Protein AF-A0A8H7S3P9-F1 (afdb_monomer)

Organism: NCBI:txid1195481

pLDDT: mean 76.09, std 21.87, range [24.45, 97.75]

InterPro domains:
  IPR027806 Harbinger transposase-derived nuclease domain [PF13359] (170-337)
  IPR038279 Ndc10, domain 2 superfamily [G3DSA:1.10.443.20] (671-1028)

Sequence (1150 aa):
MQYTEQLDTEVKNLVSTKWGFLGKPWPEIHHRFNHRTVIKDMKGNTIDEIKEVLLNRFGFIHVLYFLTVLYGNVEYPGPYQEIEKGLVLLYHMVSGESGKDMHKVMPYATFYDLYIRFWITNYSKLNKKVKQDLNGMFSPPRICILALLINTPDGLKNVTLFIDGHDSKIKYYKPSKSHSLLYSYKLKGLAVRIQVIQDMNEIITHVSVSEKCAVGNDDIMFIQMKLYNKISEADCLGMDGGYNLFIQKFKDNGTDAGYGFYDRNFLHPIRKELGQKLTLNETHFNNKFGSFHSSIEAQFSMFGSKFERFNNNRAALQISDIKYYNIQFHITCILTNIWRFVDKYDIEVQPHHKLWYGKGFEFPSKKNKLDLVFSNEQKVNTEYNEMVEMQQKFLQLNMSQLIDMVIDSKEDADDNLSKRRRKATRGGQRNRHPPTVPADTCPTKRARGRPKKTNQQDLNSITNITNASMALNSHANVSVTNANSLRDLSELDTALKVLSRKVRPSTALAYRQPIAHWKNFCDENMHRFNTDPEYPYTVGPPELVIAFFKEFVFKHTYTKYVAIGSDVRTQIYLRNDNEPSSSATLPQLTEAAPFSRDGKAKMLIVPLSYEPVNQYKKALMFLHEFQSTQRSIEWPSPKRTKNLIDIIKEYECSLVYDQVQTNPDRAAHCVIQDLYKSEQLIKILKSLWTANSKSGLREMFSISARYHMLLQDQDLRNLNFADCFYKGKTLKEGEVKFACAIRHENVLRCPVGAFAFLMFSLLQDNALHGRDDPEKSLSGTQQYKTVKNAFAEHDVFMTGVTHGGRHATTIEAEALGIPFDLIKRGCLETHYLSKLPSQFAKGMAGFWDKAFHLPRNNASPSLKLQQMIFPWMEDYFGSENKAWKIICEKEMREVDENKDDGISDNNDDENNNVEFVEENRRMVQGNGQRVRKTHATIQRSTDTAKRGFLRLLVRCRRVILQDAAVYLYFRKENGVVRSKLPDDPKYNPFISTNFKEFQEEVVNAINRPSVNRLQDYEGLVPNIVDSQIKVSNRLSEINYKLTRDQQKNNDRLNMIENSLNKNHQDSSRIESILLGLSQQLQQVSYNQQILLTNQQALNSQVQLLMASNISNNTNINESDQAQSSFSSGFIPSSFQPLPTLPIPPQSLLL

Radius of gyration: 45.36 Å; Cα contacts (8 Å, |Δi|>4): 1078; chains: 1; bounding box: 133×155×115 Å

Structure (mmCIF, N/CA/C/O backbone):
data_AF-A0A8H7S3P9-F1
#
_entry.id   AF-A0A8H7S3P9-F1
#
loop_
_atom_site.group_PDB
_atom_site.id
_atom_site.type_symbol
_atom_site.label_atom_id
_atom_site.label_alt_id
_atom_site.label_comp_id
_atom_site.label_asym_id
_atom_site.label_entity_id
_atom_site.label_seq_id
_atom_site.pdbx_PDB_ins_code
_atom_site.Cartn_x
_atom_site.Cartn_y
_atom_site.Cartn_z
_atom_site.occupancy
_atom_site.B_iso_or_equiv
_atom_site.auth_seq_id
_atom_site.auth_comp_id
_atom_site.auth_asym_id
_atom_site.auth_atom_id
_atom_site.pdbx_PDB_model_num
ATOM 1 N N . MET A 1 1 ? -28.742 -41.589 9.442 1.00 60.47 1 MET A N 1
ATOM 2 C CA . MET A 1 1 ? -29.591 -41.881 8.268 1.00 60.47 1 MET A CA 1
ATOM 3 C C . MET A 1 1 ? -30.130 -40.572 7.712 1.00 60.47 1 MET A C 1
ATOM 5 O O . MET A 1 1 ? -29.273 -39.794 7.327 1.00 60.47 1 MET A O 1
ATOM 9 N N . GLN A 1 2 ? -31.426 -40.234 7.750 1.00 82.69 2 GLN A N 1
ATOM 10 C CA . GLN A 1 2 ? -31.990 -39.142 6.922 1.00 82.69 2 GLN A CA 1
ATOM 11 C C . GLN A 1 2 ? -31.178 -37.821 6.852 1.00 82.69 2 GLN A C 1
ATOM 13 O O . GLN A 1 2 ? -30.923 -37.329 5.756 1.00 82.69 2 GLN A O 1
ATOM 18 N N . TYR A 1 3 ? -30.734 -37.239 7.977 1.00 87.00 3 TYR A N 1
ATOM 19 C CA . TYR A 1 3 ? -29.902 -36.017 7.942 1.00 87.00 3 TYR A CA 1
ATOM 20 C C . TYR A 1 3 ? -28.472 -36.252 7.428 1.00 87.00 3 TYR A C 1
ATOM 22 O O . TYR A 1 3 ? -27.903 -35.367 6.798 1.00 87.00 3 TYR A O 1
ATOM 30 N N . THR A 1 4 ? -27.904 -37.436 7.665 1.00 88.19 4 THR A N 1
ATOM 31 C CA . THR A 1 4 ? -26.590 -37.865 7.157 1.00 88.19 4 THR A CA 1
ATOM 32 C C . THR A 1 4 ? -26.608 -37.942 5.631 1.00 88.19 4 THR A C 1
ATOM 34 O O . THR A 1 4 ? -25.812 -37.283 4.977 1.00 88.19 4 THR A O 1
ATOM 37 N N . GLU A 1 5 ? -27.598 -38.629 5.057 1.00 89.38 5 GLU A N 1
ATOM 38 C CA . GLU A 1 5 ? -27.770 -38.750 3.600 1.00 89.38 5 GLU A CA 1
ATOM 39 C C . GLU A 1 5 ? -27.981 -37.379 2.931 1.00 89.38 5 GLU A C 1
ATOM 41 O O . GLU A 1 5 ? -27.460 -37.114 1.844 1.00 89.38 5 GLU A O 1
ATOM 46 N N . GLN A 1 6 ? -28.704 -36.470 3.597 1.00 91.00 6 GLN A N 1
ATOM 47 C CA . GLN A 1 6 ? -28.849 -35.083 3.147 1.00 91.00 6 GLN A CA 1
ATOM 48 C C . GLN A 1 6 ? -27.534 -34.296 3.237 1.00 91.00 6 GLN A C 1
ATOM 50 O O . GLN A 1 6 ? -27.242 -33.525 2.323 1.00 91.00 6 GLN A O 1
ATOM 55 N N . LEU A 1 7 ? -26.732 -34.489 4.293 1.00 90.19 7 LEU A N 1
ATOM 56 C CA . LEU A 1 7 ? -25.414 -33.864 4.426 1.00 90.19 7 LEU A CA 1
ATOM 57 C C . LEU A 1 7 ? -24.481 -34.332 3.306 1.00 90.19 7 LEU A C 1
ATOM 59 O O . LEU A 1 7 ? -23.912 -33.492 2.614 1.00 90.19 7 LEU A O 1
ATOM 63 N N . ASP A 1 8 ? -24.395 -35.639 3.064 1.00 89.75 8 ASP A N 1
ATOM 64 C CA . ASP A 1 8 ? -23.550 -36.223 2.017 1.00 89.75 8 ASP A CA 1
ATOM 65 C C . ASP A 1 8 ? -23.971 -35.754 0.615 1.00 89.75 8 ASP A C 1
ATOM 67 O O . ASP A 1 8 ? -23.128 -35.497 -0.248 1.00 89.75 8 ASP A O 1
ATOM 71 N N . THR A 1 9 ? -25.277 -35.589 0.387 1.00 91.94 9 THR A N 1
ATOM 72 C CA . THR A 1 9 ? -25.827 -35.043 -0.864 1.00 91.94 9 THR A CA 1
ATOM 73 C C . THR A 1 9 ? -25.437 -33.574 -1.052 1.00 91.94 9 THR A C 1
ATOM 75 O O . THR A 1 9 ? -24.929 -33.195 -2.108 1.00 91.94 9 THR A O 1
ATOM 78 N N . GLU A 1 10 ? -25.607 -32.735 -0.026 1.00 92.00 10 GLU A N 1
ATOM 79 C CA . GLU A 1 10 ? -25.205 -31.324 -0.076 1.00 92.00 10 GLU A CA 1
ATOM 80 C C . GLU A 1 10 ? -23.683 -31.154 -0.194 1.00 92.00 10 GLU A C 1
ATOM 82 O O . GLU A 1 10 ? -23.216 -30.265 -0.905 1.00 92.00 10 GLU A O 1
ATOM 87 N N . VAL A 1 11 ? -22.897 -32.033 0.430 1.00 91.75 11 VAL A N 1
ATOM 88 C CA . VAL A 1 11 ? -21.434 -32.083 0.301 1.00 91.75 11 VAL A CA 1
ATOM 89 C C . VAL A 1 11 ? -21.019 -32.430 -1.127 1.00 91.75 11 VAL A C 1
ATOM 91 O O . VAL A 1 11 ? -20.184 -31.727 -1.697 1.00 91.75 11 VAL A O 1
ATOM 94 N N . LYS A 1 12 ? -21.636 -33.438 -1.756 1.00 91.19 12 LYS A N 1
ATOM 95 C CA . LYS A 1 12 ? -21.383 -33.786 -3.167 1.00 91.19 12 LYS A CA 1
ATOM 96 C C . LYS A 1 12 ? -21.756 -32.632 -4.106 1.00 91.19 12 LYS A C 1
ATOM 98 O O . LYS A 1 12 ? -20.988 -32.320 -5.018 1.00 91.19 12 LYS A O 1
ATOM 103 N N . ASN A 1 13 ? -22.855 -31.924 -3.829 1.00 92.62 13 ASN A N 1
ATOM 104 C CA . ASN A 1 13 ? -23.241 -30.696 -4.537 1.00 92.62 13 ASN A CA 1
ATOM 105 C C . ASN A 1 13 ? -22.243 -29.538 -4.314 1.00 92.62 13 ASN A C 1
ATOM 107 O O . ASN A 1 13 ? -21.964 -28.757 -5.228 1.00 92.62 13 ASN A O 1
ATOM 111 N N . LEU A 1 14 ? -21.666 -29.408 -3.117 1.00 93.75 14 LEU A N 1
ATOM 112 C CA . LEU A 1 14 ? -20.661 -28.388 -2.819 1.00 93.75 14 LEU A CA 1
ATOM 113 C C . LEU A 1 14 ? -19.326 -28.683 -3.514 1.00 93.75 14 LEU A C 1
ATOM 115 O O . LEU A 1 14 ? -18.715 -27.780 -4.088 1.00 93.75 14 LEU A O 1
ATOM 119 N N . VAL A 1 15 ? -18.878 -29.938 -3.497 1.00 93.25 15 VAL A N 1
ATOM 120 C CA . VAL A 1 15 ? -17.640 -30.369 -4.157 1.00 93.25 15 VAL A CA 1
ATOM 121 C C . VAL A 1 15 ? -17.762 -30.174 -5.671 1.00 93.25 15 VAL A C 1
ATOM 123 O O . VAL A 1 15 ? -16.926 -29.485 -6.256 1.00 93.25 15 VAL A O 1
ATOM 126 N N . SER A 1 16 ? -18.837 -30.645 -6.308 1.00 90.00 16 SER A N 1
ATOM 127 C CA . SER A 1 16 ? -19.030 -30.450 -7.753 1.00 90.00 16 SER A CA 1
ATOM 128 C C . SER A 1 16 ? -19.116 -28.967 -8.159 1.00 90.00 16 SER A C 1
ATOM 130 O O . SER A 1 16 ? -18.519 -28.570 -9.161 1.00 90.00 16 SER A O 1
ATOM 132 N N . THR A 1 17 ? -19.775 -28.109 -7.366 1.00 91.31 17 THR A N 1
ATOM 133 C CA . THR A 1 17 ? -19.960 -26.684 -7.720 1.00 91.31 17 THR A CA 1
ATOM 134 C C . THR A 1 17 ? -18.826 -25.746 -7.288 1.00 91.31 17 THR A C 1
ATOM 136 O O . THR A 1 17 ? -18.638 -24.698 -7.913 1.00 91.31 17 THR A O 1
ATOM 139 N N . LYS A 1 18 ? -18.067 -26.065 -6.228 1.00 93.38 18 LYS A N 1
ATOM 140 C CA . LYS A 1 18 ? -17.003 -25.197 -5.673 1.00 93.38 18 LYS A CA 1
ATOM 141 C C . LYS A 1 18 ? -15.600 -25.769 -5.852 1.00 93.38 18 LYS A C 1
ATOM 143 O O . LYS A 1 18 ? -14.671 -25.009 -6.125 1.00 93.38 18 LYS A O 1
ATOM 148 N N . TRP A 1 19 ? -15.431 -27.087 -5.754 1.00 95.25 19 TRP A N 1
ATOM 149 C CA . TRP A 1 19 ? -14.131 -27.760 -5.852 1.00 95.25 19 TRP A CA 1
ATOM 150 C C . TRP A 1 19 ? -13.767 -28.145 -7.291 1.00 95.25 19 TRP A C 1
ATOM 152 O O . TRP A 1 19 ? -12.964 -29.046 -7.521 1.00 95.25 19 TRP A O 1
ATOM 162 N N . GLY A 1 20 ? -14.250 -27.395 -8.284 1.00 92.12 20 GLY A N 1
ATOM 163 C CA . GLY A 1 20 ? -13.871 -27.539 -9.694 1.00 92.12 20 GLY A CA 1
ATOM 164 C C . GLY A 1 20 ? -12.395 -27.233 -10.008 1.00 92.12 20 GLY A C 1
ATOM 165 O O . GLY A 1 20 ? -12.100 -26.772 -11.106 1.00 92.12 20 GLY A O 1
ATOM 166 N N . PHE A 1 21 ? -11.474 -27.386 -9.052 1.00 94.19 21 PHE A N 1
ATOM 167 C CA . PHE A 1 21 ? -10.043 -27.601 -9.273 1.00 94.19 21 PHE A CA 1
ATOM 168 C C . PHE A 1 21 ? -9.706 -29.105 -9.370 1.00 94.19 21 PHE A C 1
ATOM 170 O O . PHE A 1 21 ? -8.756 -29.444 -10.064 1.00 94.19 21 PHE A O 1
ATOM 177 N N . LEU A 1 22 ? -10.520 -29.993 -8.773 1.00 95.06 22 LEU A N 1
ATOM 178 C CA . LEU A 1 22 ? -10.368 -31.459 -8.805 1.00 95.06 22 LEU A CA 1
ATOM 179 C C . LEU A 1 22 ? -10.485 -32.087 -10.205 1.00 95.06 22 LEU A C 1
ATOM 181 O O . LEU A 1 22 ? -10.142 -33.253 -10.365 1.00 95.06 22 LEU A O 1
ATOM 185 N N . GLY A 1 23 ? -11.003 -31.348 -11.188 1.00 91.00 23 GLY A N 1
ATOM 186 C CA . GLY A 1 23 ? -11.152 -31.786 -12.581 1.00 91.00 23 GLY A CA 1
ATOM 187 C C . GLY A 1 23 ? -10.578 -30.792 -13.592 1.00 91.00 23 GLY A C 1
ATOM 188 O O . GLY A 1 23 ? -10.991 -30.789 -14.748 1.00 91.00 23 GLY A O 1
ATOM 189 N N . LYS A 1 24 ? -9.681 -29.887 -13.169 1.00 90.38 24 LYS A N 1
ATOM 190 C CA . LYS A 1 24 ? -9.030 -28.934 -14.081 1.00 90.38 24 LYS A CA 1
ATOM 191 C C . LYS A 1 24 ? -7.654 -29.435 -14.518 1.00 90.38 24 LYS A C 1
ATOM 193 O O . LYS A 1 24 ? -6.920 -29.972 -13.692 1.00 90.38 24 LYS A O 1
ATOM 198 N N . PRO A 1 25 ? -7.258 -29.191 -15.781 1.00 90.12 25 PRO A N 1
ATOM 199 C CA . PRO A 1 25 ? -5.891 -29.442 -16.210 1.00 90.12 25 PRO A CA 1
ATOM 200 C C . PRO A 1 25 ? -4.912 -28.567 -15.419 1.00 90.12 25 PRO A C 1
ATOM 202 O O . PRO A 1 25 ? -5.241 -27.451 -14.999 1.00 90.12 25 PRO A O 1
ATOM 205 N N . TRP A 1 26 ? -3.686 -29.064 -15.263 1.00 93.12 26 TRP A N 1
ATOM 206 C CA . TRP A 1 26 ? -2.593 -28.322 -14.641 1.00 93.12 26 TRP A CA 1
ATOM 207 C C . TRP A 1 26 ? -2.344 -26.989 -15.383 1.00 93.12 26 TRP A C 1
ATOM 209 O O . TRP A 1 26 ? -2.365 -26.962 -16.617 1.00 93.12 26 TRP A O 1
ATOM 219 N N . PRO A 1 27 ? -2.148 -25.865 -14.666 1.00 92.19 27 PRO A N 1
ATOM 220 C CA . PRO A 1 27 ? -2.103 -24.540 -15.282 1.00 92.19 27 PRO A CA 1
ATOM 221 C C . PRO A 1 27 ? -0.833 -24.325 -16.124 1.00 92.19 27 PRO A C 1
ATOM 223 O O . PRO A 1 27 ? 0.261 -24.721 -15.731 1.00 92.19 27 PRO A O 1
ATOM 226 N N . GLU A 1 28 ? -0.978 -23.675 -17.287 1.00 89.44 28 GLU A N 1
ATOM 227 C CA . GLU A 1 28 ? 0.123 -23.466 -18.243 1.00 89.44 28 GLU A CA 1
ATOM 228 C C . GLU A 1 28 ? 1.039 -22.305 -17.804 1.00 89.44 28 GLU A C 1
ATOM 230 O O . GLU A 1 28 ? 0.665 -21.130 -17.918 1.00 89.44 28 GLU A O 1
ATOM 235 N N . ILE A 1 29 ? 2.266 -22.597 -17.361 1.00 85.31 29 ILE A N 1
ATOM 236 C CA . ILE A 1 29 ? 3.226 -21.557 -16.970 1.00 85.31 29 ILE A CA 1
ATOM 237 C C . ILE A 1 29 ? 3.863 -20.922 -18.214 1.00 85.31 29 ILE A C 1
ATOM 239 O O . ILE A 1 29 ? 4.334 -21.571 -19.149 1.00 85.31 29 ILE A O 1
ATOM 243 N N . HIS A 1 30 ? 3.843 -19.589 -18.244 1.00 79.94 30 HIS A N 1
ATOM 244 C CA . HIS A 1 30 ? 4.435 -18.788 -19.311 1.00 79.94 30 HIS A CA 1
ATOM 245 C C . HIS A 1 30 ? 5.789 -18.249 -18.861 1.00 79.94 30 HIS A C 1
ATOM 247 O O . HIS A 1 30 ? 5.838 -17.217 -18.186 1.00 79.94 30 HIS A O 1
ATOM 253 N N . HIS A 1 31 ? 6.864 -18.917 -19.277 1.00 76.56 31 HIS A N 1
ATOM 254 C CA . HIS A 1 31 ? 8.222 -18.488 -18.965 1.00 76.56 31 HIS A CA 1
ATOM 255 C C . HIS A 1 31 ? 8.531 -17.086 -19.510 1.00 76.56 31 HIS A C 1
ATOM 257 O O . HIS A 1 31 ? 8.386 -16.813 -20.705 1.00 76.56 31 HIS A O 1
ATOM 263 N N . ARG A 1 32 ? 8.945 -16.190 -18.612 1.00 69.25 32 ARG A N 1
ATOM 264 C CA . ARG A 1 32 ? 9.363 -14.799 -18.859 1.00 69.25 32 ARG A CA 1
ATOM 265 C C . ARG A 1 32 ? 10.833 -14.601 -18.501 1.00 69.25 32 ARG A C 1
ATOM 267 O O . ARG A 1 32 ? 11.500 -13.753 -19.095 1.00 69.25 32 ARG A O 1
ATOM 274 N N . PHE A 1 33 ? 11.335 -15.356 -17.528 1.00 63.38 33 PHE A N 1
ATOM 275 C CA . PHE A 1 33 ? 12.737 -15.386 -17.165 1.00 63.38 33 PHE A CA 1
ATOM 276 C C . PHE A 1 33 ? 13.499 -16.284 -18.143 1.00 63.38 33 PHE A C 1
ATOM 278 O O . PHE A 1 33 ? 13.546 -17.503 -18.014 1.00 63.38 33 PHE A O 1
ATOM 285 N N . ASN A 1 34 ? 14.183 -15.662 -19.107 1.00 57.56 34 ASN A N 1
ATOM 286 C CA . ASN A 1 34 ? 15.280 -16.326 -19.810 1.00 57.56 34 ASN A CA 1
ATOM 287 C C . ASN A 1 34 ? 16.416 -16.570 -18.801 1.00 57.56 34 ASN A C 1
ATOM 289 O O . ASN A 1 34 ? 17.312 -15.732 -18.647 1.00 57.56 34 ASN A O 1
ATOM 293 N N . HIS A 1 35 ? 16.350 -17.689 -18.078 1.00 55.12 35 HIS A N 1
ATOM 294 C CA . HIS A 1 35 ? 17.396 -18.121 -17.162 1.00 55.12 35 HIS A CA 1
ATOM 295 C C . HIS A 1 35 ? 18.719 -18.238 -17.933 1.00 55.12 35 HIS A C 1
ATOM 297 O O . HIS A 1 35 ? 18.836 -18.994 -18.892 1.00 55.12 35 HIS A O 1
ATOM 303 N N . ARG A 1 36 ? 19.721 -17.446 -17.526 1.00 46.22 36 ARG A N 1
ATOM 304 C CA . ARG A 1 36 ? 21.073 -17.452 -18.123 1.00 46.22 36 ARG A CA 1
ATOM 305 C C . ARG A 1 36 ? 21.881 -18.704 -17.775 1.00 46.22 36 ARG A C 1
ATOM 307 O O . ARG A 1 36 ? 22.943 -18.923 -18.340 1.00 46.22 36 ARG A O 1
ATOM 314 N N . THR A 1 37 ? 21.393 -19.478 -16.817 1.00 53.94 37 THR A N 1
ATOM 315 C CA . THR A 1 37 ? 21.943 -20.750 -16.363 1.00 53.94 37 THR A CA 1
ATOM 316 C C . THR A 1 37 ? 20.968 -21.860 -16.722 1.00 53.94 37 THR A C 1
ATOM 318 O O . THR A 1 37 ? 19.757 -21.639 -16.679 1.00 53.94 37 THR A O 1
ATOM 321 N N . VAL A 1 38 ? 21.498 -23.055 -16.983 1.00 74.12 38 VAL A N 1
ATOM 322 C CA . VAL A 1 38 ? 20.717 -24.299 -17.046 1.00 74.12 38 VAL A CA 1
ATOM 323 C C . VAL A 1 38 ? 19.859 -24.435 -15.776 1.00 74.12 38 VAL A C 1
ATOM 325 O O . VAL A 1 38 ? 20.244 -23.933 -14.710 1.00 74.12 38 VAL A O 1
ATOM 328 N N . ILE A 1 39 ? 18.692 -25.074 -15.898 1.00 82.25 39 ILE A N 1
ATOM 329 C CA . ILE A 1 39 ? 17.892 -25.493 -14.740 1.00 82.25 39 ILE A CA 1
ATOM 330 C C . ILE A 1 39 ? 18.774 -26.399 -13.873 1.00 82.25 39 ILE A C 1
ATOM 332 O O . ILE A 1 39 ? 19.523 -27.221 -14.396 1.00 82.25 39 ILE A O 1
ATOM 336 N N . LYS A 1 40 ? 18.730 -26.195 -12.560 1.00 85.12 40 LYS A N 1
ATOM 337 C CA . LYS A 1 40 ? 19.444 -26.997 -11.575 1.00 85.12 40 LYS A CA 1
ATOM 338 C C . LYS A 1 40 ? 18.455 -27.898 -10.863 1.00 85.12 40 LYS A C 1
ATOM 340 O O . LYS A 1 40 ? 17.379 -27.439 -10.486 1.00 85.12 40 LYS A O 1
ATOM 345 N N . ASP A 1 41 ? 18.880 -29.122 -10.610 1.00 84.31 41 ASP A N 1
ATOM 346 C CA . ASP A 1 41 ? 18.218 -30.008 -9.664 1.00 84.31 41 ASP A CA 1
ATOM 347 C C . ASP A 1 41 ? 18.471 -29.525 -8.226 1.00 84.31 41 ASP A C 1
ATOM 349 O O . ASP A 1 41 ? 19.415 -28.768 -7.949 1.00 84.31 41 ASP A O 1
ATOM 353 N N . MET A 1 42 ? 17.629 -29.956 -7.288 1.00 86.06 42 MET A N 1
ATOM 354 C CA . MET A 1 42 ? 17.854 -29.700 -5.864 1.00 86.06 42 MET A CA 1
ATOM 355 C C . MET A 1 42 ? 19.018 -30.538 -5.310 1.00 86.06 42 MET A C 1
ATOM 357 O O . MET A 1 42 ? 19.542 -31.441 -5.959 1.00 86.06 42 MET A O 1
ATOM 361 N N . LYS A 1 43 ? 19.487 -30.203 -4.102 1.00 79.69 43 LYS A N 1
ATOM 362 C CA . LYS A 1 43 ? 20.618 -30.898 -3.469 1.00 79.69 43 LYS A CA 1
ATOM 363 C C . LYS A 1 43 ? 20.247 -32.352 -3.139 1.00 79.69 43 LYS A C 1
ATOM 365 O O . LYS A 1 43 ? 19.573 -32.598 -2.142 1.00 79.69 43 LYS A O 1
ATOM 370 N N . GLY A 1 44 ? 20.718 -33.306 -3.942 1.00 77.19 44 GLY A N 1
ATOM 371 C CA . GLY A 1 44 ? 20.448 -34.734 -3.737 1.00 77.19 44 GLY A CA 1
ATOM 372 C C . GLY A 1 44 ? 18.948 -35.056 -3.741 1.00 77.19 44 GLY A C 1
ATOM 373 O O . GLY A 1 44 ? 18.154 -34.352 -4.361 1.00 77.19 44 GLY A O 1
ATOM 374 N N . ASN A 1 45 ? 18.544 -36.084 -2.994 1.00 80.31 45 ASN A N 1
ATOM 375 C CA . ASN A 1 45 ? 17.159 -36.573 -2.972 1.00 80.31 45 ASN A CA 1
ATOM 376 C C . ASN A 1 45 ? 16.183 -35.680 -2.167 1.00 80.31 45 ASN A C 1
ATOM 378 O O . ASN A 1 45 ? 15.026 -36.055 -1.985 1.00 80.31 45 ASN A O 1
ATOM 382 N N . THR A 1 46 ? 16.606 -34.488 -1.723 1.00 88.88 46 THR A N 1
ATOM 383 C CA . THR A 1 46 ? 15.815 -33.581 -0.863 1.00 88.88 46 THR A CA 1
ATOM 384 C C . THR A 1 46 ? 14.422 -33.263 -1.429 1.00 88.88 46 THR A C 1
ATOM 386 O O . THR A 1 46 ? 13.488 -33.032 -0.667 1.00 88.88 46 THR A O 1
ATOM 389 N N . ILE A 1 47 ? 14.239 -33.247 -2.756 1.00 93.25 47 ILE A N 1
ATOM 390 C CA . ILE A 1 47 ? 12.913 -33.010 -3.352 1.00 93.25 47 ILE A CA 1
ATOM 391 C C . ILE A 1 47 ? 11.942 -34.178 -3.123 1.00 93.25 47 ILE A C 1
ATOM 393 O O . ILE A 1 47 ? 10.761 -33.941 -2.871 1.00 93.25 47 ILE A O 1
ATOM 397 N N . ASP A 1 48 ? 12.423 -35.420 -3.146 1.00 93.31 48 ASP A N 1
ATOM 398 C CA . ASP A 1 48 ? 11.589 -36.597 -2.902 1.00 93.31 48 ASP A CA 1
ATOM 399 C C . ASP A 1 48 ? 11.295 -36.750 -1.395 1.00 93.31 48 ASP A C 1
ATOM 401 O O . ASP A 1 48 ? 10.155 -37.019 -1.023 1.00 93.31 48 ASP A O 1
ATOM 405 N N . GLU A 1 49 ? 12.246 -36.404 -0.515 1.00 94.19 49 GLU A N 1
ATOM 406 C CA . GLU A 1 49 ? 11.994 -36.231 0.931 1.00 94.19 49 GLU A CA 1
ATOM 407 C C . GLU A 1 49 ? 10.907 -35.173 1.209 1.00 94.19 49 GLU A C 1
ATOM 409 O O . GLU A 1 49 ? 10.009 -35.375 2.030 1.00 94.19 49 GLU A O 1
ATOM 414 N N . ILE A 1 50 ? 10.948 -34.040 0.497 1.00 95.62 50 ILE A N 1
ATOM 415 C CA . ILE A 1 50 ? 9.931 -32.986 0.591 1.00 95.62 50 ILE A CA 1
ATOM 416 C C . ILE A 1 50 ? 8.565 -33.494 0.118 1.00 95.62 50 ILE A C 1
ATOM 418 O O . ILE A 1 50 ? 7.559 -33.221 0.776 1.00 95.62 50 ILE A O 1
ATOM 422 N N . LYS A 1 51 ? 8.509 -34.241 -0.992 1.00 96.12 51 LYS A N 1
ATOM 423 C CA . LYS A 1 51 ? 7.264 -34.847 -1.483 1.00 96.12 51 LYS A CA 1
ATOM 424 C C . LYS A 1 51 ? 6.674 -35.823 -0.470 1.00 96.12 51 LYS A C 1
ATOM 426 O O . LYS A 1 51 ? 5.477 -35.739 -0.215 1.00 96.12 51 LYS A O 1
ATOM 431 N N . GLU A 1 52 ? 7.496 -36.676 0.141 1.00 96.38 52 GLU A N 1
ATOM 432 C CA . GLU A 1 52 ? 7.080 -37.584 1.216 1.00 96.38 52 GLU A CA 1
ATOM 433 C C . GLU A 1 52 ? 6.506 -36.825 2.417 1.00 96.38 52 GLU A C 1
ATOM 435 O O . GLU A 1 52 ? 5.385 -37.097 2.847 1.00 96.38 52 GLU A O 1
ATOM 440 N N . VAL A 1 53 ? 7.214 -35.819 2.941 1.00 95.62 53 VAL A N 1
ATOM 441 C CA . VAL A 1 53 ? 6.727 -35.037 4.093 1.00 95.62 53 VAL A CA 1
ATOM 442 C C . VAL A 1 53 ? 5.407 -34.318 3.781 1.00 95.62 53 VAL A C 1
ATOM 444 O O . VAL A 1 53 ? 4.554 -34.189 4.662 1.00 95.62 53 VAL A O 1
ATOM 447 N N . LEU A 1 54 ? 5.209 -33.862 2.542 1.00 95.88 54 LEU A N 1
ATOM 448 C CA . LEU A 1 54 ? 3.966 -33.219 2.108 1.00 95.88 54 LEU A CA 1
ATOM 449 C C . LEU A 1 54 ? 2.826 -34.221 1.880 1.00 95.88 54 LEU A C 1
ATOM 451 O O . LEU A 1 54 ? 1.697 -33.949 2.296 1.00 95.88 54 LEU A O 1
ATOM 455 N N . LEU A 1 55 ? 3.114 -35.382 1.285 1.00 95.38 55 LEU A N 1
ATOM 456 C CA . LEU A 1 55 ? 2.144 -36.455 1.081 1.00 95.38 55 LEU A CA 1
ATOM 457 C C . LEU A 1 55 ? 1.627 -36.972 2.428 1.00 95.38 55 LEU A C 1
ATOM 459 O O . LEU A 1 55 ? 0.426 -36.908 2.679 1.00 95.38 55 LEU A O 1
ATOM 463 N N . ASN A 1 56 ? 2.529 -37.374 3.326 1.00 92.50 56 ASN A N 1
ATOM 464 C CA . ASN A 1 56 ? 2.184 -37.951 4.629 1.00 92.50 56 ASN A CA 1
ATOM 465 C C . ASN A 1 56 ? 1.487 -36.959 5.582 1.00 92.50 56 ASN A C 1
ATOM 467 O O . ASN A 1 56 ? 0.783 -37.379 6.498 1.00 92.50 56 ASN A O 1
ATOM 471 N N . ARG A 1 57 ? 1.650 -35.638 5.396 1.00 89.75 57 ARG A N 1
ATOM 472 C CA . ARG A 1 57 ? 0.990 -34.629 6.250 1.00 89.75 57 ARG A CA 1
ATOM 473 C C . ARG A 1 57 ? -0.367 -34.145 5.734 1.00 89.75 57 ARG A C 1
ATOM 475 O O . ARG A 1 57 ? -1.166 -33.698 6.564 1.00 89.75 57 ARG A O 1
ATOM 482 N N . PHE A 1 58 ? -0.652 -34.242 4.431 1.00 87.81 58 PHE A N 1
ATOM 483 C CA . PHE A 1 58 ? -1.896 -33.715 3.841 1.00 87.81 58 PHE A CA 1
ATOM 484 C C . PHE A 1 58 ? -2.628 -34.668 2.898 1.00 87.81 58 PHE A C 1
ATOM 486 O O . PHE A 1 58 ? -3.847 -34.763 2.995 1.00 87.81 58 PHE A O 1
ATOM 493 N N . GLY A 1 59 ? -1.911 -35.352 2.006 1.00 93.06 59 GLY A N 1
ATOM 494 C CA . GLY A 1 59 ? -2.488 -36.060 0.865 1.00 93.06 59 GLY A CA 1
ATOM 495 C C . GLY A 1 59 ? -2.378 -35.285 -0.457 1.00 93.06 59 GLY A C 1
ATOM 496 O O . GLY A 1 59 ? -1.930 -34.137 -0.523 1.00 93.06 59 GLY A O 1
ATOM 497 N N . PHE A 1 60 ? -2.772 -35.938 -1.553 1.00 96.50 60 PHE A N 1
ATOM 498 C CA . PHE A 1 60 ? -2.552 -35.435 -2.915 1.00 96.50 60 PHE A CA 1
ATOM 499 C C . PHE A 1 60 ? -3.370 -34.184 -3.274 1.00 96.50 60 PHE A C 1
ATOM 501 O O . PHE A 1 60 ? -2.841 -33.281 -3.926 1.00 96.50 60 PHE A O 1
ATOM 508 N N . ILE A 1 61 ? -4.637 -34.116 -2.851 1.00 97.00 61 ILE A N 1
ATOM 509 C CA . ILE A 1 61 ? -5.613 -33.077 -3.242 1.00 97.00 61 ILE A CA 1
ATOM 510 C C . ILE A 1 61 ? -5.228 -31.679 -2.718 1.00 97.00 61 ILE A C 1
ATOM 512 O O . ILE A 1 61 ? -5.501 -30.657 -3.346 1.00 97.00 61 ILE A O 1
ATOM 516 N N . HIS A 1 62 ? -4.552 -31.623 -1.578 1.00 94.31 62 HIS A N 1
ATOM 517 C CA . HIS A 1 62 ? -4.209 -30.413 -0.824 1.00 94.31 62 HIS A CA 1
ATOM 518 C C . HIS A 1 62 ? -2.976 -29.740 -1.411 1.00 94.31 62 HIS A C 1
ATOM 520 O O . HIS A 1 62 ? -2.939 -28.524 -1.607 1.00 94.31 62 HIS A O 1
ATOM 526 N N . VAL A 1 63 ? -1.989 -30.566 -1.757 1.00 96.75 63 VAL A N 1
ATOM 527 C CA . VAL A 1 63 ? -0.793 -30.157 -2.489 1.00 96.75 63 VAL A CA 1
ATOM 528 C C . VAL A 1 63 ? -1.180 -29.757 -3.918 1.00 96.75 63 VAL A C 1
ATOM 530 O O . VAL A 1 63 ? -0.783 -28.682 -4.365 1.00 96.75 63 VAL A O 1
ATOM 533 N N . LEU A 1 64 ? -2.064 -30.514 -4.587 1.00 97.19 64 LEU A N 1
ATOM 534 C CA . LEU A 1 64 ? -2.695 -30.120 -5.855 1.00 97.19 64 LEU A CA 1
ATOM 535 C C . LEU A 1 64 ? -3.382 -28.748 -5.749 1.00 97.19 64 LEU A C 1
ATOM 537 O O . LEU A 1 64 ? -3.151 -27.888 -6.598 1.00 97.19 64 LEU A O 1
ATOM 541 N N . TYR A 1 65 ? -4.200 -28.511 -4.718 1.00 97.44 65 TYR A N 1
ATOM 542 C CA . TYR A 1 65 ? -4.876 -27.227 -4.508 1.00 97.44 65 TYR A CA 1
ATOM 543 C C . TYR A 1 65 ? -3.873 -26.076 -4.353 1.00 97.44 65 TYR A C 1
ATOM 545 O O . TYR A 1 65 ? -3.984 -25.058 -5.041 1.00 97.44 65 TYR A O 1
ATOM 553 N N . PHE A 1 66 ? -2.853 -26.236 -3.503 1.00 97.44 66 PHE A N 1
ATOM 554 C CA . PHE A 1 66 ? -1.804 -25.229 -3.336 1.00 97.44 66 PHE A CA 1
ATOM 555 C C . PHE A 1 66 ? -1.092 -24.935 -4.668 1.00 97.44 66 PHE A C 1
ATOM 557 O O . PHE A 1 66 ? -0.976 -23.773 -5.072 1.00 97.44 66 PHE A O 1
ATOM 564 N N . LEU A 1 67 ? -0.671 -25.982 -5.381 1.00 97.12 67 LEU A N 1
ATOM 565 C CA . LEU A 1 67 ? 0.092 -25.873 -6.622 1.00 97.12 67 LEU A CA 1
ATOM 566 C C . LEU A 1 67 ? -0.727 -25.301 -7.789 1.00 97.12 67 LEU A C 1
ATOM 568 O O . LEU A 1 67 ? -0.199 -24.500 -8.555 1.00 97.12 67 LEU A O 1
ATOM 572 N N . THR A 1 68 ? -2.007 -25.649 -7.929 1.00 95.62 68 THR A N 1
ATOM 573 C CA . THR A 1 68 ? -2.838 -25.228 -9.076 1.00 95.62 68 THR A CA 1
ATOM 574 C C . THR A 1 68 ? -3.616 -23.934 -8.825 1.00 95.62 68 THR A C 1
ATOM 576 O O . THR A 1 68 ? -3.701 -23.083 -9.715 1.00 95.62 68 THR A O 1
ATOM 579 N N . VAL A 1 69 ? -4.162 -23.746 -7.619 1.00 95.50 69 VAL A N 1
ATOM 580 C CA . VAL A 1 69 ? -5.073 -22.635 -7.294 1.00 95.50 69 VAL A CA 1
ATOM 581 C C . VAL A 1 69 ? -4.326 -21.425 -6.732 1.00 95.50 69 VAL A C 1
ATOM 583 O O . VAL A 1 69 ? -4.653 -20.287 -7.082 1.00 95.50 69 VAL A O 1
ATOM 586 N N . LEU A 1 70 ? -3.319 -21.647 -5.880 1.00 95.50 70 LEU A N 1
ATOM 587 C CA . LEU A 1 70 ? -2.578 -20.566 -5.219 1.00 95.50 70 LEU A CA 1
ATOM 588 C C . LEU A 1 70 ? -1.274 -20.213 -5.955 1.00 95.50 70 LEU A C 1
ATOM 590 O O . LEU A 1 70 ? -0.977 -19.029 -6.127 1.00 95.50 70 LEU A O 1
ATOM 594 N N . TYR A 1 71 ? -0.525 -21.215 -6.425 1.00 94.88 71 TYR A N 1
ATOM 595 C CA . TYR A 1 71 ? 0.815 -21.044 -6.999 1.00 94.88 71 TYR A CA 1
ATOM 596 C C . TYR A 1 71 ? 0.844 -20.870 -8.533 1.00 94.88 71 TYR A C 1
ATOM 598 O O . TYR A 1 71 ? 1.138 -19.776 -9.017 1.00 94.88 71 TYR A O 1
ATOM 606 N N . GLY A 1 72 ? 0.511 -21.918 -9.297 1.00 79.44 72 GLY A N 1
ATOM 607 C CA . GLY A 1 72 ? 0.960 -22.190 -10.679 1.00 79.44 72 GLY A CA 1
ATOM 608 C C . GLY A 1 72 ? 0.414 -21.313 -11.812 1.00 79.44 72 GLY A C 1
ATOM 609 O O . GLY A 1 72 ? 0.299 -21.753 -12.945 1.00 79.44 72 GLY A O 1
ATOM 610 N N . ASN A 1 73 ? 0.047 -20.065 -11.530 1.00 79.69 73 ASN A N 1
ATOM 611 C CA . ASN A 1 73 ? -0.450 -19.097 -12.514 1.00 79.69 73 ASN A CA 1
ATOM 612 C C . ASN A 1 73 ? 0.581 -17.990 -12.831 1.00 79.69 73 ASN A C 1
ATOM 614 O O . ASN A 1 73 ? 0.247 -16.992 -13.474 1.00 79.69 73 ASN A O 1
ATOM 618 N N . VAL A 1 74 ? 1.805 -18.106 -12.307 1.00 85.12 74 VAL A N 1
ATOM 619 C CA . VAL A 1 74 ? 2.909 -17.142 -12.435 1.00 85.12 74 VAL A CA 1
ATOM 620 C C . VAL A 1 74 ? 4.222 -17.928 -12.391 1.00 85.12 74 VAL A C 1
ATOM 622 O O . VAL A 1 74 ? 4.308 -18.882 -11.633 1.00 85.12 74 VAL A O 1
ATOM 625 N N . GLU A 1 75 ? 5.226 -17.516 -13.165 1.00 88.50 75 GLU A N 1
ATOM 626 C CA . GLU A 1 75 ? 6.597 -18.038 -13.062 1.00 88.50 75 GLU A CA 1
ATOM 627 C C . GLU A 1 75 ? 7.370 -17.343 -11.923 1.00 88.50 75 GLU A C 1
ATOM 629 O O . GLU A 1 75 ? 7.292 -16.113 -11.762 1.00 88.50 75 GLU A O 1
ATOM 634 N N . TYR A 1 76 ? 8.150 -18.109 -11.161 1.00 90.81 76 TYR A N 1
ATOM 635 C CA . TYR A 1 76 ? 8.885 -17.641 -9.989 1.00 90.81 76 TYR A CA 1
ATOM 636 C C . TYR A 1 76 ? 10.416 -17.617 -10.188 1.00 90.81 76 TYR A C 1
ATOM 638 O O . TYR A 1 76 ? 10.979 -18.408 -10.945 1.00 90.81 76 TYR A O 1
ATOM 646 N N . PRO A 1 77 ? 11.141 -16.699 -9.515 1.00 87.44 77 PRO A N 1
ATOM 647 C CA . PRO A 1 77 ? 12.592 -16.582 -9.661 1.00 87.44 77 PRO A CA 1
ATOM 648 C C . PRO A 1 77 ? 13.341 -17.832 -9.166 1.00 87.44 77 PRO A C 1
ATOM 650 O O . PRO A 1 77 ? 12.858 -18.578 -8.317 1.00 87.44 77 PRO A O 1
ATOM 653 N N . GLY A 1 78 ? 14.559 -18.024 -9.681 1.00 86.00 78 GLY A N 1
ATOM 654 C CA . GLY A 1 78 ? 15.452 -19.136 -9.329 1.00 86.00 78 GLY A CA 1
ATOM 655 C C . GLY A 1 78 ? 15.626 -20.171 -10.451 1.00 86.00 78 GLY A C 1
ATOM 656 O O . GLY A 1 78 ? 14.688 -20.396 -11.209 1.00 86.00 78 GLY A O 1
ATOM 657 N N . PRO A 1 79 ? 16.805 -20.802 -10.590 1.00 89.00 79 PRO A N 1
ATOM 658 C CA . PRO A 1 79 ? 17.085 -21.775 -11.647 1.00 89.00 79 PRO A CA 1
ATOM 659 C C . PRO A 1 79 ? 16.680 -23.200 -11.220 1.00 89.00 79 PRO A C 1
ATOM 661 O O . PRO A 1 79 ? 17.526 -24.080 -11.185 1.00 89.00 79 PRO A O 1
ATOM 664 N N . TYR A 1 80 ? 15.414 -23.401 -10.860 1.00 90.62 80 TYR A N 1
ATOM 665 C CA . TYR A 1 80 ? 14.826 -24.684 -10.428 1.00 90.62 80 TYR A CA 1
ATOM 666 C C . TYR A 1 80 ? 13.512 -24.920 -11.183 1.00 90.62 80 TYR A C 1
ATOM 668 O O . TYR A 1 80 ? 12.994 -23.965 -11.775 1.00 90.62 80 TYR A O 1
ATOM 676 N N . GLN A 1 81 ? 12.958 -26.133 -11.140 1.00 90.25 81 GLN A N 1
ATOM 677 C CA . GLN A 1 81 ? 11.638 -26.404 -11.723 1.00 90.25 81 GLN A CA 1
ATOM 678 C C . GLN A 1 81 ? 10.536 -25.664 -10.937 1.00 90.25 81 GLN A C 1
ATOM 680 O O . GLN A 1 81 ? 10.652 -25.424 -9.729 1.00 90.25 81 GLN A O 1
ATOM 685 N N . GLU A 1 82 ? 9.464 -25.252 -11.612 1.00 91.75 82 GLU A N 1
ATOM 686 C CA . GLU A 1 82 ? 8.361 -24.503 -10.999 1.00 91.75 82 GLU A CA 1
ATOM 687 C C . GLU A 1 82 ? 7.556 -25.381 -10.033 1.00 91.75 82 GLU A C 1
ATOM 689 O O . GLU A 1 82 ? 7.165 -24.907 -8.962 1.00 91.75 82 GLU A O 1
ATOM 694 N N . ILE A 1 83 ? 7.374 -26.672 -10.341 1.00 93.81 83 ILE A N 1
ATOM 695 C CA . ILE A 1 83 ? 6.762 -27.627 -9.405 1.00 93.81 83 ILE A CA 1
ATOM 696 C C . ILE A 1 83 ? 7.524 -27.679 -8.073 1.00 93.81 83 ILE A C 1
ATOM 698 O O . ILE A 1 83 ? 6.919 -27.591 -7.003 1.00 93.81 83 ILE A O 1
ATOM 702 N N . GLU A 1 84 ? 8.858 -27.729 -8.125 1.00 93.94 84 GLU A N 1
ATOM 703 C CA . GLU A 1 84 ? 9.706 -27.853 -6.943 1.00 93.94 84 GLU A CA 1
ATOM 704 C C . GLU A 1 84 ? 9.701 -26.561 -6.127 1.00 93.94 84 GLU A C 1
ATOM 706 O O . GLU A 1 84 ? 9.566 -26.602 -4.908 1.00 93.94 84 GLU A O 1
ATOM 711 N N . LYS A 1 85 ? 9.778 -25.393 -6.782 1.00 94.44 85 LYS A N 1
ATOM 712 C CA . LYS A 1 85 ? 9.617 -24.083 -6.125 1.00 94.44 85 LYS A CA 1
ATOM 713 C C . LYS A 1 85 ? 8.282 -23.995 -5.372 1.00 94.44 85 LYS A C 1
ATOM 715 O O . LYS A 1 85 ? 8.242 -23.469 -4.257 1.00 94.44 85 LYS A O 1
ATOM 720 N N . GLY A 1 86 ? 7.203 -24.519 -5.957 1.00 95.81 86 GLY A N 1
ATOM 721 C CA . GLY A 1 86 ? 5.894 -24.626 -5.312 1.00 95.81 86 GLY A CA 1
ATOM 722 C C . GLY A 1 86 ? 5.913 -25.545 -4.084 1.00 95.81 86 GLY A C 1
ATOM 723 O O . GLY A 1 86 ? 5.498 -25.129 -3.000 1.00 95.81 86 GLY A O 1
ATOM 724 N N . LEU A 1 87 ? 6.453 -26.760 -4.223 1.00 96.44 87 LEU A N 1
ATOM 725 C CA . LEU A 1 87 ? 6.589 -27.729 -3.127 1.00 96.44 87 LEU A CA 1
ATOM 726 C C . LEU A 1 87 ? 7.462 -27.185 -1.982 1.00 96.44 87 LEU A C 1
ATOM 728 O O . LEU A 1 87 ? 7.083 -27.288 -0.819 1.00 96.44 87 LEU A O 1
ATOM 732 N N . VAL A 1 88 ? 8.574 -26.513 -2.290 1.00 95.69 88 VAL A N 1
ATOM 733 C CA . VAL A 1 88 ? 9.487 -25.887 -1.317 1.00 95.69 88 VAL A CA 1
ATOM 734 C C . VAL A 1 88 ? 8.819 -24.747 -0.533 1.00 95.69 88 VAL A C 1
ATOM 736 O O . VAL A 1 88 ? 9.050 -24.609 0.672 1.00 95.69 88 VAL A O 1
ATOM 739 N N . LEU A 1 89 ? 7.952 -23.949 -1.169 1.00 95.62 89 LEU A N 1
ATOM 740 C CA . LEU A 1 89 ? 7.155 -22.925 -0.479 1.00 95.62 89 LEU A CA 1
ATOM 741 C C . LEU A 1 89 ? 6.122 -23.523 0.482 1.00 95.62 89 LEU A C 1
ATOM 743 O O . LEU A 1 89 ? 5.908 -22.965 1.561 1.00 95.62 89 LEU A O 1
ATOM 747 N N . LEU A 1 90 ? 5.495 -24.643 0.110 1.00 96.38 90 LEU A N 1
ATOM 748 C CA . LEU A 1 90 ? 4.573 -25.360 0.988 1.00 96.38 90 LEU A CA 1
ATOM 749 C C . LEU A 1 90 ? 5.337 -26.014 2.148 1.00 96.38 90 LEU A C 1
ATOM 751 O O . LEU A 1 90 ? 5.010 -25.778 3.311 1.00 96.38 90 LEU A O 1
ATOM 755 N N . TYR A 1 91 ? 6.424 -26.730 1.851 1.00 95.81 91 TYR A N 1
ATOM 756 C CA . TYR A 1 91 ? 7.299 -27.371 2.833 1.00 95.81 91 TYR A CA 1
ATOM 757 C C . TYR A 1 91 ? 7.815 -26.393 3.898 1.00 95.81 91 TYR A C 1
ATOM 759 O O . TYR A 1 91 ? 7.836 -26.736 5.077 1.00 95.81 91 TYR A O 1
ATOM 767 N N . HIS A 1 92 ? 8.141 -25.149 3.533 1.00 93.38 92 HIS A N 1
ATOM 768 C CA . HIS A 1 92 ? 8.534 -24.095 4.479 1.00 93.38 92 HIS A CA 1
ATOM 769 C C . HIS A 1 92 ? 7.455 -23.759 5.533 1.00 93.38 92 HIS A C 1
ATOM 771 O O . HIS A 1 92 ? 7.778 -23.389 6.664 1.00 93.38 92 HIS A O 1
ATOM 777 N N . MET A 1 93 ? 6.164 -23.889 5.201 1.00 92.38 93 MET A N 1
ATOM 778 C CA . MET A 1 93 ? 5.080 -23.744 6.187 1.00 92.38 93 MET A CA 1
ATOM 779 C C . MET A 1 93 ? 4.914 -24.990 7.059 1.00 92.38 93 MET A C 1
ATOM 781 O O . MET A 1 93 ? 4.562 -24.890 8.233 1.00 92.38 93 MET A O 1
ATOM 785 N N . VAL A 1 94 ? 5.171 -26.153 6.471 1.00 93.25 94 VAL A N 1
ATOM 786 C CA . VAL A 1 94 ? 4.895 -27.468 7.051 1.00 93.25 94 VAL A CA 1
ATOM 787 C C . VAL A 1 94 ? 5.980 -27.891 8.043 1.00 93.25 94 VAL A C 1
ATOM 789 O O . VAL A 1 94 ? 5.660 -28.322 9.144 1.00 93.25 94 VAL A O 1
ATOM 792 N N . SER A 1 95 ? 7.249 -27.694 7.685 1.00 91.31 95 SER A N 1
ATOM 793 C CA . SER A 1 95 ? 8.441 -28.017 8.490 1.00 91.31 95 SER A CA 1
ATOM 794 C C . SER A 1 95 ? 8.840 -26.929 9.498 1.00 91.31 95 SER A C 1
ATOM 796 O O . SER A 1 95 ? 9.543 -27.208 10.470 1.00 91.31 95 SER A O 1
ATOM 798 N N . GLY A 1 96 ? 8.384 -25.686 9.293 1.00 88.44 96 GLY A N 1
ATOM 799 C CA . GLY A 1 96 ? 8.666 -24.544 10.173 1.00 88.44 96 GLY A CA 1
ATOM 800 C C . GLY A 1 96 ? 10.090 -23.978 10.081 1.00 88.44 96 GLY A C 1
ATOM 801 O O . GLY A 1 96 ? 10.413 -23.043 10.810 1.00 88.44 96 GLY A O 1
ATOM 802 N N . GLU A 1 97 ? 10.920 -24.518 9.187 1.00 88.12 97 GLU A N 1
ATOM 803 C CA . GLU A 1 97 ? 12.292 -24.080 8.897 1.00 88.12 97 GLU A CA 1
ATOM 804 C C . GLU A 1 97 ? 12.342 -22.574 8.597 1.00 88.12 97 GLU A C 1
ATOM 806 O O . GLU A 1 97 ? 11.518 -22.056 7.835 1.00 88.12 97 GLU A O 1
ATOM 811 N N . SER A 1 98 ? 13.312 -21.837 9.147 1.00 84.50 98 SER A N 1
ATOM 812 C CA . SER A 1 98 ? 13.466 -20.425 8.793 1.00 84.50 98 SER A CA 1
ATOM 813 C C . SER A 1 98 ? 13.994 -20.283 7.364 1.00 84.50 98 SER A C 1
ATOM 815 O O . SER A 1 98 ? 14.570 -21.207 6.792 1.00 84.50 98 SER A O 1
ATOM 817 N N . GLY A 1 99 ? 13.861 -19.089 6.777 1.00 84.12 99 GLY A N 1
ATOM 818 C CA . GLY A 1 99 ? 14.401 -18.831 5.439 1.00 84.12 99 GLY A CA 1
ATOM 819 C C . GLY A 1 99 ? 15.905 -19.117 5.319 1.00 84.12 99 GLY A C 1
ATOM 820 O O . GLY A 1 99 ? 16.351 -19.459 4.230 1.00 84.12 99 GLY A O 1
ATOM 821 N N . LYS A 1 100 ? 16.670 -19.029 6.423 1.00 84.38 100 LYS A N 1
ATOM 822 C CA . LYS A 1 100 ? 18.089 -19.424 6.478 1.00 84.38 100 LYS A CA 1
ATOM 823 C C . LYS A 1 100 ? 18.269 -20.937 6.404 1.00 84.38 100 LYS A C 1
ATOM 825 O O . LYS A 1 100 ? 19.121 -21.403 5.657 1.00 84.38 100 LYS A O 1
ATOM 830 N N . ASP A 1 101 ? 17.459 -21.688 7.138 1.00 88.31 101 ASP A N 1
ATOM 831 C CA . ASP A 1 101 ? 17.595 -23.144 7.276 1.00 88.31 101 ASP A CA 1
ATOM 832 C C . ASP A 1 101 ? 17.193 -23.858 5.975 1.00 88.31 101 ASP A C 1
ATOM 834 O O . ASP A 1 101 ? 17.803 -24.857 5.590 1.00 88.31 101 ASP A O 1
ATOM 838 N N . MET A 1 102 ? 16.292 -23.241 5.195 1.00 90.94 102 MET A N 1
ATOM 839 C CA . MET A 1 102 ? 16.006 -23.605 3.798 1.00 90.94 102 MET A CA 1
ATOM 840 C C . MET A 1 102 ? 17.252 -23.626 2.889 1.00 90.94 102 MET A C 1
ATOM 842 O O . MET A 1 102 ? 17.183 -24.201 1.801 1.00 90.94 102 MET A O 1
ATOM 846 N N . HIS A 1 103 ? 18.409 -23.096 3.325 1.00 87.88 103 HIS A N 1
ATOM 847 C CA . HIS A 1 103 ? 19.681 -23.250 2.613 1.00 87.88 103 HIS A CA 1
ATOM 848 C C . HIS A 1 103 ? 20.099 -24.719 2.402 1.00 87.88 103 HIS A C 1
ATOM 850 O O . HIS A 1 103 ? 20.823 -25.027 1.443 1.00 87.88 103 HIS A O 1
ATOM 856 N N . LYS A 1 104 ? 19.612 -25.645 3.242 1.00 88.06 104 LYS A N 1
ATOM 857 C CA . LYS A 1 104 ? 19.803 -27.088 3.034 1.00 88.06 104 LYS A CA 1
ATOM 858 C C . LYS A 1 104 ? 19.133 -27.603 1.755 1.00 88.06 104 LYS A C 1
ATOM 860 O O . LYS A 1 104 ? 19.702 -28.470 1.109 1.00 88.06 104 LYS A O 1
ATOM 865 N N . VAL A 1 105 ? 18.025 -26.985 1.334 1.00 89.88 105 VAL A N 1
ATOM 866 C CA . VAL A 1 105 ? 17.274 -27.329 0.115 1.00 89.88 105 VAL A CA 1
ATOM 867 C C . VAL A 1 105 ? 17.802 -26.564 -1.107 1.00 89.88 105 VAL A C 1
ATOM 869 O O . VAL A 1 105 ? 18.225 -27.163 -2.091 1.00 89.88 105 VAL A O 1
ATOM 872 N N . MET A 1 106 ? 17.824 -25.227 -1.038 1.00 91.88 106 MET A N 1
ATOM 873 C CA . MET A 1 106 ? 18.237 -24.336 -2.136 1.00 91.88 106 MET A CA 1
ATOM 874 C C . MET A 1 106 ? 18.933 -23.067 -1.598 1.00 91.88 106 MET A C 1
ATOM 876 O O . MET A 1 106 ? 18.744 -22.726 -0.438 1.00 91.88 106 MET A O 1
ATOM 880 N N . PRO A 1 107 ? 19.752 -22.331 -2.377 1.00 91.44 107 PRO A N 1
ATOM 881 C CA . PRO A 1 107 ? 20.455 -21.135 -1.897 1.00 91.44 107 PRO A CA 1
ATOM 882 C C . PRO A 1 107 ? 19.542 -20.102 -1.218 1.00 91.44 107 PRO A C 1
ATOM 884 O O . PRO A 1 107 ? 18.497 -19.756 -1.767 1.00 91.44 107 PRO A O 1
ATOM 887 N N . TYR A 1 108 ? 19.977 -19.557 -0.070 1.00 91.94 108 TYR A N 1
ATOM 888 C CA . TYR A 1 108 ? 19.205 -18.590 0.731 1.00 91.94 108 TYR A CA 1
ATOM 889 C C . TYR A 1 108 ? 18.605 -17.456 -0.110 1.00 91.94 108 TYR A C 1
ATOM 891 O O . TYR A 1 108 ? 17.414 -17.179 -0.010 1.00 91.94 108 TYR A O 1
ATOM 899 N N . ALA A 1 109 ? 19.412 -16.833 -0.975 1.00 90.44 109 ALA A N 1
ATOM 900 C CA . ALA A 1 109 ? 18.962 -15.743 -1.839 1.00 90.44 109 ALA A CA 1
ATOM 901 C C . ALA A 1 109 ? 17.834 -16.178 -2.792 1.00 90.44 109 ALA A C 1
ATOM 903 O O . ALA A 1 109 ? 16.855 -15.459 -2.951 1.00 90.44 109 ALA A O 1
ATOM 904 N N . THR A 1 110 ? 17.921 -17.384 -3.365 1.00 91.12 110 THR A N 1
ATOM 905 C CA . THR A 1 110 ? 16.882 -17.926 -4.251 1.00 91.12 110 THR A CA 1
ATOM 906 C C . THR A 1 110 ? 15.590 -18.224 -3.496 1.00 91.12 110 THR A C 1
ATOM 908 O O . THR A 1 110 ? 14.517 -17.851 -3.967 1.00 91.12 110 THR A O 1
ATOM 911 N N . PHE A 1 111 ? 15.680 -18.823 -2.303 1.00 93.94 111 PHE A N 1
ATOM 912 C CA . PHE A 1 111 ? 14.504 -19.026 -1.457 1.00 93.94 111 PHE A CA 1
ATOM 913 C C . PHE A 1 111 ? 13.887 -17.691 -1.008 1.00 93.94 111 PHE A C 1
ATOM 915 O O . PHE A 1 111 ? 12.667 -17.552 -0.971 1.00 93.94 111 PHE A O 1
ATOM 922 N N . TYR A 1 112 ? 14.710 -16.687 -0.704 1.00 93.38 112 TYR A N 1
ATOM 923 C CA . TYR A 1 112 ? 14.257 -15.366 -0.277 1.00 93.38 112 TYR A CA 1
ATOM 924 C C . TYR A 1 112 ? 13.566 -14.585 -1.409 1.00 93.38 112 TYR A C 1
ATOM 926 O O . TYR A 1 112 ? 12.497 -14.017 -1.186 1.00 93.38 112 TYR A O 1
ATOM 934 N N . ASP A 1 113 ? 14.091 -14.631 -2.637 1.00 92.56 113 ASP A N 1
ATOM 935 C CA . ASP A 1 113 ? 13.432 -14.062 -3.823 1.00 92.56 113 ASP A CA 1
ATOM 936 C C . ASP A 1 113 ? 12.088 -14.753 -4.110 1.00 92.56 113 ASP A C 1
ATOM 938 O O . ASP A 1 113 ? 11.081 -14.087 -4.367 1.00 92.56 113 ASP A O 1
ATOM 942 N N . LEU A 1 114 ? 12.047 -16.087 -4.015 1.00 93.50 114 LEU A N 1
ATOM 943 C CA . LEU A 1 114 ? 10.835 -16.903 -4.134 1.00 93.50 114 LEU A CA 1
ATOM 944 C C . LEU A 1 114 ? 9.802 -16.537 -3.049 1.00 93.50 114 LEU A C 1
ATOM 946 O O . LEU A 1 114 ? 8.629 -16.309 -3.358 1.00 93.50 114 LEU A O 1
ATOM 950 N N . TYR A 1 115 ? 10.248 -16.394 -1.796 1.00 93.50 115 TYR A N 1
ATOM 951 C CA . TYR A 1 115 ? 9.439 -15.976 -0.651 1.00 93.50 115 TYR A CA 1
ATOM 952 C C . TYR A 1 115 ? 8.853 -14.572 -0.849 1.00 93.50 115 TYR A C 1
ATOM 954 O O . TYR A 1 115 ? 7.648 -14.390 -0.671 1.00 93.50 115 TYR A O 1
ATOM 962 N N . ILE A 1 116 ? 9.662 -13.585 -1.256 1.00 93.31 116 ILE A N 1
ATOM 963 C CA . ILE A 1 116 ? 9.187 -12.228 -1.570 1.00 93.31 116 ILE A CA 1
ATOM 964 C C . ILE A 1 116 ? 8.149 -12.291 -2.691 1.00 93.31 116 ILE A C 1
ATOM 966 O O . ILE A 1 116 ? 7.057 -11.736 -2.557 1.00 93.31 116 ILE A O 1
ATOM 970 N N . ARG A 1 117 ? 8.455 -12.985 -3.791 1.00 93.50 117 ARG A N 1
ATOM 971 C CA . ARG A 1 117 ? 7.577 -13.032 -4.964 1.00 93.50 117 ARG A CA 1
ATOM 972 C C . ARG A 1 117 ? 6.216 -13.650 -4.639 1.00 93.50 117 ARG A C 1
ATOM 974 O O . ARG A 1 117 ? 5.197 -13.152 -5.115 1.00 93.50 117 ARG A O 1
ATOM 981 N N . PHE A 1 118 ? 6.189 -14.700 -3.818 1.00 95.06 118 PHE A N 1
ATOM 982 C CA . PHE A 1 118 ? 4.953 -15.363 -3.407 1.00 95.06 118 PHE A CA 1
ATOM 983 C C . PHE A 1 118 ? 4.222 -14.589 -2.303 1.00 95.06 118 PHE A C 1
ATOM 985 O O . PHE A 1 118 ? 3.112 -14.111 -2.523 1.00 95.06 118 PHE A O 1
ATOM 992 N N . TRP A 1 119 ? 4.837 -14.414 -1.132 1.00 93.62 119 TRP A N 1
ATOM 993 C CA . TRP A 1 119 ? 4.152 -13.895 0.058 1.00 93.62 119 TRP A CA 1
ATOM 994 C C . TRP A 1 119 ? 3.949 -12.382 0.056 1.00 93.62 119 TRP A C 1
ATOM 996 O O . TRP A 1 119 ? 2.976 -11.905 0.640 1.00 93.62 119 TRP A O 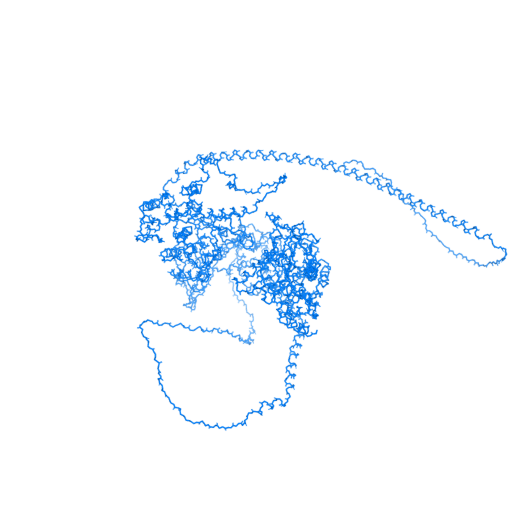1
ATOM 1006 N N . ILE A 1 120 ? 4.853 -11.635 -0.583 1.00 93.50 120 ILE A N 1
ATOM 1007 C CA . ILE A 1 120 ? 4.867 -10.169 -0.553 1.00 93.50 120 ILE A CA 1
ATOM 1008 C C . ILE A 1 120 ? 4.297 -9.598 -1.853 1.00 93.50 120 ILE A C 1
ATOM 1010 O O . ILE A 1 120 ? 3.265 -8.933 -1.822 1.00 93.50 120 ILE A O 1
ATOM 1014 N N . THR A 1 121 ? 4.906 -9.887 -3.009 1.00 93.69 121 THR A N 1
ATOM 1015 C CA . THR A 1 121 ? 4.469 -9.312 -4.296 1.00 93.69 121 THR A CA 1
ATOM 1016 C C . THR A 1 121 ? 3.058 -9.762 -4.683 1.00 93.69 121 THR A C 1
ATOM 1018 O O . THR A 1 121 ? 2.249 -8.940 -5.110 1.00 93.69 121 THR A O 1
ATOM 1021 N N . ASN A 1 122 ? 2.723 -11.041 -4.486 1.00 92.62 122 ASN A N 1
ATOM 1022 C CA . ASN A 1 122 ? 1.404 -11.578 -4.835 1.00 92.62 122 ASN A CA 1
ATOM 1023 C C . ASN A 1 122 ? 0.364 -11.469 -3.695 1.00 92.62 122 ASN A C 1
ATOM 1025 O O . ASN A 1 122 ? -0.762 -11.945 -3.869 1.00 92.62 122 ASN A O 1
ATOM 1029 N N . TYR A 1 123 ? 0.687 -10.799 -2.573 1.00 94.44 123 TYR A N 1
ATOM 1030 C CA . TYR A 1 123 ? -0.160 -10.689 -1.371 1.00 94.44 123 TYR A CA 1
ATOM 1031 C C . TYR A 1 123 ? -1.624 -10.344 -1.679 1.00 94.44 123 TYR A C 1
ATOM 1033 O O . TYR A 1 123 ? -2.529 -11.041 -1.230 1.00 94.44 123 TYR A O 1
ATOM 1041 N N . SER A 1 124 ? -1.873 -9.300 -2.478 1.00 93.06 124 SER A N 1
ATOM 1042 C CA . SER A 1 124 ? -3.236 -8.832 -2.783 1.00 93.06 124 SER A CA 1
ATOM 1043 C C . SER A 1 124 ? -4.069 -9.880 -3.541 1.00 93.06 124 SER A C 1
ATOM 1045 O O . SER A 1 124 ? -5.226 -10.131 -3.194 1.00 93.06 124 SER A O 1
ATOM 1047 N N . LYS A 1 125 ? -3.463 -10.565 -4.526 1.00 93.81 125 LYS A N 1
ATOM 1048 C CA . LYS A 1 125 ? -4.111 -11.642 -5.296 1.00 93.81 125 LYS A CA 1
ATOM 1049 C C . LYS A 1 125 ? -4.419 -12.840 -4.397 1.00 93.81 125 LYS A C 1
ATOM 1051 O O . LYS A 1 125 ? -5.554 -13.315 -4.387 1.00 93.81 125 LYS A O 1
ATOM 1056 N N . LEU A 1 126 ? -3.419 -13.303 -3.645 1.00 94.69 126 LEU A N 1
ATOM 1057 C CA . LEU A 1 126 ? -3.545 -14.456 -2.756 1.00 94.69 126 LEU A CA 1
ATOM 1058 C C . LEU A 1 126 ? -4.575 -14.187 -1.650 1.00 94.69 126 LEU A C 1
ATOM 1060 O O . LEU A 1 126 ? -5.492 -14.978 -1.485 1.00 94.69 126 LEU A O 1
ATOM 1064 N N . ASN A 1 127 ? -4.502 -13.045 -0.957 1.00 95.06 127 ASN A N 1
ATOM 1065 C CA . ASN A 1 127 ? -5.399 -12.701 0.153 1.00 95.06 127 ASN A CA 1
ATOM 1066 C C . ASN A 1 127 ? -6.861 -12.593 -0.309 1.00 95.06 127 ASN A C 1
ATOM 1068 O O . ASN A 1 127 ? -7.760 -13.054 0.390 1.00 95.06 127 ASN A O 1
ATOM 1072 N N . LYS A 1 128 ? -7.111 -12.042 -1.510 1.00 95.19 128 LYS A N 1
ATOM 1073 C CA . LYS A 1 128 ? -8.457 -12.028 -2.103 1.00 95.19 128 LYS A CA 1
ATOM 1074 C C . LYS A 1 128 ? -8.970 -13.446 -2.370 1.00 95.19 128 LYS A C 1
ATOM 1076 O O . LYS A 1 128 ? -10.096 -13.749 -1.990 1.00 95.19 128 LYS A O 1
ATOM 1081 N N . LYS A 1 129 ? -8.163 -14.292 -3.021 1.00 95.19 129 LYS A N 1
ATOM 1082 C CA . LYS A 1 129 ? -8.542 -15.666 -3.386 1.00 95.19 129 LYS A CA 1
ATOM 1083 C C . LYS A 1 129 ? -8.801 -16.515 -2.137 1.00 95.19 129 LYS A C 1
ATOM 1085 O O . LYS A 1 129 ? -9.902 -17.012 -1.958 1.00 95.19 129 LYS A O 1
ATOM 1090 N N . VAL A 1 130 ? -7.848 -16.531 -1.210 1.00 95.00 130 VAL A N 1
ATOM 1091 C CA . VAL A 1 130 ? -7.931 -17.213 0.090 1.00 95.00 130 VAL A CA 1
ATOM 1092 C C . VAL A 1 130 ? -9.181 -16.798 0.880 1.00 95.00 130 VAL A C 1
ATOM 1094 O O . VAL A 1 130 ? -9.917 -17.660 1.344 1.00 95.00 130 VAL A O 1
ATOM 1097 N N . LYS A 1 131 ? -9.503 -15.501 0.980 1.00 92.38 131 LYS A N 1
ATOM 1098 C CA . LYS A 1 131 ? -10.736 -15.069 1.668 1.00 92.38 131 LYS A CA 1
ATOM 1099 C C . LYS A 1 131 ? -12.021 -15.448 0.929 1.00 92.38 131 LYS A C 1
ATOM 1101 O O . LYS A 1 131 ? -13.013 -15.748 1.578 1.00 92.38 131 LYS A O 1
ATOM 1106 N N . GLN A 1 132 ? -12.018 -15.448 -0.403 1.00 93.19 132 GLN A N 1
ATOM 1107 C CA . GLN A 1 132 ? -13.158 -15.925 -1.192 1.00 93.19 132 GLN A CA 1
ATOM 1108 C C . GLN A 1 132 ? -13.404 -17.430 -0.984 1.00 93.19 132 GLN A C 1
ATOM 1110 O O . GLN A 1 132 ? -14.553 -17.863 -0.952 1.00 93.19 132 GLN A O 1
ATOM 1115 N N . ASP A 1 133 ? -12.333 -18.206 -0.836 1.00 94.25 133 ASP A N 1
ATOM 1116 C CA . ASP A 1 133 ? -12.387 -19.663 -0.736 1.00 94.25 133 ASP A CA 1
ATOM 1117 C C . ASP A 1 133 ? -12.773 -20.137 0.667 1.00 94.25 133 ASP A C 1
ATOM 1119 O O . ASP A 1 133 ? -13.672 -20.966 0.800 1.00 94.25 133 ASP A O 1
ATOM 1123 N N . LEU A 1 134 ? -12.174 -19.559 1.716 1.00 91.25 134 LEU A N 1
ATOM 1124 C CA . LEU A 1 134 ? -12.523 -19.862 3.110 1.00 91.25 134 LEU A CA 1
ATOM 1125 C C . LEU A 1 134 ? -14.023 -19.632 3.376 1.00 91.25 134 LEU A C 1
ATOM 1127 O O . LEU A 1 134 ? -14.701 -20.513 3.895 1.00 91.25 134 LEU A O 1
ATOM 1131 N N . ASN A 1 135 ? -14.550 -18.495 2.910 1.00 87.19 135 ASN A N 1
ATOM 1132 C CA . ASN A 1 135 ? -15.959 -18.120 3.029 1.00 87.19 135 ASN A CA 1
ATOM 1133 C C . ASN A 1 135 ? -16.925 -18.950 2.150 1.00 87.19 135 ASN A C 1
ATOM 1135 O O . ASN A 1 135 ? -18.135 -18.780 2.285 1.00 87.19 135 ASN A O 1
ATOM 1139 N N . GLY A 1 136 ? -16.443 -19.753 1.188 1.00 87.25 136 GLY A N 1
ATOM 1140 C CA . GLY A 1 136 ? -17.281 -20.212 0.066 1.00 87.25 136 GLY A CA 1
ATOM 1141 C C . GLY A 1 136 ? -17.089 -21.645 -0.436 1.00 87.25 136 GLY A C 1
ATOM 1142 O O . GLY A 1 136 ? -17.872 -22.072 -1.286 1.00 87.25 136 GLY A O 1
ATOM 1143 N N . MET A 1 137 ? -16.083 -22.385 0.046 1.00 93.19 137 MET A N 1
ATOM 1144 C CA . MET A 1 137 ? -15.766 -23.744 -0.427 1.00 93.19 137 MET A CA 1
ATOM 1145 C C . MET A 1 137 ? -16.193 -24.891 0.502 1.00 93.19 137 MET A C 1
ATOM 1147 O O . MET A 1 137 ? -16.124 -26.035 0.057 1.00 93.19 137 MET A O 1
ATOM 1151 N N . PHE A 1 138 ? -16.599 -24.629 1.753 1.00 91.44 138 PHE A N 1
ATOM 1152 C CA . PHE A 1 138 ? -16.715 -25.694 2.771 1.00 91.44 138 PHE A CA 1
ATOM 1153 C C . PHE A 1 138 ? -18.042 -25.741 3.545 1.00 91.44 138 PHE A C 1
ATOM 1155 O O . PHE A 1 138 ? -18.637 -26.808 3.637 1.00 91.44 138 PHE A O 1
ATOM 1162 N N . SER A 1 139 ? -18.525 -24.620 4.092 1.00 86.44 139 SER A N 1
ATOM 1163 C CA . SER A 1 139 ? -19.729 -24.620 4.942 1.00 86.44 139 SER A CA 1
ATOM 1164 C C . SER A 1 139 ? -20.736 -23.539 4.529 1.00 86.44 139 SER A C 1
ATOM 1166 O O . SER A 1 139 ? -20.707 -22.422 5.046 1.00 86.44 139 SER A O 1
ATOM 1168 N N . PRO A 1 140 ? -21.616 -23.821 3.548 1.00 86.12 140 PRO A N 1
ATOM 1169 C CA . PRO A 1 140 ? -22.850 -23.062 3.369 1.00 86.12 140 PRO A CA 1
ATOM 1170 C C . PRO A 1 140 ? -23.831 -23.341 4.530 1.00 86.12 140 PRO A C 1
ATOM 1172 O O . PRO A 1 140 ? -23.790 -24.430 5.108 1.00 86.12 140 PRO A O 1
ATOM 1175 N N . PRO A 1 141 ? -24.791 -22.437 4.821 1.00 83.31 141 PRO A N 1
ATOM 1176 C CA . PRO A 1 141 ? -25.693 -22.573 5.972 1.00 83.31 141 PRO A CA 1
ATOM 1177 C C . PRO A 1 141 ? -26.432 -23.917 6.073 1.00 83.31 141 PRO A C 1
ATOM 1179 O O . PRO A 1 141 ? -26.597 -24.442 7.169 1.00 83.31 141 PRO A O 1
ATOM 1182 N N . ARG A 1 142 ? -26.825 -24.526 4.943 1.00 85.31 142 ARG A N 1
ATOM 1183 C CA . ARG A 1 142 ? -27.504 -25.834 4.936 1.00 85.31 142 ARG A CA 1
ATOM 1184 C C . ARG A 1 142 ? -26.612 -26.977 5.437 1.00 85.31 142 ARG A C 1
ATOM 1186 O O . ARG A 1 142 ? -27.096 -27.829 6.174 1.00 85.31 142 ARG A O 1
ATOM 1193 N N . ILE A 1 143 ? -25.321 -26.971 5.097 1.00 88.00 143 ILE A N 1
ATOM 1194 C CA . ILE A 1 143 ? -24.346 -27.952 5.605 1.00 88.00 143 ILE A CA 1
ATOM 1195 C C . ILE A 1 143 ? -24.086 -27.722 7.096 1.00 88.00 143 ILE A C 1
ATOM 1197 O O . ILE A 1 143 ? -24.038 -28.691 7.847 1.00 88.00 143 ILE A O 1
ATOM 1201 N N . CYS A 1 144 ? -24.012 -26.464 7.540 1.00 84.75 144 CYS A N 1
ATOM 1202 C CA . CYS A 1 144 ? -23.885 -26.120 8.958 1.00 84.75 144 CYS A CA 1
ATOM 1203 C C . CYS A 1 144 ? -25.082 -26.636 9.792 1.00 84.75 144 CYS A C 1
ATOM 1205 O O . CYS A 1 144 ? -24.895 -27.292 10.816 1.00 84.75 144 CYS A O 1
ATOM 1207 N N . ILE A 1 145 ? -26.316 -26.435 9.310 1.00 84.00 145 ILE A N 1
ATOM 1208 C CA . ILE A 1 145 ? -27.548 -26.918 9.965 1.00 84.00 145 ILE A CA 1
ATOM 1209 C C . ILE A 1 145 ? -27.639 -28.454 9.958 1.00 84.00 145 ILE A C 1
ATOM 1211 O O . ILE A 1 145 ? -28.057 -29.051 10.947 1.00 84.00 145 ILE A O 1
ATOM 1215 N N . LEU A 1 146 ? -27.229 -29.125 8.879 1.00 86.06 146 LEU A N 1
ATOM 1216 C CA . LEU A 1 146 ? -27.200 -30.592 8.852 1.00 86.06 146 LEU A CA 1
ATOM 1217 C C . LEU A 1 146 ? -26.109 -31.156 9.781 1.00 86.06 146 LEU A C 1
ATOM 1219 O O . LEU A 1 146 ? -26.351 -32.143 10.471 1.00 86.06 146 LEU A O 1
ATOM 1223 N N . ALA A 1 147 ? -24.952 -30.494 9.881 1.00 86.00 147 ALA A N 1
ATOM 1224 C CA . ALA A 1 147 ? -23.891 -30.845 10.826 1.00 86.00 147 ALA A CA 1
ATOM 1225 C C . ALA A 1 147 ? -24.336 -30.703 12.290 1.00 86.00 147 ALA A C 1
ATOM 1227 O O . ALA A 1 147 ? -24.098 -31.608 13.085 1.00 86.00 147 ALA A O 1
ATOM 1228 N N . LEU A 1 148 ? -25.029 -29.609 12.627 1.00 86.19 148 LEU A N 1
ATOM 1229 C CA . LEU A 1 148 ? -25.654 -29.368 13.934 1.00 86.19 148 LEU A CA 1
ATOM 1230 C C . LEU A 1 148 ? -26.561 -30.535 14.360 1.00 86.19 148 LEU A C 1
ATOM 1232 O O . LEU A 1 148 ? -26.502 -30.995 15.498 1.00 86.19 148 LEU A O 1
ATOM 1236 N N . LEU A 1 149 ? -27.396 -31.036 13.447 1.00 84.56 149 LEU A N 1
ATOM 1237 C CA . LEU A 1 149 ? -28.359 -32.103 13.743 1.00 84.56 149 LEU A CA 1
ATOM 1238 C C . LEU A 1 149 ? -27.707 -33.480 13.970 1.00 84.56 149 LEU A C 1
ATOM 1240 O O . LEU A 1 149 ? -28.347 -34.355 14.556 1.00 84.56 149 LEU A O 1
ATOM 1244 N N . ILE A 1 150 ? -26.460 -33.671 13.525 1.00 85.12 150 ILE A N 1
ATOM 1245 C CA . ILE A 1 150 ? -25.731 -34.950 13.581 1.00 85.12 150 ILE A CA 1
ATOM 1246 C C . ILE A 1 150 ? -24.655 -34.942 14.676 1.00 85.12 150 ILE A C 1
ATOM 1248 O O . ILE A 1 150 ? -24.582 -35.877 15.469 1.00 85.12 150 ILE A O 1
ATOM 1252 N N . ASN A 1 151 ? -23.817 -33.903 14.719 1.00 83.31 151 ASN A N 1
ATOM 1253 C CA . ASN A 1 151 ? -22.576 -33.887 15.498 1.00 83.31 151 ASN A CA 1
ATOM 1254 C C . ASN A 1 151 ? -22.751 -33.270 16.902 1.00 83.31 151 ASN A C 1
ATOM 1256 O O . ASN A 1 151 ? -21.904 -33.474 17.772 1.00 83.31 151 ASN A O 1
ATOM 1260 N N . THR A 1 152 ? -23.819 -32.498 17.138 1.00 82.19 152 THR A N 1
ATOM 1261 C CA . THR A 1 152 ? -23.975 -31.699 18.364 1.00 82.19 152 THR A CA 1
ATOM 1262 C C . THR A 1 152 ? -24.726 -32.457 19.473 1.00 82.19 152 THR A C 1
ATOM 1264 O O . THR A 1 152 ? -25.828 -32.958 19.230 1.00 82.19 152 THR A O 1
ATOM 1267 N N . PRO A 1 153 ? -24.199 -32.515 20.717 1.00 81.38 153 PRO A N 1
ATOM 1268 C CA . PRO A 1 153 ? -24.854 -33.194 21.837 1.00 81.38 153 PRO A CA 1
ATOM 1269 C C . PRO A 1 153 ? -26.242 -32.641 22.192 1.00 81.38 153 PRO A C 1
ATOM 1271 O O . PRO A 1 153 ? -26.491 -31.437 22.118 1.00 81.38 153 PRO A O 1
ATOM 1274 N N . ASP A 1 154 ? -27.134 -33.504 22.690 1.00 79.12 154 ASP A N 1
ATOM 1275 C CA . ASP A 1 154 ? -28.460 -33.086 23.166 1.00 79.12 154 ASP A CA 1
ATOM 1276 C C . ASP A 1 154 ? -28.375 -32.015 24.263 1.00 79.12 154 ASP A C 1
ATOM 1278 O O . ASP A 1 154 ? -27.542 -32.089 25.172 1.00 79.12 154 ASP A O 1
ATOM 1282 N N . GLY A 1 155 ? -29.233 -30.999 24.166 1.00 76.31 155 GLY A N 1
ATOM 1283 C CA . GLY A 1 155 ? -29.169 -29.790 24.995 1.00 76.31 155 GLY A CA 1
ATOM 1284 C C . GLY A 1 155 ? -28.181 -28.719 24.511 1.00 76.31 155 GLY A C 1
ATOM 1285 O O . GLY A 1 155 ? -28.191 -27.627 25.064 1.00 76.31 155 GLY A O 1
ATOM 1286 N N . LEU A 1 156 ? -27.371 -28.991 23.476 1.00 83.94 156 LEU A N 1
ATOM 1287 C CA . LEU A 1 156 ? -26.518 -28.002 22.792 1.00 83.94 156 LEU A CA 1
ATOM 1288 C C . LEU A 1 156 ? -26.882 -27.816 21.305 1.00 83.94 156 LEU A C 1
ATOM 1290 O O . LEU A 1 156 ? -26.252 -27.014 20.621 1.00 83.94 156 LEU A O 1
ATOM 1294 N N . LYS A 1 157 ? -27.915 -28.520 20.805 1.00 82.69 157 LYS A N 1
ATOM 1295 C CA . LYS A 1 157 ? -28.402 -28.547 19.402 1.00 82.69 157 LYS A CA 1
ATOM 1296 C C . LYS A 1 157 ? -28.964 -27.215 18.858 1.00 82.69 157 LYS A C 1
ATOM 1298 O O . LYS A 1 157 ? -29.670 -27.205 17.857 1.00 82.69 157 LYS A O 1
ATOM 1303 N N . ASN A 1 158 ? -28.629 -26.094 19.488 1.00 83.00 158 ASN A N 1
ATOM 1304 C CA . ASN A 1 158 ? -28.747 -24.744 18.942 1.00 83.00 158 ASN A CA 1
ATOM 1305 C C . ASN A 1 158 ? -27.410 -24.198 18.399 1.00 83.00 158 ASN A C 1
ATOM 1307 O O . ASN A 1 158 ? -27.444 -23.407 17.465 1.00 83.00 158 ASN A O 1
ATOM 1311 N N . VAL A 1 159 ? -26.255 -24.595 18.954 1.00 89.44 159 VAL A N 1
ATOM 1312 C CA . VAL A 1 159 ? -24.925 -24.031 18.633 1.00 89.44 159 VAL A CA 1
ATOM 1313 C C . VAL A 1 159 ? -24.465 -24.440 17.235 1.00 89.44 159 VAL A C 1
ATOM 1315 O O . VAL A 1 159 ? -24.101 -25.593 17.029 1.00 89.44 159 VAL A O 1
ATOM 1318 N N . THR A 1 160 ? -24.438 -23.505 16.281 1.00 89.44 160 THR A N 1
ATOM 1319 C CA . THR A 1 160 ? -23.987 -23.759 14.898 1.00 89.44 160 THR A CA 1
ATOM 1320 C C . THR A 1 160 ? -22.506 -23.450 14.682 1.00 89.44 160 THR A C 1
ATOM 1322 O O . THR A 1 160 ? -21.866 -24.064 13.827 1.00 89.44 160 THR A O 1
ATOM 1325 N N . LEU A 1 161 ? -21.946 -22.518 15.460 1.00 92.12 161 LEU A N 1
ATOM 1326 C CA . LEU A 1 161 ? -20.586 -22.001 15.302 1.00 92.12 161 LEU A CA 1
ATOM 1327 C C . LEU A 1 161 ? -19.878 -21.866 16.659 1.00 92.12 161 LEU A C 1
ATOM 1329 O O . LEU A 1 161 ? -20.508 -21.493 17.642 1.00 92.12 161 LEU A O 1
ATOM 1333 N N . PHE A 1 162 ? -18.564 -22.077 16.701 1.00 92.25 162 PHE A N 1
ATOM 1334 C CA . PHE A 1 162 ? -17.678 -21.735 17.823 1.00 92.25 162 PHE A CA 1
ATOM 1335 C C . PHE A 1 162 ? -16.768 -20.553 17.481 1.00 92.25 162 PHE A C 1
ATOM 1337 O O . PHE A 1 162 ? -16.398 -20.396 16.318 1.00 92.25 162 PHE A O 1
ATOM 1344 N N . ILE A 1 163 ? -16.349 -19.772 18.484 1.00 93.00 163 ILE A N 1
ATOM 1345 C CA . ILE A 1 163 ? -15.275 -18.767 18.376 1.00 93.00 163 ILE A CA 1
ATOM 1346 C C . ILE A 1 163 ? -14.258 -18.894 19.523 1.00 93.00 163 ILE A C 1
ATOM 1348 O O . ILE A 1 163 ? -14.645 -18.882 20.689 1.00 93.00 163 ILE A O 1
ATOM 1352 N N . ASP A 1 164 ? -12.960 -18.958 19.194 1.00 92.31 164 ASP A N 1
ATOM 1353 C CA . ASP A 1 164 ? -11.868 -18.892 20.181 1.00 92.31 164 ASP A CA 1
ATOM 1354 C C . ASP A 1 164 ? -10.564 -18.261 19.633 1.00 92.31 164 ASP A C 1
ATOM 1356 O O . ASP A 1 164 ? -10.325 -18.189 18.419 1.00 92.31 164 ASP A O 1
ATOM 1360 N N . GLY A 1 165 ? -9.713 -17.805 20.561 1.00 90.50 165 GLY A N 1
ATOM 1361 C CA . GLY A 1 165 ? -8.489 -17.043 20.334 1.00 90.50 165 GLY A CA 1
ATOM 1362 C C . GLY A 1 165 ? -7.209 -17.886 20.348 1.00 90.50 165 GLY A C 1
ATOM 1363 O O . GLY A 1 165 ? -6.675 -18.262 21.400 1.00 90.50 165 GLY A O 1
ATOM 1364 N N . HIS A 1 166 ? -6.629 -18.076 19.162 1.00 89.62 166 HIS A N 1
ATOM 1365 C CA . HIS A 1 166 ? -5.314 -18.690 18.978 1.00 89.62 166 HIS A CA 1
ATOM 1366 C C . HIS A 1 166 ? -4.195 -17.648 19.148 1.00 89.62 166 HIS A C 1
ATOM 1368 O O . HIS A 1 166 ? -4.045 -16.741 18.328 1.00 89.62 166 HIS A O 1
ATOM 1374 N N . ASP A 1 167 ? -3.368 -17.789 20.189 1.00 89.56 167 ASP A N 1
ATOM 1375 C CA . ASP A 1 167 ? -2.098 -17.056 20.314 1.00 89.56 167 ASP A CA 1
ATOM 1376 C C . ASP A 1 167 ? -0.983 -17.791 19.545 1.00 89.56 167 ASP A C 1
ATOM 1378 O O . ASP A 1 167 ? -0.853 -19.009 19.657 1.00 89.56 167 ASP A O 1
ATOM 1382 N N . SER A 1 168 ? -0.107 -17.063 18.845 1.00 90.12 168 SER A N 1
ATOM 1383 C CA . SER A 1 168 ? 1.075 -17.620 18.163 1.00 90.12 168 SER A CA 1
ATOM 1384 C C . SER A 1 168 ? 2.361 -16.847 18.479 1.00 90.12 168 SER A C 1
ATOM 1386 O O . SER A 1 168 ? 2.412 -15.630 18.296 1.00 90.12 168 SER A O 1
ATOM 1388 N N . LYS A 1 169 ? 3.421 -17.545 18.922 1.00 90.12 169 LYS A N 1
ATOM 1389 C CA . LYS A 1 169 ? 4.727 -16.946 19.281 1.00 90.12 169 LYS A CA 1
ATOM 1390 C C . LYS A 1 169 ? 5.454 -16.349 18.068 1.00 90.12 169 LYS A C 1
ATOM 1392 O O . LYS A 1 169 ? 5.705 -17.056 17.093 1.00 90.12 169 LYS A O 1
ATOM 1397 N N . ILE A 1 170 ? 5.907 -15.095 18.166 1.00 88.31 170 ILE A N 1
ATOM 1398 C CA . ILE A 1 170 ? 6.626 -14.395 17.085 1.00 88.31 170 ILE A CA 1
ATOM 1399 C C . ILE A 1 170 ? 7.884 -13.633 17.544 1.00 88.31 170 ILE A C 1
ATOM 1401 O O . ILE A 1 170 ? 8.036 -13.269 18.707 1.00 88.31 170 ILE A O 1
ATOM 1405 N N . LYS A 1 171 ? 8.773 -13.322 16.594 1.00 84.75 171 LYS A N 1
ATOM 1406 C CA . LYS A 1 171 ? 9.880 -12.358 16.715 1.00 84.75 171 LYS A CA 1
ATOM 1407 C C . LYS A 1 171 ? 9.703 -11.276 15.649 1.00 84.75 171 LYS A C 1
ATOM 1409 O O . LYS A 1 171 ? 9.687 -11.588 14.461 1.00 84.75 171 LYS A O 1
ATOM 1414 N N . TYR A 1 172 ? 9.567 -10.013 16.052 1.00 76.06 172 TYR A N 1
ATOM 1415 C CA . TYR A 1 172 ? 9.255 -8.916 15.129 1.00 76.06 172 TYR A CA 1
ATOM 1416 C C . TYR A 1 172 ? 10.518 -8.170 14.673 1.00 76.06 172 TYR A C 1
ATOM 1418 O O . TYR A 1 172 ? 11.270 -7.662 15.501 1.00 76.06 172 TYR A O 1
ATOM 1426 N N . TYR A 1 173 ? 10.756 -8.074 13.360 1.00 65.50 173 TYR A N 1
ATOM 1427 C CA . TYR A 1 173 ? 12.038 -7.587 12.815 1.00 65.50 173 TYR A CA 1
ATOM 1428 C C . TYR A 1 173 ? 12.338 -6.092 13.063 1.00 65.50 173 TYR A C 1
ATOM 1430 O O . TYR A 1 173 ? 13.497 -5.688 13.040 1.00 65.50 173 TYR A O 1
ATOM 1438 N N . LYS A 1 174 ? 11.319 -5.257 13.319 1.00 59.97 174 LYS A N 1
ATOM 1439 C CA . LYS A 1 174 ? 11.482 -3.828 13.658 1.00 59.97 174 LYS A CA 1
ATOM 1440 C C . LYS A 1 174 ? 10.954 -3.536 15.074 1.00 59.97 174 LYS A C 1
ATOM 1442 O O . LYS A 1 174 ? 9.777 -3.201 15.211 1.00 59.97 174 LYS A O 1
ATOM 1447 N N . PRO A 1 175 ? 11.777 -3.645 16.134 1.00 52.25 175 PRO A N 1
ATOM 1448 C CA . PRO A 1 175 ? 11.340 -3.512 17.529 1.00 52.25 175 PRO A CA 1
ATOM 1449 C C . PRO A 1 175 ? 11.130 -2.051 17.991 1.00 52.25 175 PRO A C 1
ATOM 1451 O O . PRO A 1 175 ? 11.463 -1.682 19.115 1.00 52.25 175 PRO A O 1
ATOM 1454 N N . SER A 1 176 ? 10.540 -1.189 17.157 1.00 47.41 176 SER A N 1
ATOM 1455 C CA . SER A 1 176 ? 10.229 0.199 17.523 1.00 47.41 176 SER A CA 1
ATOM 1456 C C . SER A 1 176 ? 9.004 0.266 18.446 1.00 47.41 176 SER A C 1
ATOM 1458 O O . SER A 1 176 ? 7.865 0.197 17.984 1.00 47.41 176 SER A O 1
ATOM 1460 N N . LYS A 1 177 ? 9.244 0.384 19.760 1.00 51.50 177 LYS A N 1
ATOM 1461 C CA . LYS A 1 177 ? 8.255 0.693 20.823 1.00 51.50 177 LYS A CA 1
ATOM 1462 C C . LYS A 1 177 ? 7.049 -0.273 20.933 1.00 51.50 177 LYS A C 1
ATOM 1464 O O . LYS A 1 177 ? 6.090 0.019 21.635 1.00 51.50 177 LYS A O 1
ATOM 1469 N N . SER A 1 178 ? 7.110 -1.453 20.297 1.00 58.31 178 SER A N 1
ATOM 1470 C CA . SER A 1 178 ? 5.981 -2.403 20.186 1.00 58.31 178 SER A CA 1
ATOM 1471 C C . SER A 1 178 ? 6.118 -3.712 20.987 1.00 58.31 178 SER A C 1
ATOM 1473 O O . SER A 1 178 ? 5.191 -4.519 20.950 1.00 58.31 178 SER A O 1
ATOM 1475 N N . HIS A 1 179 ? 7.233 -3.972 21.682 1.00 68.31 179 HIS A N 1
ATOM 1476 C CA . HIS A 1 179 ? 7.452 -5.264 22.364 1.00 68.31 179 HIS A CA 1
ATOM 1477 C C . HIS A 1 179 ? 6.500 -5.512 23.544 1.00 68.31 179 HIS A C 1
ATOM 1479 O O . HIS A 1 179 ? 5.996 -6.621 23.683 1.00 68.31 179 HIS A O 1
ATOM 1485 N N . SER A 1 180 ? 6.199 -4.493 24.354 1.00 69.69 180 SER A N 1
ATOM 1486 C CA . SER A 1 180 ? 5.226 -4.601 25.453 1.00 69.69 180 SER A CA 1
ATOM 1487 C C . SER A 1 180 ? 3.820 -4.945 24.952 1.00 69.69 180 SER A C 1
ATOM 1489 O O . SER A 1 180 ? 3.146 -5.781 25.540 1.00 69.69 180 SER A O 1
ATOM 1491 N N . LEU A 1 181 ? 3.408 -4.358 23.822 1.00 80.69 181 LEU A N 1
ATOM 1492 C CA . LEU A 1 181 ? 2.104 -4.611 23.197 1.00 80.69 181 LEU A CA 1
ATOM 1493 C C . LEU A 1 181 ? 1.971 -6.043 22.643 1.00 80.69 181 LEU A C 1
ATOM 1495 O O . LEU A 1 181 ? 0.861 -6.538 22.477 1.00 80.69 181 LEU A O 1
ATOM 1499 N N . LEU A 1 182 ? 3.095 -6.702 22.349 1.00 83.19 182 LEU A N 1
ATOM 1500 C CA . LEU A 1 182 ? 3.162 -8.065 21.816 1.00 83.19 182 LEU A CA 1
ATOM 1501 C C . LEU A 1 182 ? 3.238 -9.148 22.904 1.00 83.19 182 LEU A C 1
ATOM 1503 O O . LEU A 1 182 ? 3.318 -10.323 22.564 1.00 83.19 182 LEU A O 1
ATOM 1507 N N . TYR A 1 183 ? 3.259 -8.812 24.196 1.00 85.94 183 TYR A N 1
ATOM 1508 C CA . TYR A 1 183 ? 3.404 -9.828 25.240 1.00 85.94 183 TYR A CA 1
ATOM 1509 C C . TYR A 1 183 ? 2.097 -10.613 25.456 1.00 85.94 183 TYR A C 1
ATOM 1511 O O . TYR A 1 183 ? 1.103 -10.047 25.904 1.00 85.94 183 TYR A O 1
ATOM 1519 N N . SER A 1 184 ? 2.100 -11.921 25.180 1.00 86.31 184 SER A N 1
ATOM 1520 C CA . SER A 1 184 ? 1.044 -12.839 25.627 1.00 86.31 184 SER A CA 1
ATOM 1521 C C . SER A 1 184 ? 1.379 -13.386 27.009 1.00 86.31 184 SER A C 1
ATOM 1523 O O . SER A 1 184 ? 2.432 -13.994 27.217 1.00 86.31 184 SER A O 1
ATOM 1525 N N . TYR A 1 185 ? 0.430 -13.244 27.934 1.00 82.62 185 TYR A N 1
ATOM 1526 C CA . TYR A 1 185 ? 0.467 -13.905 29.237 1.00 82.62 185 TYR A CA 1
ATOM 1527 C C . TYR A 1 185 ? 0.244 -15.428 29.127 1.00 82.62 185 TYR A C 1
ATOM 1529 O O . TYR A 1 185 ? 0.877 -16.175 29.871 1.00 82.62 185 TYR A O 1
ATOM 1537 N N . LYS A 1 186 ? -0.567 -15.897 28.158 1.00 84.12 186 LYS A N 1
ATOM 1538 C CA . LYS A 1 186 ? -0.829 -17.329 27.873 1.00 84.12 186 LYS A CA 1
ATOM 1539 C C . LYS A 1 186 ? 0.452 -18.046 27.422 1.00 84.12 186 LYS A C 1
ATOM 1541 O O . LYS A 1 186 ? 0.719 -19.161 27.855 1.00 84.12 186 LYS A O 1
ATOM 1546 N N . LEU A 1 187 ? 1.285 -17.382 26.610 1.00 86.69 187 LEU A N 1
ATOM 1547 C CA . LEU A 1 187 ? 2.534 -17.941 26.061 1.00 86.69 187 LEU A CA 1
ATOM 1548 C C . LEU A 1 187 ? 3.824 -17.432 26.735 1.00 86.69 187 LEU A C 1
ATOM 1550 O O . LEU A 1 187 ? 4.917 -17.821 26.316 1.00 86.69 187 LEU A O 1
ATOM 1554 N N . LYS A 1 188 ? 3.704 -16.573 27.759 1.00 87.44 188 LYS A N 1
ATOM 1555 C CA . LYS A 1 188 ? 4.795 -15.932 28.527 1.00 87.44 188 LYS A CA 1
ATOM 1556 C C . LYS A 1 188 ? 5.878 -15.266 27.657 1.00 87.44 188 LYS A C 1
ATOM 1558 O O . LYS A 1 188 ? 7.055 -15.251 28.018 1.00 87.44 188 LYS A O 1
ATOM 1563 N N . GLY A 1 189 ? 5.499 -14.702 26.511 1.00 86.25 189 GLY A N 1
ATOM 1564 C CA . GLY A 1 189 ? 6.444 -14.179 25.521 1.00 86.25 189 GLY A CA 1
ATOM 1565 C C . GLY A 1 189 ? 5.788 -13.367 24.406 1.00 86.25 189 GLY A C 1
ATOM 1566 O O . GLY A 1 189 ? 4.593 -13.088 24.445 1.00 86.25 189 GLY A O 1
ATOM 1567 N N . LEU A 1 190 ? 6.584 -12.973 23.409 1.00 88.31 190 LEU A N 1
ATOM 1568 C CA . LEU A 1 190 ? 6.113 -12.198 22.256 1.00 88.31 190 LEU A CA 1
ATOM 1569 C C . LEU A 1 190 ? 5.226 -13.061 21.347 1.00 88.31 190 LEU A C 1
ATOM 1571 O O . LEU A 1 190 ? 5.654 -14.118 20.881 1.00 88.31 190 LEU A O 1
ATOM 1575 N N . ALA A 1 191 ? 4.008 -12.599 21.081 1.00 90.31 191 ALA A N 1
ATOM 1576 C CA . ALA A 1 191 ? 2.996 -13.313 20.318 1.00 90.31 191 ALA A CA 1
ATOM 1577 C C . ALA A 1 191 ? 1.996 -12.361 19.633 1.00 90.31 191 ALA A C 1
ATOM 1579 O O . ALA A 1 191 ? 1.948 -11.157 19.905 1.00 90.31 191 ALA A O 1
ATOM 1580 N N . VAL A 1 192 ? 1.191 -12.930 18.738 1.00 91.75 192 VAL A N 1
ATOM 1581 C CA . VAL A 1 192 ? -0.016 -12.312 18.170 1.00 91.75 192 VAL A CA 1
ATOM 1582 C C . VAL A 1 192 ? -1.212 -13.232 18.389 1.00 91.75 192 VAL A C 1
ATOM 1584 O O . VAL A 1 192 ? -1.058 -14.450 18.309 1.00 91.75 192 VAL A O 1
ATOM 1587 N N . ARG A 1 193 ? -2.387 -12.657 18.651 1.00 91.69 193 ARG A N 1
ATOM 1588 C CA . ARG A 1 193 ? -3.658 -13.380 18.766 1.00 91.69 193 ARG A CA 1
ATOM 1589 C C . ARG A 1 193 ? -4.393 -13.331 17.440 1.00 91.69 193 ARG A C 1
ATOM 1591 O O . ARG A 1 193 ? -4.355 -12.305 16.768 1.00 91.69 193 ARG A O 1
ATOM 1598 N N . ILE A 1 194 ? -5.091 -14.397 17.074 1.00 92.88 194 ILE A N 1
ATOM 1599 C CA . ILE A 1 194 ? -6.034 -14.427 15.957 1.00 92.88 194 ILE A CA 1
ATOM 1600 C C . ILE A 1 194 ? -7.305 -15.156 16.402 1.00 92.88 194 ILE A C 1
ATOM 1602 O O . ILE A 1 194 ? -7.219 -16.200 17.042 1.00 92.88 194 ILE A O 1
ATOM 1606 N N . GLN A 1 195 ? -8.474 -14.593 16.101 1.00 93.56 195 GLN A N 1
ATOM 1607 C CA . GLN A 1 195 ? -9.755 -15.234 16.400 1.00 93.56 195 GLN A CA 1
ATOM 1608 C C . GLN A 1 195 ? -10.151 -16.140 15.243 1.00 93.56 195 GLN A C 1
ATOM 1610 O O . GLN A 1 195 ? -10.079 -15.730 14.078 1.00 93.56 195 GLN A O 1
ATOM 1615 N N . VAL A 1 196 ? -10.568 -17.358 15.567 1.00 93.69 196 VAL A N 1
ATOM 1616 C CA . VAL A 1 196 ? -10.944 -18.402 14.611 1.00 93.69 196 VAL A CA 1
ATOM 1617 C C . VAL A 1 196 ? -12.388 -18.805 14.876 1.00 93.69 196 VAL A C 1
ATOM 1619 O O . VAL A 1 196 ? -12.789 -18.929 16.030 1.00 93.69 196 VAL A O 1
ATOM 1622 N N . ILE A 1 197 ? -13.163 -18.995 13.807 1.00 93.44 197 ILE A N 1
ATOM 1623 C CA . ILE A 1 197 ? -14.552 -19.452 13.872 1.00 93.44 197 ILE A CA 1
ATOM 1624 C C . ILE A 1 197 ? -14.698 -20.754 13.109 1.00 93.44 197 ILE A C 1
ATOM 1626 O O . ILE A 1 197 ? -14.278 -20.858 11.954 1.00 93.44 197 ILE A O 1
ATOM 1630 N N . GLN A 1 198 ? -15.329 -21.716 13.765 1.00 92.81 198 GLN A N 1
ATOM 1631 C CA . GLN A 1 198 ? -15.460 -23.102 13.341 1.00 92.81 198 GLN A CA 1
ATOM 1632 C C . GLN A 1 198 ? -16.934 -23.519 13.378 1.00 92.81 198 GLN A C 1
ATOM 1634 O O . GLN A 1 198 ? -17.662 -23.069 14.255 1.00 92.81 198 GLN A O 1
ATOM 1639 N N . ASP A 1 199 ? -17.382 -24.366 12.455 1.00 91.19 199 ASP A N 1
ATOM 1640 C CA . ASP A 1 199 ? -18.729 -24.950 12.482 1.00 91.19 199 ASP A CA 1
ATOM 1641 C C . ASP A 1 199 ? -18.792 -26.306 13.214 1.00 91.19 199 ASP A C 1
ATOM 1643 O O . ASP A 1 199 ? -17.783 -26.866 13.651 1.00 91.19 199 ASP A O 1
ATOM 1647 N N . MET A 1 200 ? -19.994 -26.875 13.319 1.00 87.50 200 MET A N 1
ATOM 1648 C CA . MET A 1 200 ? -20.199 -28.200 13.923 1.00 87.50 200 MET A CA 1
ATOM 1649 C C . MET A 1 200 ? -19.650 -29.368 13.084 1.00 87.50 200 MET A C 1
ATOM 1651 O O . MET A 1 200 ? -19.700 -30.509 13.530 1.00 87.50 200 MET A O 1
ATOM 1655 N N . ASN A 1 201 ? -19.114 -29.125 11.884 1.00 87.81 201 ASN A N 1
ATOM 1656 C CA . ASN A 1 201 ? -18.332 -30.093 11.108 1.00 87.81 201 ASN A CA 1
ATOM 1657 C C . ASN A 1 201 ? -16.820 -29.989 11.380 1.00 87.81 201 ASN A C 1
ATOM 1659 O O . ASN A 1 201 ? -16.045 -30.701 10.741 1.00 87.81 201 ASN A O 1
ATOM 1663 N N . GLU A 1 202 ? -16.412 -29.132 12.320 1.00 89.88 202 GLU A N 1
ATOM 1664 C CA . GLU A 1 202 ? -15.028 -28.742 12.583 1.00 89.88 202 GLU A CA 1
ATOM 1665 C C . GLU A 1 202 ? -14.314 -28.112 11.365 1.00 89.88 202 GLU A C 1
ATOM 1667 O O . GLU A 1 202 ? -13.117 -28.321 11.128 1.00 89.88 202 GLU A O 1
ATOM 1672 N N . ILE A 1 203 ? -15.059 -27.332 10.579 1.00 91.75 203 ILE A N 1
ATOM 1673 C CA . ILE A 1 203 ? -14.573 -26.564 9.431 1.00 91.75 203 ILE A CA 1
ATOM 1674 C C . ILE A 1 203 ? -14.462 -25.091 9.811 1.00 91.75 203 ILE A C 1
ATOM 1676 O O . ILE A 1 203 ? -15.398 -24.489 10.335 1.00 91.75 203 ILE A O 1
ATOM 1680 N N . ILE A 1 204 ? -13.322 -24.477 9.499 1.00 93.81 204 ILE A N 1
ATOM 1681 C CA . ILE A 1 204 ? -13.064 -23.071 9.812 1.00 93.81 204 ILE A CA 1
ATOM 1682 C C . ILE A 1 204 ? -13.729 -22.183 8.762 1.00 93.81 204 ILE A C 1
ATOM 1684 O O . ILE A 1 204 ? -13.324 -22.179 7.599 1.00 93.81 204 ILE A O 1
ATOM 1688 N N . THR A 1 205 ? -14.739 -21.418 9.170 1.00 90.94 205 THR A N 1
ATOM 1689 C CA . THR A 1 205 ? -15.539 -20.565 8.276 1.00 90.94 205 THR A CA 1
ATOM 1690 C C . THR A 1 205 ? -14.984 -19.146 8.188 1.00 90.94 205 THR A C 1
ATOM 1692 O O . THR A 1 205 ? -14.978 -18.543 7.115 1.00 90.94 205 THR A O 1
ATOM 1695 N N . HIS A 1 206 ? -14.473 -18.610 9.300 1.00 91.88 206 HIS A N 1
ATOM 1696 C CA . HIS A 1 206 ? -13.994 -17.232 9.387 1.00 91.88 206 HIS A CA 1
ATOM 1697 C C . HIS A 1 206 ? -12.778 -17.100 10.305 1.00 91.88 206 HIS A C 1
ATOM 1699 O O . HIS A 1 206 ? -12.634 -17.816 11.291 1.00 91.88 206 HIS A O 1
ATOM 1705 N N . VAL A 1 207 ? -11.912 -16.134 9.996 1.00 93.56 207 VAL A N 1
ATOM 1706 C CA . VAL A 1 207 ? -10.712 -15.809 10.779 1.00 93.56 207 VAL A CA 1
ATOM 1707 C C . VAL A 1 207 ? -10.538 -14.285 10.832 1.00 93.56 207 VAL A C 1
ATOM 1709 O O . VAL A 1 207 ? -10.897 -13.576 9.881 1.00 93.56 207 VAL A O 1
ATOM 1712 N N . SER A 1 208 ? -10.052 -13.755 11.957 1.00 93.19 208 SER A N 1
ATOM 1713 C CA . SER A 1 208 ? -9.817 -12.316 12.138 1.00 93.19 208 SER A CA 1
ATOM 1714 C C . SER A 1 208 ? -8.543 -11.840 11.435 1.00 93.19 208 SER A C 1
ATOM 1716 O O . SER A 1 208 ? -7.764 -12.618 10.895 1.00 93.19 208 SER A O 1
ATOM 1718 N N . VAL A 1 209 ? -8.285 -10.531 11.477 1.00 92.06 209 VAL A N 1
ATOM 1719 C CA . VAL A 1 209 ? -6.894 -10.063 11.391 1.00 92.06 209 VAL A CA 1
ATOM 1720 C C . VAL A 1 209 ? -6.225 -10.372 12.733 1.00 92.06 209 VAL A C 1
ATOM 1722 O O . VAL A 1 209 ? -6.863 -10.223 13.777 1.00 92.06 209 VAL A O 1
ATOM 1725 N N . SER A 1 210 ? -4.978 -10.840 12.724 1.00 92.12 210 SER A N 1
ATOM 1726 C CA . SER A 1 210 ? -4.209 -11.035 13.955 1.00 92.12 210 SER A CA 1
ATOM 1727 C C . SER A 1 210 ? -3.871 -9.699 14.609 1.00 92.12 210 SER A C 1
ATOM 1729 O O . SER A 1 210 ? -3.444 -8.777 13.915 1.00 92.12 210 SER A O 1
ATOM 1731 N N . GLU A 1 211 ? -3.970 -9.630 15.932 1.00 91.31 211 GLU A N 1
ATOM 1732 C CA . GLU A 1 211 ? -3.621 -8.459 16.737 1.00 91.31 211 GLU A CA 1
ATOM 1733 C C . GLU A 1 211 ? -2.525 -8.757 17.764 1.00 91.31 211 GLU A C 1
ATOM 1735 O O . GLU A 1 211 ? -2.138 -9.901 18.004 1.00 91.31 211 GLU A O 1
ATOM 1740 N N . LYS A 1 212 ? -1.971 -7.701 18.362 1.00 89.81 212 LYS A N 1
ATOM 1741 C CA . LYS A 1 212 ? -0.896 -7.811 19.361 1.00 89.81 212 LYS A CA 1
ATOM 1742 C C . LYS A 1 212 ? -1.482 -8.234 20.715 1.00 89.81 212 LYS A C 1
ATOM 1744 O O . LYS A 1 212 ? -2.376 -7.551 21.205 1.00 89.81 212 LYS A O 1
ATOM 1749 N N . CYS A 1 213 ? -0.993 -9.313 21.336 1.00 87.88 213 CYS A N 1
ATOM 1750 C CA . CYS A 1 213 ? -1.685 -9.980 22.459 1.00 87.88 213 CYS A CA 1
ATOM 1751 C C . CYS A 1 213 ? -1.986 -9.123 23.707 1.00 87.88 213 CYS A C 1
ATOM 1753 O O . CYS A 1 213 ? -2.870 -9.496 24.470 1.00 87.88 213 CYS A O 1
ATOM 1755 N N . ALA A 1 214 ? -1.298 -7.999 23.942 1.00 81.81 214 ALA A N 1
ATOM 1756 C CA . ALA A 1 214 ? -1.612 -7.100 25.064 1.00 81.81 214 ALA A CA 1
ATOM 1757 C C . ALA A 1 214 ? -2.605 -5.970 24.698 1.00 81.81 214 ALA A C 1
ATOM 1759 O O . ALA A 1 214 ? -2.835 -5.069 25.504 1.00 81.81 214 ALA A O 1
ATOM 1760 N N . VAL A 1 215 ? -3.165 -5.992 23.482 1.00 81.31 215 VAL A N 1
ATOM 1761 C CA . VAL A 1 215 ? -4.199 -5.058 22.987 1.00 81.31 215 VAL A CA 1
ATOM 1762 C C . VAL A 1 215 ? -5.375 -5.820 22.370 1.00 81.31 215 VAL A C 1
ATOM 1764 O O . VAL A 1 215 ? -6.525 -5.488 22.638 1.00 81.31 215 VAL A O 1
ATOM 1767 N N . GLY A 1 216 ? -5.096 -6.854 21.574 1.00 77.00 216 GLY A N 1
ATOM 1768 C CA . GLY A 1 216 ? -6.089 -7.802 21.079 1.00 77.00 216 GLY A CA 1
ATOM 1769 C C . GLY A 1 216 ? -6.472 -8.811 22.156 1.00 77.00 216 GLY A C 1
ATOM 1770 O O . GLY A 1 216 ? -5.967 -9.932 22.146 1.00 77.00 216 GLY A O 1
ATOM 1771 N N . ASN A 1 217 ? -7.348 -8.404 23.077 1.00 82.44 217 ASN A N 1
ATOM 1772 C CA . ASN A 1 217 ? -8.161 -9.350 23.837 1.00 82.44 217 ASN A CA 1
ATOM 1773 C C . ASN A 1 217 ? -9.298 -9.888 22.954 1.00 82.44 217 ASN A C 1
ATOM 1775 O O . ASN A 1 217 ? -9.592 -9.361 21.877 1.00 82.44 217 ASN A O 1
ATOM 1779 N N . ASP A 1 218 ? -9.942 -10.945 23.430 1.00 84.31 218 ASP A N 1
ATOM 1780 C CA . ASP A 1 218 ? -10.966 -11.667 22.676 1.00 84.31 218 ASP A CA 1
ATOM 1781 C C . ASP A 1 218 ? -12.170 -10.778 22.339 1.00 84.31 218 ASP A C 1
ATOM 1783 O O . ASP A 1 218 ? -12.620 -10.728 21.194 1.00 84.31 218 ASP A O 1
ATOM 1787 N N . ASP A 1 219 ? -12.570 -9.956 23.305 1.00 84.81 219 ASP A N 1
ATOM 1788 C CA . ASP A 1 219 ? -13.663 -8.987 23.243 1.00 84.81 219 ASP A CA 1
ATOM 1789 C C . ASP A 1 219 ? -13.540 -7.961 22.104 1.00 84.81 219 ASP A C 1
ATOM 1791 O O . ASP A 1 219 ? -14.454 -7.779 21.292 1.00 84.81 219 ASP A O 1
ATOM 1795 N N . ILE A 1 220 ? -12.398 -7.262 22.033 1.00 87.25 220 ILE A N 1
ATOM 1796 C CA . ILE A 1 220 ? -12.160 -6.223 21.024 1.00 87.25 220 ILE A CA 1
ATOM 1797 C C . ILE A 1 220 ? -12.101 -6.870 19.642 1.00 87.25 220 ILE A C 1
ATOM 1799 O O . ILE A 1 220 ? -12.665 -6.334 18.686 1.00 87.25 220 ILE A O 1
ATOM 1803 N N . MET A 1 221 ? -11.462 -8.037 19.538 1.00 91.44 221 MET A N 1
ATOM 1804 C CA . MET A 1 221 ? -11.327 -8.752 18.276 1.00 91.44 221 MET A CA 1
ATOM 1805 C C . MET A 1 221 ? -12.671 -9.299 17.774 1.00 91.44 221 MET A C 1
ATOM 1807 O O . MET A 1 221 ? -12.966 -9.144 16.591 1.00 91.44 221 MET A O 1
ATOM 1811 N N . PHE A 1 222 ? -13.521 -9.843 18.650 1.00 92.00 222 PHE A N 1
ATOM 1812 C CA . PHE A 1 222 ? -14.885 -10.290 18.333 1.00 92.00 222 PHE A CA 1
ATOM 1813 C C . PHE A 1 222 ? -15.728 -9.168 17.703 1.00 92.00 222 PHE A C 1
ATOM 1815 O O . PHE A 1 222 ? -16.288 -9.340 16.616 1.00 92.00 222 PHE A O 1
ATOM 1822 N N . ILE A 1 223 ? -15.734 -7.974 18.307 1.00 91.75 223 ILE A N 1
ATOM 1823 C CA . ILE A 1 223 ? -16.431 -6.806 17.742 1.00 91.75 223 ILE A CA 1
ATOM 1824 C C . ILE A 1 223 ? -15.775 -6.340 16.426 1.00 91.75 223 ILE A C 1
ATOM 1826 O O . ILE A 1 223 ? -16.474 -6.054 15.450 1.00 91.75 223 ILE A O 1
ATOM 1830 N N . GLN A 1 224 ? -14.439 -6.314 16.344 1.00 91.88 224 GLN A N 1
ATOM 1831 C CA . GLN A 1 224 ? -13.708 -5.958 15.117 1.00 91.88 224 GLN A CA 1
ATOM 1832 C C . GLN A 1 224 ? -13.933 -6.942 13.958 1.00 91.88 224 GLN A C 1
ATOM 1834 O O . GLN A 1 224 ? -13.848 -6.540 12.794 1.00 91.88 224 GLN A O 1
ATOM 1839 N N . MET A 1 225 ? -14.251 -8.211 14.235 1.00 92.25 225 MET A N 1
ATOM 1840 C CA . MET A 1 225 ? -14.602 -9.182 13.199 1.00 92.25 225 MET A CA 1
ATOM 1841 C C . MET A 1 225 ? -15.916 -8.843 12.487 1.00 92.25 225 MET A C 1
ATOM 1843 O O . MET A 1 225 ? -16.092 -9.323 11.366 1.00 92.25 225 MET A O 1
ATOM 1847 N N . LYS A 1 226 ? -16.806 -8.029 13.079 1.00 93.75 226 LYS A N 1
ATOM 1848 C CA . LYS A 1 226 ? -18.106 -7.628 12.504 1.00 93.75 226 LYS A CA 1
ATOM 1849 C C . LYS A 1 226 ? -18.943 -8.817 12.009 1.00 93.75 226 LYS A C 1
ATOM 1851 O O . LYS A 1 226 ? -19.431 -8.816 10.884 1.00 93.75 226 LYS A O 1
ATOM 1856 N N . LEU A 1 227 ? -19.064 -9.867 12.825 1.00 92.44 227 LEU A N 1
ATOM 1857 C CA . LEU A 1 227 ? -19.695 -11.128 12.400 1.00 92.44 227 LEU A CA 1
ATOM 1858 C C . LEU A 1 227 ? -21.168 -10.971 12.009 1.00 92.44 227 LEU A C 1
ATOM 1860 O O . LEU A 1 227 ? -21.653 -11.765 11.211 1.00 92.44 227 LEU A O 1
ATOM 1864 N N . TYR A 1 228 ? -21.836 -9.916 12.484 1.00 92.44 228 TYR A N 1
ATOM 1865 C CA . TYR A 1 228 ? -23.215 -9.577 12.133 1.00 92.44 228 TYR A CA 1
ATOM 1866 C C . TYR A 1 228 ? -23.464 -9.446 10.621 1.00 92.44 228 TYR A C 1
ATOM 1868 O O . TYR A 1 228 ? -24.593 -9.622 10.195 1.00 92.44 228 TYR A O 1
ATOM 1876 N N . ASN A 1 229 ? -22.434 -9.191 9.797 1.00 90.81 229 ASN A N 1
ATOM 1877 C CA . ASN A 1 229 ? -22.545 -9.188 8.329 1.00 90.81 229 ASN A CA 1
ATOM 1878 C C . ASN A 1 229 ? -21.891 -10.406 7.642 1.00 90.81 229 ASN A C 1
ATOM 1880 O O . ASN A 1 229 ? -21.487 -10.324 6.479 1.00 90.81 229 ASN A O 1
ATOM 1884 N N . LYS A 1 230 ? -21.749 -11.522 8.371 1.00 88.88 230 LYS A N 1
ATOM 1885 C CA . LYS A 1 230 ? -21.076 -12.760 7.926 1.00 88.88 230 LYS A CA 1
ATOM 1886 C C . LYS A 1 230 ? -21.793 -14.047 8.330 1.00 88.88 230 LYS A C 1
ATOM 1888 O O . LYS A 1 230 ? -21.731 -15.014 7.578 1.00 88.88 230 LYS A O 1
ATOM 1893 N N . ILE A 1 231 ? -22.412 -14.065 9.509 1.00 88.25 231 ILE A N 1
ATOM 1894 C CA . ILE A 1 231 ? -23.219 -15.183 10.018 1.00 88.25 231 ILE A CA 1
ATOM 1895 C C . ILE A 1 231 ? -24.709 -14.877 9.819 1.00 88.25 231 ILE A C 1
ATOM 1897 O O . ILE A 1 231 ? -25.087 -13.723 9.617 1.00 88.25 231 ILE A O 1
ATOM 1901 N N . SER A 1 232 ? -25.553 -15.902 9.860 1.00 85.81 232 SER A N 1
ATOM 1902 C CA . SER A 1 232 ? -27.004 -15.767 9.755 1.00 85.81 232 SER A CA 1
ATOM 1903 C C . SER A 1 232 ? -27.641 -15.355 11.087 1.00 85.81 232 SER A C 1
ATOM 1905 O O . SER A 1 232 ? -27.149 -15.704 12.156 1.00 85.81 232 SER A O 1
ATOM 1907 N N . GLU A 1 233 ? -28.816 -14.726 11.042 1.00 83.94 233 GLU A N 1
ATOM 1908 C CA . GLU A 1 233 ? -29.704 -14.573 12.211 1.00 83.94 233 GLU A CA 1
ATOM 1909 C C . GLU A 1 233 ? -30.259 -15.923 12.722 1.00 83.94 233 GLU A C 1
ATOM 1911 O O . GLU A 1 233 ? -30.863 -15.988 13.796 1.00 83.94 233 GLU A O 1
ATOM 1916 N N . ALA A 1 234 ? -30.045 -17.007 11.965 1.00 83.62 234 ALA A N 1
ATOM 1917 C CA . ALA A 1 234 ? -30.284 -18.388 12.378 1.00 83.62 234 ALA A CA 1
ATOM 1918 C C . ALA A 1 234 ? -29.073 -19.057 13.065 1.00 83.62 234 ALA A C 1
ATOM 1920 O O . ALA A 1 234 ? -29.236 -20.132 13.636 1.00 83.62 234 ALA A O 1
ATOM 1921 N N . ASP A 1 235 ? -27.875 -18.459 13.021 1.00 88.69 235 ASP A N 1
ATOM 1922 C CA . ASP A 1 235 ? -26.686 -19.018 13.674 1.00 88.69 235 ASP A CA 1
ATOM 1923 C C . ASP A 1 235 ? -26.688 -18.763 15.188 1.00 88.69 235 ASP A C 1
ATOM 1925 O O . ASP A 1 235 ? -27.187 -17.743 15.670 1.00 88.69 235 ASP A O 1
ATOM 1929 N N . CYS A 1 236 ? -26.066 -19.670 15.942 1.00 91.12 236 CYS A N 1
ATOM 1930 C CA . CYS A 1 236 ? -25.801 -19.503 17.367 1.00 91.12 236 CYS A CA 1
ATOM 1931 C C . CYS A 1 236 ? -24.309 -19.702 17.650 1.00 91.12 236 CYS A C 1
ATOM 1933 O O . CYS A 1 236 ? -23.750 -20.764 17.360 1.00 91.12 236 CYS A O 1
ATOM 1935 N N . LEU A 1 237 ? -23.673 -18.675 18.219 1.00 92.81 237 LEU A N 1
ATOM 1936 C CA . LEU A 1 237 ? -22.255 -18.665 18.568 1.00 92.81 237 LEU A CA 1
ATOM 1937 C C . LEU A 1 237 ? -22.018 -19.242 19.970 1.00 92.81 237 LEU A C 1
ATOM 1939 O O . LEU A 1 237 ? -22.302 -18.590 20.975 1.00 92.81 237 LEU A O 1
ATOM 1943 N N . GLY A 1 238 ? -21.423 -20.430 20.021 1.00 92.19 238 GLY A N 1
ATOM 1944 C CA . GLY A 1 238 ? -20.736 -20.964 21.190 1.00 92.19 238 GLY A CA 1
ATOM 1945 C C . GLY A 1 238 ? -19.444 -20.186 21.460 1.00 92.19 238 GLY A C 1
ATOM 1946 O O . GLY A 1 238 ? -18.611 -20.026 20.568 1.00 92.19 238 GLY A O 1
ATOM 1947 N N . MET A 1 239 ? -19.271 -19.697 22.684 1.00 91.06 239 MET A N 1
ATOM 1948 C CA . MET A 1 239 ? -18.131 -18.870 23.101 1.00 91.06 239 MET A CA 1
ATOM 1949 C C . MET A 1 239 ? -17.807 -19.076 24.589 1.00 91.06 239 MET A C 1
ATOM 1951 O O . MET A 1 239 ? -18.701 -19.396 25.372 1.00 91.06 239 MET A O 1
ATOM 1955 N N . ASP A 1 240 ? -16.558 -18.863 25.020 1.00 84.38 240 ASP A N 1
ATOM 1956 C CA . ASP A 1 240 ? -16.256 -18.819 26.462 1.00 84.38 240 ASP A CA 1
ATOM 1957 C C . ASP A 1 240 ? -16.922 -17.602 27.149 1.00 84.38 240 ASP A C 1
ATOM 1959 O O . ASP A 1 240 ? -17.185 -16.563 26.543 1.00 84.38 240 ASP A O 1
ATOM 1963 N N . GLY A 1 241 ? -17.162 -17.696 28.457 1.00 74.69 241 GLY A N 1
ATOM 1964 C CA . GLY A 1 241 ? -17.786 -16.660 29.287 1.00 74.69 241 GLY A CA 1
ATOM 1965 C C . GLY A 1 241 ? -16.891 -15.449 29.596 1.00 74.69 241 GLY A C 1
ATOM 1966 O O . GLY A 1 241 ? -16.941 -14.931 30.712 1.00 74.69 241 GLY A O 1
ATOM 1967 N N . GLY A 1 242 ? -16.033 -15.051 28.653 1.00 79.38 242 GLY A N 1
ATOM 1968 C CA . GLY A 1 242 ? -15.433 -13.713 28.579 1.00 79.38 242 GLY A CA 1
ATOM 1969 C C . GLY A 1 242 ? -16.163 -12.835 27.556 1.00 79.38 242 GLY A C 1
ATOM 1970 O O . GLY A 1 242 ? -16.598 -11.732 27.881 1.00 79.38 242 GLY A O 1
ATOM 1971 N N . TYR A 1 243 ? -16.414 -13.389 26.362 1.00 84.81 243 TYR A N 1
ATOM 1972 C CA . TYR A 1 243 ? -17.116 -12.726 25.255 1.00 84.81 243 TYR A CA 1
ATOM 1973 C C . TYR A 1 243 ? -18.529 -12.236 25.621 1.00 84.81 243 TYR A C 1
ATOM 1975 O O . TYR A 1 243 ? -19.050 -11.310 24.993 1.00 84.81 243 TYR A O 1
ATOM 1983 N N . ASN A 1 244 ? -19.162 -12.841 26.635 1.00 83.94 244 ASN A N 1
ATOM 1984 C CA . ASN A 1 244 ? -20.535 -12.535 27.039 1.00 83.94 244 ASN A CA 1
ATOM 1985 C C . ASN A 1 244 ? -20.741 -11.058 27.419 1.00 83.94 244 ASN A C 1
ATOM 1987 O O . ASN A 1 244 ? -21.793 -10.490 27.124 1.00 83.94 244 ASN A O 1
ATOM 1991 N N . LEU A 1 245 ? -19.711 -10.408 27.972 1.00 86.19 245 LEU A N 1
ATOM 1992 C CA . LEU A 1 245 ? -19.702 -8.977 28.304 1.00 86.19 245 LEU A CA 1
ATOM 1993 C C . LEU A 1 245 ? -19.909 -8.059 27.080 1.00 86.19 245 LEU A C 1
ATOM 1995 O O . LEU A 1 245 ? -20.229 -6.882 27.237 1.00 86.19 245 LEU A O 1
ATOM 1999 N N . PHE A 1 246 ? -19.738 -8.584 25.863 1.00 89.56 246 PHE A N 1
ATOM 2000 C CA . PHE A 1 246 ? -19.782 -7.830 24.609 1.00 89.56 246 PHE A CA 1
ATOM 2001 C C . PHE A 1 246 ? -20.925 -8.255 23.674 1.00 89.56 246 PHE A C 1
ATOM 2003 O O . PHE A 1 246 ? -21.089 -7.646 22.615 1.00 89.56 246 PHE A O 1
ATOM 2010 N N . ILE A 1 247 ? -21.767 -9.219 24.076 1.00 92.00 247 ILE A N 1
ATOM 2011 C CA . ILE A 1 247 ? -22.945 -9.655 23.303 1.00 92.00 247 ILE A CA 1
ATOM 2012 C C . ILE A 1 247 ? -23.911 -8.491 23.052 1.00 92.00 247 ILE A C 1
ATOM 2014 O O . ILE A 1 247 ? -24.344 -8.305 21.918 1.00 92.00 247 ILE A O 1
ATOM 2018 N N . GLN A 1 248 ? -24.217 -7.664 24.061 1.00 93.19 248 GLN A N 1
ATOM 2019 C CA . GLN A 1 248 ? -25.118 -6.521 23.857 1.00 93.19 248 GLN A CA 1
ATOM 2020 C C . GLN A 1 248 ? -24.554 -5.560 22.806 1.00 93.19 248 GLN A C 1
ATOM 2022 O O . GLN A 1 248 ? -25.194 -5.330 21.786 1.00 93.19 248 GLN A O 1
ATOM 2027 N N . LYS A 1 249 ? -23.291 -5.146 22.967 1.00 94.06 249 LYS A N 1
ATOM 2028 C CA . LYS A 1 249 ? -22.588 -4.298 21.998 1.00 94.06 249 LYS A CA 1
ATOM 2029 C C . LYS A 1 249 ? -22.549 -4.908 20.593 1.00 94.06 249 LYS A C 1
ATOM 2031 O O . LYS A 1 249 ? -22.569 -4.168 19.613 1.00 94.06 249 LYS A O 1
ATOM 2036 N N . PHE A 1 250 ? -22.487 -6.233 20.465 1.00 94.56 250 PHE A N 1
ATOM 2037 C CA . PHE A 1 250 ? -22.593 -6.907 19.173 1.00 94.56 250 PHE A CA 1
ATOM 2038 C C . PHE A 1 250 ? -23.997 -6.765 18.563 1.00 94.56 250 PHE A C 1
ATOM 2040 O O . PHE A 1 250 ? -24.095 -6.391 17.395 1.00 94.56 250 PHE A O 1
ATOM 2047 N N . LYS A 1 251 ? -25.063 -7.007 19.342 1.00 94.38 251 LYS A N 1
ATOM 2048 C CA . LYS A 1 251 ? -26.463 -6.822 18.914 1.00 94.38 251 LYS A CA 1
ATOM 2049 C C . LYS A 1 251 ? -26.744 -5.367 18.516 1.00 94.38 251 LYS A C 1
ATOM 2051 O O . LYS A 1 251 ? -27.351 -5.142 17.472 1.00 94.38 251 LYS A O 1
ATOM 2056 N N . ASP A 1 252 ? -26.230 -4.398 19.275 1.00 95.12 252 ASP A N 1
ATOM 2057 C CA . ASP A 1 252 ? -26.353 -2.962 18.983 1.00 95.12 252 ASP A CA 1
ATOM 2058 C C . ASP A 1 252 ? -25.702 -2.626 17.625 1.00 95.12 252 ASP A C 1
ATOM 2060 O O . ASP A 1 252 ? -26.367 -2.151 16.708 1.00 95.12 252 ASP A O 1
ATOM 2064 N N . ASN A 1 253 ? -24.423 -2.996 17.438 1.00 94.62 253 ASN A N 1
ATOM 2065 C CA . ASN A 1 253 ? -23.694 -2.792 16.174 1.00 94.62 253 ASN A CA 1
ATOM 2066 C C . ASN A 1 253 ? -24.317 -3.544 14.980 1.00 94.62 253 ASN A C 1
ATOM 2068 O O . ASN A 1 253 ? -24.130 -3.129 13.836 1.00 94.62 253 ASN A O 1
ATOM 2072 N N . GLY A 1 254 ? -24.987 -4.674 15.228 1.00 93.38 254 GLY A N 1
ATOM 2073 C CA . GLY A 1 254 ? -25.759 -5.401 14.223 1.00 93.38 254 GLY A CA 1
ATOM 2074 C C . GLY A 1 254 ? -27.011 -4.627 13.821 1.00 93.38 254 GLY A C 1
ATOM 2075 O O . GLY A 1 254 ? -27.238 -4.420 12.631 1.00 93.38 254 GLY A O 1
ATOM 2076 N N . THR A 1 255 ? -27.755 -4.120 14.806 1.00 94.62 255 THR A N 1
ATOM 2077 C CA . THR A 1 255 ? -28.985 -3.336 14.618 1.00 94.62 255 THR A CA 1
ATOM 2078 C C . THR A 1 255 ? -28.706 -2.047 13.842 1.00 94.62 255 THR A C 1
ATOM 2080 O O . THR A 1 255 ? -29.353 -1.800 12.826 1.00 94.62 255 THR A O 1
ATOM 2083 N N . ASP A 1 256 ? -27.665 -1.297 14.225 1.00 93.69 256 ASP A N 1
ATOM 2084 C CA . ASP A 1 256 ? -27.179 -0.104 13.507 1.00 93.69 256 ASP A CA 1
ATOM 2085 C C . ASP A 1 256 ? -26.776 -0.400 12.048 1.00 93.69 256 ASP A C 1
ATOM 2087 O O . ASP A 1 256 ? -26.804 0.479 11.184 1.00 93.69 256 ASP A O 1
ATOM 2091 N N . ALA A 1 257 ? -26.381 -1.645 11.761 1.00 91.62 257 ALA A N 1
ATOM 2092 C CA . ALA A 1 257 ? -26.007 -2.121 10.433 1.00 91.62 257 ALA A CA 1
ATOM 2093 C C . ALA A 1 257 ? -27.156 -2.817 9.669 1.00 91.62 257 ALA A C 1
ATOM 2095 O O . ALA A 1 257 ? -26.943 -3.207 8.518 1.00 91.62 257 ALA A O 1
ATOM 2096 N N . GLY A 1 258 ? -28.343 -2.958 10.272 1.00 93.50 258 GLY A N 1
ATOM 2097 C CA . GLY A 1 258 ? -29.533 -3.569 9.668 1.00 93.50 258 GLY A CA 1
ATOM 2098 C C . GLY A 1 258 ? -29.700 -5.085 9.861 1.00 93.50 258 GLY A C 1
ATOM 2099 O O . GLY A 1 258 ? -30.333 -5.708 9.013 1.00 93.50 258 GLY A O 1
ATOM 2100 N N . TYR A 1 259 ? -29.149 -5.676 10.929 1.00 92.31 259 TYR A N 1
ATOM 2101 C CA . TYR A 1 259 ? -29.219 -7.118 11.236 1.00 92.31 259 TYR A CA 1
ATOM 2102 C C . TYR A 1 259 ? -29.763 -7.379 12.654 1.00 92.31 259 TYR A C 1
ATOM 2104 O O . TYR A 1 259 ? -29.272 -6.800 13.626 1.00 92.31 259 TYR A O 1
ATOM 2112 N N . GLY A 1 260 ? -30.740 -8.277 12.789 1.00 91.12 260 GLY A N 1
ATOM 2113 C CA . GLY A 1 260 ? -31.439 -8.590 14.039 1.00 91.12 260 GLY A CA 1
ATOM 2114 C C . GLY A 1 260 ? -30.872 -9.803 14.782 1.00 91.12 260 GLY A C 1
ATOM 2115 O O . GLY A 1 260 ? -31.270 -10.939 14.530 1.00 91.12 260 GLY A O 1
ATOM 2116 N N . PHE A 1 261 ? -29.995 -9.565 15.761 1.00 92.75 261 PHE A N 1
ATOM 2117 C CA . PHE A 1 261 ? -29.464 -10.610 16.648 1.00 92.75 261 PHE A CA 1
ATOM 2118 C C . PHE A 1 261 ? -30.089 -10.553 18.047 1.00 92.75 261 PHE A C 1
ATOM 2120 O O . PHE A 1 261 ? -30.232 -9.484 18.639 1.00 92.75 261 PHE A O 1
ATOM 2127 N N . TYR A 1 262 ? -30.410 -11.724 18.598 1.00 92.31 262 TYR A N 1
ATOM 2128 C CA . TYR A 1 262 ? -31.091 -11.907 19.884 1.00 92.31 262 TYR A CA 1
ATOM 2129 C C . TYR A 1 262 ? -30.268 -12.818 20.802 1.00 92.31 262 TYR A C 1
ATOM 2131 O O . TYR A 1 262 ? -29.339 -13.481 20.352 1.00 92.31 262 TYR A O 1
ATOM 2139 N N . ASP A 1 263 ? -30.615 -12.919 22.086 1.00 89.81 263 ASP A N 1
ATOM 2140 C CA . ASP A 1 263 ? -29.816 -13.703 23.045 1.00 89.81 263 ASP A CA 1
ATOM 2141 C C . ASP A 1 263 ? -29.756 -15.207 22.710 1.00 89.81 263 ASP A C 1
ATOM 2143 O O . ASP A 1 263 ? -28.750 -15.856 22.973 1.00 89.81 263 ASP A O 1
ATOM 2147 N N . ARG A 1 264 ? -30.759 -15.741 21.994 1.00 89.25 264 ARG A N 1
ATOM 2148 C CA . ARG A 1 264 ? -30.746 -17.110 21.430 1.00 89.25 264 ARG A CA 1
ATOM 2149 C C . ARG A 1 264 ? -29.598 -17.376 20.442 1.00 89.25 264 ARG A C 1
ATOM 2151 O O . ARG A 1 264 ? -29.292 -18.534 20.173 1.00 89.25 264 ARG A O 1
ATOM 2158 N N . ASN A 1 265 ? -28.996 -16.329 19.874 1.00 93.06 265 ASN A N 1
ATOM 2159 C CA . ASN A 1 265 ? -27.899 -16.416 18.908 1.00 93.06 265 ASN A CA 1
ATOM 2160 C C . ASN A 1 265 ? -26.519 -16.558 19.582 1.00 93.06 265 ASN A C 1
ATOM 2162 O O . ASN A 1 265 ? -25.498 -16.549 18.895 1.00 93.06 265 ASN A O 1
ATOM 2166 N N . PHE A 1 266 ? -26.470 -16.706 20.909 1.00 92.81 266 PHE A N 1
ATOM 2167 C CA . PHE A 1 266 ? -25.236 -16.860 21.675 1.00 92.81 266 PHE A CA 1
ATOM 2168 C C . PHE A 1 266 ? -25.408 -17.947 22.740 1.00 92.81 266 PHE A C 1
ATOM 2170 O O . PHE A 1 266 ? -26.462 -18.054 23.365 1.00 92.81 266 PHE A O 1
ATOM 2177 N N . LEU A 1 267 ? -24.365 -18.741 22.979 1.00 91.69 267 LEU A N 1
ATOM 2178 C CA . LEU A 1 267 ? -24.316 -19.677 24.097 1.00 91.69 267 LEU A CA 1
ATOM 2179 C C . LEU A 1 267 ? -22.928 -19.650 24.735 1.00 91.69 267 LEU A C 1
ATOM 2181 O O . LEU A 1 267 ? -21.911 -19.740 24.050 1.00 91.69 267 LEU A O 1
ATOM 2185 N N . HIS A 1 268 ? -22.891 -19.531 26.057 1.00 91.81 268 HIS A N 1
ATOM 2186 C CA . HIS A 1 268 ? -21.655 -19.464 26.827 1.00 91.81 268 HIS A CA 1
ATOM 2187 C C . HIS A 1 268 ? -21.808 -20.178 28.177 1.00 91.81 268 HIS A C 1
ATOM 2189 O O . HIS A 1 268 ? -22.937 -20.372 28.639 1.00 91.81 268 HIS A O 1
ATOM 2195 N N . PRO A 1 269 ? -20.701 -20.535 28.856 1.00 90.75 269 PRO A N 1
ATOM 2196 C CA . PRO A 1 269 ? -20.740 -21.066 30.211 1.00 90.75 269 PRO A CA 1
ATOM 2197 C C . PRO A 1 269 ? -21.494 -20.146 31.176 1.00 90.75 269 PRO A C 1
ATOM 2199 O O . PRO A 1 269 ? -21.377 -18.917 31.121 1.00 90.75 269 PRO A O 1
ATOM 2202 N N . ILE A 1 270 ? -22.229 -20.752 32.102 1.00 89.19 270 ILE A N 1
ATOM 2203 C CA . ILE A 1 270 ? -22.931 -20.067 33.184 1.00 89.19 270 ILE A CA 1
ATOM 2204 C C . ILE A 1 270 ? -21.894 -19.639 34.226 1.00 89.19 270 ILE A C 1
ATOM 2206 O O . ILE A 1 270 ? -21.167 -20.471 34.775 1.00 89.19 270 ILE A O 1
ATOM 2210 N N . ARG A 1 271 ? -21.815 -18.336 34.505 1.00 86.81 271 ARG A N 1
ATOM 2211 C CA . ARG A 1 271 ? -20.919 -17.745 35.510 1.00 86.81 271 ARG A CA 1
ATOM 2212 C C . ARG A 1 271 ? -21.755 -16.951 36.520 1.00 86.81 271 ARG A C 1
ATOM 2214 O O . ARG A 1 271 ? -22.734 -16.319 36.137 1.00 86.81 271 ARG A O 1
ATOM 2221 N N . LYS A 1 272 ? -21.373 -16.999 37.799 1.00 86.12 272 LYS A N 1
ATOM 2222 C CA . LYS A 1 272 ? -22.014 -16.272 38.911 1.00 86.12 272 LYS A CA 1
ATOM 2223 C C . LYS A 1 272 ? -21.016 -15.353 39.609 1.00 86.12 272 LYS A C 1
ATOM 2225 O O . LYS A 1 272 ? -19.816 -15.419 39.345 1.00 86.12 272 LYS A O 1
ATOM 2230 N N . GLU A 1 273 ? -21.521 -14.513 40.505 1.00 84.75 273 GLU A N 1
ATOM 2231 C CA . GLU A 1 273 ? -20.703 -13.618 41.322 1.00 84.75 273 GLU A CA 1
ATOM 2232 C C . GLU A 1 273 ? -19.760 -14.371 42.273 1.00 84.75 273 GLU A C 1
ATOM 2234 O O . GLU A 1 273 ? -19.988 -15.524 42.651 1.00 84.75 273 GLU A O 1
ATOM 2239 N N . LEU A 1 274 ? -18.688 -13.689 42.681 1.00 81.69 274 LEU A N 1
ATOM 2240 C CA . LEU A 1 274 ? -17.632 -14.255 43.512 1.00 81.69 274 LEU A CA 1
ATOM 2241 C C . LEU A 1 274 ? -18.185 -14.726 44.870 1.00 81.69 274 LEU A C 1
ATOM 2243 O O . LEU A 1 274 ? -18.618 -13.921 45.688 1.00 81.69 274 LEU A O 1
ATOM 2247 N N . GLY A 1 275 ? -18.141 -16.039 45.109 1.00 82.81 275 GLY A N 1
ATOM 2248 C CA . GLY A 1 275 ? -18.654 -16.683 46.326 1.00 82.81 275 GLY A CA 1
ATOM 2249 C C . GLY A 1 275 ? -19.986 -17.422 46.145 1.00 82.81 275 GLY A C 1
ATOM 2250 O O . GLY A 1 275 ? -20.298 -18.303 46.947 1.00 82.81 275 GLY A O 1
ATOM 2251 N N . GLN A 1 276 ? -20.738 -17.157 45.072 1.00 90.00 276 GLN A N 1
ATOM 2252 C CA . GLN A 1 276 ? -21.935 -17.935 44.743 1.00 90.00 276 GLN A CA 1
ATOM 2253 C C . GLN A 1 276 ? -21.552 -19.277 44.099 1.00 90.00 276 GLN A C 1
ATOM 2255 O O . GLN A 1 276 ? -20.757 -19.330 43.161 1.00 90.00 276 GLN A O 1
ATOM 2260 N N . LYS A 1 277 ? -22.145 -20.383 44.567 1.00 91.19 277 LYS A N 1
ATOM 2261 C CA . LYS A 1 277 ? -21.924 -21.712 43.972 1.00 91.19 277 LYS A CA 1
ATOM 2262 C C . LYS A 1 277 ? -22.823 -21.939 42.750 1.00 91.19 277 LYS A C 1
ATOM 2264 O O . LYS A 1 277 ? -23.990 -21.533 42.713 1.00 91.19 277 LYS A O 1
ATOM 2269 N N . LEU A 1 278 ? -22.285 -22.642 41.756 1.00 91.88 278 LEU A N 1
ATOM 2270 C CA . LEU A 1 278 ? -23.093 -23.265 40.709 1.00 91.88 278 LEU A CA 1
ATOM 2271 C C . LEU A 1 278 ? -23.892 -24.429 41.312 1.00 91.88 278 LEU A C 1
ATOM 2273 O O . LEU A 1 278 ? -23.403 -25.149 42.182 1.00 91.88 278 LEU A O 1
ATOM 2277 N N . THR A 1 279 ? -25.120 -24.614 40.843 1.00 94.50 279 THR A N 1
ATOM 2278 C CA . THR A 1 279 ? -25.910 -25.823 41.096 1.00 94.50 279 THR A CA 1
ATOM 2279 C C . THR A 1 279 ? -25.322 -27.012 40.331 1.00 94.50 279 THR A C 1
ATOM 2281 O O . THR A 1 279 ? -24.493 -26.851 39.427 1.00 94.50 279 THR A O 1
ATOM 2284 N N . LEU A 1 280 ? -25.776 -28.225 40.659 1.00 91.88 280 LEU A N 1
ATOM 2285 C CA . LEU A 1 280 ? -25.364 -29.442 39.951 1.00 91.88 280 LEU A CA 1
ATOM 2286 C C . LEU A 1 280 ? -25.690 -29.369 38.449 1.00 91.88 280 LEU A C 1
ATOM 2288 O O . LEU A 1 280 ? -24.859 -29.758 37.632 1.00 91.88 280 LEU A O 1
ATOM 2292 N N . ASN A 1 281 ? -26.838 -28.790 38.080 1.00 90.44 281 ASN A N 1
ATOM 2293 C CA . ASN A 1 281 ? -27.261 -28.647 36.684 1.00 90.44 281 ASN A CA 1
ATOM 2294 C C . ASN A 1 281 ? -26.399 -27.629 35.923 1.00 90.44 281 ASN A C 1
ATOM 2296 O O . ASN A 1 281 ? -25.974 -27.907 34.806 1.00 90.44 281 ASN A O 1
ATOM 2300 N N . GLU A 1 282 ? -26.083 -26.482 36.532 1.00 92.38 282 GLU A N 1
ATOM 2301 C CA . GLU A 1 282 ? -25.195 -25.477 35.925 1.00 92.38 282 GLU A CA 1
ATOM 2302 C C . GLU A 1 282 ? -23.759 -26.004 35.779 1.00 92.38 282 GLU A C 1
ATOM 2304 O O . GLU A 1 282 ? -23.102 -25.761 34.769 1.00 92.38 282 GLU A O 1
ATOM 2309 N N . THR A 1 283 ? -23.285 -26.785 36.756 1.00 91.00 283 THR A N 1
ATOM 2310 C CA . THR A 1 283 ? -21.980 -27.461 36.694 1.00 91.00 283 THR A CA 1
ATOM 2311 C C . THR A 1 283 ? -21.960 -28.527 35.596 1.00 91.00 283 THR A C 1
ATOM 2313 O O . THR A 1 283 ? -21.017 -28.582 34.811 1.00 91.00 283 THR A O 1
ATOM 2316 N N . HIS A 1 284 ? -23.015 -29.342 35.482 1.00 89.25 284 HIS A N 1
ATOM 2317 C CA . HIS A 1 284 ? -23.143 -30.339 34.418 1.00 89.25 284 HIS A CA 1
ATOM 2318 C C . HIS A 1 284 ? -23.197 -29.685 33.028 1.00 89.25 284 HIS A C 1
ATOM 2320 O O . HIS A 1 284 ? -22.488 -30.123 32.123 1.00 89.25 284 HIS A O 1
ATOM 2326 N N . PHE A 1 285 ? -23.972 -28.605 32.871 1.00 90.75 285 PHE A N 1
ATOM 2327 C CA . PHE A 1 285 ? -24.015 -27.813 31.641 1.00 90.75 285 PHE A CA 1
ATOM 2328 C C . PHE A 1 285 ? -22.633 -27.255 31.282 1.00 90.75 285 PHE A C 1
ATOM 2330 O O . PHE A 1 285 ? -22.168 -27.476 30.167 1.00 90.75 285 PHE A O 1
ATOM 2337 N N . ASN A 1 286 ? -21.940 -26.605 32.224 1.00 91.50 286 ASN A N 1
ATOM 2338 C CA . ASN A 1 286 ? -20.608 -26.045 31.985 1.00 91.50 286 ASN A CA 1
ATOM 2339 C C . ASN A 1 286 ? -19.580 -27.119 31.606 1.00 91.50 286 ASN A C 1
ATOM 2341 O O . ASN A 1 286 ? -18.790 -26.900 30.690 1.00 91.50 286 ASN A O 1
ATOM 2345 N N . ASN A 1 287 ? -19.612 -28.288 32.251 1.00 89.00 287 ASN A N 1
ATOM 2346 C CA . ASN A 1 287 ? -18.730 -29.406 31.911 1.00 89.00 287 ASN A CA 1
ATOM 2347 C C . ASN A 1 287 ? -19.024 -29.946 30.500 1.00 89.00 287 ASN A C 1
ATOM 2349 O O . ASN A 1 287 ? -18.097 -30.186 29.726 1.00 89.00 287 ASN A O 1
ATOM 2353 N N . LYS A 1 288 ? -20.307 -30.093 30.138 1.00 89.06 288 LYS A N 1
ATOM 2354 C CA . LYS A 1 288 ? -20.734 -30.566 28.812 1.00 89.06 288 LYS A CA 1
ATOM 2355 C C . LYS A 1 288 ? -20.396 -29.560 27.708 1.00 89.06 288 LYS A C 1
ATOM 2357 O O . LYS A 1 288 ? -19.878 -29.954 26.667 1.00 89.06 288 LYS A O 1
ATOM 2362 N N . PHE A 1 289 ? -20.639 -28.272 27.950 1.00 89.56 289 PHE A N 1
ATOM 2363 C CA . PHE A 1 289 ? -20.279 -27.185 27.040 1.00 89.56 289 PHE A CA 1
ATOM 2364 C C . PHE A 1 289 ? -18.759 -27.084 26.872 1.00 89.56 289 PHE A C 1
ATOM 2366 O O . PHE A 1 289 ? -18.283 -27.048 25.744 1.00 89.56 289 PHE A O 1
ATOM 2373 N N . GLY A 1 290 ? -17.989 -27.102 27.966 1.00 87.88 290 GLY A N 1
ATOM 2374 C CA . GLY A 1 290 ? -16.524 -27.046 27.927 1.00 87.88 290 GLY A CA 1
ATOM 2375 C C . GLY A 1 290 ? -15.917 -28.213 27.148 1.00 87.88 290 GLY A C 1
ATOM 2376 O O . GLY A 1 290 ? -15.122 -27.996 26.238 1.00 87.88 290 GLY A O 1
ATOM 2377 N N . SER A 1 291 ? -16.374 -29.442 27.415 1.00 85.38 291 SER A N 1
ATOM 2378 C CA . SER A 1 291 ? -15.938 -30.631 26.671 1.00 85.38 291 SER A CA 1
ATOM 2379 C C . SER A 1 291 ? -16.280 -30.578 25.177 1.00 85.38 291 SER A C 1
ATOM 2381 O O . SER A 1 291 ? -15.585 -31.207 24.384 1.00 85.38 291 SER A O 1
ATOM 2383 N N . PHE A 1 292 ? -17.343 -29.868 24.787 1.00 83.81 292 PHE A N 1
ATOM 2384 C CA . PHE A 1 292 ? -17.719 -29.676 23.385 1.00 83.81 292 PHE A CA 1
ATOM 2385 C C . PHE A 1 292 ? -16.918 -28.530 22.735 1.00 83.81 292 PHE A C 1
ATOM 2387 O O . PHE A 1 292 ? -16.473 -28.649 21.592 1.00 83.81 292 PHE A O 1
ATOM 2394 N N . HIS A 1 293 ? -16.644 -27.463 23.492 1.00 86.44 293 HIS A N 1
ATOM 2395 C CA . HIS A 1 293 ? -15.823 -26.323 23.079 1.00 86.44 293 HIS A CA 1
ATOM 2396 C C . HIS A 1 293 ? -14.366 -26.713 22.795 1.00 86.44 293 HIS A C 1
ATOM 2398 O O . HIS A 1 293 ? -13.804 -26.241 21.813 1.00 86.44 293 HIS A O 1
ATOM 2404 N N . SER A 1 294 ? -13.751 -27.623 23.563 1.00 87.19 294 SER A N 1
ATOM 2405 C CA . SER A 1 294 ? -12.356 -28.050 23.324 1.00 87.19 294 SER A CA 1
ATOM 2406 C C . SER A 1 294 ? -12.100 -28.691 21.943 1.00 87.19 294 SER A C 1
ATOM 2408 O O . SER A 1 294 ? -10.944 -28.892 21.568 1.00 87.19 294 SER A O 1
ATOM 2410 N N . SER A 1 295 ? -13.137 -28.930 21.130 1.00 86.19 295 SER A N 1
ATOM 2411 C CA . SER A 1 295 ? -13.004 -29.227 19.694 1.00 86.19 295 SER A CA 1
ATOM 2412 C C . SER A 1 295 ? -12.333 -28.103 18.879 1.00 86.19 295 SER A C 1
ATOM 2414 O O . SER A 1 295 ? -11.674 -28.408 17.882 1.00 86.19 295 SER A O 1
ATOM 2416 N N . ILE A 1 296 ? -12.429 -26.824 19.288 1.00 88.56 296 ILE A N 1
ATOM 2417 C CA . ILE A 1 296 ? -11.683 -25.720 18.647 1.00 88.56 296 ILE A CA 1
ATOM 2418 C C . ILE A 1 296 ? -10.230 -25.645 19.140 1.00 88.56 296 ILE A C 1
ATOM 2420 O O . ILE A 1 296 ? -9.306 -25.477 18.342 1.00 88.56 296 ILE A O 1
ATOM 2424 N N . GLU A 1 297 ? -9.994 -25.904 20.429 1.00 86.19 297 GLU A N 1
ATOM 2425 C CA . GLU A 1 297 ? -8.642 -26.008 21.001 1.00 86.19 297 GLU A CA 1
ATOM 2426 C C . GLU A 1 297 ? -7.840 -27.156 20.357 1.00 86.19 297 GLU A C 1
ATOM 2428 O O . GLU A 1 297 ? -6.640 -27.023 20.088 1.00 86.19 297 GLU A O 1
ATOM 2433 N N . ALA A 1 298 ? -8.514 -28.262 20.024 1.00 88.69 298 ALA A N 1
ATOM 2434 C CA . ALA A 1 298 ? -7.937 -29.369 19.269 1.00 88.69 298 ALA A CA 1
ATOM 2435 C C . ALA A 1 298 ? -7.445 -28.939 17.871 1.00 88.69 298 ALA A C 1
ATOM 2437 O O . ALA A 1 298 ? -6.380 -29.398 17.443 1.00 88.69 298 ALA A O 1
ATOM 2438 N N . GLN A 1 299 ? -8.127 -28.003 17.188 1.00 87.50 299 GLN A N 1
ATOM 2439 C CA . GLN A 1 299 ? -7.626 -27.446 15.920 1.00 87.50 299 GLN A CA 1
ATOM 2440 C C . GLN A 1 299 ? -6.311 -26.701 16.117 1.00 87.50 299 GLN A C 1
ATOM 2442 O O . GLN A 1 299 ? -5.396 -26.847 15.312 1.00 87.50 299 GLN A O 1
ATOM 2447 N N . PHE A 1 300 ? -6.195 -25.914 17.188 1.00 88.69 300 PHE A N 1
ATOM 2448 C CA . PHE A 1 300 ? -5.007 -25.105 17.463 1.00 88.69 300 PHE A CA 1
ATOM 2449 C C . PHE A 1 300 ? -3.778 -25.975 17.767 1.00 88.69 300 PHE A C 1
ATOM 2451 O O . PHE A 1 300 ? -2.666 -25.657 17.336 1.00 88.69 300 PHE A O 1
ATOM 2458 N N . SER A 1 301 ? -3.982 -27.120 18.425 1.00 87.00 301 SER A N 1
ATOM 2459 C CA . SER A 1 301 ? -2.957 -28.162 18.574 1.00 87.00 301 SER A CA 1
ATOM 2460 C C . SER A 1 301 ? -2.591 -28.796 17.222 1.00 87.00 301 SER A C 1
ATOM 2462 O O . SER A 1 301 ? -1.418 -28.877 16.841 1.00 87.00 301 SER A O 1
ATOM 2464 N N . MET A 1 302 ? -3.603 -29.175 16.436 1.00 87.50 302 MET A N 1
ATOM 2465 C CA . MET A 1 302 ? -3.437 -29.840 15.142 1.00 87.50 302 MET A CA 1
ATOM 2466 C C . MET A 1 302 ? -2.777 -28.935 14.083 1.00 87.50 302 MET A C 1
ATOM 2468 O O . MET A 1 302 ? -1.929 -29.420 13.330 1.00 87.50 302 MET A O 1
ATOM 2472 N N . PHE A 1 303 ? -3.019 -27.618 14.111 1.00 87.94 303 PHE A N 1
ATOM 2473 C CA . PHE A 1 303 ? -2.251 -26.614 13.366 1.00 87.94 303 PHE A CA 1
ATOM 2474 C C . PHE A 1 303 ? -0.759 -26.680 13.689 1.00 87.94 303 PHE A C 1
ATOM 2476 O O . PHE A 1 303 ? 0.050 -26.728 12.766 1.00 87.94 303 PHE A O 1
ATOM 2483 N N . GLY A 1 304 ? -0.389 -26.713 14.973 1.00 84.19 304 GLY A N 1
ATOM 2484 C CA . GLY A 1 304 ? 1.008 -26.833 15.390 1.00 84.19 304 GLY A CA 1
ATOM 2485 C C . GLY A 1 304 ? 1.652 -28.138 14.914 1.00 84.19 304 GLY A C 1
ATOM 2486 O O . GLY A 1 304 ? 2.796 -28.124 14.468 1.00 84.19 304 GLY A O 1
ATOM 2487 N N . SER A 1 305 ? 0.907 -29.248 14.945 1.00 86.94 305 SER A N 1
ATOM 2488 C CA . SER A 1 305 ? 1.416 -30.553 14.501 1.00 86.94 305 SER A CA 1
ATOM 2489 C C . SER A 1 305 ? 1.588 -30.660 12.978 1.00 86.94 305 SER A C 1
ATOM 2491 O O . SER A 1 305 ? 2.641 -31.105 12.527 1.00 86.94 305 SER A O 1
ATOM 2493 N N . LYS A 1 306 ? 0.616 -30.215 12.161 1.00 88.56 306 LYS A N 1
ATOM 2494 C CA . LYS A 1 306 ? 0.690 -30.284 10.685 1.00 88.56 306 LYS A CA 1
ATOM 2495 C C . LYS A 1 306 ? 1.527 -29.158 10.076 1.00 88.56 306 LYS A C 1
ATOM 2497 O O . LYS A 1 306 ? 2.234 -29.406 9.098 1.00 88.56 306 LYS A O 1
ATOM 2502 N N . PHE A 1 307 ? 1.504 -27.962 10.664 1.00 91.88 307 PHE A N 1
ATOM 2503 C CA . PHE A 1 307 ? 2.270 -26.793 10.231 1.00 91.88 307 PHE A CA 1
ATOM 2504 C C . PHE A 1 307 ? 3.178 -26.299 11.356 1.00 91.88 307 PHE A C 1
ATOM 2506 O O . PHE A 1 307 ? 2.848 -25.381 12.108 1.00 91.88 307 PHE A O 1
ATOM 2513 N N . GLU A 1 308 ? 4.382 -26.861 11.422 1.00 90.38 308 GLU A N 1
ATOM 2514 C CA . GLU A 1 308 ? 5.365 -26.585 12.476 1.00 90.38 308 GLU A CA 1
ATOM 2515 C C . GLU A 1 308 ? 5.758 -25.098 12.571 1.00 90.38 308 GLU A C 1
ATOM 2517 O O . GLU A 1 308 ? 6.223 -24.632 13.610 1.00 90.38 308 GLU A O 1
ATOM 2522 N N . ARG A 1 309 ? 5.519 -24.318 11.505 1.00 88.12 309 ARG A N 1
ATOM 2523 C CA . ARG A 1 309 ? 5.634 -22.850 11.482 1.00 88.12 309 ARG A CA 1
ATOM 2524 C C . ARG A 1 309 ? 4.761 -22.147 12.531 1.00 88.12 309 ARG A C 1
ATOM 2526 O O . ARG A 1 309 ? 5.127 -21.068 12.991 1.00 88.12 309 ARG A O 1
ATOM 2533 N N . PHE A 1 310 ? 3.620 -22.736 12.882 1.00 89.25 310 PHE A N 1
ATOM 2534 C CA . PHE A 1 310 ? 2.671 -22.225 13.876 1.00 89.25 310 PHE A CA 1
ATOM 2535 C C . PHE A 1 310 ? 2.738 -23.007 15.200 1.00 89.25 310 PHE A C 1
ATOM 2537 O O . PHE A 1 310 ? 1.947 -22.756 16.109 1.00 89.25 310 PHE A O 1
ATOM 2544 N N . ASN A 1 311 ? 3.700 -23.927 15.341 1.00 88.81 311 ASN A N 1
ATOM 2545 C CA . ASN A 1 311 ? 3.897 -24.708 16.554 1.00 88.81 311 ASN A CA 1
ATOM 2546 C C . ASN A 1 311 ? 4.468 -23.836 17.682 1.00 88.81 311 ASN A C 1
ATOM 2548 O O . ASN A 1 311 ? 5.659 -23.520 17.719 1.00 88.81 311 ASN A O 1
ATOM 2552 N N . ASN A 1 312 ? 3.618 -23.491 18.648 1.00 85.62 312 ASN A N 1
ATOM 2553 C CA . ASN A 1 312 ? 3.989 -22.696 19.817 1.00 85.62 312 ASN A CA 1
ATOM 2554 C C . ASN A 1 312 ? 5.050 -23.346 20.724 1.00 85.62 312 ASN A C 1
ATOM 2556 O O . ASN A 1 312 ? 5.606 -22.651 21.577 1.00 85.62 312 ASN A O 1
ATOM 2560 N N . ASN A 1 313 ? 5.367 -24.630 20.552 1.00 83.38 313 ASN A N 1
ATOM 2561 C CA . ASN A 1 313 ? 6.437 -25.300 21.295 1.00 83.38 313 ASN A CA 1
ATOM 2562 C C . ASN A 1 313 ? 7.819 -25.124 20.635 1.00 83.38 313 ASN A C 1
ATOM 2564 O O . ASN A 1 313 ? 8.834 -25.361 21.287 1.00 83.38 313 ASN A O 1
ATOM 2568 N N . ARG A 1 314 ? 7.883 -24.652 19.380 1.00 79.00 314 ARG A N 1
ATOM 2569 C CA . ARG A 1 314 ? 9.135 -24.318 18.680 1.00 79.00 314 ARG A CA 1
ATOM 2570 C C . ARG A 1 314 ? 9.612 -22.888 18.978 1.00 79.00 314 ARG A C 1
ATOM 2572 O O . ARG A 1 314 ? 8.988 -22.112 19.707 1.00 79.00 314 ARG A O 1
ATOM 2579 N N . ALA A 1 315 ? 10.760 -22.529 18.402 1.00 73.44 315 ALA A N 1
ATOM 2580 C CA . ALA A 1 315 ? 11.295 -21.174 18.445 1.00 73.44 315 ALA A CA 1
ATOM 2581 C C . ALA A 1 315 ? 10.332 -20.164 17.787 1.00 73.44 315 ALA A C 1
ATOM 2583 O O . ALA A 1 315 ? 9.864 -20.373 16.673 1.00 73.44 315 ALA A O 1
ATOM 2584 N N . ALA A 1 316 ? 10.082 -19.042 18.469 1.00 80.25 316 ALA A N 1
ATOM 2585 C CA . ALA A 1 316 ? 9.127 -18.018 18.041 1.00 80.25 316 ALA A CA 1
ATOM 2586 C C . ALA A 1 316 ? 9.392 -17.489 16.612 1.00 80.25 316 ALA A C 1
ATOM 2588 O O . ALA A 1 316 ? 10.513 -17.072 16.294 1.00 80.25 316 ALA A O 1
ATOM 2589 N N . LEU A 1 317 ? 8.342 -17.477 15.784 1.00 83.06 317 LEU A N 1
ATOM 2590 C CA . LEU A 1 317 ? 8.394 -17.263 14.336 1.00 83.06 317 LEU A CA 1
ATOM 2591 C C . LEU A 1 317 ? 8.850 -15.845 13.964 1.00 83.06 317 LEU A C 1
ATOM 2593 O O . LEU A 1 317 ? 8.215 -14.858 14.334 1.00 83.06 317 LEU A O 1
ATOM 2597 N N . GLN A 1 318 ? 9.924 -15.719 13.183 1.00 82.31 318 GLN A N 1
ATOM 2598 C CA . GLN A 1 318 ? 10.392 -14.410 12.726 1.00 82.31 318 GLN A CA 1
ATOM 2599 C C . GLN A 1 318 ? 9.473 -13.832 11.640 1.00 82.31 318 GLN A C 1
ATOM 2601 O O . GLN A 1 318 ? 9.347 -14.404 10.558 1.00 82.31 318 GLN A O 1
ATOM 2606 N N . ILE A 1 319 ? 8.886 -12.660 11.905 1.00 82.94 319 ILE A N 1
ATOM 2607 C CA . ILE A 1 319 ? 8.035 -11.927 10.959 1.00 82.94 319 ILE A CA 1
ATOM 2608 C C . ILE A 1 319 ? 8.517 -10.483 10.758 1.00 82.94 319 ILE A C 1
ATOM 2610 O O . ILE A 1 319 ? 9.022 -9.827 11.673 1.00 82.94 319 ILE A O 1
ATOM 2614 N N . SER A 1 320 ? 8.344 -9.977 9.538 1.00 79.38 320 SER A N 1
ATOM 2615 C CA . SER A 1 320 ? 8.625 -8.583 9.167 1.00 79.38 320 SER A CA 1
ATOM 2616 C C . SER A 1 320 ? 7.390 -7.679 9.235 1.00 79.38 320 SER A C 1
ATOM 2618 O O . SER A 1 320 ? 7.523 -6.480 9.463 1.00 79.38 320 SER A O 1
ATOM 2620 N N . ASP A 1 321 ? 6.208 -8.255 9.004 1.00 86.19 321 ASP A N 1
ATOM 2621 C CA . ASP A 1 321 ? 4.904 -7.592 8.943 1.00 86.19 321 ASP A CA 1
ATOM 2622 C C . ASP A 1 321 ? 3.822 -8.640 9.262 1.00 86.19 321 ASP A C 1
ATOM 2624 O O . ASP A 1 321 ? 3.867 -9.771 8.764 1.00 86.19 321 ASP A O 1
ATOM 2628 N N . ILE A 1 322 ? 2.851 -8.268 10.097 1.00 88.69 322 ILE A N 1
ATOM 2629 C CA . ILE A 1 322 ? 1.755 -9.139 10.534 1.00 88.69 322 ILE A CA 1
ATOM 2630 C C . ILE A 1 322 ? 0.829 -9.546 9.375 1.00 88.69 322 ILE A C 1
ATOM 2632 O O . ILE A 1 322 ? 0.202 -10.604 9.433 1.00 88.69 322 ILE A O 1
ATOM 2636 N N . LYS A 1 323 ? 0.766 -8.785 8.272 1.00 91.56 323 LYS A N 1
ATOM 2637 C CA . LYS A 1 323 ? -0.082 -9.134 7.119 1.00 91.56 323 LYS A CA 1
ATOM 2638 C C . LYS A 1 323 ? 0.405 -10.383 6.373 1.00 91.56 323 LYS A C 1
ATOM 2640 O O . LYS A 1 323 ? -0.424 -11.147 5.879 1.00 91.56 323 LYS A O 1
ATOM 2645 N N . TYR A 1 324 ? 1.719 -10.637 6.356 1.00 91.38 324 TYR A N 1
ATOM 2646 C CA . TYR A 1 324 ? 2.293 -11.854 5.763 1.00 91.38 324 TYR A CA 1
ATOM 2647 C C . TYR A 1 324 ? 2.121 -13.078 6.677 1.00 91.38 324 TYR A C 1
ATOM 2649 O O . TYR A 1 324 ? 1.948 -14.186 6.180 1.00 91.38 324 TYR A O 1
ATOM 2657 N N . TYR A 1 325 ? 2.083 -12.874 7.999 1.00 91.81 325 TYR A N 1
ATOM 2658 C CA . TYR A 1 325 ? 1.668 -13.908 8.952 1.00 91.81 325 TYR A CA 1
ATOM 2659 C C . TYR A 1 325 ? 0.198 -14.307 8.727 1.00 91.81 325 TYR A C 1
ATOM 2661 O O . TYR A 1 325 ? -0.097 -15.479 8.507 1.00 91.81 325 TYR A O 1
ATOM 2669 N N . ASN A 1 326 ? -0.710 -13.322 8.683 1.00 93.75 326 ASN A N 1
ATOM 2670 C CA . ASN A 1 326 ? -2.149 -13.540 8.494 1.00 93.75 326 ASN A CA 1
ATOM 2671 C C . ASN A 1 326 ? -2.467 -14.393 7.255 1.00 93.75 326 ASN A C 1
ATOM 2673 O O . ASN A 1 326 ? -3.273 -15.313 7.324 1.00 93.75 326 ASN A O 1
ATOM 2677 N N . ILE A 1 327 ? -1.838 -14.108 6.111 1.00 95.06 327 ILE A N 1
ATOM 2678 C CA . ILE A 1 327 ? -2.100 -14.862 4.875 1.00 95.06 327 ILE A CA 1
ATOM 2679 C C . ILE A 1 327 ? -1.530 -16.289 4.905 1.00 95.06 327 ILE A C 1
ATOM 2681 O O . ILE A 1 327 ? -2.146 -17.190 4.342 1.00 95.06 327 ILE A O 1
ATOM 2685 N N . GLN A 1 328 ? -0.401 -16.511 5.588 1.00 94.12 328 GLN A N 1
ATOM 2686 C CA . GLN A 1 328 ? 0.139 -17.855 5.824 1.00 94.12 328 GLN A CA 1
ATOM 2687 C C . GLN A 1 328 ? -0.820 -18.655 6.721 1.00 94.12 328 GLN A C 1
ATOM 2689 O O . GLN A 1 328 ? -1.150 -19.791 6.394 1.00 94.12 328 GLN A O 1
ATOM 2694 N N . PHE A 1 329 ? -1.353 -18.034 7.780 1.00 94.44 329 PHE A N 1
ATOM 2695 C CA . PHE A 1 329 ? -2.341 -18.652 8.669 1.00 94.44 329 PHE A CA 1
ATOM 2696 C C . PHE A 1 329 ? -3.668 -18.955 7.951 1.00 94.44 329 PHE A C 1
ATOM 2698 O O . PHE A 1 329 ? -4.180 -20.062 8.055 1.00 94.44 329 PHE A O 1
ATOM 2705 N N . HIS A 1 330 ? -4.202 -18.036 7.137 1.00 95.19 330 HIS A N 1
ATOM 2706 C CA . HIS A 1 330 ? -5.418 -18.309 6.359 1.00 95.19 330 HIS A CA 1
ATOM 2707 C C . HIS A 1 330 ? -5.240 -19.462 5.349 1.00 95.19 330 HIS A C 1
ATOM 2709 O O . HIS A 1 330 ? -6.177 -20.228 5.130 1.00 95.19 330 HIS A O 1
ATOM 2715 N N . ILE A 1 331 ? -4.057 -19.613 4.735 1.00 95.50 331 ILE A N 1
ATOM 2716 C CA . ILE A 1 331 ? -3.767 -20.763 3.861 1.00 95.50 331 ILE A CA 1
ATOM 2717 C C . ILE A 1 331 ? -3.680 -22.058 4.680 1.00 95.50 331 ILE A C 1
ATOM 2719 O O . ILE A 1 331 ? -4.229 -23.068 4.245 1.00 95.50 331 ILE A O 1
ATOM 2723 N N . THR A 1 332 ? -3.091 -22.022 5.880 1.00 94.31 332 THR A N 1
ATOM 2724 C CA . THR A 1 332 ? -3.150 -23.130 6.848 1.00 94.31 332 THR A CA 1
ATOM 2725 C C . THR A 1 332 ? -4.595 -23.537 7.160 1.00 94.31 332 THR A C 1
ATOM 2727 O O . THR A 1 332 ? -4.905 -24.727 7.086 1.00 94.31 332 THR A O 1
ATOM 2730 N N . CYS A 1 333 ? -5.503 -22.585 7.416 1.00 95.00 333 CYS A N 1
ATOM 2731 C CA . CYS A 1 333 ? -6.928 -22.874 7.633 1.00 95.00 333 CYS A CA 1
ATOM 2732 C C . CYS A 1 333 ? -7.575 -23.558 6.417 1.00 95.00 333 CYS A C 1
ATOM 2734 O O . CYS A 1 333 ? -8.244 -24.572 6.579 1.00 95.00 333 CYS A O 1
ATOM 2736 N N . ILE A 1 334 ? -7.338 -23.065 5.194 1.00 95.56 334 ILE A N 1
ATOM 2737 C CA . ILE A 1 334 ? -7.897 -23.680 3.976 1.00 95.56 334 ILE A CA 1
ATOM 2738 C C . ILE A 1 334 ? -7.361 -25.094 3.760 1.00 95.56 334 ILE A C 1
ATOM 2740 O O . ILE A 1 334 ? -8.144 -26.006 3.526 1.00 95.56 334 ILE A O 1
ATOM 2744 N N . LEU A 1 335 ? -6.045 -25.302 3.835 1.00 95.44 335 LEU A N 1
ATOM 2745 C CA . LEU A 1 335 ? -5.453 -26.627 3.620 1.00 95.44 335 LEU A CA 1
ATOM 2746 C C . LEU A 1 335 ? -5.926 -27.632 4.681 1.00 95.44 335 LEU A C 1
ATOM 2748 O O . LEU A 1 335 ? -6.171 -28.792 4.359 1.00 95.44 335 LEU A O 1
ATOM 2752 N N . THR A 1 336 ? -6.134 -27.163 5.913 1.00 93.38 336 THR A N 1
ATOM 2753 C CA . THR A 1 336 ? -6.748 -27.929 7.006 1.00 93.38 336 THR A CA 1
ATOM 2754 C C . THR A 1 336 ? -8.213 -28.271 6.716 1.00 93.38 336 THR A C 1
ATOM 2756 O O . THR A 1 336 ? -8.594 -29.431 6.855 1.00 93.38 336 THR A O 1
ATOM 2759 N N . ASN A 1 337 ? -9.020 -27.317 6.238 1.00 94.12 337 ASN A N 1
ATOM 2760 C CA . ASN A 1 337 ? -10.407 -27.570 5.831 1.00 94.12 337 ASN A CA 1
ATOM 2761 C C . ASN A 1 337 ? -10.496 -28.577 4.674 1.00 94.12 337 ASN A C 1
ATOM 2763 O O . ASN A 1 337 ? -11.327 -29.476 4.723 1.00 94.12 337 ASN A O 1
ATOM 2767 N N . ILE A 1 338 ? -9.637 -28.463 3.649 1.00 94.88 338 ILE A N 1
ATOM 2768 C CA . ILE A 1 338 ? -9.581 -29.429 2.536 1.00 94.88 338 ILE A CA 1
ATOM 2769 C C . ILE A 1 338 ? -9.159 -30.809 3.065 1.00 94.88 338 ILE A C 1
ATOM 2771 O O . ILE A 1 338 ? -9.691 -31.814 2.609 1.00 94.88 338 ILE A O 1
ATOM 2775 N N . TRP A 1 339 ? -8.241 -30.888 4.038 1.00 92.31 339 TRP A N 1
ATOM 2776 C CA . TRP A 1 339 ? -7.867 -32.159 4.673 1.00 92.31 339 TRP A CA 1
ATOM 2777 C C . TRP A 1 339 ? -9.067 -32.808 5.357 1.00 92.31 339 TRP A C 1
ATOM 2779 O O . TRP A 1 339 ? -9.411 -33.935 5.021 1.00 92.31 339 TRP A O 1
ATOM 2789 N N . ARG A 1 340 ? -9.786 -32.053 6.185 1.00 90.31 340 ARG A N 1
ATOM 2790 C CA . ARG A 1 340 ? -10.991 -32.523 6.877 1.00 90.31 340 ARG A CA 1
ATOM 2791 C C . ARG A 1 340 ? -12.147 -32.880 5.949 1.00 90.31 340 ARG A C 1
ATOM 2793 O O . ARG A 1 340 ? -12.833 -33.854 6.216 1.00 90.31 340 ARG A O 1
ATOM 2800 N N . PHE A 1 341 ? -12.346 -32.159 4.846 1.00 91.69 341 PHE A N 1
ATOM 2801 C CA . PHE A 1 341 ? -13.361 -32.528 3.854 1.00 91.69 341 PHE A CA 1
ATOM 2802 C C . PHE A 1 341 ? -13.005 -33.813 3.093 1.00 91.69 341 PHE A C 1
ATOM 2804 O O . PHE A 1 341 ? -13.888 -34.625 2.849 1.00 91.69 341 PHE A O 1
ATOM 2811 N N . VAL A 1 342 ? -11.736 -33.994 2.706 1.00 93.19 342 VAL A N 1
ATOM 2812 C CA . VAL A 1 342 ? -11.291 -35.202 1.987 1.00 93.19 342 VAL A CA 1
ATOM 2813 C C . VAL A 1 342 ? -11.380 -36.435 2.886 1.00 93.19 342 VAL A C 1
ATOM 2815 O O . VAL A 1 342 ? -11.863 -37.465 2.436 1.00 93.19 342 VAL A O 1
ATOM 2818 N N . ASP A 1 343 ? -10.964 -36.296 4.145 1.00 90.19 343 ASP A N 1
ATOM 2819 C CA . ASP A 1 343 ? -10.947 -37.347 5.169 1.00 90.19 343 ASP A CA 1
ATOM 2820 C C . ASP A 1 343 ? -12.367 -37.731 5.637 1.00 90.19 343 ASP A C 1
ATOM 2822 O O . ASP A 1 343 ? -12.727 -38.904 5.635 1.00 90.19 343 ASP A O 1
ATOM 2826 N N . LYS A 1 344 ? -13.222 -36.745 5.956 1.00 89.31 344 LYS A N 1
ATOM 2827 C CA . LYS A 1 344 ? -14.579 -36.981 6.489 1.00 89.31 344 LYS A CA 1
ATOM 2828 C C . LYS A 1 344 ? -15.591 -37.480 5.448 1.00 89.31 344 LYS A C 1
ATOM 2830 O O . LYS A 1 344 ? -16.579 -38.099 5.833 1.00 89.31 344 LYS A O 1
ATOM 2835 N N . TYR A 1 345 ? -15.378 -37.189 4.163 1.00 90.69 345 TYR A N 1
ATOM 2836 C CA . TYR A 1 345 ? -16.340 -37.477 3.086 1.00 90.69 345 TYR A CA 1
ATOM 2837 C C . TYR A 1 345 ? -15.762 -38.324 1.938 1.00 90.69 345 TYR A C 1
ATOM 2839 O O . TYR A 1 345 ? -16.341 -38.336 0.853 1.00 90.69 345 TYR A O 1
ATOM 2847 N N . ASP A 1 346 ? -14.630 -39.000 2.174 1.00 91.00 346 ASP A N 1
ATOM 2848 C CA . ASP A 1 346 ? -13.953 -39.934 1.256 1.00 91.00 346 ASP A CA 1
ATOM 2849 C C . ASP A 1 346 ? -13.837 -39.416 -0.195 1.00 91.00 346 ASP A C 1
ATOM 2851 O O . ASP A 1 346 ? -14.342 -39.991 -1.162 1.00 91.00 346 ASP A O 1
ATOM 2855 N N . ILE A 1 347 ? -13.216 -38.241 -0.349 1.00 92.94 347 ILE A N 1
ATOM 2856 C CA . ILE A 1 347 ? -13.119 -37.569 -1.654 1.00 92.94 347 ILE A CA 1
ATOM 2857 C C . ILE A 1 347 ? -12.010 -38.211 -2.501 1.00 92.94 347 ILE A C 1
ATOM 2859 O O . ILE A 1 347 ? -10.819 -37.976 -2.282 1.00 92.94 347 ILE A O 1
ATOM 2863 N N . GLU A 1 348 ? -12.429 -38.984 -3.503 1.00 92.62 348 GLU A N 1
ATOM 2864 C CA . GLU A 1 348 ? -11.579 -39.814 -4.364 1.00 92.62 348 GLU A CA 1
ATOM 2865 C C . GLU A 1 348 ? -10.373 -39.076 -4.988 1.00 92.62 348 GLU A C 1
ATOM 2867 O O . GLU A 1 348 ? -10.495 -38.033 -5.644 1.00 92.62 348 GLU A O 1
ATOM 2872 N N . VAL A 1 349 ? -9.182 -39.674 -4.851 1.00 94.94 349 VAL A N 1
ATOM 2873 C CA . VAL A 1 349 ? -7.932 -39.147 -5.419 1.00 94.94 349 VAL A CA 1
ATOM 2874 C C . VAL A 1 349 ? -7.687 -39.680 -6.835 1.00 94.94 349 VAL A C 1
ATOM 2876 O O . VAL A 1 349 ? -7.086 -40.743 -7.036 1.00 94.94 349 VAL A O 1
ATOM 2879 N N . GLN A 1 350 ? -8.064 -38.870 -7.821 1.00 93.50 350 GLN A N 1
ATOM 2880 C CA . GLN A 1 350 ? -7.902 -39.155 -9.247 1.00 93.50 350 GLN A CA 1
ATOM 2881 C C . GLN A 1 350 ? -6.422 -39.215 -9.686 1.00 93.50 350 GLN A C 1
ATOM 2883 O O . GLN A 1 350 ? -5.569 -38.543 -9.095 1.00 93.50 350 GLN A O 1
ATOM 2888 N N . PRO A 1 351 ? -6.073 -39.952 -10.764 1.00 94.00 351 PRO A N 1
ATOM 2889 C CA . PRO A 1 351 ? -4.685 -40.102 -11.217 1.00 94.00 351 PRO A CA 1
ATOM 2890 C C . PRO A 1 351 ? -3.956 -38.772 -11.459 1.00 94.00 351 PRO A C 1
ATOM 2892 O O . PRO A 1 351 ? -2.811 -38.607 -11.039 1.00 94.00 351 PRO A O 1
ATOM 2895 N N . HIS A 1 352 ? -4.629 -37.779 -12.054 1.00 93.50 352 HIS A N 1
ATOM 2896 C CA . HIS A 1 352 ? -4.015 -36.479 -12.347 1.00 93.50 352 HIS A CA 1
ATOM 2897 C C . HIS A 1 352 ? -3.726 -35.625 -11.093 1.00 93.50 352 HIS A C 1
ATOM 2899 O O . HIS A 1 352 ? -2.927 -34.687 -11.168 1.00 93.50 352 HIS A O 1
ATOM 2905 N N . HIS A 1 353 ? -4.316 -35.955 -9.932 1.00 95.75 353 HIS A N 1
ATOM 2906 C CA . HIS A 1 353 ? -3.981 -35.334 -8.640 1.00 95.75 353 HIS A CA 1
ATOM 2907 C C . HIS A 1 353 ? -2.597 -35.765 -8.145 1.00 95.75 353 HIS A C 1
ATOM 2909 O O . HIS A 1 353 ? -1.946 -35.018 -7.417 1.00 95.75 353 HIS A O 1
ATOM 2915 N N . LYS A 1 354 ? -2.143 -36.959 -8.549 1.00 95.88 354 LYS A N 1
ATOM 2916 C CA . LYS A 1 354 ? -0.899 -37.600 -8.090 1.00 95.88 354 LYS A CA 1
ATOM 2917 C C . LYS A 1 354 ? 0.340 -37.130 -8.867 1.00 95.88 354 LYS A C 1
ATOM 2919 O O . LYS A 1 354 ? 1.462 -37.407 -8.455 1.00 95.88 354 LYS A O 1
ATOM 2924 N N . LEU A 1 355 ? 0.156 -36.380 -9.959 1.00 94.69 355 LEU A N 1
ATOM 2925 C CA . LEU A 1 355 ? 1.227 -36.005 -10.894 1.00 94.69 355 LEU A CA 1
ATOM 2926 C C . LEU A 1 355 ? 2.391 -35.231 -10.252 1.00 94.69 355 LEU A C 1
ATOM 2928 O O . LEU A 1 355 ? 3.537 -35.517 -10.578 1.00 94.69 355 LEU A O 1
ATOM 2932 N N . TRP A 1 356 ? 2.136 -34.330 -9.295 1.00 95.06 356 TRP A N 1
ATOM 2933 C CA . TRP A 1 356 ? 3.198 -33.566 -8.611 1.00 95.06 356 TRP A CA 1
ATOM 2934 C C . TRP A 1 356 ? 4.180 -34.432 -7.812 1.00 95.06 356 TRP A C 1
ATOM 2936 O O . TRP A 1 356 ? 5.311 -34.015 -7.565 1.00 95.06 356 TRP A O 1
ATOM 2946 N N . TYR A 1 357 ? 3.749 -35.621 -7.390 1.00 95.38 357 TYR A N 1
ATOM 2947 C CA . TYR A 1 357 ? 4.588 -36.581 -6.681 1.00 95.38 357 TYR A CA 1
ATOM 2948 C C . TYR A 1 357 ? 5.479 -37.364 -7.667 1.00 95.38 357 TYR A C 1
ATOM 2950 O O . TYR A 1 357 ? 6.605 -37.737 -7.332 1.00 95.38 357 TYR A O 1
ATOM 2958 N N . GLY A 1 358 ? 5.031 -37.525 -8.918 1.00 90.75 358 GLY A N 1
ATOM 2959 C CA . GLY A 1 358 ? 5.766 -38.192 -9.993 1.00 90.75 358 GLY A CA 1
ATOM 2960 C C . GLY A 1 358 ? 7.176 -37.634 -10.231 1.00 90.75 358 GLY A C 1
ATOM 2961 O O . GLY A 1 358 ? 7.472 -36.455 -10.013 1.00 90.75 358 GLY A O 1
ATOM 2962 N N . LYS A 1 359 ? 8.088 -38.504 -10.671 1.00 87.19 359 LYS A N 1
ATOM 2963 C CA . LYS A 1 359 ? 9.477 -38.132 -10.967 1.00 87.19 359 LYS A CA 1
ATOM 2964 C C . LYS A 1 359 ? 9.546 -37.364 -12.291 1.00 87.19 359 LYS A C 1
ATOM 2966 O O . LYS A 1 359 ? 9.092 -37.869 -13.310 1.00 87.19 359 LYS A O 1
ATOM 2971 N N . GLY A 1 360 ? 10.113 -36.157 -12.269 1.00 83.50 360 GLY A N 1
ATOM 2972 C CA . GLY A 1 360 ? 10.279 -35.316 -13.463 1.00 83.50 360 GLY A CA 1
ATOM 2973 C C . GLY A 1 360 ? 8.997 -34.681 -14.022 1.00 83.50 360 GLY A C 1
ATOM 2974 O O . GLY A 1 360 ? 9.028 -34.168 -15.138 1.00 83.50 360 GLY A O 1
ATOM 2975 N N . PHE A 1 361 ? 7.879 -34.704 -13.287 1.00 90.94 361 PHE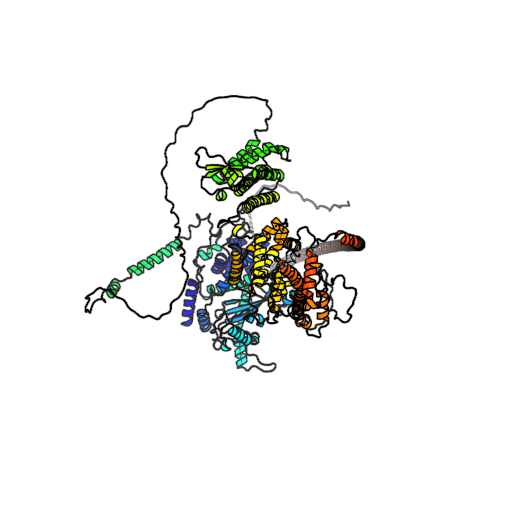 A N 1
ATOM 2976 C CA . PHE A 1 361 ? 6.697 -33.916 -13.651 1.00 90.94 361 PHE A CA 1
ATOM 2977 C C . PHE A 1 361 ? 6.987 -32.413 -13.521 1.00 90.94 361 PHE A C 1
ATOM 2979 O O . PHE A 1 361 ? 7.663 -32.004 -12.588 1.00 90.94 361 PHE A O 1
ATOM 2986 N N . GLU A 1 362 ? 6.437 -31.589 -14.411 1.00 91.19 362 GLU A N 1
ATOM 2987 C CA . GLU A 1 362 ? 6.549 -30.124 -14.385 1.00 91.19 362 GLU A CA 1
ATOM 2988 C C . GLU A 1 362 ? 5.259 -29.504 -14.953 1.00 91.19 362 GLU A C 1
ATOM 2990 O O . GLU A 1 362 ? 4.519 -30.147 -15.705 1.00 91.19 362 GLU A O 1
ATOM 2995 N N . PHE A 1 363 ? 4.971 -28.248 -14.603 1.00 91.06 363 PHE A N 1
ATOM 2996 C CA . PHE A 1 363 ? 3.819 -27.522 -15.140 1.00 91.06 363 PHE A CA 1
ATOM 2997 C C . PHE A 1 363 ? 3.844 -27.438 -16.685 1.00 91.06 363 PHE A C 1
ATOM 2999 O O . PHE A 1 363 ? 4.894 -27.164 -17.275 1.00 91.06 363 PHE A O 1
ATOM 3006 N N . PRO A 1 364 ? 2.690 -27.583 -17.371 1.00 87.75 364 PRO A N 1
ATOM 3007 C CA . PRO A 1 364 ? 2.614 -27.449 -18.824 1.00 87.75 364 PRO A CA 1
ATOM 3008 C C . PRO A 1 364 ? 3.187 -26.121 -19.336 1.00 87.75 364 PRO A C 1
ATOM 3010 O O . PRO A 1 364 ? 2.888 -25.050 -18.807 1.00 87.75 364 PRO A O 1
ATOM 3013 N N . SER A 1 365 ? 3.963 -26.173 -20.421 1.00 80.62 365 SER A N 1
ATOM 3014 C CA . SER A 1 365 ? 4.566 -24.994 -21.053 1.00 80.62 365 SER A CA 1
ATOM 3015 C C . SER A 1 365 ? 4.305 -24.978 -22.562 1.00 80.62 365 SER A C 1
ATOM 3017 O O . SER A 1 365 ? 4.074 -26.012 -23.190 1.00 80.62 365 SER A O 1
ATOM 3019 N N . LYS A 1 366 ? 4.392 -23.798 -23.192 1.00 68.56 366 LYS A N 1
ATOM 3020 C CA . LYS A 1 366 ? 4.200 -23.658 -24.650 1.00 68.56 366 LYS A CA 1
ATOM 3021 C C . LYS A 1 366 ? 5.241 -24.378 -25.510 1.00 68.56 366 LYS A C 1
ATOM 3023 O O . LYS A 1 366 ? 4.999 -24.529 -26.703 1.00 68.56 366 LYS A O 1
ATOM 3028 N N . LYS A 1 367 ? 6.380 -24.785 -24.939 1.00 56.97 367 LYS A N 1
ATOM 3029 C CA . LYS A 1 367 ? 7.405 -25.564 -25.649 1.00 56.97 367 LYS A CA 1
ATOM 3030 C C . LYS A 1 367 ? 7.119 -27.066 -25.586 1.00 56.97 367 LYS A C 1
ATOM 3032 O O . LYS A 1 367 ? 7.272 -27.742 -26.593 1.00 56.97 367 LYS A O 1
ATOM 3037 N N . ASN A 1 368 ? 6.628 -27.559 -24.451 1.00 51.22 368 ASN A N 1
ATOM 3038 C CA . ASN A 1 368 ? 6.515 -28.993 -24.160 1.00 51.22 368 ASN A CA 1
ATOM 3039 C C . ASN A 1 368 ? 5.164 -29.591 -24.617 1.00 51.22 368 ASN A C 1
ATOM 3041 O O . ASN A 1 368 ? 4.693 -30.580 -24.063 1.00 51.22 368 ASN A O 1
ATOM 3045 N N . LYS A 1 369 ? 4.504 -28.993 -25.623 1.00 46.94 369 LYS A N 1
ATOM 3046 C CA . LYS A 1 369 ? 3.211 -29.483 -26.151 1.00 46.94 369 LYS A CA 1
ATOM 3047 C C . LYS A 1 369 ? 3.320 -30.742 -27.022 1.00 46.94 369 LYS A C 1
ATOM 3049 O O . LYS A 1 369 ? 2.296 -31.212 -27.501 1.00 46.94 369 LYS A O 1
ATOM 3054 N N . LEU A 1 370 ? 4.530 -31.263 -27.226 1.00 42.16 370 LEU A N 1
ATOM 3055 C CA . LEU A 1 370 ? 4.783 -32.522 -27.931 1.00 42.16 370 LEU A CA 1
ATOM 3056 C C . LEU A 1 370 ? 4.744 -33.744 -26.998 1.00 42.16 370 LEU A C 1
ATOM 3058 O O . LEU A 1 370 ? 4.319 -34.803 -27.440 1.00 42.16 370 LEU A O 1
ATOM 3062 N N . ASP A 1 371 ? 5.106 -33.591 -25.720 1.00 40.69 371 ASP A N 1
ATOM 3063 C CA . ASP A 1 371 ? 5.280 -34.728 -24.797 1.00 40.69 371 ASP A CA 1
ATOM 3064 C C . ASP A 1 371 ? 4.055 -34.977 -23.892 1.00 40.69 371 ASP A C 1
ATOM 3066 O O . ASP A 1 371 ? 3.873 -36.060 -23.341 1.00 40.69 371 ASP A O 1
ATOM 3070 N N . LEU A 1 372 ? 3.157 -33.992 -23.768 1.00 43.66 372 LEU A N 1
ATOM 3071 C CA . LEU A 1 372 ? 1.932 -34.055 -22.953 1.00 43.66 372 LEU A CA 1
ATOM 3072 C C . LEU A 1 372 ? 0.757 -34.771 -23.661 1.00 43.66 372 LEU A C 1
ATOM 3074 O O . LEU A 1 372 ? -0.393 -34.343 -23.584 1.00 43.66 372 LEU A O 1
ATOM 3078 N N . VAL A 1 373 ? 1.046 -35.876 -24.356 1.00 36.81 373 VAL A N 1
ATOM 3079 C CA . VAL A 1 373 ? 0.046 -36.695 -25.075 1.00 36.81 373 VAL A CA 1
ATOM 3080 C C . VAL A 1 373 ? -0.858 -37.474 -24.103 1.00 36.81 373 VAL A C 1
ATOM 3082 O O . VAL A 1 373 ? -2.052 -37.644 -24.358 1.00 36.81 373 VAL A O 1
ATOM 3085 N N . PHE A 1 374 ? -0.333 -37.865 -22.937 1.00 45.31 374 PHE A N 1
ATOM 3086 C CA . PHE A 1 374 ? -1.100 -38.510 -21.867 1.00 45.31 374 PHE A CA 1
ATOM 3087 C C . PHE A 1 374 ? -1.990 -37.511 -21.106 1.00 45.31 374 PHE A C 1
ATOM 3089 O O . PHE A 1 374 ? -1.605 -36.983 -20.065 1.00 45.31 374 PHE A O 1
ATOM 3096 N N . SER A 1 375 ? -3.185 -37.234 -21.638 1.00 43.72 375 SER A N 1
ATOM 3097 C CA . SER A 1 375 ? -4.377 -36.795 -20.867 1.00 43.72 375 SER A CA 1
ATOM 3098 C C . SER A 1 375 ? -5.633 -36.555 -21.718 1.00 43.72 375 SER A C 1
ATOM 3100 O O . SER A 1 375 ? -6.731 -36.499 -21.164 1.00 43.72 375 SER A O 1
ATOM 3102 N N . ASN A 1 376 ? -5.525 -36.467 -23.052 1.00 43.00 376 ASN A N 1
ATOM 3103 C CA . ASN A 1 376 ? -6.710 -36.301 -23.908 1.00 43.00 376 ASN A CA 1
ATOM 3104 C C . ASN A 1 376 ? -7.674 -37.497 -23.848 1.00 43.00 376 ASN A C 1
ATOM 3106 O O . ASN A 1 376 ? -8.860 -37.308 -24.081 1.00 43.00 376 ASN A O 1
ATOM 3110 N N . GLU A 1 377 ? -7.203 -38.692 -23.494 1.00 47.03 377 GLU A N 1
ATOM 3111 C CA . GLU A 1 377 ? -8.023 -39.907 -23.414 1.00 47.03 377 GLU A CA 1
ATOM 3112 C C . GLU A 1 377 ? -9.135 -39.809 -22.355 1.00 47.03 377 GLU A C 1
ATOM 3114 O O . GLU A 1 377 ? -10.267 -40.189 -22.633 1.00 47.03 377 GLU A O 1
ATOM 3119 N N . GLN A 1 378 ? -8.883 -39.189 -21.190 1.00 49.47 378 GLN A N 1
ATOM 3120 C CA . GLN A 1 378 ? -9.957 -38.907 -20.224 1.00 49.47 378 GLN A CA 1
ATOM 3121 C C . GLN A 1 378 ? -10.962 -37.891 -20.770 1.00 49.47 378 GLN A C 1
ATOM 3123 O O . GLN A 1 378 ? -12.158 -38.080 -20.594 1.00 49.47 378 GLN A O 1
ATOM 3128 N N . LYS A 1 379 ? -10.508 -36.836 -21.460 1.00 49.09 379 LYS A N 1
ATOM 3129 C CA . LYS A 1 379 ? -11.416 -35.824 -22.018 1.00 49.09 379 LYS A CA 1
ATOM 3130 C C . LYS A 1 379 ? -12.268 -36.391 -23.159 1.00 49.09 379 LYS A C 1
ATOM 3132 O O . LYS A 1 379 ? -13.462 -36.124 -23.201 1.00 49.09 379 LYS A O 1
ATOM 3137 N N . VAL A 1 380 ? -11.669 -37.207 -24.027 1.00 54.00 380 VAL A N 1
ATOM 3138 C CA . VAL A 1 380 ? -12.373 -37.947 -25.082 1.00 54.00 380 VAL A CA 1
ATOM 3139 C C . VAL A 1 380 ? -13.328 -38.970 -24.473 1.00 54.00 380 VAL A C 1
ATOM 3141 O O . VAL A 1 380 ? -14.450 -39.046 -24.944 1.00 54.00 380 VAL A O 1
ATOM 3144 N N . ASN A 1 381 ? -12.965 -39.680 -23.399 1.00 54.91 381 ASN A N 1
ATOM 3145 C CA . ASN A 1 381 ? -13.895 -40.577 -22.706 1.00 54.91 381 ASN A CA 1
ATOM 3146 C C . ASN A 1 381 ? -15.029 -39.832 -21.988 1.00 54.91 381 ASN A C 1
ATOM 3148 O O . ASN A 1 381 ? -16.142 -40.339 -21.985 1.00 54.91 381 ASN A O 1
ATOM 3152 N N . THR A 1 382 ? -14.816 -38.638 -21.422 1.00 60.69 382 THR A N 1
ATOM 3153 C CA . THR A 1 382 ? -15.922 -37.821 -20.892 1.00 60.69 382 THR A CA 1
ATOM 3154 C C . THR A 1 382 ? -16.840 -37.358 -22.021 1.00 60.69 382 THR A C 1
ATOM 3156 O O . THR A 1 382 ? -18.040 -37.580 -21.940 1.00 60.69 382 THR A O 1
ATOM 3159 N N . GLU A 1 383 ? -16.298 -36.795 -23.105 1.00 64.69 383 GLU A N 1
ATOM 3160 C CA . GLU A 1 383 ? -17.094 -36.328 -24.253 1.00 64.69 383 GLU A CA 1
ATOM 3161 C C . GLU A 1 383 ? -17.798 -37.496 -24.979 1.00 64.69 383 GLU A C 1
ATOM 3163 O O . GLU A 1 383 ? -18.932 -37.351 -25.429 1.00 64.69 383 GLU A O 1
ATOM 3168 N N . TYR A 1 384 ? -17.177 -38.678 -25.028 1.00 67.00 384 TYR A N 1
ATOM 3169 C CA . TYR A 1 384 ? -17.771 -39.918 -25.531 1.00 67.00 384 TYR A CA 1
ATOM 3170 C C . TYR A 1 384 ? -18.851 -40.455 -24.590 1.00 67.00 384 TYR A C 1
ATOM 3172 O O . TYR A 1 384 ? -19.916 -40.815 -25.068 1.00 67.00 384 TYR A O 1
ATOM 3180 N N . ASN A 1 385 ? -18.636 -40.463 -23.273 1.00 64.19 385 ASN A N 1
ATOM 3181 C CA . ASN A 1 385 ? -19.636 -40.919 -22.306 1.00 64.19 385 ASN A CA 1
ATOM 3182 C C . ASN A 1 385 ? -20.832 -39.962 -22.230 1.00 64.19 385 ASN A C 1
ATOM 3184 O O . ASN A 1 385 ? -21.958 -40.436 -22.177 1.00 64.19 385 ASN A O 1
ATOM 3188 N N . GLU A 1 386 ? -20.629 -38.644 -22.304 1.00 74.50 386 GLU A N 1
ATOM 3189 C CA . GLU A 1 386 ? -21.713 -37.659 -22.434 1.00 74.50 386 GLU A CA 1
ATOM 3190 C C . GLU A 1 386 ? -22.481 -37.854 -23.753 1.00 74.50 386 GLU A C 1
ATOM 3192 O O . GLU A 1 386 ? -23.711 -37.814 -23.773 1.00 74.50 386 GLU A O 1
ATOM 3197 N N . MET A 1 387 ? -21.780 -38.127 -24.862 1.00 69.00 387 MET A N 1
ATOM 3198 C CA . MET A 1 387 ? -22.404 -38.436 -26.153 1.00 69.00 387 MET A CA 1
ATOM 3199 C C . MET A 1 387 ? -23.155 -39.775 -26.137 1.00 69.00 387 MET A C 1
ATOM 3201 O O . MET A 1 387 ? -24.243 -39.856 -26.701 1.00 69.00 387 MET A O 1
ATOM 3205 N N . VAL A 1 388 ? -22.626 -40.802 -25.469 1.00 69.69 388 VAL A N 1
ATOM 3206 C CA . VAL A 1 388 ? -23.266 -42.112 -25.289 1.00 69.69 388 VAL A CA 1
ATOM 3207 C C . VAL A 1 388 ? -24.444 -42.014 -24.325 1.00 69.69 388 VAL A C 1
ATOM 3209 O O . VAL A 1 388 ? -25.466 -42.628 -24.592 1.00 69.69 388 VAL A O 1
ATOM 3212 N N . GLU A 1 389 ? -24.381 -41.209 -23.264 1.00 66.50 389 GLU A N 1
ATOM 3213 C CA . GLU A 1 389 ? -25.517 -40.959 -22.370 1.00 66.50 389 GLU A CA 1
ATOM 3214 C C . GLU A 1 389 ? -26.616 -40.162 -23.094 1.00 66.50 389 GLU A C 1
ATOM 3216 O O . GLU A 1 389 ? -27.799 -40.473 -22.957 1.00 66.50 389 GLU A O 1
ATOM 3221 N N . MET A 1 390 ? -26.252 -39.181 -23.930 1.00 68.81 390 MET A N 1
ATOM 3222 C CA . MET A 1 390 ? -27.202 -38.498 -24.814 1.00 68.81 390 MET A CA 1
ATOM 3223 C C . MET A 1 390 ? -27.804 -39.451 -25.854 1.00 68.81 390 MET A C 1
ATOM 3225 O O . MET A 1 390 ? -29.018 -39.435 -26.038 1.00 68.81 390 MET A O 1
ATOM 3229 N N . GLN A 1 391 ? -27.009 -40.316 -26.492 1.00 58.59 391 GLN A N 1
ATOM 3230 C CA . GLN A 1 391 ? -27.512 -41.335 -27.420 1.00 58.59 391 GLN A CA 1
ATOM 3231 C C . GLN A 1 391 ? -28.395 -42.366 -26.713 1.00 58.59 391 GLN A C 1
ATOM 3233 O O . GLN A 1 391 ? -29.447 -42.707 -27.237 1.00 58.59 391 GLN A O 1
ATOM 3238 N N . GLN A 1 392 ? -28.038 -42.820 -25.511 1.00 60.50 392 GLN A N 1
ATOM 3239 C CA . GLN A 1 392 ? -28.861 -43.725 -24.709 1.00 60.50 392 GLN A CA 1
ATOM 3240 C C . GLN A 1 392 ? -30.178 -43.059 -24.315 1.00 60.50 392 GLN A C 1
ATOM 3242 O O . GLN A 1 392 ? -31.217 -43.675 -24.501 1.00 60.50 392 GLN A O 1
ATOM 3247 N N . LYS A 1 393 ? -30.182 -41.788 -23.893 1.00 68.88 393 LYS A N 1
ATOM 3248 C CA . LYS A 1 393 ? -31.425 -41.028 -23.659 1.00 68.88 393 LYS A CA 1
ATOM 3249 C C . LYS A 1 393 ? -32.256 -40.860 -24.935 1.00 68.88 393 LYS A C 1
ATOM 3251 O O . LYS A 1 393 ? -33.475 -40.923 -24.864 1.00 68.88 393 LYS A O 1
ATOM 3256 N N . PHE A 1 394 ? -31.620 -40.699 -26.097 1.00 55.50 394 PHE A N 1
ATOM 3257 C CA . PHE A 1 394 ? -32.303 -40.593 -27.393 1.00 55.50 394 PHE A CA 1
ATOM 3258 C C . PHE A 1 394 ? -32.857 -41.942 -27.897 1.00 55.50 394 PHE A C 1
ATOM 3260 O O . PHE A 1 394 ? -33.871 -41.967 -28.584 1.00 55.50 394 PHE A O 1
ATOM 3267 N N . LEU A 1 395 ? -32.215 -43.061 -27.542 1.00 55.41 395 LEU A N 1
ATOM 3268 C CA . LEU A 1 395 ? -32.609 -44.431 -27.905 1.00 55.41 395 LEU A CA 1
ATOM 3269 C C . LEU A 1 395 ? -33.558 -45.081 -26.880 1.00 55.41 395 LEU A C 1
ATOM 3271 O O . LEU A 1 395 ? -34.287 -46.005 -27.223 1.00 55.41 395 LEU A O 1
ATOM 3275 N N . GLN A 1 396 ? -33.567 -44.599 -25.634 1.00 51.66 396 GLN A N 1
ATOM 3276 C CA . GLN A 1 396 ? -34.516 -44.979 -24.578 1.00 51.66 396 GLN A CA 1
ATOM 3277 C C . GLN A 1 396 ? -35.816 -44.158 -24.624 1.00 51.66 396 GLN A C 1
ATOM 3279 O O . GLN A 1 396 ? -36.726 -44.429 -23.840 1.00 51.66 396 GLN A O 1
ATOM 3284 N N . LEU A 1 397 ? -35.944 -43.204 -25.559 1.00 42.91 397 LEU A N 1
ATOM 3285 C CA . LEU A 1 397 ? -37.235 -42.635 -25.954 1.00 42.91 397 LEU A CA 1
ATOM 3286 C C . LEU A 1 397 ? -38.075 -43.721 -26.633 1.00 42.91 397 LEU A C 1
ATOM 3288 O O . LEU A 1 397 ? -38.086 -43.884 -27.852 1.00 42.91 397 LEU A O 1
ATOM 3292 N N . ASN A 1 398 ? -38.760 -44.491 -25.797 1.00 40.28 398 ASN A N 1
ATOM 3293 C CA . ASN A 1 398 ? -39.638 -45.566 -26.213 1.00 40.28 398 ASN A CA 1
ATOM 3294 C C . ASN A 1 398 ? -40.773 -44.981 -27.072 1.00 40.28 398 ASN A C 1
ATOM 3296 O O . ASN A 1 398 ? -41.413 -44.009 -26.667 1.00 40.28 398 ASN A O 1
ATOM 3300 N N . MET A 1 399 ? -41.025 -45.562 -28.250 1.00 40.19 399 MET A N 1
ATOM 3301 C CA . MET A 1 399 ? -41.907 -44.984 -29.284 1.00 40.19 399 MET A CA 1
ATOM 3302 C C . MET A 1 399 ? -43.348 -44.705 -28.817 1.00 40.19 399 MET A C 1
ATOM 3304 O O . MET A 1 399 ? -44.037 -43.912 -29.451 1.00 40.19 399 MET A O 1
ATOM 3308 N N . SER A 1 400 ? -43.797 -45.297 -27.706 1.00 35.91 400 SER A N 1
ATOM 3309 C CA . SER A 1 400 ? -45.077 -44.973 -27.064 1.00 35.91 400 SER A CA 1
ATOM 3310 C C . SER A 1 400 ? -45.137 -43.542 -26.512 1.00 35.91 400 SER A C 1
ATOM 3312 O O . SER A 1 400 ? -46.102 -42.830 -26.766 1.00 35.91 400 SER A O 1
ATOM 3314 N N . GLN A 1 401 ? -44.088 -43.062 -25.835 1.00 43.25 401 GLN A N 1
ATOM 3315 C CA . GLN A 1 401 ? -44.101 -41.746 -25.169 1.00 43.25 401 GLN A CA 1
ATOM 3316 C C . GLN A 1 401 ? -44.111 -40.561 -26.151 1.00 43.25 401 GLN A C 1
ATOM 3318 O O . GLN A 1 401 ? -44.419 -39.434 -25.767 1.00 43.25 401 GLN A O 1
ATOM 3323 N N . LEU A 1 402 ? -43.795 -40.810 -27.425 1.00 40.16 402 LEU A N 1
ATOM 3324 C CA . LEU A 1 402 ? -43.910 -39.835 -28.513 1.00 40.16 402 LEU A CA 1
ATOM 3325 C C . LEU A 1 402 ? -45.295 -39.834 -29.186 1.00 40.16 402 LEU A C 1
ATOM 3327 O O . LEU A 1 402 ? -45.588 -38.916 -29.947 1.00 40.16 402 LEU A O 1
ATOM 3331 N N . ILE A 1 403 ? -46.143 -40.826 -28.899 1.00 42.25 403 ILE A N 1
ATOM 3332 C CA . ILE A 1 403 ? -47.528 -40.911 -29.382 1.00 42.25 403 ILE A CA 1
ATOM 3333 C C . ILE A 1 403 ? -48.469 -40.214 -28.388 1.00 42.25 403 ILE A C 1
ATOM 3335 O O . ILE A 1 403 ? -49.286 -39.391 -28.802 1.00 42.25 403 ILE A O 1
ATOM 3339 N N . ASP A 1 404 ? -48.276 -40.439 -27.086 1.00 34.34 404 ASP A N 1
ATOM 3340 C CA . ASP A 1 404 ? -49.125 -39.878 -26.020 1.00 34.34 404 ASP A CA 1
ATOM 3341 C C . ASP A 1 404 ? -49.076 -38.334 -25.928 1.00 34.34 404 ASP A C 1
ATOM 3343 O O . ASP A 1 404 ? -50.006 -37.717 -25.424 1.00 34.34 404 ASP A O 1
ATOM 3347 N N . MET A 1 405 ? -48.030 -37.677 -26.456 1.00 36.34 405 MET A N 1
ATOM 3348 C CA . MET A 1 405 ? -47.975 -36.203 -26.572 1.00 36.34 405 MET A CA 1
ATOM 3349 C C . MET A 1 405 ? -48.573 -35.643 -27.877 1.00 36.34 405 MET A C 1
ATOM 3351 O O . MET A 1 405 ? -48.626 -34.426 -28.054 1.00 36.34 405 MET A O 1
ATOM 3355 N N . VAL A 1 406 ? -48.965 -36.501 -28.822 1.00 39.19 406 VAL A N 1
ATOM 3356 C CA . VAL A 1 406 ? -49.479 -36.099 -30.145 1.00 39.19 406 VAL A CA 1
ATOM 3357 C C . VAL A 1 406 ? -50.987 -36.341 -30.253 1.00 39.19 406 VAL A C 1
ATOM 3359 O O . VAL A 1 406 ? -51.679 -35.569 -30.918 1.00 39.19 406 VAL A O 1
ATOM 3362 N N . ILE A 1 407 ? -51.515 -37.353 -29.556 1.00 31.09 407 ILE A N 1
ATOM 3363 C CA . ILE A 1 407 ? -52.941 -37.721 -29.561 1.00 31.09 407 ILE A CA 1
ATOM 3364 C C . ILE A 1 407 ? -53.663 -37.184 -28.311 1.00 31.09 407 ILE A C 1
ATOM 3366 O O . ILE A 1 407 ? -54.349 -37.915 -27.610 1.00 31.09 407 ILE A O 1
ATOM 3370 N N . ASP A 1 408 ? -53.524 -35.882 -28.057 1.00 30.17 408 ASP A N 1
ATOM 3371 C CA . ASP A 1 408 ? -54.412 -35.144 -27.139 1.00 30.17 408 ASP A CA 1
ATOM 3372 C C . ASP A 1 408 ? -54.688 -33.718 -27.670 1.00 30.17 408 ASP A C 1
ATOM 3374 O O . ASP A 1 408 ? -54.661 -32.710 -26.966 1.00 30.17 408 ASP A O 1
ATOM 3378 N N . SER A 1 409 ? -54.857 -33.610 -28.998 1.00 32.06 409 SER A N 1
ATOM 3379 C CA . SER A 1 409 ? -55.129 -32.335 -29.677 1.00 32.06 409 SER A CA 1
ATOM 3380 C C . SER A 1 409 ? -56.026 -32.460 -30.920 1.00 32.06 409 SER A C 1
ATOM 3382 O O . SER A 1 409 ? -55.586 -32.165 -32.034 1.00 32.06 409 SER A O 1
ATOM 3384 N N . LYS A 1 410 ? -57.299 -32.854 -30.719 1.00 32.03 410 LYS A N 1
ATOM 3385 C CA . LYS A 1 410 ? -58.502 -32.280 -31.384 1.00 32.03 410 LYS A CA 1
ATOM 3386 C C . LYS A 1 410 ? -59.794 -33.056 -31.091 1.00 32.03 410 LYS A C 1
ATOM 3388 O O . LYS A 1 410 ? -60.096 -34.021 -31.777 1.00 32.03 410 LYS A O 1
ATOM 3393 N N . GLU A 1 411 ? -60.563 -32.515 -30.160 1.00 30.33 411 GLU A N 1
ATOM 3394 C CA . GLU A 1 411 ? -62.018 -32.272 -30.171 1.00 30.33 411 GLU A CA 1
ATOM 3395 C C . GLU A 1 411 ? -62.235 -31.343 -28.948 1.00 30.33 411 GLU A C 1
ATOM 3397 O O . GLU A 1 411 ? -61.506 -31.457 -27.964 1.00 30.33 411 GLU A O 1
ATOM 3402 N N . ASP A 1 412 ? -63.051 -30.287 -28.955 1.00 29.33 412 ASP A N 1
ATOM 3403 C CA . ASP A 1 412 ? -64.162 -29.918 -29.844 1.00 29.33 412 ASP A CA 1
ATOM 3404 C C . ASP A 1 412 ? -63.889 -28.718 -30.787 1.00 29.33 412 ASP A C 1
ATOM 3406 O O . ASP A 1 412 ? -62.805 -28.126 -30.810 1.00 29.33 412 ASP A O 1
ATOM 3410 N N . ALA A 1 413 ? -64.913 -28.338 -31.563 1.00 28.91 413 ALA A N 1
ATOM 3411 C CA . ALA A 1 413 ? -64.944 -27.174 -32.448 1.00 28.91 413 ALA A CA 1
ATOM 3412 C C . ALA A 1 413 ? -66.148 -26.249 -32.165 1.00 28.91 413 ALA A C 1
ATOM 3414 O O . ALA A 1 413 ? -67.216 -26.727 -31.806 1.00 28.91 413 ALA A O 1
ATOM 3415 N N . ASP A 1 414 ? -65.950 -24.939 -32.360 1.00 28.09 414 ASP A N 1
ATOM 3416 C CA . ASP A 1 414 ? -66.853 -23.995 -33.061 1.00 28.09 414 ASP A CA 1
ATOM 3417 C C . ASP A 1 414 ? -66.198 -22.598 -33.000 1.00 28.09 414 ASP A C 1
ATOM 3419 O O . ASP A 1 414 ? -65.859 -22.081 -31.938 1.00 28.09 414 ASP A O 1
ATOM 3423 N N . ASP A 1 415 ? -65.706 -22.027 -34.098 1.00 29.73 415 ASP A N 1
ATOM 3424 C CA . ASP A 1 415 ? -66.407 -21.481 -35.275 1.00 29.73 415 ASP A CA 1
ATOM 3425 C C . ASP A 1 415 ? -67.099 -20.122 -35.045 1.00 29.73 415 ASP A C 1
ATOM 3427 O O . ASP A 1 415 ? -68.281 -20.029 -34.725 1.00 29.73 415 ASP A O 1
ATOM 3431 N N . ASN A 1 416 ? -66.369 -19.031 -35.317 1.00 26.47 416 ASN A N 1
ATOM 3432 C CA . ASN A 1 416 ? -66.663 -18.220 -36.511 1.00 26.47 416 ASN A CA 1
ATOM 3433 C C . ASN A 1 416 ? -65.611 -17.125 -36.756 1.00 26.47 416 ASN A C 1
ATOM 3435 O O . ASN A 1 416 ? -65.467 -16.182 -35.975 1.00 26.47 416 ASN A O 1
ATOM 3439 N N . LEU A 1 417 ? -64.932 -17.170 -37.908 1.00 27.75 417 LEU A N 1
ATOM 3440 C CA . LEU A 1 417 ? -64.039 -16.094 -38.359 1.00 27.75 417 LEU A CA 1
ATOM 3441 C C . LEU A 1 417 ? -64.685 -15.286 -39.496 1.00 27.75 417 LEU A C 1
ATOM 3443 O O . LEU A 1 417 ? -64.521 -15.618 -40.670 1.00 27.75 417 LEU A O 1
ATOM 3447 N N . SER A 1 418 ? -65.364 -14.169 -39.194 1.00 28.38 418 SER A N 1
ATOM 3448 C CA . SER A 1 418 ? -65.869 -13.292 -40.264 1.00 28.38 418 SER A CA 1
ATOM 3449 C C . SER A 1 418 ? -65.786 -11.775 -39.996 1.00 28.38 418 SER A C 1
ATOM 3451 O O . SER A 1 418 ? -66.387 -11.249 -39.067 1.00 28.38 418 SER A O 1
ATOM 3453 N N . LYS A 1 419 ? -65.145 -11.085 -40.960 1.00 29.97 419 LYS A N 1
ATOM 3454 C CA . LYS A 1 419 ? -65.375 -9.694 -41.433 1.00 29.97 419 LYS A CA 1
ATOM 3455 C C . LYS A 1 419 ? -64.698 -8.486 -40.723 1.00 29.97 419 LYS A C 1
ATOM 3457 O O . LYS A 1 419 ? -65.129 -8.001 -39.691 1.00 29.97 419 LYS A O 1
ATOM 3462 N N . ARG A 1 420 ? -63.841 -7.828 -41.535 1.00 29.94 420 ARG A N 1
ATOM 3463 C CA . ARG A 1 420 ? -63.705 -6.357 -41.772 1.00 29.94 420 ARG A CA 1
ATOM 3464 C C . ARG A 1 420 ? -62.818 -5.462 -40.868 1.00 29.94 420 ARG A C 1
ATOM 3466 O O . ARG A 1 420 ? -63.291 -4.699 -40.042 1.00 29.94 420 ARG A O 1
ATOM 3473 N N . ARG A 1 421 ? -61.559 -5.294 -41.300 1.00 32.16 421 ARG A N 1
ATOM 3474 C CA . ARG A 1 421 ? -61.079 -4.135 -42.112 1.00 32.16 421 ARG A CA 1
ATOM 3475 C C . ARG A 1 421 ? -61.771 -2.753 -41.887 1.00 32.16 421 ARG A C 1
ATOM 3477 O O . ARG A 1 421 ? -62.780 -2.515 -42.548 1.00 32.16 421 ARG A O 1
ATOM 3484 N N . ARG A 1 422 ? -61.129 -1.808 -41.156 1.00 30.11 422 ARG A N 1
ATOM 3485 C CA . ARG A 1 422 ? -60.969 -0.326 -41.415 1.00 30.11 422 ARG A CA 1
ATOM 3486 C C . ARG A 1 422 ? -60.943 0.572 -40.144 1.00 30.11 422 ARG A C 1
ATOM 3488 O O . ARG A 1 422 ? -61.870 0.515 -39.361 1.00 30.11 422 ARG A O 1
ATOM 3495 N N . LYS A 1 423 ? -59.966 1.503 -40.110 1.00 31.66 423 LYS A N 1
ATOM 3496 C CA . LYS A 1 423 ? -59.957 2.914 -39.606 1.00 31.66 423 LYS A CA 1
ATOM 3497 C C . LYS A 1 423 ? -60.586 3.334 -38.241 1.00 31.66 423 LYS A C 1
ATOM 3499 O O . LYS A 1 423 ? -61.729 3.032 -37.956 1.00 31.66 423 LYS A O 1
ATOM 3504 N N . ALA A 1 424 ? -59.898 4.322 -37.635 1.00 27.91 424 ALA A N 1
ATOM 3505 C CA . ALA A 1 424 ? -60.408 5.551 -36.971 1.00 27.91 424 ALA A CA 1
ATOM 3506 C C . ALA A 1 424 ? -60.369 5.698 -35.422 1.00 27.91 424 ALA A C 1
ATOM 3508 O O . ALA A 1 424 ? -61.260 5.256 -34.717 1.00 27.91 424 ALA A O 1
ATOM 3509 N N . THR A 1 425 ? -59.367 6.467 -34.963 1.00 30.08 425 THR A N 1
ATOM 3510 C CA . THR A 1 425 ? -59.456 7.745 -34.199 1.00 30.08 425 THR A CA 1
ATOM 3511 C C . THR A 1 425 ? -60.310 7.904 -32.915 1.00 30.08 425 THR A C 1
ATOM 3513 O O . THR A 1 425 ? -61.499 7.619 -32.907 1.00 30.08 425 THR A O 1
ATOM 3516 N N . ARG A 1 426 ? -59.735 8.665 -31.953 1.00 31.36 426 ARG A N 1
ATOM 3517 C CA . ARG A 1 426 ? -60.289 9.232 -30.686 1.00 31.36 426 ARG A CA 1
ATOM 3518 C C . ARG A 1 426 ? -60.321 8.257 -29.490 1.00 31.36 426 ARG A C 1
ATOM 3520 O O . ARG A 1 426 ? -60.513 7.069 -29.679 1.00 31.36 426 ARG A O 1
ATOM 3527 N N . GLY A 1 427 ? -60.132 8.715 -28.243 1.00 26.97 427 GLY A N 1
ATOM 3528 C CA . GLY A 1 427 ? -59.753 10.063 -27.769 1.00 26.97 427 GLY A CA 1
ATOM 3529 C C . GLY A 1 427 ? -59.758 10.183 -26.229 1.00 26.97 427 GLY A C 1
ATOM 3530 O O . GLY A 1 427 ? -60.354 9.344 -25.567 1.00 26.97 427 GLY A O 1
ATOM 3531 N N . GLY A 1 428 ? -59.107 11.216 -25.663 1.00 28.89 428 GLY A N 1
ATOM 3532 C CA . GLY A 1 428 ? -58.996 11.432 -24.201 1.00 28.89 428 GLY A CA 1
ATOM 3533 C C . GLY A 1 428 ? -57.582 11.846 -23.751 1.00 28.89 428 GLY A C 1
ATOM 3534 O O . GLY A 1 428 ? -56.862 11.052 -23.167 1.00 28.89 428 GLY A O 1
ATOM 3535 N N . GLN A 1 429 ? -57.031 12.986 -24.174 1.00 30.11 429 GLN A N 1
ATOM 3536 C CA . GLN A 1 429 ? -57.255 14.314 -23.571 1.00 30.11 429 GLN A CA 1
ATOM 3537 C C . GLN A 1 429 ? -57.078 14.397 -22.037 1.00 30.11 429 GLN A C 1
ATOM 3539 O O . GLN A 1 429 ? -57.995 14.106 -21.277 1.00 30.11 429 GLN A O 1
ATOM 3544 N N . ARG A 1 430 ? -55.956 14.994 -21.607 1.00 30.64 430 ARG A N 1
ATOM 3545 C CA . ARG A 1 430 ? -55.924 16.080 -20.606 1.00 30.64 430 ARG A CA 1
ATOM 3546 C C . ARG A 1 430 ? -54.775 17.036 -20.954 1.00 30.64 430 ARG A C 1
ATOM 3548 O O . ARG A 1 430 ? -53.727 16.600 -21.418 1.00 30.64 430 ARG A O 1
ATOM 3555 N N . ASN A 1 431 ? -55.007 18.339 -20.805 1.00 30.03 431 ASN A N 1
ATOM 3556 C CA . ASN A 1 431 ? -54.176 19.386 -21.415 1.00 30.03 431 ASN A CA 1
ATOM 3557 C C . ASN A 1 431 ? -53.128 19.963 -20.452 1.00 30.03 431 ASN A C 1
ATOM 3559 O O . ASN A 1 431 ? -53.454 20.226 -19.295 1.00 30.03 431 ASN A O 1
ATOM 3563 N N . ARG A 1 432 ? -51.956 20.336 -20.989 1.00 28.62 432 ARG A N 1
ATOM 3564 C CA . ARG A 1 432 ? -51.397 21.712 -20.965 1.00 28.62 432 ARG A CA 1
ATOM 3565 C C . ARG A 1 432 ? -50.208 21.811 -21.940 1.00 28.62 432 ARG A C 1
ATOM 3567 O O . ARG A 1 432 ? -49.641 20.793 -22.323 1.00 28.62 432 ARG A O 1
ATOM 3574 N N . HIS A 1 433 ? -49.908 23.020 -22.414 1.00 31.67 433 HIS A N 1
ATOM 3575 C CA . HIS A 1 433 ? -49.008 23.281 -23.553 1.00 31.67 433 HIS A CA 1
ATOM 3576 C C . HIS A 1 433 ? -48.092 24.512 -23.273 1.00 31.67 433 HIS A C 1
ATOM 3578 O O . HIS A 1 433 ? -48.186 25.034 -22.161 1.00 31.67 433 HIS A O 1
ATOM 3584 N N . PRO A 1 434 ? -47.131 24.900 -24.148 1.00 54.88 434 PRO A N 1
ATOM 3585 C CA . PRO A 1 434 ? -45.743 25.161 -23.735 1.00 54.88 434 PRO A CA 1
ATOM 3586 C C . PRO A 1 434 ? -45.353 26.659 -23.893 1.00 54.88 434 PRO A C 1
ATOM 3588 O O . PRO A 1 434 ? -46.273 27.478 -23.909 1.00 54.88 434 PRO A O 1
ATOM 3591 N N . PRO A 1 435 ? -44.058 27.075 -23.926 1.00 46.00 435 PRO A N 1
ATOM 3592 C CA . PRO A 1 435 ? -43.067 26.798 -25.001 1.00 46.00 435 PRO A CA 1
ATOM 3593 C C . PRO A 1 435 ? -41.656 26.444 -24.412 1.00 46.00 435 PRO A C 1
ATOM 3595 O O . PRO A 1 435 ? -41.599 26.133 -23.227 1.00 46.00 435 PRO A O 1
ATOM 3598 N N . THR A 1 436 ? -40.484 26.365 -25.078 1.00 30.12 436 THR A N 1
ATOM 3599 C CA . THR A 1 436 ? -39.990 26.560 -26.473 1.00 30.12 436 THR A CA 1
ATOM 3600 C C . THR A 1 436 ? -38.660 25.763 -26.673 1.00 30.12 436 THR A C 1
ATOM 3602 O O . THR A 1 436 ? -38.163 25.185 -25.713 1.00 30.12 436 THR A O 1
ATOM 3605 N N . VAL A 1 437 ? -38.020 25.865 -27.860 1.00 33.72 437 VAL A N 1
ATOM 3606 C CA . VAL A 1 437 ? -36.571 25.609 -28.162 1.00 33.72 437 VAL A CA 1
ATOM 3607 C C . VAL A 1 437 ? -36.168 24.112 -28.328 1.00 33.72 437 VAL A C 1
ATOM 3609 O O . VAL A 1 437 ? -36.770 23.254 -27.687 1.00 33.72 437 VAL A O 1
ATOM 3612 N N . PRO A 1 438 ? -35.267 23.749 -29.281 1.00 39.72 438 PRO A N 1
ATOM 3613 C CA . PRO A 1 438 ? -35.427 22.500 -30.040 1.00 39.72 438 PRO A CA 1
ATOM 3614 C C . PRO A 1 438 ? -34.432 21.370 -29.711 1.00 39.72 438 PRO A C 1
ATOM 3616 O O . PRO A 1 438 ? -33.495 21.521 -28.931 1.00 39.72 438 PRO A O 1
ATOM 3619 N N . ALA A 1 439 ? -34.649 20.225 -30.362 1.00 30.09 439 ALA A N 1
ATOM 3620 C CA . ALA A 1 439 ? -33.764 19.065 -30.344 1.00 30.09 439 ALA A CA 1
ATOM 3621 C C . ALA A 1 439 ? -32.618 19.180 -31.362 1.00 30.09 439 ALA A C 1
ATOM 3623 O O . ALA A 1 439 ? -32.779 19.802 -32.410 1.00 30.09 439 ALA A O 1
ATOM 3624 N N . ASP A 1 440 ? -31.523 18.464 -31.096 1.00 29.92 440 ASP A N 1
ATOM 3625 C CA . ASP A 1 440 ? -30.514 18.117 -32.099 1.00 29.92 440 ASP A CA 1
ATOM 3626 C C . ASP A 1 440 ? -30.092 16.643 -31.925 1.00 29.92 440 ASP A C 1
ATOM 3628 O O . ASP A 1 440 ? -30.077 16.115 -30.807 1.00 29.92 440 ASP A O 1
ATOM 3632 N N . THR A 1 441 ? -29.842 15.927 -33.024 1.00 31.28 441 THR A N 1
ATOM 3633 C CA . THR A 1 441 ? -29.847 14.448 -33.033 1.00 31.28 441 THR A CA 1
ATOM 3634 C C . THR A 1 441 ? -28.455 13.819 -33.033 1.00 31.28 441 THR A C 1
ATOM 3636 O O . THR A 1 441 ? -27.671 14.007 -33.959 1.00 31.28 441 THR A O 1
ATOM 3639 N N . CYS A 1 442 ? -28.169 12.972 -32.038 1.00 29.31 442 CYS A N 1
ATOM 3640 C CA . CYS A 1 442 ? -26.900 12.244 -31.934 1.00 29.31 442 CYS A CA 1
ATOM 3641 C C . CYS A 1 442 ? -26.905 10.937 -32.769 1.00 29.31 442 CYS A C 1
ATOM 3643 O O . CYS A 1 442 ? -27.778 10.090 -32.553 1.00 29.31 442 CYS A O 1
ATOM 3645 N N . PRO A 1 443 ? -25.946 10.718 -33.694 1.00 34.34 443 PRO A N 1
ATOM 3646 C CA . PRO A 1 443 ? -25.943 9.552 -34.579 1.00 34.34 443 PRO A CA 1
ATOM 3647 C C . PRO A 1 443 ? -25.465 8.253 -33.903 1.00 34.34 443 PRO A C 1
ATOM 3649 O O . PRO A 1 443 ? -24.503 8.214 -33.133 1.00 34.34 443 PRO A O 1
ATOM 3652 N N . THR A 1 444 ? -26.110 7.138 -34.256 1.00 31.11 444 THR A N 1
ATOM 3653 C CA . THR A 1 444 ? -25.840 5.798 -33.706 1.00 31.11 444 THR A CA 1
ATOM 3654 C C . THR A 1 444 ? -24.476 5.225 -34.111 1.00 31.11 444 THR A C 1
ATOM 3656 O O . THR A 1 444 ? -24.112 5.207 -35.289 1.00 31.11 444 THR A O 1
ATOM 3659 N N . LYS A 1 445 ? -23.752 4.641 -33.146 1.00 32.19 445 LYS A N 1
ATOM 3660 C CA . LYS A 1 445 ? -22.454 3.978 -33.367 1.00 32.19 445 LYS A CA 1
ATOM 3661 C C . LYS A 1 445 ? -22.599 2.678 -34.174 1.00 32.19 445 LYS A C 1
ATOM 3663 O O . LYS A 1 445 ? -23.042 1.665 -33.639 1.00 32.19 445 LYS A O 1
ATOM 3668 N N . ARG A 1 446 ? -22.135 2.666 -35.431 1.00 29.52 446 ARG A N 1
ATOM 3669 C CA . ARG A 1 446 ? -21.920 1.421 -36.197 1.00 29.52 446 ARG A CA 1
ATOM 3670 C C . ARG A 1 446 ? -20.789 0.591 -35.576 1.00 29.52 446 ARG A C 1
ATOM 3672 O O . ARG A 1 446 ? -19.682 1.095 -35.388 1.00 29.52 446 ARG A O 1
ATOM 3679 N N . ALA A 1 447 ? -21.040 -0.694 -35.328 1.00 31.28 447 ALA A N 1
ATOM 3680 C CA . ALA A 1 447 ? -19.994 -1.650 -34.973 1.00 31.28 447 ALA A CA 1
ATOM 3681 C C . ALA A 1 447 ? -19.061 -1.901 -36.174 1.00 31.28 447 ALA A C 1
ATOM 3683 O O . ALA A 1 447 ? -19.528 -2.086 -37.299 1.00 31.28 447 ALA A O 1
ATOM 3684 N N . ARG A 1 448 ? -17.740 -1.922 -35.952 1.00 33.44 448 ARG A N 1
ATOM 3685 C CA . ARG A 1 448 ? -16.756 -2.270 -36.992 1.00 33.44 448 ARG A CA 1
ATOM 3686 C C . ARG A 1 448 ? -16.448 -3.765 -36.942 1.00 33.44 448 ARG A C 1
ATOM 3688 O O . ARG A 1 448 ? -15.826 -4.238 -35.994 1.00 33.44 448 ARG A O 1
ATOM 3695 N N . GLY A 1 449 ? -16.881 -4.492 -37.971 1.00 28.81 449 GLY A N 1
ATOM 3696 C CA . GLY A 1 449 ? -16.530 -5.898 -38.170 1.00 28.81 449 GLY A CA 1
ATOM 3697 C C . GLY A 1 449 ? -15.032 -6.094 -38.432 1.00 28.81 449 GLY A C 1
ATOM 3698 O O . GLY A 1 449 ? -14.350 -5.211 -38.951 1.00 28.81 449 GLY A O 1
ATOM 3699 N N . ARG A 1 450 ? -14.520 -7.272 -38.066 1.00 31.06 450 ARG A N 1
ATOM 3700 C CA . ARG A 1 450 ? -13.116 -7.673 -38.232 1.00 31.06 450 ARG A CA 1
ATOM 3701 C C . ARG A 1 450 ? -12.959 -8.450 -39.550 1.00 31.06 450 ARG A C 1
ATOM 3703 O O . ARG A 1 450 ? -13.653 -9.457 -39.696 1.00 31.06 450 ARG A O 1
ATOM 3710 N N . PRO A 1 451 ? -12.078 -8.050 -40.487 1.00 32.91 451 PRO A N 1
ATOM 3711 C CA . PRO A 1 451 ? -11.873 -8.803 -41.724 1.00 32.91 451 PRO A CA 1
ATOM 3712 C C . PRO A 1 451 ? -11.394 -10.236 -41.455 1.00 32.91 451 PRO A C 1
ATOM 3714 O O . PRO A 1 451 ? -10.532 -10.460 -40.600 1.00 32.91 451 PRO A O 1
ATOM 3717 N N . LYS A 1 452 ? -11.941 -11.206 -42.197 1.00 28.59 452 LYS A N 1
ATOM 3718 C CA . LYS A 1 452 ? -11.395 -12.571 -42.262 1.00 28.59 452 LYS A CA 1
ATOM 3719 C C . LYS A 1 452 ? -10.120 -12.566 -43.113 1.00 28.59 452 LYS A C 1
ATOM 3721 O O . LYS A 1 452 ? -9.986 -11.749 -44.020 1.00 28.59 452 LYS A O 1
ATOM 3726 N N . LYS A 1 453 ? -9.197 -13.491 -42.835 1.00 30.97 453 LYS A N 1
ATOM 3727 C CA . LYS A 1 453 ? -8.106 -13.812 -43.767 1.00 30.97 453 LYS A CA 1
ATOM 3728 C C . LYS A 1 453 ? -8.660 -14.663 -44.909 1.00 30.97 453 LYS A C 1
ATOM 3730 O O . LYS A 1 453 ? -9.404 -15.603 -44.640 1.00 30.97 453 LYS A O 1
ATOM 3735 N N . THR A 1 454 ? -8.237 -14.372 -46.132 1.00 27.08 454 THR A N 1
ATOM 3736 C CA . THR A 1 454 ? -8.394 -15.260 -47.292 1.00 27.08 454 THR A CA 1
ATOM 3737 C C . THR A 1 454 ? -7.072 -15.996 -47.509 1.00 27.08 454 THR A C 1
ATOM 3739 O O . THR A 1 454 ? -6.009 -15.412 -47.289 1.00 27.08 454 THR A O 1
ATOM 3742 N N . ASN A 1 455 ? -7.123 -17.269 -47.902 1.00 30.88 455 ASN A N 1
ATOM 3743 C CA . ASN A 1 455 ? -5.926 -17.994 -48.332 1.00 30.88 455 ASN A CA 1
ATOM 3744 C C . ASN A 1 455 ? -5.478 -17.487 -49.706 1.00 30.88 455 ASN A C 1
ATOM 3746 O O . ASN A 1 455 ? -6.314 -17.138 -50.536 1.00 30.88 455 ASN A O 1
ATOM 3750 N N . GLN A 1 456 ? -4.172 -17.511 -49.957 1.00 30.27 456 GLN A N 1
ATOM 3751 C CA . GLN A 1 456 ? -3.617 -17.321 -51.290 1.00 30.27 456 GLN A CA 1
ATOM 3752 C C . GLN A 1 456 ? -2.487 -18.333 -51.481 1.00 30.27 456 GLN A C 1
ATOM 3754 O O . GLN A 1 456 ? -1.403 -18.191 -50.915 1.00 30.27 456 GLN A O 1
ATOM 3759 N N . GLN A 1 457 ? -2.804 -19.405 -52.204 1.00 31.03 457 GLN A N 1
ATOM 3760 C CA . GLN A 1 457 ? -1.817 -20.260 -52.858 1.00 31.03 457 GLN A CA 1
ATOM 3761 C C . GLN A 1 457 ? -1.511 -19.666 -54.248 1.00 31.03 457 GLN A C 1
ATOM 3763 O O . GLN A 1 457 ? -2.013 -18.595 -54.586 1.00 31.03 457 GLN A O 1
ATOM 3768 N N . ASP A 1 458 ? -0.688 -20.374 -55.018 1.00 28.22 458 ASP A N 1
ATOM 3769 C CA . ASP A 1 458 ? -0.402 -20.148 -56.438 1.00 28.22 458 ASP A CA 1
ATOM 3770 C C . ASP A 1 458 ? 0.334 -18.849 -56.802 1.00 28.22 458 ASP A C 1
ATOM 3772 O O . ASP A 1 458 ? -0.260 -17.820 -57.116 1.00 28.22 458 ASP A O 1
ATOM 3776 N N . LEU A 1 459 ? 1.669 -18.958 -56.857 1.00 27.02 459 LEU A N 1
ATOM 3777 C CA . LEU A 1 459 ? 2.501 -18.338 -57.901 1.00 27.02 459 LEU A CA 1
ATOM 3778 C C . LEU A 1 459 ? 3.899 -18.997 -57.954 1.00 27.02 459 LEU A C 1
ATOM 3780 O O . LEU A 1 459 ? 4.914 -18.407 -57.593 1.00 27.02 459 LEU A O 1
ATOM 3784 N N . ASN A 1 460 ? 3.939 -20.257 -58.404 1.00 28.52 460 ASN A N 1
ATOM 3785 C CA . ASN A 1 460 ? 5.174 -20.975 -58.745 1.00 28.52 460 ASN A CA 1
ATOM 3786 C C . ASN A 1 460 ? 5.419 -20.896 -60.262 1.00 28.52 460 ASN A C 1
ATOM 3788 O O . ASN A 1 460 ? 4.898 -21.718 -61.012 1.00 28.52 460 ASN A O 1
ATOM 3792 N N . SER A 1 461 ? 6.226 -19.937 -60.721 1.00 27.83 461 SER A N 1
ATOM 3793 C CA . SER A 1 461 ? 6.713 -19.891 -62.110 1.00 27.83 461 SER A CA 1
ATOM 3794 C C . SER A 1 461 ? 7.896 -18.931 -62.270 1.00 27.83 461 SER A C 1
ATOM 3796 O O . SER A 1 461 ? 7.953 -17.916 -61.584 1.00 27.83 461 SER A O 1
ATOM 3798 N N . ILE A 1 462 ? 8.766 -19.204 -63.251 1.00 25.83 462 ILE A N 1
ATOM 3799 C CA . ILE A 1 462 ? 9.917 -18.376 -63.666 1.00 25.83 462 ILE A CA 1
ATOM 3800 C C . ILE A 1 462 ? 11.097 -18.373 -62.672 1.00 25.83 462 ILE A C 1
ATOM 3802 O O . ILE A 1 462 ? 11.525 -17.351 -62.142 1.00 25.83 462 ILE A O 1
ATOM 3806 N N . THR A 1 463 ? 11.721 -19.542 -62.525 1.00 25.91 463 THR A N 1
ATOM 3807 C CA . THR A 1 463 ? 13.189 -19.623 -62.471 1.00 25.91 463 THR A CA 1
ATOM 3808 C C . THR A 1 463 ? 13.725 -19.790 -63.892 1.00 25.91 463 THR A C 1
ATOM 3810 O O . THR A 1 463 ? 13.397 -20.797 -64.517 1.00 25.91 463 THR A O 1
ATOM 3813 N N . ASN A 1 464 ? 14.534 -18.847 -64.391 1.00 26.84 464 ASN A N 1
ATOM 3814 C CA . ASN A 1 464 ? 15.725 -19.106 -65.223 1.00 26.84 464 ASN A CA 1
ATOM 3815 C C . ASN A 1 464 ? 16.403 -17.807 -65.699 1.00 26.84 464 ASN A C 1
ATOM 3817 O O . ASN A 1 464 ? 15.749 -16.781 -65.848 1.00 26.84 464 ASN A O 1
ATOM 3821 N N . ILE A 1 465 ? 17.698 -17.943 -66.019 1.00 24.94 465 ILE A N 1
ATOM 3822 C CA . ILE A 1 465 ? 18.666 -16.962 -66.558 1.00 24.94 465 ILE A CA 1
ATOM 3823 C C . ILE A 1 465 ? 19.525 -16.266 -65.489 1.00 24.94 465 ILE A C 1
ATOM 3825 O O . ILE A 1 465 ? 19.186 -15.236 -64.913 1.00 24.94 465 ILE A O 1
ATOM 3829 N N . THR A 1 466 ? 20.713 -16.839 -65.305 1.00 28.14 466 THR A N 1
ATOM 3830 C CA . THR A 1 466 ? 21.923 -16.192 -64.787 1.00 28.14 466 THR A CA 1
ATOM 3831 C C . THR A 1 466 ? 22.970 -16.110 -65.907 1.00 28.14 466 THR A C 1
ATOM 3833 O O . THR A 1 466 ? 22.863 -16.817 -66.907 1.00 28.14 466 THR A O 1
ATOM 3836 N N . ASN A 1 467 ? 24.009 -15.294 -65.694 1.00 28.75 467 ASN A N 1
ATOM 3837 C CA . ASN A 1 467 ? 25.234 -15.163 -66.502 1.00 28.75 467 ASN A CA 1
ATOM 3838 C C . ASN A 1 467 ? 25.140 -14.341 -67.806 1.00 28.75 467 ASN A C 1
ATOM 3840 O O . ASN A 1 467 ? 24.956 -14.870 -68.897 1.00 28.75 467 ASN A O 1
ATOM 3844 N N . ALA A 1 468 ? 25.465 -13.053 -67.683 1.00 25.14 468 ALA A N 1
ATOM 3845 C CA . ALA A 1 468 ? 26.264 -12.307 -68.657 1.00 25.14 468 ALA A CA 1
ATOM 3846 C C . ALA A 1 468 ? 27.219 -11.384 -67.871 1.00 25.14 468 ALA A C 1
ATOM 3848 O O . ALA A 1 468 ? 26.892 -10.976 -66.754 1.00 25.14 468 ALA A O 1
ATOM 3849 N N . SER A 1 469 ? 28.409 -11.099 -68.398 1.00 24.89 469 SER A N 1
ATOM 3850 C CA . SER A 1 469 ? 29.478 -10.374 -67.693 1.00 24.89 469 SER A CA 1
ATOM 3851 C C . SER A 1 469 ? 30.197 -9.380 -68.613 1.00 24.89 469 SER A C 1
ATOM 3853 O O . SER A 1 469 ? 30.036 -9.451 -69.828 1.00 24.89 469 SER A O 1
ATOM 3855 N N . MET A 1 470 ? 31.027 -8.508 -68.014 1.00 27.66 470 MET A N 1
ATOM 3856 C CA . MET A 1 470 ? 31.907 -7.519 -68.673 1.00 27.66 470 MET A CA 1
ATOM 3857 C C . MET A 1 470 ? 31.188 -6.327 -69.351 1.00 27.66 470 MET A C 1
ATOM 3859 O O . MET A 1 470 ? 30.069 -6.454 -69.826 1.00 27.66 470 MET A O 1
ATOM 3863 N N . ALA A 1 471 ? 31.770 -5.122 -69.425 1.00 25.69 471 ALA A N 1
ATOM 3864 C CA . ALA A 1 471 ? 32.901 -4.528 -68.685 1.00 25.69 471 ALA A CA 1
ATOM 3865 C C . ALA A 1 471 ? 32.907 -2.991 -68.863 1.00 25.69 471 ALA A C 1
ATOM 3867 O O . ALA A 1 471 ? 32.336 -2.505 -69.834 1.00 25.69 471 ALA A O 1
ATOM 3868 N N . LEU A 1 472 ? 33.611 -2.258 -67.981 1.00 24.45 472 LEU A N 1
ATOM 3869 C CA . LEU A 1 472 ? 34.523 -1.146 -68.330 1.00 24.45 472 LEU A CA 1
ATOM 3870 C C . LEU A 1 472 ? 35.236 -0.578 -67.079 1.00 24.45 472 LEU A C 1
ATOM 3872 O O . LEU A 1 472 ? 34.608 -0.363 -66.046 1.00 24.45 472 LEU A O 1
ATOM 3876 N N . ASN A 1 473 ? 36.547 -0.329 -67.198 1.00 29.12 473 ASN A N 1
ATOM 3877 C CA . ASN A 1 473 ? 37.361 0.491 -66.276 1.00 29.12 473 ASN A CA 1
ATOM 3878 C C . ASN A 1 473 ? 37.399 1.950 -66.819 1.00 29.12 473 ASN A C 1
ATOM 3880 O O . ASN A 1 473 ? 36.788 2.205 -67.853 1.00 29.12 473 ASN A O 1
ATOM 3884 N N . SER A 1 474 ? 38.075 2.964 -66.262 1.00 30.84 474 SER A N 1
ATOM 3885 C CA . SER A 1 474 ? 39.074 3.129 -65.176 1.00 30.84 474 SER A CA 1
ATOM 3886 C C . SER A 1 474 ? 38.860 4.527 -64.518 1.00 30.84 474 SER A C 1
ATOM 3888 O O . SER A 1 474 ? 37.864 5.171 -64.831 1.00 30.84 474 SER A O 1
ATOM 3890 N N . HIS A 1 475 ? 39.631 5.116 -63.587 1.00 28.72 475 HIS A N 1
ATOM 3891 C CA . HIS A 1 475 ? 40.959 4.925 -62.951 1.00 28.72 475 HIS A CA 1
ATOM 3892 C C . HIS A 1 475 ? 40.808 5.168 -61.407 1.00 28.72 475 HIS A C 1
ATOM 3894 O O . HIS A 1 475 ? 39.678 5.162 -60.932 1.00 28.72 475 HIS A O 1
ATOM 3900 N N . ALA A 1 476 ? 41.805 5.335 -60.518 1.00 26.98 476 ALA A N 1
ATOM 3901 C CA . ALA A 1 476 ? 43.250 5.609 -60.601 1.00 26.98 476 ALA A CA 1
ATOM 3902 C C . ALA A 1 476 ? 44.032 4.954 -59.433 1.00 26.98 476 ALA A C 1
ATOM 3904 O O . ALA A 1 476 ? 43.435 4.550 -58.439 1.00 26.98 476 ALA A O 1
ATOM 3905 N N . ASN A 1 477 ? 45.367 4.886 -59.537 1.00 28.25 477 ASN A N 1
ATOM 3906 C CA . ASN A 1 477 ? 46.256 4.248 -58.551 1.00 28.25 477 ASN A CA 1
ATOM 3907 C C . ASN A 1 477 ? 46.996 5.272 -57.671 1.00 28.25 477 ASN A C 1
ATOM 3909 O O . ASN A 1 477 ? 47.613 6.178 -58.227 1.00 28.25 477 ASN A O 1
ATOM 3913 N N . VAL A 1 478 ? 47.094 5.033 -56.354 1.00 29.00 478 VAL A N 1
ATOM 3914 C CA . VAL A 1 478 ? 48.180 5.553 -55.487 1.00 29.00 478 VAL A CA 1
ATOM 3915 C C . VAL A 1 478 ? 48.568 4.504 -54.422 1.00 29.00 478 VAL A C 1
ATOM 3917 O O . VAL A 1 478 ? 47.698 3.969 -53.750 1.00 29.00 478 VAL A O 1
ATOM 3920 N N . SER A 1 479 ? 49.880 4.233 -54.323 1.00 29.19 479 SER A N 1
ATOM 3921 C CA . SER A 1 479 ? 50.690 3.556 -53.273 1.00 29.19 479 SER A CA 1
ATOM 3922 C C . SER A 1 479 ? 50.149 2.403 -52.393 1.00 29.19 479 SER A C 1
ATOM 3924 O O . SER A 1 479 ? 49.114 2.489 -51.743 1.00 29.19 479 SER A O 1
ATOM 3926 N N . VAL A 1 480 ? 51.004 1.388 -52.220 1.00 38.75 480 VAL A N 1
ATOM 3927 C CA . VAL A 1 480 ? 50.881 0.266 -51.268 1.00 38.75 480 VAL A CA 1
ATOM 3928 C C . VAL A 1 480 ? 51.309 0.642 -49.838 1.00 38.75 480 VAL A C 1
ATOM 3930 O O . VAL A 1 480 ? 52.467 0.997 -49.655 1.00 38.75 480 VAL A O 1
ATOM 3933 N N . THR A 1 481 ? 50.454 0.389 -48.834 1.00 35.47 481 THR A N 1
ATOM 3934 C CA . THR A 1 481 ? 50.835 -0.052 -47.464 1.00 35.47 481 THR A CA 1
ATOM 3935 C C . THR A 1 481 ? 49.628 -0.617 -46.690 1.00 35.47 481 THR A C 1
ATOM 3937 O O . THR A 1 481 ? 48.656 0.099 -46.482 1.00 35.47 481 THR A O 1
ATOM 3940 N N . ASN A 1 482 ? 49.721 -1.882 -46.237 1.00 35.34 482 ASN A N 1
ATOM 3941 C CA . ASN A 1 482 ? 49.130 -2.497 -45.016 1.00 35.34 482 ASN A CA 1
ATOM 3942 C C . ASN A 1 482 ? 48.668 -3.951 -45.233 1.00 35.34 482 ASN A C 1
ATOM 3944 O O . ASN A 1 482 ? 47.617 -4.205 -45.814 1.00 35.34 482 ASN A O 1
ATOM 3948 N N . ALA A 1 483 ? 49.402 -4.911 -44.660 1.00 35.72 483 ALA A N 1
ATOM 3949 C CA . ALA A 1 483 ? 49.007 -6.325 -44.637 1.00 35.72 483 ALA A CA 1
ATOM 3950 C C . ALA A 1 483 ? 47.991 -6.672 -43.522 1.00 35.72 483 ALA A C 1
ATOM 3952 O O . ALA A 1 483 ? 47.401 -7.751 -43.544 1.00 35.72 483 ALA A O 1
ATOM 3953 N N . ASN A 1 484 ? 47.765 -5.772 -42.556 1.00 41.84 484 ASN A N 1
ATOM 3954 C CA . ASN A 1 484 ? 46.962 -6.064 -41.360 1.00 41.84 484 ASN A CA 1
ATOM 3955 C C . ASN A 1 484 ? 45.442 -6.076 -41.629 1.00 41.84 484 ASN A C 1
ATOM 3957 O O . ASN A 1 484 ? 44.730 -6.888 -41.046 1.00 41.84 484 ASN A O 1
ATOM 3961 N N . SER A 1 485 ? 44.959 -5.263 -42.580 1.00 46.06 485 SER A N 1
ATOM 3962 C CA . SER A 1 485 ? 43.525 -5.011 -42.849 1.00 46.06 485 SER A CA 1
ATOM 3963 C C . SER A 1 485 ? 42.673 -6.248 -43.195 1.00 46.06 485 SER A C 1
ATOM 3965 O O . SER A 1 485 ? 41.446 -6.150 -43.273 1.00 46.06 485 SER A O 1
ATOM 3967 N N . LEU A 1 486 ? 43.292 -7.399 -43.465 1.00 45.25 486 LEU A N 1
ATOM 3968 C CA . LEU A 1 486 ? 42.618 -8.618 -43.923 1.00 45.25 486 LEU A CA 1
ATOM 3969 C C . LEU A 1 486 ? 42.076 -9.506 -42.791 1.00 45.25 486 LEU A C 1
ATOM 3971 O O . LEU A 1 486 ? 41.289 -10.409 -43.073 1.00 45.25 486 LEU A O 1
ATOM 3975 N N . ARG A 1 487 ? 42.450 -9.265 -41.524 1.00 50.97 487 ARG A N 1
ATOM 3976 C CA . ARG A 1 487 ? 41.893 -10.009 -40.376 1.00 50.97 487 ARG A CA 1
ATOM 3977 C C . ARG A 1 487 ? 40.602 -9.382 -39.845 1.00 50.97 487 ARG A C 1
ATOM 3979 O O . ARG A 1 487 ? 39.651 -10.104 -39.547 1.00 50.97 487 ARG A O 1
ATOM 3986 N N . ASP A 1 488 ? 40.525 -8.060 -39.804 1.00 53.09 488 ASP A N 1
ATOM 3987 C CA . ASP A 1 488 ? 39.562 -7.341 -38.951 1.00 53.09 488 ASP A CA 1
ATOM 3988 C C . ASP A 1 488 ? 38.144 -7.309 -39.545 1.00 53.09 488 ASP A C 1
ATOM 3990 O O . ASP A 1 488 ? 37.145 -7.343 -38.821 1.00 53.09 488 ASP A O 1
ATOM 3994 N N . LEU A 1 489 ? 38.041 -7.372 -40.879 1.00 56.47 489 LEU A N 1
ATOM 3995 C CA . LEU A 1 489 ? 36.778 -7.612 -41.590 1.00 56.47 489 LEU A CA 1
ATOM 3996 C C . LEU A 1 489 ? 36.087 -8.905 -41.116 1.00 56.47 489 LEU A C 1
ATOM 3998 O O . LEU A 1 489 ? 34.856 -8.987 -41.121 1.00 56.47 489 LEU A O 1
ATOM 4002 N N . SER A 1 490 ? 36.853 -9.907 -40.662 1.00 72.06 490 SER A N 1
ATOM 4003 C CA . SER A 1 490 ? 36.305 -11.207 -40.274 1.00 72.06 490 SER A CA 1
ATOM 4004 C C . SER A 1 490 ? 35.495 -11.183 -38.972 1.00 72.06 490 SER A C 1
ATOM 4006 O O . SER A 1 490 ? 34.530 -11.947 -38.885 1.00 72.06 490 SER A O 1
ATOM 4008 N N . GLU A 1 491 ? 35.790 -10.306 -37.996 1.00 87.44 491 GLU A N 1
ATOM 4009 C CA . GLU A 1 491 ? 34.986 -10.212 -36.761 1.00 87.44 491 GLU A CA 1
ATOM 4010 C C . GLU A 1 491 ? 33.574 -9.709 -37.100 1.00 87.44 491 GLU A C 1
ATOM 4012 O O . GLU A 1 491 ? 32.577 -10.334 -36.724 1.00 87.44 491 GLU A O 1
ATOM 4017 N N . LEU A 1 492 ? 33.477 -8.629 -37.885 1.00 90.31 492 LEU A N 1
ATOM 4018 C CA . LEU A 1 492 ? 32.201 -8.004 -38.235 1.00 90.31 492 LEU A CA 1
ATOM 4019 C C . LEU A 1 492 ? 31.378 -8.864 -39.207 1.00 90.31 492 LEU A C 1
ATOM 4021 O O . LEU A 1 492 ? 30.178 -9.057 -38.996 1.00 90.31 492 LEU A O 1
ATOM 4025 N N . ASP A 1 493 ? 32.009 -9.465 -40.218 1.00 89.44 493 ASP A N 1
ATOM 4026 C CA . ASP A 1 493 ? 31.333 -10.411 -41.112 1.00 89.44 493 ASP A CA 1
ATOM 4027 C C . ASP A 1 493 ? 30.841 -11.654 -40.366 1.00 89.44 493 ASP A C 1
ATOM 4029 O O . ASP A 1 493 ? 29.757 -12.173 -40.654 1.00 89.44 493 ASP A O 1
ATOM 4033 N N . THR A 1 494 ? 31.604 -12.143 -39.384 1.00 93.12 494 THR A N 1
ATOM 4034 C CA . THR A 1 494 ? 31.169 -13.257 -38.531 1.00 93.12 494 THR A CA 1
ATOM 4035 C C . THR A 1 494 ? 30.015 -12.827 -37.630 1.00 93.12 494 THR A C 1
ATOM 4037 O O . THR A 1 494 ? 29.031 -13.565 -37.532 1.00 93.12 494 THR A O 1
ATOM 4040 N N . ALA A 1 495 ? 30.039 -11.609 -37.079 1.00 93.19 495 ALA A N 1
ATOM 4041 C CA . ALA A 1 495 ? 28.911 -11.038 -36.347 1.00 93.19 495 ALA A CA 1
ATOM 4042 C C . ALA A 1 495 ? 27.640 -10.978 -37.215 1.00 93.19 495 ALA A C 1
ATOM 4044 O O . ALA A 1 495 ? 26.570 -11.375 -36.755 1.00 93.19 495 ALA A O 1
ATOM 4045 N N . LEU A 1 496 ? 27.737 -10.569 -38.487 1.00 93.31 496 LEU A N 1
ATOM 4046 C CA . LEU A 1 496 ? 26.609 -10.501 -39.431 1.00 93.31 496 LEU A CA 1
ATOM 4047 C C . LEU A 1 496 ? 26.106 -11.890 -39.883 1.00 93.31 496 LEU A C 1
ATOM 4049 O O . LEU A 1 496 ? 24.892 -12.098 -40.037 1.00 93.31 496 LEU A O 1
ATOM 4053 N N . LYS A 1 497 ? 27.005 -12.871 -40.037 1.00 93.62 497 LYS A N 1
ATOM 4054 C CA . LYS A 1 497 ? 26.662 -14.287 -40.278 1.00 93.62 497 LYS A CA 1
ATOM 4055 C C . LYS A 1 497 ? 25.938 -14.892 -39.066 1.00 93.62 497 LYS A C 1
ATOM 4057 O O . LYS A 1 497 ? 24.912 -15.553 -39.230 1.00 93.62 497 LYS A O 1
ATOM 4062 N N . VAL A 1 498 ? 26.411 -14.617 -37.848 1.00 94.44 498 VAL A N 1
ATOM 4063 C CA . VAL A 1 498 ? 25.802 -15.077 -36.586 1.00 94.44 498 VAL A CA 1
ATOM 4064 C C . VAL A 1 498 ? 24.484 -14.356 -36.289 1.00 94.44 498 VAL A C 1
ATOM 4066 O O . VAL A 1 498 ? 23.530 -15.004 -35.862 1.00 94.44 498 VAL A O 1
ATOM 4069 N N . LEU A 1 499 ? 24.371 -13.058 -36.582 1.00 93.25 499 LEU A N 1
ATOM 4070 C CA . LEU A 1 499 ? 23.131 -12.274 -36.500 1.00 93.25 499 LEU A CA 1
ATOM 4071 C C . LEU A 1 499 ? 22.017 -12.939 -37.309 1.00 93.25 499 LEU A C 1
ATOM 4073 O O . LEU A 1 499 ? 20.933 -13.195 -36.789 1.00 93.25 499 LEU A O 1
ATOM 4077 N N . SER A 1 500 ? 22.331 -13.302 -38.554 1.00 91.00 500 SER A N 1
ATOM 4078 C CA . SER A 1 500 ? 21.409 -13.960 -39.487 1.00 91.00 500 SER A CA 1
ATOM 4079 C C . SER A 1 500 ? 20.961 -15.365 -39.025 1.00 91.00 500 SER A C 1
ATOM 4081 O O . SER A 1 500 ? 20.024 -15.913 -39.598 1.00 91.00 500 SER A O 1
ATOM 4083 N N . ARG A 1 501 ? 21.597 -15.938 -37.986 1.00 91.88 501 ARG A N 1
ATOM 4084 C CA . ARG A 1 501 ? 21.210 -17.198 -37.319 1.00 91.88 501 ARG A CA 1
ATOM 4085 C C . ARG A 1 501 ? 20.546 -16.987 -35.947 1.00 91.88 501 ARG A C 1
ATOM 4087 O O . ARG A 1 501 ? 19.681 -17.772 -35.572 1.00 91.88 501 ARG A O 1
ATOM 4094 N N . LYS A 1 502 ? 20.950 -15.963 -35.181 1.00 91.19 502 LYS A N 1
ATOM 4095 C CA . LYS A 1 502 ? 20.484 -15.707 -33.799 1.00 91.19 502 LYS A CA 1
ATOM 4096 C C . LYS A 1 502 ? 19.186 -14.892 -33.705 1.00 91.19 502 LYS A C 1
ATOM 4098 O O . LYS A 1 502 ? 18.512 -14.980 -32.680 1.00 91.19 502 LYS A O 1
ATOM 4103 N N . VAL A 1 503 ? 18.824 -14.092 -34.714 1.00 90.50 503 VAL A N 1
ATOM 4104 C CA . VAL A 1 503 ? 17.581 -13.289 -34.706 1.00 90.50 503 VAL A CA 1
ATOM 4105 C C . VAL A 1 503 ? 16.721 -13.544 -35.948 1.00 90.50 503 VAL A C 1
ATOM 4107 O O . VAL A 1 503 ? 17.178 -14.111 -36.935 1.00 90.50 503 VAL A O 1
ATOM 4110 N N . ARG A 1 504 ? 15.448 -13.121 -35.909 1.00 90.56 504 ARG A N 1
ATOM 4111 C CA . ARG A 1 504 ? 14.521 -13.254 -37.050 1.00 90.56 504 ARG A CA 1
ATOM 4112 C C . ARG A 1 504 ? 15.073 -12.525 -38.289 1.00 90.56 504 ARG A C 1
ATOM 4114 O O . ARG A 1 504 ? 15.609 -11.433 -38.109 1.00 90.56 504 ARG A O 1
ATOM 4121 N N . PRO A 1 505 ? 14.862 -13.019 -39.527 1.00 91.75 505 PRO A N 1
ATOM 4122 C CA . PRO A 1 505 ? 15.417 -12.400 -40.737 1.00 91.75 505 PRO A CA 1
ATOM 4123 C C . PRO A 1 505 ? 15.123 -10.900 -40.894 1.00 91.75 505 PRO A C 1
ATOM 4125 O O . PRO A 1 505 ? 16.016 -10.137 -41.248 1.00 91.75 505 PRO A O 1
ATOM 4128 N N . SER A 1 506 ? 13.913 -10.446 -40.546 1.00 87.56 506 SER A N 1
ATOM 4129 C CA . SER A 1 506 ? 13.555 -9.019 -40.564 1.00 87.56 506 SER A CA 1
ATOM 4130 C C . SER A 1 506 ? 14.302 -8.188 -39.511 1.00 87.56 506 SER A C 1
ATOM 4132 O O . SER A 1 506 ? 14.670 -7.048 -39.776 1.00 87.56 506 SER A O 1
ATOM 4134 N N . THR A 1 507 ? 14.575 -8.755 -38.332 1.00 90.38 507 THR A N 1
ATOM 4135 C CA . THR A 1 507 ? 15.402 -8.125 -37.289 1.00 90.38 507 THR A CA 1
ATOM 4136 C C . THR A 1 507 ? 16.878 -8.120 -37.682 1.00 90.38 507 THR A C 1
ATOM 4138 O O . THR A 1 507 ? 17.557 -7.126 -37.458 1.00 90.38 507 THR A O 1
ATOM 4141 N N . ALA A 1 508 ? 17.368 -9.194 -38.311 1.00 91.00 508 ALA A N 1
ATOM 4142 C CA . ALA A 1 508 ? 18.730 -9.257 -38.827 1.00 91.00 508 ALA A CA 1
ATOM 4143 C C . ALA A 1 508 ? 18.944 -8.165 -39.882 1.00 91.00 508 ALA A C 1
ATOM 4145 O O . ALA A 1 508 ? 19.880 -7.384 -39.757 1.00 91.00 508 ALA A O 1
ATOM 4146 N N . LEU A 1 509 ? 18.031 -8.053 -40.856 1.00 90.75 509 LEU A N 1
ATOM 4147 C CA . LEU A 1 509 ? 18.036 -7.002 -41.875 1.00 90.75 509 LEU A CA 1
ATOM 4148 C C . LEU A 1 509 ? 18.039 -5.597 -41.248 1.00 90.75 509 LEU A C 1
ATOM 4150 O O . LEU A 1 509 ? 18.902 -4.790 -41.586 1.00 90.75 509 LEU A O 1
ATOM 4154 N N . ALA A 1 510 ? 17.150 -5.338 -40.282 1.00 90.75 510 ALA A N 1
ATOM 4155 C CA . ALA A 1 510 ? 17.068 -4.053 -39.581 1.00 90.75 510 ALA A CA 1
ATOM 4156 C C . ALA A 1 510 ? 18.326 -3.699 -38.760 1.00 90.75 510 ALA A C 1
ATOM 4158 O O . ALA A 1 510 ? 18.573 -2.523 -38.513 1.00 90.75 510 ALA A O 1
ATOM 4159 N N . TYR A 1 511 ? 19.129 -4.681 -38.331 1.00 96.56 511 TYR A N 1
ATOM 4160 C CA . TYR A 1 511 ? 20.380 -4.430 -37.601 1.00 96.56 511 TYR A CA 1
ATOM 4161 C C . TYR A 1 511 ? 21.603 -4.292 -38.525 1.00 96.56 511 TYR A C 1
ATOM 4163 O O . TYR A 1 511 ? 22.603 -3.723 -38.089 1.00 96.56 511 TYR A O 1
ATOM 4171 N N . ARG A 1 512 ? 21.549 -4.744 -39.793 1.00 95.06 512 ARG A N 1
ATOM 4172 C CA . ARG A 1 512 ? 22.689 -4.617 -40.729 1.00 95.06 512 ARG A CA 1
ATOM 4173 C C . ARG A 1 512 ? 23.097 -3.160 -40.945 1.00 95.06 512 ARG A C 1
ATOM 4175 O O . ARG A 1 512 ? 24.282 -2.856 -40.864 1.00 95.06 512 ARG A O 1
ATOM 4182 N N . GLN A 1 513 ? 22.133 -2.267 -41.176 1.00 94.06 513 GLN A N 1
ATOM 4183 C CA . GLN A 1 513 ? 22.420 -0.852 -41.424 1.00 94.06 513 GLN A CA 1
ATOM 4184 C C . GLN A 1 513 ? 23.034 -0.149 -40.192 1.00 94.06 513 GLN A C 1
ATOM 4186 O O . GLN A 1 513 ? 24.105 0.430 -40.347 1.00 94.06 513 GLN A O 1
ATOM 4191 N N . PRO A 1 514 ? 22.478 -0.256 -38.965 1.00 96.62 514 PRO A N 1
ATOM 4192 C CA . PRO A 1 514 ? 23.148 0.232 -37.759 1.00 96.62 514 PRO A CA 1
ATOM 4193 C C . PRO A 1 514 ? 24.568 -0.298 -37.529 1.00 96.62 514 PRO A C 1
ATOM 4195 O O . PRO A 1 514 ? 25.416 0.457 -37.064 1.00 96.62 514 PRO A O 1
ATOM 4198 N N . ILE A 1 515 ? 24.842 -1.568 -37.853 1.00 96.25 515 ILE A N 1
ATOM 4199 C CA . ILE A 1 515 ? 26.180 -2.167 -37.701 1.00 96.25 515 ILE A CA 1
ATOM 4200 C C . ILE A 1 515 ? 27.157 -1.621 -38.758 1.00 96.25 515 ILE A C 1
ATOM 4202 O O . ILE A 1 515 ? 28.304 -1.333 -38.429 1.00 96.25 515 ILE A O 1
ATOM 4206 N N . ALA A 1 516 ? 26.706 -1.402 -39.997 1.00 95.06 516 ALA A N 1
ATOM 4207 C CA . ALA A 1 516 ? 27.508 -0.736 -41.026 1.00 95.06 516 ALA A CA 1
ATOM 4208 C C . ALA A 1 516 ? 27.782 0.740 -40.677 1.00 95.06 516 ALA A C 1
ATOM 4210 O O . ALA A 1 516 ? 28.912 1.202 -40.784 1.00 95.06 516 ALA A O 1
ATOM 4211 N N . HIS A 1 517 ? 26.776 1.468 -40.185 1.00 96.25 517 HIS A N 1
ATOM 4212 C CA . HIS A 1 517 ? 26.938 2.853 -39.732 1.00 96.25 517 HIS A CA 1
ATOM 4213 C C . HIS A 1 517 ? 27.889 2.963 -38.525 1.00 96.25 517 HIS A C 1
ATOM 4215 O O . HIS A 1 517 ? 28.662 3.913 -38.447 1.00 96.25 517 HIS A O 1
ATOM 4221 N N . TRP A 1 518 ? 27.870 1.985 -37.610 1.00 96.88 518 TRP A N 1
ATOM 4222 C CA . TRP A 1 518 ? 28.853 1.876 -36.526 1.00 96.88 518 TRP A CA 1
ATOM 4223 C C . TRP A 1 518 ? 30.275 1.684 -37.060 1.00 96.88 518 TRP A C 1
ATOM 4225 O O . TRP A 1 518 ? 31.167 2.418 -36.647 1.00 96.88 518 TRP A O 1
ATOM 4235 N N . LYS A 1 519 ? 30.476 0.761 -38.016 1.00 95.31 519 LYS A N 1
ATOM 4236 C CA . LYS A 1 519 ? 31.783 0.540 -38.655 1.00 95.31 519 LYS A CA 1
ATOM 4237 C C . LYS A 1 519 ? 32.339 1.841 -39.242 1.00 95.31 519 LYS A C 1
ATOM 4239 O O . LYS A 1 519 ? 33.442 2.227 -38.876 1.00 95.31 519 LYS A O 1
ATOM 4244 N N . ASN A 1 520 ? 31.555 2.534 -40.070 1.00 95.38 520 ASN A N 1
ATOM 4245 C CA . ASN A 1 520 ? 31.982 3.782 -40.707 1.00 95.38 520 ASN A CA 1
ATOM 4246 C C . ASN A 1 520 ? 32.324 4.867 -39.669 1.00 95.38 520 ASN A C 1
ATOM 4248 O O . ASN A 1 520 ? 33.352 5.527 -39.781 1.00 95.38 520 ASN A O 1
ATOM 4252 N N . PHE A 1 521 ? 31.505 5.018 -38.620 1.00 96.44 521 PHE A N 1
ATOM 4253 C CA . PHE A 1 521 ? 31.792 5.980 -37.554 1.00 96.44 521 PHE A CA 1
ATOM 4254 C C . PHE A 1 521 ? 33.085 5.638 -36.798 1.00 96.44 521 PHE A C 1
ATOM 4256 O O . PHE A 1 521 ? 33.847 6.547 -36.473 1.00 96.44 521 PHE A O 1
ATOM 4263 N N . CYS A 1 522 ? 33.365 4.353 -36.552 1.00 95.06 522 CYS A N 1
ATOM 4264 C CA . CYS A 1 522 ? 34.654 3.902 -36.025 1.00 95.06 522 CYS A CA 1
ATOM 4265 C C . CYS A 1 522 ? 35.803 4.230 -36.990 1.00 95.06 522 CYS A C 1
ATOM 4267 O O . CYS A 1 522 ? 36.766 4.850 -36.552 1.00 95.06 522 CYS A O 1
ATOM 4269 N N . ASP A 1 523 ? 35.694 3.886 -38.280 1.00 93.25 523 ASP A N 1
ATOM 4270 C CA . ASP A 1 523 ? 36.732 4.161 -39.291 1.00 93.25 523 ASP A CA 1
ATOM 4271 C C . ASP A 1 523 ? 37.132 5.654 -39.309 1.00 93.25 523 ASP A C 1
ATOM 4273 O O . ASP A 1 523 ? 38.313 5.987 -39.378 1.00 93.25 523 ASP A O 1
ATOM 4277 N N . GLU A 1 524 ? 36.152 6.555 -39.190 1.00 94.06 524 GLU A N 1
ATOM 4278 C CA . GLU A 1 524 ? 36.359 8.009 -39.151 1.00 94.06 524 GLU A CA 1
ATOM 4279 C C . GLU A 1 524 ? 36.901 8.521 -37.799 1.00 94.06 524 GLU A C 1
ATOM 4281 O O . GLU A 1 524 ? 37.720 9.442 -37.765 1.00 94.06 524 GLU A O 1
ATOM 4286 N N . ASN A 1 525 ? 36.451 7.959 -36.669 1.00 92.62 525 ASN A N 1
ATOM 4287 C CA . ASN A 1 525 ? 36.611 8.576 -35.341 1.00 92.62 525 ASN A CA 1
ATOM 4288 C C . ASN A 1 525 ? 37.495 7.801 -34.354 1.00 92.62 525 ASN A C 1
ATOM 4290 O O . ASN A 1 525 ? 37.734 8.308 -33.259 1.00 92.62 525 ASN A O 1
ATOM 4294 N N . MET A 1 526 ? 38.005 6.614 -34.701 1.00 85.25 526 MET A N 1
ATOM 4295 C CA . MET A 1 526 ? 38.804 5.765 -33.800 1.00 85.25 526 MET A CA 1
ATOM 4296 C C . MET A 1 526 ? 39.976 6.520 -33.152 1.00 85.25 526 MET A C 1
ATOM 4298 O O . MET A 1 526 ? 40.195 6.408 -31.950 1.00 85.25 526 MET A O 1
ATOM 4302 N N . HIS A 1 527 ? 40.653 7.383 -33.914 1.00 89.00 527 HIS A N 1
ATOM 4303 C CA . HIS A 1 527 ? 41.775 8.211 -33.453 1.00 89.00 527 HIS A CA 1
ATOM 4304 C C . HIS A 1 527 ? 41.439 9.178 -32.292 1.00 89.00 527 HIS A C 1
ATOM 4306 O O . HIS A 1 527 ? 42.347 9.734 -31.679 1.00 89.00 527 HIS A O 1
ATOM 4312 N N . ARG A 1 528 ? 40.150 9.398 -31.985 1.00 92.25 528 ARG A N 1
ATOM 4313 C CA . ARG A 1 528 ? 39.669 10.263 -30.892 1.00 92.25 528 ARG A CA 1
ATOM 4314 C C . ARG A 1 528 ? 39.490 9.524 -29.559 1.00 92.25 528 ARG A C 1
ATOM 4316 O O . ARG A 1 528 ? 39.235 10.178 -28.549 1.00 92.25 528 ARG A O 1
ATOM 4323 N N . PHE A 1 529 ? 39.567 8.190 -29.536 1.00 90.94 529 PHE A N 1
ATOM 4324 C CA . PHE A 1 529 ? 39.206 7.369 -28.375 1.00 90.94 529 PHE A CA 1
ATOM 4325 C C . PHE A 1 529 ? 40.238 6.270 -28.113 1.00 90.94 529 PHE A C 1
ATOM 4327 O O . PHE A 1 529 ? 40.715 5.622 -29.041 1.00 90.94 529 PHE A O 1
ATOM 4334 N N . ASN A 1 530 ? 40.534 6.003 -26.836 1.00 84.12 530 ASN A N 1
ATOM 4335 C CA . ASN A 1 530 ? 41.425 4.908 -26.453 1.00 84.12 530 ASN A CA 1
ATOM 4336 C C . ASN A 1 530 ? 40.749 3.556 -26.745 1.00 84.12 530 ASN A C 1
ATOM 4338 O O . ASN A 1 530 ? 39.923 3.072 -25.968 1.00 84.12 530 ASN A O 1
ATOM 4342 N N . THR A 1 531 ? 41.060 3.003 -27.912 1.00 86.38 531 THR A N 1
ATOM 4343 C CA . THR A 1 531 ? 40.487 1.786 -28.484 1.00 86.38 531 THR A CA 1
ATOM 4344 C C . THR A 1 531 ? 41.615 0.871 -28.933 1.00 86.38 531 THR A C 1
ATOM 4346 O O . THR A 1 531 ? 42.684 1.334 -29.322 1.00 86.38 531 THR A O 1
ATOM 4349 N N . ASP A 1 532 ? 41.381 -0.434 -28.835 1.00 86.56 532 ASP A N 1
ATOM 4350 C CA . ASP A 1 532 ? 42.357 -1.456 -29.201 1.00 86.56 532 ASP A CA 1
ATOM 4351 C C . ASP A 1 532 ? 42.548 -1.494 -30.733 1.00 86.56 532 ASP A C 1
ATOM 4353 O O . ASP A 1 532 ? 41.573 -1.784 -31.439 1.00 86.56 532 ASP A O 1
ATOM 4357 N N . PRO A 1 533 ? 43.759 -1.226 -31.268 1.00 85.62 533 PRO A N 1
ATOM 4358 C CA . PRO A 1 533 ? 44.013 -1.254 -32.707 1.00 85.62 533 PRO A CA 1
ATOM 4359 C C . PRO A 1 533 ? 43.845 -2.635 -33.355 1.00 85.62 533 PRO A C 1
ATOM 4361 O O . PRO A 1 533 ? 43.642 -2.694 -34.563 1.00 85.62 533 PRO A O 1
ATOM 4364 N N . GLU A 1 534 ? 43.914 -3.733 -32.590 1.00 86.75 534 GLU A N 1
ATOM 4365 C CA . GLU A 1 534 ? 43.627 -5.087 -33.094 1.00 86.75 534 GLU A CA 1
ATOM 4366 C C . GLU A 1 534 ? 42.109 -5.322 -33.250 1.00 86.75 534 GLU A C 1
ATOM 4368 O O . GLU A 1 534 ? 41.674 -6.204 -33.987 1.00 86.75 534 GLU A O 1
ATOM 4373 N N . TYR A 1 535 ? 41.274 -4.501 -32.600 1.00 90.56 535 TYR A N 1
ATOM 4374 C CA . TYR A 1 535 ? 39.818 -4.649 -32.600 1.00 90.56 535 TYR A CA 1
ATOM 4375 C C . TYR A 1 535 ? 39.082 -3.304 -32.792 1.00 90.56 535 TYR A C 1
ATOM 4377 O O . TYR A 1 535 ? 38.291 -2.898 -31.923 1.00 90.56 535 TYR A O 1
ATOM 4385 N N . PRO A 1 536 ? 39.255 -2.637 -33.954 1.00 88.88 536 PRO A N 1
ATOM 4386 C CA . PRO A 1 536 ? 38.793 -1.265 -34.219 1.00 88.88 536 PRO A CA 1
ATOM 4387 C C . PRO A 1 536 ? 37.272 -1.058 -34.104 1.00 88.88 536 PRO A C 1
ATOM 4389 O O . PRO A 1 536 ? 36.800 0.060 -33.903 1.00 88.88 536 PRO A O 1
ATOM 4392 N N . TYR A 1 537 ? 36.481 -2.133 -34.202 1.00 94.56 537 TYR A N 1
ATOM 4393 C CA . TYR A 1 537 ? 35.011 -2.099 -34.158 1.00 94.56 537 TYR A CA 1
ATOM 4394 C C . TYR A 1 537 ? 34.416 -2.551 -32.815 1.00 94.56 537 TYR A C 1
ATOM 4396 O O . TYR A 1 537 ? 33.210 -2.814 -32.725 1.00 94.56 537 TYR A O 1
ATOM 4404 N N . THR A 1 538 ? 35.236 -2.663 -31.764 1.00 94.62 538 THR A N 1
ATOM 4405 C CA . THR A 1 538 ? 34.797 -2.997 -30.396 1.00 94.62 538 THR A CA 1
ATOM 4406 C C . THR A 1 538 ? 33.708 -2.036 -29.918 1.00 94.62 538 THR A C 1
ATOM 4408 O O . THR A 1 538 ? 33.885 -0.825 -29.980 1.00 94.62 538 THR A O 1
ATOM 4411 N N . VAL A 1 539 ? 32.590 -2.546 -29.385 1.00 96.31 539 VAL A N 1
ATOM 4412 C CA . VAL A 1 539 ? 31.520 -1.702 -28.810 1.00 96.31 539 VAL A CA 1
ATOM 4413 C C . VAL A 1 539 ? 31.923 -1.176 -27.421 1.00 96.31 539 VAL A C 1
ATOM 4415 O O . VAL A 1 539 ? 31.413 -1.604 -26.385 1.00 96.31 539 VAL A O 1
ATOM 4418 N N . GLY A 1 540 ? 32.875 -0.247 -27.415 1.00 92.06 540 GLY A N 1
ATOM 4419 C CA . GLY A 1 540 ? 33.431 0.440 -26.253 1.00 92.06 540 GLY A CA 1
ATOM 4420 C C . GLY A 1 540 ? 34.674 1.262 -26.646 1.00 92.06 540 GLY A C 1
ATOM 4421 O O . GLY A 1 540 ? 35.202 1.042 -27.732 1.00 92.06 540 GLY A O 1
ATOM 4422 N N . PRO A 1 541 ? 35.155 2.193 -25.803 1.00 94.62 541 PRO A N 1
ATOM 4423 C CA . PRO A 1 541 ? 34.649 2.525 -24.470 1.00 94.62 541 PRO A CA 1
ATOM 4424 C C . PRO A 1 541 ? 33.290 3.264 -24.515 1.00 94.62 541 PRO A C 1
ATOM 4426 O O . PRO A 1 541 ? 32.819 3.632 -25.598 1.00 94.62 541 PRO A O 1
ATOM 4429 N N . PRO A 1 542 ? 32.598 3.450 -23.372 1.00 95.06 542 PRO A N 1
ATOM 4430 C CA . PRO A 1 542 ? 31.280 4.095 -23.321 1.00 95.06 542 PRO A CA 1
ATOM 4431 C C . PRO A 1 542 ? 31.204 5.464 -24.013 1.00 95.06 542 PRO A C 1
ATOM 4433 O O . PRO A 1 542 ? 30.158 5.817 -24.554 1.00 95.06 542 PRO A O 1
ATOM 4436 N N . GLU A 1 543 ? 32.308 6.203 -24.026 1.00 95.12 543 GLU A N 1
ATOM 4437 C CA . GLU A 1 543 ? 32.464 7.539 -24.596 1.00 95.12 543 GLU A CA 1
ATOM 4438 C C . GLU A 1 543 ? 32.322 7.513 -26.124 1.00 95.12 543 GLU A C 1
ATOM 4440 O O . GLU A 1 543 ? 31.574 8.322 -26.669 1.00 95.12 543 GLU A O 1
ATOM 4445 N N . LEU A 1 544 ? 32.933 6.531 -26.802 1.00 95.94 544 LEU A N 1
ATOM 4446 C CA . LEU A 1 544 ? 32.777 6.308 -28.247 1.00 95.94 544 LEU A CA 1
ATOM 4447 C C . LEU A 1 544 ? 31.319 5.968 -28.595 1.00 95.94 544 LEU A C 1
ATOM 4449 O O . LEU A 1 544 ? 30.761 6.489 -29.560 1.00 95.94 544 LEU A O 1
ATOM 4453 N N . VAL A 1 545 ? 30.664 5.134 -27.778 1.00 97.12 545 VAL A N 1
ATOM 4454 C CA . VAL A 1 545 ? 29.247 4.780 -27.974 1.00 97.12 545 VAL A CA 1
ATOM 4455 C C . VAL A 1 545 ? 28.339 6.001 -27.762 1.00 97.12 545 VAL A C 1
ATOM 4457 O O . VAL A 1 545 ? 27.376 6.192 -28.502 1.00 97.12 545 VAL A O 1
ATOM 4460 N N . ILE A 1 546 ? 28.637 6.858 -26.783 1.00 96.06 546 ILE A N 1
ATOM 4461 C CA . ILE A 1 546 ? 27.902 8.109 -26.541 1.00 96.06 546 ILE A CA 1
ATOM 4462 C C . ILE A 1 546 ? 28.132 9.117 -27.677 1.00 96.06 546 ILE A C 1
ATOM 4464 O O . ILE A 1 546 ? 27.169 9.751 -28.115 1.00 96.06 546 ILE A O 1
ATOM 4468 N N . ALA A 1 547 ? 29.362 9.227 -28.186 1.00 96.12 547 ALA A N 1
ATOM 4469 C CA . ALA A 1 547 ? 29.700 10.062 -29.335 1.00 96.12 547 ALA A CA 1
ATOM 4470 C C . ALA A 1 547 ? 28.953 9.604 -30.593 1.00 96.12 547 ALA A C 1
ATOM 4472 O O . ALA A 1 547 ? 28.281 10.420 -31.213 1.00 96.12 547 ALA A O 1
ATOM 4473 N N . PHE A 1 548 ? 28.933 8.303 -30.903 1.00 97.62 548 PHE A N 1
ATOM 4474 C CA . PHE A 1 548 ? 28.135 7.761 -32.010 1.00 97.62 548 PHE A CA 1
ATOM 4475 C C . PHE A 1 548 ? 26.658 8.158 -31.906 1.00 97.62 548 PHE A C 1
ATOM 4477 O O . PHE A 1 548 ? 26.059 8.575 -32.895 1.00 97.62 548 PHE A O 1
ATOM 4484 N N . PHE A 1 549 ? 26.060 8.105 -30.711 1.00 97.31 549 PHE A N 1
ATOM 4485 C CA . PHE A 1 549 ? 24.671 8.536 -30.550 1.00 97.31 549 PHE A CA 1
ATOM 4486 C C . PHE A 1 549 ? 24.480 10.049 -30.722 1.00 97.31 549 PHE A C 1
ATOM 4488 O O . PHE A 1 549 ? 23.575 10.451 -31.450 1.00 97.31 549 PHE A O 1
ATOM 4495 N N . LYS A 1 550 ? 25.327 10.889 -30.111 1.00 94.25 550 LYS A N 1
ATOM 4496 C CA . LYS A 1 550 ? 25.199 12.359 -30.173 1.00 94.25 550 LYS A CA 1
ATOM 4497 C C . LYS A 1 550 ? 25.603 12.973 -31.514 1.00 94.25 550 LYS A C 1
ATOM 4499 O O . LYS A 1 550 ? 25.010 13.961 -31.941 1.00 94.25 550 LYS A O 1
ATOM 4504 N N . GLU A 1 551 ? 26.637 12.437 -32.146 1.00 95.31 551 GLU A N 1
ATOM 4505 C CA . GLU A 1 551 ? 27.271 13.018 -33.329 1.00 95.31 551 GLU A CA 1
ATOM 4506 C C . GLU A 1 551 ? 26.744 12.398 -34.623 1.00 95.31 551 GLU A C 1
ATOM 4508 O O . GLU A 1 551 ? 26.556 13.133 -35.589 1.00 95.31 551 GLU A O 1
ATOM 4513 N N . PHE A 1 552 ? 26.429 11.097 -34.621 1.00 95.25 552 PHE A N 1
ATOM 4514 C CA . PHE A 1 552 ? 25.831 10.406 -35.763 1.00 95.25 552 PHE A CA 1
ATOM 4515 C C . PHE A 1 552 ? 24.326 10.167 -35.566 1.00 95.25 552 PHE A C 1
ATOM 4517 O O . PHE A 1 552 ? 23.524 10.821 -36.223 1.00 95.25 552 PHE A O 1
ATOM 4524 N N . VAL A 1 553 ? 23.902 9.271 -34.662 1.00 95.19 553 VAL A N 1
ATOM 4525 C CA . VAL A 1 553 ? 22.521 8.730 -34.648 1.00 95.19 553 VAL A CA 1
ATOM 4526 C C . VAL A 1 553 ? 21.451 9.814 -34.463 1.00 95.19 553 VAL A C 1
ATOM 4528 O O . VAL A 1 553 ? 20.478 9.828 -35.209 1.00 95.19 553 VAL A O 1
ATOM 4531 N N . PHE A 1 554 ? 21.616 10.742 -33.516 1.00 92.75 554 PHE A N 1
ATOM 4532 C CA . PHE A 1 554 ? 20.637 11.810 -33.263 1.00 92.75 554 PHE A CA 1
ATOM 4533 C C . PHE A 1 554 ? 20.576 12.868 -34.376 1.00 92.75 554 PHE A C 1
ATOM 4535 O O . PHE A 1 554 ? 19.533 13.501 -34.545 1.00 92.75 554 PHE A O 1
ATOM 4542 N N . LYS A 1 555 ? 21.670 13.040 -35.135 1.00 90.00 555 LYS A N 1
ATOM 4543 C CA . LYS A 1 555 ? 21.759 13.937 -36.302 1.00 90.00 555 LYS A CA 1
ATOM 4544 C C . LYS A 1 555 ? 21.398 13.239 -37.617 1.00 90.00 555 LYS A C 1
ATOM 4546 O O . LYS A 1 555 ? 21.205 13.906 -38.630 1.00 90.00 555 LYS A O 1
ATOM 4551 N N . HIS A 1 556 ? 21.321 11.909 -37.619 1.00 88.50 556 HIS A N 1
ATOM 4552 C CA . HIS A 1 556 ? 21.027 11.125 -38.806 1.00 88.50 556 HIS A CA 1
ATOM 4553 C C . HIS A 1 556 ? 19.585 11.382 -39.251 1.00 88.50 556 HIS A C 1
ATOM 4555 O O . HIS A 1 556 ? 18.631 11.244 -38.479 1.00 88.50 556 HIS A O 1
ATOM 4561 N N . THR A 1 557 ? 19.431 11.750 -40.517 1.00 84.12 557 THR A N 1
ATOM 4562 C CA . THR A 1 557 ? 18.135 12.003 -41.143 1.00 84.12 557 THR A CA 1
ATOM 4563 C C . THR A 1 557 ? 17.880 10.987 -42.248 1.00 84.12 557 THR A C 1
ATOM 4565 O O . THR A 1 557 ? 18.806 10.384 -42.788 1.00 84.12 557 THR A O 1
ATOM 4568 N N . TYR A 1 558 ? 16.611 10.771 -42.578 1.00 81.44 558 TYR A N 1
ATOM 4569 C CA . TYR A 1 558 ? 16.205 9.935 -43.699 1.00 81.44 558 TYR A CA 1
ATOM 4570 C C . TYR A 1 558 ? 15.169 10.651 -44.559 1.00 81.44 558 TYR A C 1
ATOM 4572 O O . TYR A 1 558 ? 14.374 11.465 -44.084 1.00 81.44 558 TYR A O 1
ATOM 4580 N N . THR A 1 559 ? 15.173 10.324 -45.846 1.00 83.12 559 THR A N 1
ATOM 4581 C CA . THR A 1 559 ? 14.177 10.806 -46.797 1.00 83.12 559 THR A CA 1
ATOM 4582 C C . THR A 1 559 ? 12.845 10.103 -46.556 1.00 83.12 559 THR A C 1
ATOM 4584 O O . THR A 1 559 ? 12.736 8.886 -46.721 1.00 83.12 559 THR A O 1
ATOM 4587 N N . LYS A 1 560 ? 11.811 10.866 -46.203 1.00 81.81 560 LYS A N 1
ATOM 4588 C CA . LYS A 1 560 ? 10.438 10.387 -46.060 1.00 81.81 560 LYS A CA 1
ATOM 4589 C C . LYS A 1 560 ? 9.538 11.016 -47.116 1.00 81.81 560 LYS A C 1
ATOM 4591 O O . LYS A 1 560 ? 9.472 12.233 -47.250 1.00 81.81 560 LYS A O 1
ATOM 4596 N N . TYR A 1 561 ? 8.818 10.167 -47.839 1.00 81.50 561 TYR A N 1
ATOM 4597 C CA . TYR A 1 561 ? 7.793 10.584 -48.788 1.00 81.50 561 TYR A CA 1
ATOM 4598 C C . TYR A 1 561 ? 6.449 10.699 -48.066 1.00 81.50 561 TYR A C 1
ATOM 4600 O O . TYR A 1 561 ? 5.997 9.722 -47.468 1.00 81.50 561 TYR A O 1
ATOM 4608 N N . VAL A 1 562 ? 5.818 11.873 -48.121 1.00 81.44 562 VAL A N 1
ATOM 4609 C CA . VAL A 1 562 ? 4.472 12.114 -47.572 1.00 81.44 562 VAL A CA 1
ATOM 4610 C C . VAL A 1 562 ? 3.508 12.427 -48.708 1.00 81.44 562 VAL A C 1
ATOM 4612 O O . VAL A 1 562 ? 3.774 13.298 -49.535 1.00 81.44 562 VAL A O 1
ATOM 4615 N N . ALA A 1 563 ? 2.403 11.684 -48.770 1.00 81.81 563 ALA A N 1
ATOM 4616 C CA . ALA A 1 563 ? 1.424 11.785 -49.848 1.00 81.81 563 ALA A CA 1
ATOM 4617 C C . ALA A 1 563 ? 0.685 13.133 -49.822 1.00 81.81 563 ALA A C 1
ATOM 4619 O O . ALA A 1 563 ? 0.291 13.621 -48.758 1.00 81.81 563 ALA A O 1
ATOM 4620 N N . ILE A 1 564 ? 0.459 13.721 -50.996 1.00 76.88 564 ILE A N 1
ATOM 4621 C CA . ILE A 1 564 ? -0.263 14.994 -51.124 1.00 76.88 564 ILE A CA 1
ATOM 4622 C C . ILE A 1 564 ? -1.696 14.833 -50.591 1.00 76.88 564 ILE A C 1
ATOM 4624 O O . ILE A 1 564 ? -2.357 13.829 -50.849 1.00 76.88 564 ILE A O 1
ATOM 4628 N N . GLY A 1 565 ? -2.166 15.812 -49.813 1.00 71.19 565 GLY A N 1
ATOM 4629 C CA . GLY A 1 565 ? -3.491 15.786 -49.178 1.00 71.19 565 GLY A CA 1
ATOM 4630 C C . GLY A 1 565 ? -3.605 14.888 -47.940 1.00 71.19 565 GLY A C 1
ATOM 4631 O O . GLY A 1 565 ? -4.654 14.879 -47.300 1.00 71.19 565 GLY A O 1
ATOM 4632 N N . SER A 1 566 ? -2.548 14.162 -47.560 1.00 64.62 566 SER A N 1
ATOM 4633 C CA . SER A 1 566 ? -2.483 13.501 -46.254 1.00 64.62 566 SER A CA 1
ATOM 4634 C C . SER A 1 566 ? -1.950 14.457 -45.183 1.00 64.62 566 SER A C 1
ATOM 4636 O O . SER A 1 566 ? -1.113 15.313 -45.471 1.00 64.62 566 SER A O 1
ATOM 4638 N N . ASP A 1 567 ? -2.432 14.331 -43.943 1.00 62.03 567 ASP A N 1
ATOM 4639 C CA . ASP A 1 567 ? -1.920 15.151 -42.845 1.00 62.03 567 ASP A CA 1
ATOM 4640 C C . ASP A 1 567 ? -0.456 14.793 -42.540 1.00 62.03 567 ASP A C 1
ATOM 4642 O O . ASP A 1 567 ? -0.120 13.696 -42.091 1.00 62.03 567 ASP A O 1
ATOM 4646 N N . VAL A 1 568 ? 0.414 15.772 -42.769 1.00 56.97 568 VAL A N 1
ATOM 4647 C CA . VAL A 1 568 ? 1.853 15.711 -42.506 1.00 56.97 568 VAL A CA 1
ATOM 4648 C C . VAL A 1 568 ? 2.135 15.408 -41.031 1.00 56.97 568 VAL A C 1
ATOM 4650 O O . VAL A 1 568 ? 3.072 14.673 -40.712 1.00 56.97 568 VAL A O 1
ATOM 4653 N N . ARG A 1 569 ? 1.317 15.950 -40.119 1.00 50.88 569 ARG A N 1
ATOM 4654 C CA . ARG A 1 569 ? 1.540 15.914 -38.665 1.00 50.88 569 ARG A CA 1
ATOM 4655 C C . ARG A 1 569 ? 1.327 14.515 -38.084 1.00 50.88 569 ARG A C 1
ATOM 4657 O O . ARG A 1 569 ? 2.019 14.136 -37.146 1.00 50.88 569 ARG A O 1
ATOM 4664 N N . THR A 1 570 ? 0.450 13.707 -38.679 1.00 52.84 570 THR A N 1
ATOM 4665 C CA . THR A 1 570 ? 0.303 12.275 -38.359 1.00 52.84 570 THR A CA 1
ATOM 4666 C C . THR A 1 570 ? 1.352 11.376 -39.025 1.00 52.84 570 THR A C 1
ATOM 4668 O O . THR A 1 570 ? 1.397 10.181 -38.728 1.00 52.84 570 THR A O 1
ATOM 4671 N N . GLN A 1 571 ? 2.234 11.913 -39.881 1.00 49.62 571 GLN A N 1
ATOM 4672 C CA . GLN A 1 571 ? 3.278 11.137 -40.565 1.00 49.62 571 GLN A CA 1
ATOM 4673 C C . GLN A 1 571 ? 4.718 11.504 -40.193 1.00 49.62 571 GLN A C 1
ATOM 4675 O O . GLN A 1 571 ? 5.600 10.667 -40.411 1.00 49.62 571 GLN A O 1
ATOM 4680 N N . ILE A 1 572 ? 5.001 12.686 -39.637 1.00 54.12 572 ILE A N 1
ATOM 4681 C CA . ILE A 1 572 ? 6.378 13.147 -39.395 1.00 54.12 572 ILE A CA 1
ATOM 4682 C C . ILE A 1 572 ? 6.632 13.529 -37.931 1.00 54.12 572 ILE A C 1
ATOM 4684 O O . ILE A 1 572 ? 5.850 14.231 -37.300 1.00 54.12 572 ILE A O 1
ATOM 4688 N N . TYR A 1 573 ? 7.797 13.109 -37.436 1.00 55.00 573 TYR A N 1
ATOM 4689 C CA . TYR A 1 573 ? 8.461 13.662 -36.258 1.00 55.00 573 TYR A CA 1
ATOM 4690 C C . TYR A 1 573 ? 9.624 14.522 -36.778 1.00 55.00 573 TYR A C 1
ATOM 4692 O O . TYR A 1 573 ? 10.497 13.980 -37.456 1.00 55.00 573 TYR A O 1
ATOM 4700 N N . LEU A 1 574 ? 9.617 15.837 -36.530 1.00 50.84 574 LEU A N 1
ATOM 4701 C CA . LEU A 1 574 ? 10.734 16.742 -36.841 1.00 50.84 574 LEU A CA 1
ATOM 4702 C C . LEU A 1 574 ? 11.262 17.398 -35.565 1.00 50.84 574 LEU A C 1
ATOM 4704 O O . LEU A 1 574 ? 10.489 17.714 -34.667 1.00 50.84 574 LEU A O 1
ATOM 4708 N N . ARG A 1 575 ? 12.565 17.672 -35.596 1.00 41.06 575 ARG A N 1
ATOM 4709 C CA . ARG A 1 575 ? 13.313 18.637 -34.789 1.00 41.06 575 ARG A CA 1
ATOM 4710 C C . ARG A 1 575 ? 14.293 19.336 -35.738 1.00 41.06 575 ARG A C 1
ATOM 4712 O O . ARG A 1 575 ? 14.714 18.704 -36.710 1.00 41.06 575 ARG A O 1
ATOM 4719 N N . ASN A 1 576 ? 14.654 20.594 -35.492 1.00 39.19 576 ASN A N 1
ATOM 4720 C CA . ASN A 1 576 ? 15.680 21.289 -36.274 1.00 39.19 576 ASN A CA 1
ATOM 4721 C C . ASN A 1 576 ? 16.499 22.228 -35.370 1.00 39.19 576 ASN A C 1
ATOM 4723 O O . ASN A 1 576 ? 15.942 23.160 -34.804 1.00 39.19 576 ASN A O 1
ATOM 4727 N N . ASP A 1 577 ? 17.800 21.959 -35.230 1.00 43.97 577 ASP A N 1
ATOM 4728 C CA . ASP A 1 577 ? 18.675 22.569 -34.205 1.00 43.97 577 ASP A CA 1
ATOM 4729 C C . ASP A 1 577 ? 19.787 23.470 -34.784 1.00 43.97 577 ASP A C 1
ATOM 4731 O O . ASP A 1 577 ? 20.462 24.170 -34.035 1.00 43.97 577 ASP A O 1
ATOM 4735 N N . ASN A 1 578 ? 20.008 23.443 -36.104 1.00 40.94 578 ASN A N 1
ATOM 4736 C CA . ASN A 1 578 ? 21.221 23.976 -36.741 1.00 40.94 578 ASN A CA 1
ATOM 4737 C C . ASN A 1 578 ? 20.988 25.231 -37.609 1.00 40.94 578 ASN A C 1
ATOM 4739 O O . ASN A 1 578 ? 21.643 25.379 -38.634 1.00 40.94 578 ASN A O 1
ATOM 4743 N N . GLU A 1 579 ? 20.092 26.144 -37.219 1.00 39.38 579 GLU A N 1
ATOM 4744 C CA . GLU A 1 579 ? 20.132 27.531 -37.721 1.00 39.38 579 GLU A CA 1
ATOM 4745 C C . GLU A 1 579 ? 19.327 28.497 -36.822 1.00 39.38 579 GLU A C 1
ATOM 4747 O O . GLU A 1 579 ? 18.119 28.309 -36.675 1.00 39.38 579 GLU A O 1
ATOM 4752 N N . PRO A 1 580 ? 19.928 29.566 -36.254 1.00 39.47 580 PRO A N 1
ATOM 4753 C CA . PRO A 1 580 ? 19.200 30.567 -35.453 1.00 39.47 580 PRO A CA 1
ATOM 4754 C C . PRO A 1 580 ? 18.224 31.463 -36.244 1.00 39.47 580 PRO A C 1
ATOM 4756 O O . PRO A 1 580 ? 17.583 32.335 -35.661 1.00 39.47 580 PRO A O 1
ATOM 4759 N N . SER A 1 581 ? 18.153 31.296 -37.567 1.00 36.66 581 SER A N 1
ATOM 4760 C CA . SER A 1 581 ? 17.550 32.223 -38.536 1.00 36.66 581 SER A CA 1
ATOM 4761 C C . SER A 1 581 ? 16.236 31.747 -39.168 1.00 36.66 581 SER A C 1
ATOM 4763 O O . SER A 1 581 ? 15.534 32.555 -39.774 1.00 36.66 581 SER A O 1
ATOM 4765 N N . SER A 1 582 ? 15.880 30.464 -39.044 1.00 41.66 582 SER A N 1
ATOM 4766 C CA . SER A 1 582 ? 14.760 29.858 -39.779 1.00 41.66 582 SER A CA 1
ATOM 4767 C C . SER A 1 582 ? 13.574 29.512 -38.873 1.00 41.66 582 SER A C 1
ATOM 4769 O O . SER A 1 582 ? 13.513 28.444 -38.269 1.00 41.66 582 SER A O 1
ATOM 4771 N N . SER A 1 583 ? 12.574 30.397 -38.820 1.00 43.22 583 SER A N 1
ATOM 4772 C CA . SER A 1 583 ? 11.306 30.187 -38.096 1.00 43.22 583 SER A CA 1
ATOM 4773 C C . SER A 1 583 ? 10.288 29.305 -38.850 1.00 43.22 583 SER A C 1
ATOM 4775 O O . SER A 1 583 ? 9.091 29.336 -38.557 1.00 43.22 583 SER A O 1
ATOM 4777 N N . ALA A 1 584 ? 10.741 28.524 -39.837 1.00 49.44 584 ALA A N 1
ATOM 4778 C CA . ALA A 1 584 ? 9.885 27.748 -40.729 1.00 49.44 584 ALA A CA 1
ATOM 4779 C C . ALA A 1 584 ? 9.160 26.602 -40.000 1.00 49.44 584 ALA A C 1
ATOM 4781 O O . ALA A 1 584 ? 9.759 25.627 -39.547 1.00 49.44 584 ALA A O 1
ATOM 4782 N N . THR A 1 585 ? 7.833 26.693 -39.936 1.00 56.69 585 THR A N 1
ATOM 4783 C CA . THR A 1 585 ? 6.969 25.665 -39.342 1.00 56.69 585 THR A CA 1
ATOM 4784 C C . THR A 1 585 ? 6.902 24.395 -40.206 1.00 56.69 585 THR A C 1
ATOM 4786 O O . THR A 1 585 ? 7.131 24.433 -41.415 1.00 56.69 585 THR A O 1
ATOM 4789 N N . LEU A 1 586 ? 6.524 23.250 -39.618 1.00 60.19 586 LEU A N 1
ATOM 4790 C CA . LEU A 1 586 ? 6.378 21.968 -40.337 1.00 60.19 586 LEU A CA 1
ATOM 4791 C C . LEU A 1 586 ? 5.513 22.052 -41.626 1.00 60.19 586 LEU A C 1
ATOM 4793 O O . LEU A 1 586 ? 5.903 21.443 -42.628 1.00 60.19 586 LEU A O 1
ATOM 4797 N N . PRO A 1 587 ? 4.390 22.806 -41.670 1.00 63.44 587 PRO A N 1
ATOM 4798 C CA . PRO A 1 587 ? 3.683 23.091 -42.919 1.00 63.44 587 PRO A CA 1
ATOM 4799 C C . PRO A 1 587 ? 4.550 23.795 -43.969 1.00 63.44 587 PRO A C 1
ATOM 4801 O O . PRO A 1 587 ? 4.591 23.325 -45.098 1.00 63.44 587 PRO A O 1
ATOM 4804 N N . GLN A 1 588 ? 5.296 24.844 -43.606 1.00 68.06 588 GLN A N 1
ATOM 4805 C CA . GLN A 1 588 ? 6.151 25.601 -44.535 1.00 68.06 588 GLN A CA 1
ATOM 4806 C C . GLN A 1 588 ? 7.331 24.764 -45.048 1.00 68.06 588 GLN A C 1
ATOM 4808 O O . GLN A 1 588 ? 7.629 24.790 -46.239 1.00 68.06 588 GLN A O 1
ATOM 4813 N N . LEU A 1 589 ? 7.946 23.941 -44.191 1.00 69.56 589 LEU A N 1
ATOM 4814 C CA . LEU A 1 589 ? 8.954 22.957 -44.613 1.00 69.56 589 LEU A CA 1
ATOM 4815 C C . LEU A 1 589 ? 8.372 21.941 -45.611 1.00 69.56 589 LEU A C 1
ATOM 4817 O O . LEU A 1 589 ? 9.049 21.533 -46.551 1.00 69.56 589 LEU A O 1
ATOM 4821 N N . THR A 1 590 ? 7.099 21.571 -45.455 1.00 73.12 590 THR A N 1
ATOM 4822 C CA . THR A 1 590 ? 6.386 20.694 -46.401 1.00 73.12 590 THR A CA 1
ATOM 4823 C C . THR A 1 590 ? 5.904 21.436 -47.648 1.00 73.12 590 THR A C 1
ATOM 4825 O O . THR A 1 590 ? 5.752 20.840 -48.712 1.00 73.12 590 THR A O 1
ATOM 4828 N N . GLU A 1 591 ? 5.693 22.743 -47.578 1.00 78.56 591 GLU A N 1
ATOM 4829 C CA . GLU A 1 591 ? 5.370 23.574 -48.733 1.00 78.56 591 GLU A CA 1
ATOM 4830 C C . GLU A 1 591 ? 6.605 23.779 -49.624 1.00 78.56 591 GLU A C 1
ATOM 4832 O O . GLU A 1 591 ? 6.519 23.571 -50.834 1.00 78.56 591 GLU A O 1
ATOM 4837 N N . ALA A 1 592 ? 7.773 24.016 -49.023 1.00 80.12 592 ALA A N 1
ATOM 4838 C CA . ALA A 1 592 ? 9.063 24.101 -49.709 1.00 80.12 592 ALA A CA 1
ATOM 4839 C C . ALA A 1 592 ? 9.631 22.741 -50.178 1.00 80.12 592 ALA A C 1
ATOM 4841 O O . ALA A 1 592 ? 10.483 22.708 -51.064 1.00 80.12 592 ALA A O 1
ATOM 4842 N N . ALA A 1 593 ? 9.183 21.615 -49.609 1.00 83.25 593 ALA A N 1
ATOM 4843 C CA . ALA A 1 593 ? 9.713 20.294 -49.952 1.00 83.25 593 ALA A CA 1
ATOM 4844 C C . ALA A 1 593 ? 9.473 19.912 -51.433 1.00 83.25 593 ALA A C 1
ATOM 4846 O O . ALA A 1 593 ? 8.340 20.041 -51.920 1.00 83.25 593 ALA A O 1
ATOM 4847 N N . PRO A 1 594 ? 10.496 19.386 -52.141 1.00 85.56 594 PRO A N 1
ATOM 4848 C CA . PRO A 1 594 ? 10.376 18.981 -53.537 1.00 85.56 594 PRO A CA 1
ATOM 4849 C C . PRO A 1 594 ? 9.482 17.745 -53.697 1.00 85.56 594 PRO A C 1
ATOM 4851 O O . PRO A 1 594 ? 9.343 16.920 -52.792 1.00 85.56 594 PRO A O 1
ATOM 4854 N N . PHE A 1 595 ? 8.876 17.596 -54.873 1.00 85.75 595 PHE A N 1
ATOM 4855 C CA . PHE A 1 595 ? 8.012 16.458 -55.188 1.00 85.75 595 PHE A CA 1
ATOM 4856 C C . PHE A 1 595 ? 8.808 15.182 -55.513 1.00 85.75 595 PHE A C 1
ATOM 4858 O O . PHE A 1 595 ? 9.957 15.226 -55.956 1.00 85.75 595 PHE A O 1
ATOM 4865 N N . SER A 1 596 ? 8.180 14.021 -55.313 1.00 87.81 596 SER A N 1
ATOM 4866 C CA . SER A 1 596 ? 8.650 12.736 -55.838 1.00 87.81 596 SER A CA 1
ATOM 4867 C C . SER A 1 596 ? 8.642 12.727 -57.373 1.00 87.81 596 SER A C 1
ATOM 4869 O O . SER A 1 596 ? 7.903 13.479 -58.006 1.00 87.81 596 SER A O 1
ATOM 4871 N N . ARG A 1 597 ? 9.428 11.832 -57.994 1.00 83.88 597 ARG A N 1
ATOM 4872 C CA . ARG A 1 597 ? 9.524 11.713 -59.468 1.00 83.88 597 ARG A CA 1
ATOM 4873 C C . ARG A 1 597 ? 8.189 11.419 -60.171 1.00 83.88 597 ARG A C 1
ATOM 4875 O O . ARG A 1 597 ? 8.088 11.634 -61.370 1.00 83.88 597 ARG A O 1
ATOM 4882 N N . ASP A 1 598 ? 7.193 10.913 -59.445 1.00 85.00 598 ASP A N 1
ATOM 4883 C CA . ASP A 1 598 ? 5.840 10.640 -59.942 1.00 85.00 598 ASP A CA 1
ATOM 4884 C C . ASP A 1 598 ? 4.804 11.716 -59.554 1.00 85.00 598 ASP A C 1
ATOM 4886 O O . ASP A 1 598 ? 3.623 11.563 -59.859 1.00 85.00 598 ASP A O 1
ATOM 4890 N N . GLY A 1 599 ? 5.227 12.780 -58.862 1.00 88.12 599 GLY A N 1
ATOM 4891 C CA . GLY A 1 599 ? 4.398 13.923 -58.473 1.00 88.12 599 GLY A CA 1
ATOM 4892 C C . GLY A 1 599 ? 3.379 13.676 -57.354 1.00 88.12 599 GLY A C 1
ATOM 4893 O O . GLY A 1 599 ? 2.619 14.586 -57.045 1.00 88.12 599 GLY A O 1
ATOM 4894 N N . LYS A 1 600 ? 3.321 12.483 -56.741 1.00 86.50 600 LYS A N 1
ATOM 4895 C CA . LYS A 1 600 ? 2.245 12.104 -55.789 1.00 86.50 600 LYS A CA 1
ATOM 4896 C C . LYS A 1 600 ? 2.572 12.341 -54.317 1.00 86.50 600 LYS A C 1
ATOM 4898 O O . LYS A 1 600 ? 1.674 12.327 -53.470 1.00 86.50 600 LYS A O 1
ATOM 4903 N N . ALA A 1 601 ? 3.844 12.541 -53.996 1.00 87.38 601 ALA A N 1
ATOM 4904 C CA . ALA A 1 601 ? 4.320 12.783 -52.643 1.00 87.38 601 ALA A CA 1
ATOM 4905 C C . ALA A 1 601 ? 5.323 13.938 -52.619 1.00 87.38 601 ALA A C 1
ATOM 4907 O O . ALA A 1 601 ? 5.917 14.287 -53.638 1.00 87.38 601 ALA A O 1
ATOM 4908 N N . LYS A 1 602 ? 5.547 14.499 -51.433 1.00 86.12 602 LYS A N 1
ATOM 4909 C CA . LYS A 1 602 ? 6.666 15.402 -51.167 1.00 86.12 602 LYS A CA 1
ATOM 4910 C C . LYS A 1 602 ? 7.768 14.702 -50.390 1.00 86.12 602 LYS A C 1
ATOM 4912 O O . LYS A 1 602 ? 7.500 13.846 -49.547 1.00 86.12 602 LYS A O 1
ATOM 4917 N N . MET A 1 603 ? 9.001 15.053 -50.724 1.00 85.44 603 MET A N 1
ATOM 4918 C CA . MET A 1 603 ? 10.233 14.455 -50.237 1.00 85.44 603 MET A CA 1
ATOM 4919 C C . MET A 1 603 ? 10.782 15.299 -49.085 1.00 85.44 603 MET A C 1
ATOM 4921 O O . MET A 1 603 ? 11.324 16.379 -49.302 1.00 85.44 603 MET A O 1
ATOM 4925 N N . LEU A 1 604 ? 10.635 14.810 -47.856 1.00 82.12 604 LEU A N 1
ATOM 4926 C CA . LEU A 1 604 ? 11.057 15.509 -46.642 1.00 82.12 604 LEU A CA 1
ATOM 4927 C C . LEU A 1 604 ? 12.257 14.817 -46.001 1.00 82.12 604 LEU A C 1
ATOM 4929 O O . LEU A 1 604 ? 12.314 13.591 -45.929 1.00 82.12 604 LEU A O 1
ATOM 4933 N N . ILE A 1 605 ? 13.214 15.608 -45.523 1.00 79.25 605 ILE A N 1
ATOM 4934 C CA . ILE A 1 605 ? 14.355 15.137 -44.733 1.00 79.25 605 ILE A CA 1
ATOM 4935 C C . ILE A 1 605 ? 13.924 15.184 -43.267 1.00 79.25 605 ILE A C 1
ATOM 4937 O O . ILE A 1 605 ? 13.545 16.244 -42.774 1.00 79.25 605 ILE A O 1
ATOM 4941 N N . VAL A 1 606 ? 13.920 14.035 -42.585 1.00 80.06 606 VAL A N 1
ATOM 4942 C CA . VAL A 1 606 ? 13.367 13.913 -41.224 1.00 80.06 606 VAL A CA 1
ATOM 4943 C C . VAL A 1 606 ? 14.358 13.193 -40.296 1.00 80.06 606 VAL A C 1
ATOM 4945 O O . VAL A 1 606 ? 15.002 12.242 -40.746 1.00 80.06 606 VAL A O 1
ATOM 4948 N N . PRO A 1 607 ? 14.522 13.601 -39.022 1.00 80.75 607 PRO A N 1
ATOM 4949 C CA . PRO A 1 607 ? 15.397 12.911 -38.076 1.00 80.75 607 PRO A CA 1
ATOM 4950 C C . PRO A 1 607 ? 14.851 11.526 -37.707 1.00 80.75 607 PRO A C 1
ATOM 4952 O O . PRO A 1 607 ? 13.661 11.230 -37.869 1.00 80.75 607 PRO A O 1
ATOM 4955 N N . LEU A 1 608 ? 15.722 10.655 -37.191 1.00 85.00 608 LEU A N 1
ATOM 4956 C CA . LEU A 1 608 ? 15.309 9.351 -36.674 1.00 85.00 608 LEU A CA 1
ATOM 4957 C C . LEU A 1 608 ? 14.274 9.498 -35.549 1.00 85.00 608 LEU A C 1
ATOM 4959 O O . LEU A 1 608 ? 14.503 10.170 -34.550 1.00 85.00 608 LEU A O 1
ATOM 4963 N N . SER A 1 609 ? 13.144 8.797 -35.665 1.00 84.25 609 SER A N 1
ATOM 4964 C CA . SER A 1 609 ? 12.229 8.652 -34.532 1.00 84.25 609 SER A CA 1
ATOM 4965 C C . SER A 1 609 ? 12.798 7.678 -33.491 1.00 84.25 609 SER A C 1
ATOM 4967 O O . SER A 1 609 ? 13.759 6.943 -33.742 1.00 84.25 609 SER A O 1
ATOM 4969 N N . TYR A 1 610 ? 12.187 7.651 -32.306 1.00 85.81 610 TYR A N 1
ATOM 4970 C CA . TYR A 1 610 ? 12.681 6.878 -31.165 1.00 85.81 610 TYR A CA 1
ATOM 4971 C C . TYR A 1 610 ? 12.932 5.390 -31.450 1.00 85.81 610 TYR A C 1
ATOM 4973 O O . TYR A 1 610 ? 13.949 4.847 -31.028 1.00 85.81 610 TYR A O 1
ATOM 4981 N N . GLU A 1 611 ? 12.033 4.698 -32.157 1.00 86.50 611 GLU A N 1
ATOM 4982 C CA . GLU A 1 611 ? 12.186 3.252 -32.354 1.00 86.50 611 GLU A CA 1
ATOM 4983 C C . GLU A 1 611 ? 13.363 2.890 -33.287 1.00 86.50 611 GLU A C 1
ATOM 4985 O O . GLU A 1 611 ? 14.109 1.979 -32.929 1.00 86.50 611 GLU A O 1
ATOM 4990 N N . PRO A 1 612 ? 13.641 3.614 -34.390 1.00 90.50 612 PRO A N 1
ATOM 4991 C CA . PRO A 1 612 ? 14.939 3.568 -35.066 1.00 90.50 612 PRO A CA 1
ATOM 4992 C C . PRO A 1 612 ? 16.144 3.804 -34.139 1.00 90.50 612 PRO A C 1
ATOM 4994 O O . PRO A 1 612 ? 17.039 2.965 -34.103 1.00 90.50 612 PRO A O 1
ATOM 4997 N N . VAL A 1 613 ? 16.167 4.865 -33.321 1.00 93.00 613 VAL A N 1
ATOM 4998 C CA . VAL A 1 613 ? 17.261 5.114 -32.346 1.00 93.00 613 VAL A CA 1
ATOM 4999 C C . VAL A 1 613 ? 17.446 3.923 -31.387 1.00 93.00 613 VAL A C 1
ATOM 5001 O O . VAL A 1 613 ? 18.559 3.466 -31.113 1.00 93.00 613 VAL A O 1
ATOM 5004 N N . ASN A 1 614 ? 16.337 3.347 -30.929 1.00 92.75 614 ASN A N 1
ATOM 5005 C CA . ASN A 1 614 ? 16.294 2.148 -30.101 1.00 92.75 614 ASN A CA 1
ATOM 5006 C C . ASN A 1 614 ? 16.780 0.893 -30.867 1.00 92.75 614 ASN A C 1
ATOM 5008 O O . ASN A 1 614 ? 17.360 -0.005 -30.260 1.00 92.75 614 ASN A O 1
ATOM 5012 N N . GLN A 1 615 ? 16.613 0.819 -32.193 1.00 94.44 615 GLN A N 1
ATOM 5013 C CA . GLN A 1 615 ? 17.187 -0.237 -33.044 1.00 94.44 615 GLN A CA 1
ATOM 5014 C C . GLN A 1 615 ? 18.710 -0.129 -33.158 1.00 94.44 615 GLN A C 1
ATOM 5016 O O . GLN A 1 615 ? 19.369 -1.154 -32.987 1.00 94.44 615 GLN A O 1
ATOM 5021 N N . TYR A 1 616 ? 19.286 1.072 -33.315 1.00 97.12 616 TYR A N 1
ATOM 5022 C CA . TYR A 1 616 ? 20.748 1.256 -33.229 1.00 97.12 616 TYR A CA 1
ATOM 5023 C C . TYR A 1 616 ? 21.294 0.719 -31.901 1.00 97.12 616 TYR A C 1
ATOM 5025 O O . TYR A 1 616 ? 22.256 -0.048 -31.875 1.00 97.12 616 TYR A O 1
ATOM 5033 N N . LYS A 1 617 ? 20.618 1.030 -30.788 1.00 97.06 617 LYS A N 1
ATOM 5034 C CA . LYS A 1 617 ? 21.006 0.534 -29.462 1.00 97.06 617 LYS A CA 1
ATOM 5035 C C . LYS A 1 617 ? 20.926 -0.990 -29.367 1.00 97.06 617 LYS A C 1
ATOM 5037 O O . LYS A 1 617 ? 21.848 -1.614 -28.845 1.00 97.06 617 LYS A O 1
ATOM 5042 N N . LYS A 1 618 ? 19.847 -1.602 -29.867 1.00 96.69 618 LYS A N 1
ATOM 5043 C CA . LYS A 1 618 ? 19.679 -3.066 -29.880 1.00 96.69 618 LYS A CA 1
ATOM 5044 C C . LYS A 1 618 ? 20.722 -3.758 -30.773 1.00 96.69 618 LYS A C 1
ATOM 5046 O O . LYS A 1 618 ? 21.182 -4.840 -30.415 1.00 96.69 618 LYS A O 1
ATOM 5051 N N . ALA A 1 619 ? 21.122 -3.133 -31.880 1.00 97.31 619 ALA A N 1
ATOM 5052 C CA . ALA A 1 619 ? 22.159 -3.637 -32.777 1.00 97.31 619 ALA A CA 1
ATOM 5053 C C . ALA A 1 619 ? 23.556 -3.592 -32.131 1.00 97.31 619 ALA A C 1
ATOM 5055 O O . ALA A 1 619 ? 24.253 -4.605 -32.132 1.00 97.31 619 ALA A O 1
ATOM 5056 N N . LEU A 1 620 ? 23.930 -2.484 -31.475 1.00 97.75 620 LEU A N 1
ATOM 5057 C CA . LEU A 1 620 ? 25.183 -2.414 -30.706 1.00 97.75 620 LEU A CA 1
ATOM 5058 C C . LEU A 1 620 ? 25.180 -3.334 -29.478 1.00 97.75 620 LEU A C 1
ATOM 5060 O O . LEU A 1 620 ? 26.209 -3.912 -29.143 1.00 97.75 620 LEU A O 1
ATOM 5064 N N . MET A 1 621 ? 24.030 -3.532 -28.824 1.00 97.56 621 MET A N 1
ATOM 5065 C CA . MET A 1 621 ? 23.895 -4.552 -27.777 1.00 97.56 621 MET A CA 1
ATOM 5066 C C . MET A 1 621 ? 24.162 -5.965 -28.313 1.00 97.56 621 MET A C 1
ATOM 5068 O O . MET A 1 621 ? 24.823 -6.740 -27.630 1.00 97.56 621 MET A O 1
ATOM 5072 N N . PHE A 1 622 ? 23.675 -6.295 -29.516 1.00 97.50 622 PHE A N 1
ATOM 5073 C CA . PHE A 1 622 ? 23.968 -7.575 -30.165 1.00 97.50 622 PHE A CA 1
ATOM 5074 C C . PHE A 1 622 ? 25.457 -7.708 -30.517 1.00 97.50 622 PHE A C 1
ATOM 5076 O O . PHE A 1 622 ? 26.038 -8.758 -30.259 1.00 97.50 622 PHE A O 1
ATOM 5083 N N . LEU A 1 623 ? 26.078 -6.663 -31.076 1.00 97.19 623 LEU A N 1
ATOM 5084 C CA . LEU A 1 623 ? 27.494 -6.695 -31.449 1.00 97.19 623 LEU A CA 1
ATOM 5085 C C . LEU A 1 623 ? 28.396 -6.829 -30.209 1.00 97.19 623 LEU A C 1
ATOM 5087 O O . LEU A 1 623 ? 29.269 -7.691 -30.195 1.00 97.19 623 LEU A O 1
ATOM 5091 N N . HIS A 1 624 ? 28.108 -6.095 -29.127 1.00 97.44 624 HIS A N 1
ATOM 5092 C CA . HIS A 1 624 ? 28.783 -6.252 -27.829 1.00 97.44 624 HIS A CA 1
ATOM 5093 C C . HIS A 1 624 ? 28.622 -7.672 -27.259 1.00 97.44 624 HIS A C 1
ATOM 5095 O O . HIS A 1 624 ? 29.597 -8.275 -26.814 1.00 97.44 624 HIS A O 1
ATOM 5101 N N . GLU A 1 625 ? 27.411 -8.244 -27.309 1.00 96.69 625 GLU A N 1
ATOM 5102 C CA . GLU A 1 625 ? 27.147 -9.624 -26.867 1.00 96.69 625 GLU A CA 1
ATOM 5103 C C . GLU A 1 625 ? 27.856 -10.666 -27.752 1.00 96.69 625 GLU A C 1
ATOM 5105 O O . GLU A 1 625 ? 28.272 -11.707 -27.256 1.00 96.69 625 GLU A O 1
ATOM 5110 N N . PHE A 1 626 ? 28.042 -10.398 -29.047 1.00 96.19 626 PHE A N 1
ATOM 5111 C CA . PHE A 1 626 ? 28.852 -11.246 -29.920 1.00 96.19 626 PHE A CA 1
ATOM 5112 C C . PHE A 1 626 ? 30.343 -11.159 -29.561 1.00 96.19 626 PHE A C 1
ATOM 5114 O O . PHE A 1 626 ? 30.936 -12.185 -29.227 1.00 96.19 626 PHE A O 1
ATOM 5121 N N . GLN A 1 627 ? 30.928 -9.959 -29.557 1.00 95.94 627 GLN A N 1
ATOM 5122 C CA . GLN A 1 627 ? 32.358 -9.746 -29.297 1.00 95.94 627 GLN A CA 1
ATOM 5123 C C . GLN A 1 627 ? 32.766 -10.287 -27.910 1.00 95.94 627 GLN A C 1
ATOM 5125 O O . GLN A 1 627 ? 33.761 -10.998 -27.794 1.00 95.94 627 GLN A O 1
ATOM 5130 N N . SER A 1 628 ? 31.932 -10.086 -26.879 1.00 94.69 628 SER A N 1
ATOM 5131 C CA . SER A 1 628 ? 32.158 -10.626 -25.521 1.00 94.69 628 SER A CA 1
ATOM 5132 C C . SER A 1 628 ? 32.007 -12.152 -25.382 1.00 94.69 628 SER A C 1
ATOM 5134 O O . SER A 1 628 ? 32.270 -12.694 -24.310 1.00 94.69 628 SER A O 1
ATOM 5136 N N . THR A 1 629 ? 31.614 -12.870 -26.445 1.00 94.25 629 THR A N 1
ATOM 5137 C CA . THR A 1 629 ? 31.741 -14.343 -26.514 1.00 94.25 629 THR A CA 1
ATOM 5138 C C . THR A 1 629 ? 33.001 -14.815 -27.236 1.00 94.25 629 THR A C 1
ATOM 5140 O O . THR A 1 629 ? 33.276 -16.010 -27.214 1.00 94.25 629 THR A O 1
ATOM 5143 N N . GLN A 1 630 ? 33.739 -13.914 -27.892 1.00 92.94 630 GLN A N 1
ATOM 5144 C CA . GLN A 1 630 ? 34.995 -14.226 -28.584 1.00 92.94 630 GLN A CA 1
ATOM 5145 C C . GLN A 1 630 ? 36.221 -13.822 -27.749 1.00 92.94 630 GLN A C 1
ATOM 5147 O O . GLN A 1 630 ? 37.231 -14.517 -27.773 1.00 92.94 630 GLN A O 1
ATOM 5152 N N . ARG A 1 631 ? 36.127 -12.724 -26.984 1.00 93.94 631 ARG A N 1
ATOM 5153 C CA . ARG A 1 631 ? 37.213 -12.162 -26.162 1.00 93.94 631 ARG A CA 1
ATOM 5154 C C . ARG A 1 631 ? 36.677 -11.441 -24.923 1.00 93.94 631 ARG A C 1
ATOM 5156 O O . ARG A 1 631 ? 35.484 -11.149 -24.831 1.00 93.94 631 ARG A O 1
ATOM 5163 N N . SER A 1 632 ? 37.559 -11.145 -23.968 1.00 90.94 632 SER A N 1
ATOM 5164 C CA . SER A 1 632 ? 37.215 -10.292 -22.823 1.00 90.94 632 SER A CA 1
ATOM 5165 C C . SER A 1 632 ? 36.908 -8.865 -23.289 1.00 90.94 632 SER A C 1
ATOM 5167 O O . SER A 1 632 ? 37.577 -8.347 -24.180 1.00 90.94 632 SER A O 1
ATOM 5169 N N . ILE A 1 633 ? 35.904 -8.226 -22.684 1.00 93.25 633 ILE A N 1
ATOM 5170 C CA . ILE A 1 633 ? 35.585 -6.808 -22.893 1.00 93.25 633 ILE A CA 1
ATOM 5171 C C . ILE A 1 633 ? 35.294 -6.190 -21.531 1.00 93.25 633 ILE A C 1
ATOM 5173 O O . ILE A 1 633 ? 34.294 -6.520 -20.892 1.00 93.25 633 ILE A O 1
ATOM 5177 N N . GLU A 1 634 ? 36.153 -5.268 -21.107 1.00 91.88 634 GLU A N 1
ATOM 5178 C CA . GLU A 1 634 ? 36.023 -4.559 -19.828 1.00 91.88 634 GLU A CA 1
ATOM 5179 C C . GLU A 1 634 ? 34.851 -3.560 -19.843 1.00 91.88 634 GLU A C 1
ATOM 5181 O O . GLU A 1 634 ? 34.219 -3.284 -18.820 1.00 91.88 634 GLU A O 1
ATOM 5186 N N . TRP A 1 635 ? 34.510 -3.050 -21.030 1.00 93.56 635 TRP A N 1
ATOM 5187 C CA . TRP A 1 635 ? 33.495 -2.019 -21.219 1.00 93.56 635 TRP A CA 1
ATOM 5188 C C . TRP A 1 635 ? 32.057 -2.525 -21.000 1.00 93.56 635 TRP A C 1
ATOM 5190 O O . TRP A 1 635 ? 31.657 -3.565 -21.542 1.00 93.56 635 TRP A O 1
ATOM 5200 N N . PRO A 1 636 ? 31.217 -1.771 -20.262 1.00 92.75 636 PRO A N 1
ATOM 5201 C CA . PRO A 1 636 ? 29.833 -2.148 -20.027 1.00 92.75 636 PRO A CA 1
ATOM 5202 C C . PRO A 1 636 ? 29.011 -2.085 -21.319 1.00 92.75 636 PRO A C 1
ATOM 5204 O O . PRO A 1 636 ? 28.990 -1.076 -22.019 1.00 92.75 636 PRO A O 1
ATOM 5207 N N . SER A 1 637 ? 28.253 -3.154 -21.577 1.00 95.38 637 SER A N 1
ATOM 5208 C CA . SER A 1 637 ? 27.288 -3.231 -22.682 1.00 95.38 637 SER A CA 1
ATOM 5209 C C . SER A 1 637 ? 26.396 -1.980 -22.771 1.00 95.38 637 SER A C 1
ATOM 5211 O O . SER A 1 637 ? 25.914 -1.530 -21.724 1.00 95.38 637 SER A O 1
ATOM 5213 N N . PRO A 1 638 ? 26.012 -1.506 -23.977 1.00 94.75 638 PRO A N 1
ATOM 5214 C CA . PRO A 1 638 ? 25.050 -0.407 -24.171 1.00 94.75 638 PRO A CA 1
ATOM 5215 C C . PRO A 1 638 ? 23.686 -0.584 -23.466 1.00 94.75 638 PRO A C 1
ATOM 5217 O O . PRO A 1 638 ? 22.912 0.367 -23.332 1.00 94.75 638 PRO A O 1
ATOM 5220 N N . LYS A 1 639 ? 23.373 -1.794 -22.977 1.00 92.88 639 LYS A N 1
ATOM 5221 C CA . LYS A 1 639 ? 22.221 -2.071 -22.099 1.00 92.88 639 LYS A CA 1
ATOM 5222 C C . LYS A 1 639 ? 22.391 -1.548 -20.661 1.00 92.88 639 LYS A C 1
ATOM 5224 O O . LYS A 1 639 ? 21.392 -1.325 -19.982 1.00 92.88 639 LYS A O 1
ATOM 5229 N N . ARG A 1 640 ? 23.631 -1.424 -20.178 1.00 89.81 640 ARG A N 1
ATOM 5230 C CA . ARG A 1 640 ? 24.015 -1.063 -18.799 1.00 89.81 640 ARG A CA 1
ATOM 5231 C C . ARG A 1 640 ? 24.571 0.359 -18.675 1.00 89.81 640 ARG A C 1
ATOM 5233 O O . ARG A 1 640 ? 24.515 0.917 -17.585 1.00 89.81 640 ARG A O 1
ATOM 5240 N N . THR A 1 641 ? 25.069 0.949 -19.760 1.00 92.62 641 THR A N 1
ATOM 5241 C CA . THR A 1 641 ? 25.602 2.320 -19.790 1.00 92.62 641 THR A CA 1
ATOM 5242 C C . THR A 1 641 ? 24.512 3.345 -19.462 1.00 92.62 641 THR A C 1
ATOM 5244 O O . THR A 1 641 ? 23.705 3.701 -20.322 1.00 92.62 641 THR A O 1
ATOM 5247 N N . LYS A 1 642 ? 24.475 3.825 -18.208 1.00 88.62 642 LYS A N 1
ATOM 5248 C CA . LYS A 1 642 ? 23.443 4.755 -17.712 1.00 88.62 642 LYS A CA 1
ATOM 5249 C C . LYS A 1 642 ? 23.347 6.016 -18.577 1.00 88.62 642 LYS A C 1
ATOM 5251 O O . LYS A 1 642 ? 22.265 6.334 -19.054 1.00 88.62 642 LYS A O 1
ATOM 5256 N N . ASN A 1 643 ? 24.476 6.671 -18.842 1.00 90.25 643 ASN A N 1
ATOM 5257 C CA . ASN A 1 643 ? 24.517 7.926 -19.596 1.00 90.25 643 ASN A CA 1
ATOM 5258 C C . ASN A 1 643 ? 23.899 7.772 -21.000 1.00 90.25 643 ASN A C 1
ATOM 5260 O O . ASN A 1 643 ? 23.148 8.637 -21.432 1.00 90.25 643 ASN A O 1
ATOM 5264 N N . LEU A 1 644 ? 24.119 6.630 -21.668 1.00 94.00 644 LEU A N 1
ATOM 5265 C CA . LEU A 1 644 ? 23.494 6.308 -22.956 1.00 94.00 644 LEU A CA 1
ATOM 5266 C C . LEU A 1 644 ? 21.973 6.093 -22.843 1.00 94.00 644 LEU A C 1
ATOM 5268 O O . LEU A 1 644 ? 21.224 6.456 -23.744 1.00 94.00 644 LEU A O 1
ATOM 5272 N N . ILE A 1 645 ? 21.497 5.479 -21.754 1.00 90.56 645 ILE A N 1
ATOM 5273 C CA . ILE A 1 645 ? 20.055 5.347 -21.490 1.00 90.56 645 ILE A CA 1
ATOM 5274 C C . ILE A 1 645 ? 19.423 6.729 -21.318 1.00 90.56 645 ILE A C 1
ATOM 5276 O O . ILE A 1 645 ? 18.338 6.958 -21.844 1.00 90.56 645 ILE A O 1
ATOM 5280 N N . ASP A 1 646 ? 20.086 7.626 -20.594 1.00 87.44 646 ASP A N 1
ATOM 5281 C CA . ASP A 1 646 ? 19.510 8.916 -20.235 1.00 87.44 646 ASP A CA 1
ATOM 5282 C C . ASP A 1 646 ? 19.526 9.908 -21.416 1.00 87.44 646 ASP A C 1
ATOM 5284 O O . ASP A 1 646 ? 18.485 10.509 -21.666 1.00 87.44 646 ASP A O 1
ATOM 5288 N N . ILE A 1 647 ? 20.576 9.966 -22.253 1.00 92.69 647 ILE A N 1
ATOM 5289 C CA . ILE A 1 647 ? 20.545 10.799 -23.482 1.00 92.69 647 ILE A CA 1
ATOM 5290 C C . ILE A 1 647 ? 19.540 10.298 -24.535 1.00 92.69 647 ILE A C 1
ATOM 5292 O O . ILE A 1 647 ? 19.018 11.082 -25.319 1.00 92.69 647 ILE A O 1
ATOM 5296 N N . ILE A 1 648 ? 19.230 8.995 -24.567 1.00 92.00 648 ILE A N 1
ATOM 5297 C CA . ILE A 1 648 ? 18.197 8.459 -25.473 1.00 92.00 648 ILE A CA 1
ATOM 5298 C C . ILE A 1 648 ? 16.792 8.857 -24.996 1.00 92.00 648 ILE A C 1
ATOM 5300 O O . ILE A 1 648 ? 15.926 9.101 -25.833 1.00 92.00 648 ILE A O 1
ATOM 5304 N N . LYS A 1 649 ? 16.569 8.983 -23.679 1.00 82.06 649 LYS A N 1
ATOM 5305 C CA . LYS A 1 649 ? 15.330 9.568 -23.133 1.00 82.06 649 LYS A CA 1
ATOM 5306 C C . LYS A 1 649 ? 15.273 11.078 -23.343 1.00 82.06 649 LYS A C 1
ATOM 5308 O O . LYS A 1 649 ? 14.211 11.596 -23.632 1.00 82.06 649 LYS A O 1
ATOM 5313 N N . GLU A 1 650 ? 16.391 11.783 -23.198 1.00 82.06 650 GLU A N 1
ATOM 5314 C CA . GLU A 1 650 ? 16.492 13.221 -23.481 1.00 82.06 650 GLU A CA 1
ATOM 5315 C C . GLU A 1 650 ? 16.085 13.510 -24.937 1.00 82.06 650 GLU A C 1
ATOM 5317 O O . GLU A 1 650 ? 15.249 14.375 -25.197 1.00 82.06 650 GLU A O 1
ATOM 5322 N N . TYR A 1 651 ? 16.573 12.690 -25.874 1.00 86.38 651 TYR A N 1
ATOM 5323 C CA . TYR A 1 651 ? 16.154 12.714 -27.274 1.00 86.38 651 TYR A CA 1
ATOM 5324 C C . TYR A 1 651 ? 14.659 12.383 -27.449 1.00 86.38 651 TYR A C 1
ATOM 5326 O O . TYR A 1 651 ? 13.948 13.145 -28.103 1.00 86.38 651 TYR A O 1
ATOM 5334 N N . GLU A 1 652 ? 14.163 11.308 -26.814 1.00 82.88 652 GLU A N 1
ATOM 5335 C CA . GLU A 1 652 ? 12.736 10.925 -26.786 1.00 82.88 652 GLU A CA 1
ATOM 5336 C C . GLU A 1 652 ? 11.838 12.074 -26.294 1.00 82.88 652 GLU A C 1
ATOM 5338 O O . GLU A 1 652 ? 10.846 12.400 -26.944 1.00 82.88 652 GLU A O 1
ATOM 5343 N N . CYS A 1 653 ? 12.219 12.738 -25.201 1.00 70.06 653 CYS A N 1
ATOM 5344 C CA . CYS A 1 653 ? 11.515 13.892 -24.656 1.00 70.06 653 CYS A CA 1
ATOM 5345 C C . CYS A 1 653 ? 11.564 15.092 -25.608 1.00 70.06 653 CYS A C 1
ATOM 5347 O O . CYS A 1 653 ? 10.527 15.712 -25.822 1.00 70.06 653 CYS A O 1
ATOM 5349 N N . SER A 1 654 ? 12.714 15.416 -26.215 1.00 74.31 654 SER A N 1
ATOM 5350 C CA . SER A 1 654 ? 12.800 16.555 -27.148 1.00 74.31 654 SER A CA 1
ATOM 5351 C C . SER A 1 654 ? 11.886 16.382 -28.370 1.00 74.31 654 SER A C 1
ATOM 5353 O O . SER A 1 654 ? 11.112 17.285 -28.678 1.00 74.31 654 SER A O 1
ATOM 5355 N N . LEU A 1 655 ? 11.842 15.178 -28.960 1.00 71.56 655 LEU A N 1
ATOM 5356 C CA . LEU A 1 655 ? 10.912 14.839 -30.047 1.00 71.56 655 LEU A CA 1
ATOM 5357 C C . LEU A 1 655 ? 9.429 14.980 -29.653 1.00 71.56 655 LEU A C 1
ATOM 5359 O O . LEU A 1 655 ? 8.583 15.163 -30.527 1.00 71.56 655 LEU A O 1
ATOM 5363 N N . VAL A 1 656 ? 9.098 14.877 -28.361 1.00 59.81 656 VAL A N 1
ATOM 5364 C CA . VAL A 1 656 ? 7.741 15.102 -27.836 1.00 59.81 656 VAL A CA 1
ATOM 5365 C C . VAL A 1 656 ? 7.497 16.584 -27.530 1.00 59.81 656 VAL A C 1
ATOM 5367 O O . VAL A 1 656 ? 6.425 17.096 -27.848 1.00 59.81 656 VAL A O 1
ATOM 5370 N N . TYR A 1 657 ? 8.468 17.303 -26.960 1.00 56.56 657 TYR A N 1
ATOM 5371 C CA . TYR A 1 657 ? 8.332 18.732 -26.652 1.00 56.56 657 TYR A CA 1
ATOM 5372 C C . TYR A 1 657 ? 8.194 19.596 -27.922 1.00 56.56 657 TYR A C 1
ATOM 5374 O O . TYR A 1 657 ? 7.373 20.516 -27.931 1.00 56.56 657 TYR A O 1
ATOM 5382 N N . ASP A 1 658 ? 8.860 19.249 -29.027 1.00 56.94 658 ASP A N 1
ATOM 5383 C CA . ASP A 1 658 ? 8.687 19.939 -30.317 1.00 56.94 658 ASP A CA 1
ATOM 5384 C C . ASP A 1 658 ? 7.262 19.763 -30.886 1.00 56.94 658 ASP A C 1
ATOM 5386 O O . ASP A 1 658 ? 6.675 20.694 -31.451 1.00 56.94 658 ASP A O 1
ATOM 5390 N N . GLN A 1 659 ? 6.636 18.601 -30.653 1.00 54.69 659 GLN A N 1
ATOM 5391 C CA . GLN A 1 659 ? 5.220 18.361 -30.976 1.00 54.69 659 GLN A CA 1
ATOM 5392 C C . GLN A 1 659 ? 4.255 19.133 -30.056 1.00 54.69 659 GLN A C 1
ATOM 5394 O O . GLN A 1 659 ? 3.136 19.443 -30.467 1.00 54.69 659 GLN A O 1
ATOM 5399 N N . VAL A 1 660 ? 4.667 19.464 -28.825 1.00 46.72 660 VAL A N 1
ATOM 5400 C CA . VAL A 1 660 ? 3.877 20.277 -27.879 1.00 46.72 660 VAL A CA 1
ATOM 5401 C C . VAL A 1 660 ? 3.889 21.760 -28.261 1.00 46.72 660 VAL A C 1
ATOM 5403 O O . VAL A 1 660 ? 2.867 22.428 -28.095 1.00 46.72 660 VAL A O 1
ATOM 5406 N N . GLN A 1 661 ? 5.009 22.288 -28.764 1.00 49.84 661 GLN A N 1
ATOM 5407 C CA . GLN A 1 661 ? 5.110 23.707 -29.130 1.00 49.84 661 GLN A CA 1
ATOM 5408 C C . GLN A 1 661 ? 4.438 24.040 -30.471 1.00 49.84 661 GLN A C 1
ATOM 5410 O O . GLN A 1 661 ? 3.854 25.112 -30.614 1.00 49.84 661 GLN A O 1
ATOM 5415 N N . THR A 1 662 ? 4.488 23.130 -31.449 1.00 50.19 662 THR A N 1
ATOM 5416 C CA . THR A 1 662 ? 4.111 23.425 -32.847 1.00 50.19 662 THR A CA 1
ATOM 5417 C C . THR A 1 662 ? 2.625 23.260 -33.193 1.00 50.19 662 THR A C 1
ATOM 5419 O O . THR A 1 662 ? 2.243 23.540 -34.331 1.00 50.19 662 THR A O 1
ATOM 5422 N N . ASN A 1 663 ? 1.767 22.825 -32.260 1.00 46.31 663 ASN A N 1
ATOM 5423 C CA . ASN A 1 663 ? 0.360 22.534 -32.558 1.00 46.31 663 ASN A CA 1
ATOM 5424 C C . ASN A 1 663 ? -0.643 23.164 -31.562 1.00 46.31 663 ASN A C 1
ATOM 5426 O O . ASN A 1 663 ? -0.706 22.719 -30.412 1.00 46.31 663 ASN A O 1
ATOM 5430 N N . PRO A 1 664 ? -1.483 24.133 -31.987 1.00 49.06 664 PRO A N 1
ATOM 5431 C CA . PRO A 1 664 ? -2.565 24.660 -31.152 1.00 49.06 664 PRO A CA 1
ATOM 5432 C C . PRO A 1 664 ? -3.729 23.663 -30.982 1.00 49.06 664 PRO A C 1
ATOM 5434 O O . PRO A 1 664 ? -4.297 23.574 -29.894 1.00 49.06 664 PRO A O 1
ATOM 5437 N N . ASP A 1 665 ? -4.043 22.864 -32.009 1.00 46.38 665 ASP A N 1
ATOM 5438 C CA . ASP A 1 665 ? -5.238 22.009 -32.054 1.00 46.38 665 ASP A CA 1
ATOM 5439 C C . ASP A 1 665 ? -4.926 20.551 -31.687 1.00 46.38 665 ASP A C 1
ATOM 5441 O O . ASP A 1 665 ? -4.456 19.742 -32.496 1.00 46.38 665 ASP A O 1
ATOM 5445 N N . ARG A 1 666 ? -5.189 20.181 -30.429 1.00 51.66 666 ARG A N 1
ATOM 5446 C CA . ARG A 1 666 ? -4.864 18.845 -29.900 1.00 51.66 666 ARG A CA 1
ATOM 5447 C C . ARG A 1 666 ? -5.830 17.761 -30.394 1.00 51.66 666 ARG A C 1
ATOM 5449 O O . ARG A 1 666 ? -6.886 17.533 -29.806 1.00 51.66 666 ARG A O 1
ATOM 5456 N N . ALA A 1 667 ? -5.418 17.030 -31.429 1.00 44.59 667 ALA A N 1
ATOM 5457 C CA . ALA A 1 667 ? -6.151 15.884 -31.965 1.00 44.59 667 ALA A CA 1
ATOM 5458 C C . ALA A 1 667 ? -6.465 14.804 -30.902 1.00 44.59 667 ALA A C 1
ATOM 5460 O O . ALA A 1 667 ? -5.656 14.509 -30.017 1.00 44.59 667 ALA A O 1
ATOM 5461 N N . ALA A 1 668 ? -7.637 14.169 -31.034 1.00 39.88 668 ALA A N 1
ATOM 5462 C CA . ALA A 1 668 ? -8.294 13.322 -30.022 1.00 39.88 668 ALA A CA 1
ATOM 5463 C C . ALA A 1 668 ? -7.634 11.955 -29.711 1.00 39.88 668 ALA A C 1
ATOM 5465 O O . ALA A 1 668 ? -8.291 11.033 -29.232 1.00 39.88 668 ALA A O 1
ATOM 5466 N N . HIS A 1 669 ? -6.356 11.796 -30.038 1.00 39.56 669 HIS A N 1
ATOM 5467 C CA . HIS A 1 669 ? -5.566 10.573 -29.864 1.00 39.56 669 HIS A CA 1
ATOM 5468 C C . HIS A 1 669 ? -4.122 10.861 -29.411 1.00 39.56 669 HIS A C 1
ATOM 5470 O O . HIS A 1 669 ? -3.294 9.954 -29.364 1.00 39.56 669 HIS A O 1
ATOM 5476 N N . CYS A 1 670 ? -3.810 12.113 -29.058 1.00 49.38 670 CYS A N 1
ATOM 5477 C CA . CYS A 1 670 ? -2.511 12.488 -28.515 1.00 49.38 670 CYS A CA 1
ATOM 5478 C C . CYS A 1 670 ? -2.447 12.249 -26.995 1.00 49.38 670 CYS A C 1
ATOM 5480 O O . CYS A 1 670 ? -3.355 12.637 -26.261 1.00 49.38 670 CYS A O 1
ATOM 5482 N N . VAL A 1 671 ? -1.336 11.683 -26.506 1.00 43.78 671 VAL A N 1
ATOM 5483 C CA . VAL A 1 671 ? -1.078 11.440 -25.066 1.00 43.78 671 VAL A CA 1
ATOM 5484 C C . VAL A 1 671 ? -1.113 12.746 -24.245 1.00 43.78 671 VAL A C 1
ATOM 5486 O O . VAL A 1 671 ? -1.418 12.742 -23.057 1.00 43.78 671 VAL A O 1
ATOM 5489 N N . ILE A 1 672 ? -0.893 13.885 -24.907 1.00 51.91 672 ILE A N 1
ATOM 5490 C CA . ILE A 1 672 ? -0.909 15.249 -24.355 1.00 51.91 672 ILE A CA 1
ATOM 5491 C C . ILE A 1 672 ? -2.341 15.800 -24.119 1.00 51.91 672 ILE A C 1
ATOM 5493 O O . ILE A 1 672 ? -2.501 16.947 -23.699 1.00 51.91 672 ILE A O 1
ATOM 5497 N N . GLN A 1 673 ? -3.414 15.018 -24.320 1.00 53.94 673 GLN A N 1
ATOM 5498 C CA . GLN A 1 673 ? -4.756 15.429 -23.858 1.00 53.94 673 GLN A CA 1
ATOM 5499 C C . GLN A 1 673 ? -4.840 15.592 -22.329 1.00 53.94 673 GLN A C 1
ATOM 5501 O O . GLN A 1 673 ? -5.546 16.471 -21.843 1.00 53.94 673 GLN A O 1
ATOM 5506 N N . ASP A 1 674 ? -4.074 14.824 -21.554 1.00 65.56 674 ASP A N 1
ATOM 5507 C CA . ASP A 1 674 ? -4.141 14.840 -20.085 1.00 65.56 674 ASP A CA 1
ATOM 5508 C C . ASP A 1 674 ? -3.283 15.954 -19.435 1.00 65.56 674 ASP A C 1
ATOM 5510 O O . ASP A 1 674 ? -2.763 15.788 -18.330 1.00 65.56 674 ASP A O 1
ATOM 5514 N N . LEU A 1 675 ? -3.158 17.121 -20.090 1.00 73.62 675 LEU A N 1
ATOM 5515 C CA . LEU A 1 675 ? -2.309 18.246 -19.659 1.00 73.62 675 LEU A CA 1
ATOM 5516 C C . LEU A 1 675 ? -2.950 19.633 -19.855 1.00 73.62 675 LEU A C 1
ATOM 5518 O O . LEU A 1 675 ? -3.538 19.908 -20.899 1.00 73.62 675 LEU A O 1
ATOM 5522 N N . TYR A 1 676 ? -2.718 20.560 -18.921 1.00 87.06 676 TYR A N 1
ATOM 5523 C CA . TYR A 1 676 ? -3.058 21.988 -19.046 1.00 87.06 676 TYR A CA 1
ATOM 5524 C C . TYR A 1 676 ? -1.842 22.887 -18.776 1.00 87.06 676 TYR A C 1
ATOM 5526 O O . TYR A 1 676 ? -0.943 22.505 -18.031 1.00 87.06 676 TYR A O 1
ATOM 5534 N N . LYS A 1 677 ? -1.808 24.086 -19.375 1.00 88.38 677 LYS A N 1
ATOM 5535 C CA . LYS A 1 677 ? -0.767 25.101 -19.116 1.00 88.38 677 LYS A CA 1
ATOM 5536 C C . LYS A 1 677 ? -1.000 25.817 -17.777 1.00 88.38 677 LYS A C 1
ATOM 5538 O O . LYS A 1 677 ? -2.142 25.949 -17.333 1.00 88.38 677 LYS A O 1
ATOM 5543 N N . SER A 1 678 ? 0.050 26.387 -17.185 1.00 88.50 678 SER A N 1
ATOM 5544 C CA . SER A 1 678 ? -0.030 27.184 -15.946 1.00 88.50 678 SER A CA 1
ATOM 5545 C C . SER A 1 678 ? -0.978 28.388 -16.056 1.00 88.50 678 SER A C 1
ATOM 5547 O O . SER A 1 678 ? -1.648 28.744 -15.091 1.00 88.50 678 SER A O 1
ATOM 5549 N N . GLU A 1 679 ? -1.109 28.978 -17.246 1.00 90.00 679 GLU A N 1
ATOM 5550 C CA . GLU A 1 679 ? -2.109 30.014 -17.544 1.00 90.00 679 GLU A CA 1
ATOM 5551 C C . GLU A 1 679 ? -3.548 29.492 -17.437 1.00 90.00 679 GLU A C 1
ATOM 5553 O O . GLU A 1 679 ? -4.403 30.153 -16.849 1.00 90.00 679 GLU A O 1
ATOM 5558 N N . GLN A 1 680 ? -3.824 28.296 -17.972 1.00 93.19 680 GLN A N 1
ATOM 5559 C CA . GLN A 1 680 ? -5.139 27.657 -17.869 1.00 93.19 680 GLN A CA 1
ATOM 5560 C C . GLN A 1 680 ? -5.442 27.313 -16.407 1.00 93.19 680 GLN A C 1
ATOM 5562 O O . GLN A 1 680 ? -6.537 27.601 -15.938 1.00 93.19 680 GLN A O 1
ATOM 5567 N N . LEU A 1 681 ? -4.453 26.820 -15.649 1.00 94.75 681 LEU A N 1
ATOM 5568 C CA . LEU A 1 681 ? -4.578 26.637 -14.200 1.00 94.75 681 LEU A CA 1
ATOM 5569 C C . LEU A 1 681 ? -4.965 27.945 -13.490 1.00 94.75 681 LEU A C 1
ATOM 5571 O O . LEU A 1 681 ? -5.878 27.937 -12.669 1.00 94.75 681 LEU A O 1
ATOM 5575 N N . ILE A 1 682 ? -4.319 29.071 -13.815 1.00 94.81 682 ILE A N 1
ATOM 5576 C CA . ILE A 1 682 ? -4.657 30.381 -13.237 1.00 94.81 682 ILE A CA 1
ATOM 5577 C C . ILE A 1 682 ? -6.091 30.794 -13.605 1.00 94.81 682 ILE A C 1
ATOM 5579 O O . ILE A 1 682 ? -6.813 31.264 -12.727 1.00 94.81 682 ILE A O 1
ATOM 5583 N N . LYS A 1 683 ? -6.535 30.598 -14.856 1.00 95.00 683 LYS A N 1
ATOM 5584 C CA . LYS A 1 683 ? -7.919 30.899 -15.279 1.00 95.00 683 LYS A CA 1
ATOM 5585 C C . LYS A 1 683 ? -8.949 30.044 -14.522 1.00 95.00 683 LYS A C 1
ATOM 5587 O O . LYS A 1 683 ? -9.895 30.596 -13.958 1.00 95.00 683 LYS A O 1
ATOM 5592 N N . ILE A 1 684 ? -8.710 28.735 -14.417 1.00 95.38 684 ILE A N 1
ATOM 5593 C CA . ILE A 1 684 ? -9.561 27.774 -13.696 1.00 95.38 684 ILE A CA 1
ATOM 5594 C C . ILE A 1 684 ? -9.640 28.136 -12.210 1.00 95.38 684 ILE A C 1
ATOM 5596 O O . ILE A 1 684 ? -10.737 28.334 -11.688 1.00 95.38 684 ILE A O 1
ATOM 5600 N N . LEU A 1 685 ? -8.499 28.306 -11.528 1.00 94.94 685 LEU A N 1
ATOM 5601 C CA . LEU A 1 685 ? -8.472 28.670 -10.107 1.00 94.94 685 LEU A CA 1
ATOM 5602 C C . LEU A 1 685 ? -9.106 30.049 -9.858 1.00 94.94 685 LEU A C 1
ATOM 5604 O O . LEU A 1 685 ? -9.863 30.192 -8.901 1.00 94.94 685 LEU A O 1
ATOM 5608 N N . LYS A 1 686 ? -8.901 31.035 -10.747 1.00 92.69 686 LYS A N 1
ATOM 5609 C CA . LYS A 1 686 ? -9.580 32.340 -10.673 1.00 92.69 686 LYS A CA 1
ATOM 5610 C C . LYS A 1 686 ? -11.100 32.197 -10.793 1.00 92.69 686 LYS A C 1
ATOM 5612 O O . LYS A 1 686 ? -11.812 32.831 -10.020 1.00 92.69 686 LYS A O 1
ATOM 5617 N N . SER A 1 687 ? -11.602 31.359 -11.704 1.00 92.00 687 SER A N 1
ATOM 5618 C CA . SER A 1 687 ? -13.049 31.122 -11.843 1.00 92.00 687 SER A CA 1
ATOM 5619 C C . SER A 1 687 ? -13.652 30.389 -10.643 1.00 92.00 687 SER A C 1
ATOM 5621 O O . SER A 1 687 ? -14.739 30.732 -10.190 1.00 92.00 687 SER A O 1
ATOM 5623 N N . LEU A 1 688 ? -12.922 29.439 -10.053 1.00 92.25 688 LEU A N 1
ATOM 5624 C CA . LEU A 1 688 ? -13.355 28.724 -8.852 1.00 92.25 688 LEU A CA 1
ATOM 5625 C C . LEU A 1 688 ? -13.336 29.617 -7.600 1.00 92.25 688 LEU A C 1
ATOM 5627 O O . LEU A 1 688 ? -14.134 29.397 -6.689 1.00 92.25 688 LEU A O 1
ATOM 5631 N N . TRP A 1 689 ? -12.485 30.649 -7.583 1.00 89.25 689 TRP A N 1
ATOM 5632 C CA . TRP A 1 689 ? -12.492 31.721 -6.582 1.00 89.25 689 TRP A CA 1
ATOM 5633 C C . TRP A 1 689 ? -13.674 32.690 -6.784 1.00 89.25 689 TRP A C 1
ATOM 5635 O O . TRP A 1 689 ? -14.311 33.104 -5.814 1.00 89.25 689 TRP A O 1
ATOM 5645 N N . THR A 1 690 ? -14.011 33.051 -8.032 1.00 86.25 690 THR A N 1
ATOM 5646 C CA . THR A 1 690 ? -15.155 33.938 -8.334 1.00 86.25 690 THR A CA 1
ATOM 5647 C C . THR A 1 690 ? -16.512 33.226 -8.332 1.00 86.25 690 THR A C 1
ATOM 5649 O O . THR A 1 690 ? -17.541 33.903 -8.215 1.00 86.25 690 THR A O 1
ATOM 5652 N N . ALA A 1 691 ? -16.556 31.894 -8.403 1.00 82.19 691 ALA A N 1
ATOM 5653 C CA . ALA A 1 691 ? -17.778 31.095 -8.352 1.00 82.19 691 ALA A CA 1
ATOM 5654 C C . ALA A 1 691 ? -18.524 31.272 -7.017 1.00 82.19 691 ALA A C 1
ATOM 5656 O O . ALA A 1 691 ? -17.936 31.226 -5.936 1.00 82.19 691 ALA A O 1
ATOM 5657 N N . ASN A 1 692 ? -19.847 31.455 -7.064 1.00 70.25 692 ASN A N 1
ATOM 5658 C CA . ASN A 1 692 ? -20.657 31.693 -5.863 1.00 70.25 692 ASN A CA 1
ATOM 5659 C C . ASN A 1 692 ? -21.067 30.387 -5.153 1.00 70.25 692 ASN A C 1
ATOM 5661 O O . ASN A 1 692 ? -22.251 30.113 -4.978 1.00 70.25 692 ASN A O 1
ATOM 5665 N N . SER A 1 693 ? -20.103 29.528 -4.804 1.00 79.81 693 SER A N 1
ATOM 5666 C CA . SER A 1 693 ? -20.400 28.241 -4.159 1.00 79.81 693 SER A CA 1
ATOM 5667 C C . SER A 1 693 ? -19.296 27.763 -3.211 1.00 79.81 693 SER A C 1
ATOM 5669 O O . SER A 1 693 ? -18.111 27.880 -3.520 1.00 79.81 693 SER A O 1
ATOM 5671 N N . LYS A 1 694 ? -19.674 27.119 -2.091 1.00 76.00 694 LYS A N 1
ATOM 5672 C CA . LYS A 1 694 ? -18.712 26.432 -1.198 1.00 76.00 694 LYS A CA 1
ATOM 5673 C C . LYS A 1 694 ? -17.952 25.298 -1.922 1.00 76.00 694 LYS A C 1
ATOM 5675 O O . LYS A 1 694 ? -16.864 24.914 -1.502 1.00 76.00 694 LYS A O 1
ATOM 5680 N N . SER A 1 695 ? -18.493 24.778 -3.029 1.00 84.12 695 SER A N 1
ATOM 5681 C CA . SER A 1 695 ? -17.800 23.860 -3.945 1.00 84.12 695 SER A CA 1
ATOM 5682 C C . SER A 1 695 ? -16.644 24.512 -4.709 1.00 84.12 695 SER A C 1
ATOM 5684 O O . SER A 1 695 ? -15.644 23.837 -4.916 1.00 84.12 695 SER A O 1
ATOM 5686 N N . GLY A 1 696 ? -16.735 25.796 -5.075 1.00 89.62 696 GLY A N 1
ATOM 5687 C CA . GLY A 1 696 ? -15.690 26.512 -5.818 1.00 89.62 696 GLY A CA 1
ATOM 5688 C C . GLY A 1 696 ? -14.354 26.497 -5.078 1.00 89.62 696 GLY A C 1
ATOM 5689 O O . GLY A 1 696 ? -13.402 25.869 -5.534 1.00 89.62 696 GLY A O 1
ATOM 5690 N N . LEU A 1 697 ? -14.319 27.059 -3.864 1.00 90.56 697 LEU A N 1
ATOM 5691 C CA . LEU A 1 697 ? -13.130 27.064 -2.996 1.00 90.56 697 LEU A CA 1
ATOM 5692 C C . LEU A 1 697 ? -12.602 25.650 -2.682 1.00 90.56 697 LEU A C 1
ATOM 5694 O O . LEU A 1 697 ? -11.395 25.446 -2.540 1.00 90.56 697 LEU A O 1
ATOM 5698 N N . ARG A 1 698 ? -13.491 24.652 -2.608 1.00 91.31 698 ARG A N 1
ATOM 5699 C CA . ARG A 1 698 ? -13.122 23.251 -2.363 1.00 91.31 698 ARG A CA 1
ATOM 5700 C C . ARG A 1 698 ? -12.422 22.616 -3.563 1.00 91.31 698 ARG A C 1
ATOM 5702 O O . ARG A 1 698 ? -11.379 21.990 -3.383 1.00 91.31 698 ARG A O 1
ATOM 5709 N N . GLU A 1 699 ? -12.959 22.774 -4.773 1.00 92.81 699 GLU A N 1
ATOM 5710 C CA . GLU A 1 699 ? -12.290 22.276 -5.979 1.00 92.81 699 GLU A CA 1
ATOM 5711 C C . GLU A 1 699 ? -11.032 23.094 -6.297 1.00 92.81 699 GLU A C 1
ATOM 5713 O O . GLU A 1 699 ? -10.044 22.522 -6.743 1.00 92.81 699 GLU A O 1
ATOM 5718 N N . MET A 1 700 ? -11.012 24.392 -5.975 1.00 94.44 700 MET A N 1
ATOM 5719 C CA . MET A 1 700 ? -9.829 25.255 -6.061 1.00 94.44 700 MET A CA 1
ATOM 5720 C C . MET A 1 700 ? -8.675 24.700 -5.216 1.00 94.44 700 MET A C 1
ATOM 5722 O O . MET A 1 700 ? -7.574 24.498 -5.731 1.00 94.44 700 MET A O 1
ATOM 5726 N N . PHE A 1 701 ? -8.940 24.356 -3.949 1.00 94.19 701 PHE A N 1
ATOM 5727 C CA . PHE A 1 701 ? -7.976 23.646 -3.107 1.00 94.19 701 PHE A CA 1
ATOM 5728 C C . PHE A 1 701 ? -7.638 22.257 -3.672 1.00 94.19 701 PHE A C 1
ATOM 5730 O O . PHE A 1 701 ? -6.463 21.914 -3.762 1.00 94.19 701 PHE A O 1
ATOM 5737 N N . SER A 1 702 ? -8.620 21.465 -4.121 1.00 92.88 702 SER A N 1
ATOM 5738 C CA . SER A 1 702 ? -8.367 20.115 -4.652 1.00 92.88 702 SER A CA 1
ATOM 5739 C C . SER A 1 702 ? -7.506 20.108 -5.924 1.00 92.88 702 SER A C 1
ATOM 5741 O O . SER A 1 702 ? -6.676 19.216 -6.108 1.00 92.88 702 SER A O 1
ATOM 5743 N N . ILE A 1 703 ? -7.678 21.084 -6.816 1.00 94.56 703 ILE A N 1
ATOM 5744 C CA . ILE A 1 703 ? -6.873 21.260 -8.030 1.00 94.56 703 ILE A CA 1
ATOM 5745 C C . ILE A 1 703 ? -5.482 21.784 -7.656 1.00 94.56 703 ILE A C 1
ATOM 5747 O O . ILE A 1 703 ? -4.494 21.143 -8.008 1.00 94.56 703 ILE A O 1
ATOM 5751 N N . SER A 1 704 ? -5.389 22.872 -6.880 1.00 94.88 704 SER A N 1
ATOM 5752 C CA . SER A 1 704 ? -4.103 23.450 -6.461 1.00 94.88 704 SER A CA 1
ATOM 5753 C C . SER A 1 704 ? -3.245 22.458 -5.653 1.00 94.88 704 SER A C 1
ATOM 5755 O O . SER A 1 704 ? -2.046 22.344 -5.901 1.00 94.88 704 SER A O 1
ATOM 5757 N N . ALA A 1 705 ? -3.839 21.652 -4.766 1.00 92.88 705 ALA A N 1
ATOM 5758 C CA . ALA A 1 705 ? -3.119 20.643 -3.986 1.00 92.88 705 ALA A CA 1
ATOM 5759 C C . ALA A 1 705 ? -2.690 19.412 -4.813 1.00 92.88 705 ALA A C 1
ATOM 5761 O O . ALA A 1 705 ? -1.563 18.944 -4.657 1.00 92.88 705 ALA A O 1
ATOM 5762 N N . ARG A 1 706 ? -3.524 18.895 -5.737 1.00 91.50 706 ARG A N 1
ATOM 5763 C CA . ARG A 1 706 ? -3.086 17.836 -6.686 1.00 91.50 706 ARG A CA 1
ATOM 5764 C C . ARG A 1 706 ? -1.938 18.299 -7.574 1.00 91.50 706 ARG A C 1
ATOM 5766 O O . ARG A 1 706 ? -1.115 17.477 -7.963 1.00 91.50 706 ARG A O 1
ATOM 5773 N N . TYR A 1 707 ? -1.918 19.592 -7.877 1.00 94.25 707 TYR A N 1
ATOM 5774 C CA . TYR A 1 707 ? -0.862 20.247 -8.620 1.00 94.25 707 TYR A CA 1
ATOM 5775 C C . TYR A 1 707 ? 0.389 20.413 -7.731 1.00 94.25 707 TYR A C 1
ATOM 5777 O O . TYR A 1 707 ? 1.235 19.524 -7.670 1.00 94.25 707 TYR A O 1
ATOM 5785 N N . HIS A 1 708 ? 0.455 21.469 -6.918 1.00 93.81 708 HIS A N 1
ATOM 5786 C CA . HIS A 1 708 ? 1.656 21.888 -6.182 1.00 93.81 708 HIS A CA 1
ATOM 5787 C C . HIS A 1 708 ? 2.202 20.868 -5.161 1.00 93.81 708 HIS A C 1
ATOM 5789 O O . HIS A 1 708 ? 3.360 20.979 -4.768 1.00 93.81 708 HIS A O 1
ATOM 5795 N N . MET A 1 709 ? 1.403 19.881 -4.731 1.00 91.25 709 MET A N 1
ATOM 5796 C CA . MET A 1 709 ? 1.821 18.827 -3.791 1.00 91.25 709 MET A CA 1
ATOM 5797 C C . MET A 1 709 ? 1.874 17.427 -4.426 1.00 91.25 709 MET A C 1
ATOM 5799 O O . MET A 1 709 ? 2.089 16.453 -3.705 1.00 91.25 709 MET A O 1
ATOM 5803 N N . LEU A 1 710 ? 1.621 17.301 -5.738 1.00 90.00 710 LEU A N 1
ATOM 5804 C CA . LEU A 1 710 ? 1.566 16.029 -6.474 1.00 90.00 710 LEU A CA 1
ATOM 5805 C C . LEU A 1 710 ? 0.682 14.950 -5.809 1.00 90.00 710 LEU A C 1
ATOM 5807 O O . LEU A 1 710 ? 0.941 13.755 -5.939 1.00 90.00 710 LEU A O 1
ATOM 5811 N N . LEU A 1 711 ? -0.380 15.317 -5.088 1.00 87.31 711 LEU A N 1
ATOM 5812 C CA . LEU A 1 711 ? -1.237 14.347 -4.387 1.00 87.31 711 LEU A CA 1
ATOM 5813 C C . LEU A 1 711 ? -2.053 13.481 -5.358 1.00 87.31 711 LEU A C 1
ATOM 5815 O O . LEU A 1 711 ? -2.417 13.930 -6.445 1.00 87.31 711 LEU A O 1
ATOM 5819 N N . GLN A 1 712 ? -2.376 12.239 -4.983 1.00 85.62 712 GLN A N 1
ATOM 5820 C CA . GLN A 1 712 ? -3.445 11.510 -5.666 1.00 85.62 712 GLN A CA 1
ATOM 5821 C C . GLN A 1 712 ? -4.820 12.013 -5.222 1.00 85.62 712 GLN A C 1
ATOM 5823 O O . GLN A 1 712 ? -5.035 12.439 -4.087 1.00 85.62 712 GLN A O 1
ATOM 5828 N N . ASP A 1 713 ? -5.798 11.815 -6.098 1.00 82.50 713 ASP A N 1
ATOM 5829 C CA . ASP A 1 713 ? -7.228 11.943 -5.813 1.00 82.50 713 ASP A CA 1
ATOM 5830 C C . ASP A 1 713 ? -7.650 11.161 -4.547 1.00 82.50 713 ASP A C 1
ATOM 5832 O O . ASP A 1 713 ? -8.450 11.629 -3.735 1.00 82.50 713 ASP A O 1
ATOM 5836 N N . GLN A 1 714 ? -7.056 9.977 -4.344 1.00 81.75 714 GLN A N 1
ATOM 5837 C CA . GLN A 1 714 ? -7.280 9.141 -3.165 1.00 81.75 714 GLN A CA 1
ATOM 5838 C C . GLN A 1 714 ? -6.523 9.632 -1.921 1.00 81.75 714 GLN A C 1
ATOM 5840 O O . GLN A 1 714 ? -6.992 9.392 -0.809 1.00 81.75 714 GLN A O 1
ATOM 5845 N N . ASP A 1 715 ? -5.404 10.344 -2.066 1.00 84.44 715 ASP A N 1
ATOM 5846 C CA . ASP A 1 715 ? -4.696 10.918 -0.918 1.00 84.44 715 ASP A CA 1
ATOM 5847 C C . ASP A 1 715 ? -5.526 12.050 -0.306 1.00 84.44 715 ASP A C 1
ATOM 5849 O O . ASP A 1 715 ? -5.780 12.024 0.900 1.00 84.44 715 ASP A O 1
ATOM 5853 N N . LEU A 1 716 ? -6.026 12.964 -1.154 1.00 84.38 716 LEU A N 1
ATOM 5854 C CA . LEU A 1 716 ? -6.880 14.092 -0.759 1.00 84.38 716 LEU A CA 1
ATOM 5855 C C . LEU A 1 716 ? -8.217 13.660 -0.150 1.00 84.38 716 LEU A C 1
ATOM 5857 O O . LEU A 1 716 ? -8.609 14.206 0.876 1.00 84.38 716 LEU A O 1
ATOM 5861 N N . ARG A 1 717 ? -8.917 12.669 -0.725 1.00 83.19 717 ARG A N 1
ATOM 5862 C CA . ARG A 1 717 ? -10.184 12.169 -0.144 1.00 83.19 717 ARG A CA 1
ATOM 5863 C C . ARG A 1 717 ? -10.035 11.569 1.254 1.00 83.19 717 ARG A C 1
ATOM 5865 O O . ARG A 1 717 ? -11.032 11.418 1.948 1.00 83.19 717 ARG A O 1
ATOM 5872 N N . ASN A 1 718 ? -8.815 11.207 1.644 1.00 80.94 718 ASN A N 1
ATOM 5873 C CA . ASN A 1 718 ? -8.495 10.646 2.952 1.00 80.94 718 ASN A CA 1
ATOM 5874 C C . ASN A 1 718 ? -7.570 11.587 3.757 1.00 80.94 718 ASN A C 1
ATOM 5876 O O . ASN A 1 718 ? -6.840 11.102 4.619 1.00 80.94 718 ASN A O 1
ATOM 5880 N N . LEU A 1 719 ? -7.480 12.878 3.419 1.00 82.62 719 LEU A N 1
ATOM 5881 C CA . LEU A 1 719 ? -6.661 13.854 4.146 1.00 82.62 719 LEU A CA 1
ATOM 5882 C C . LEU A 1 719 ? -7.440 14.358 5.367 1.00 82.62 719 LEU A C 1
ATOM 5884 O O . LEU A 1 719 ? -8.430 15.069 5.205 1.00 82.62 719 LEU A O 1
ATOM 5888 N N . ASN A 1 720 ? -6.993 14.012 6.574 1.00 83.25 720 ASN A N 1
ATOM 5889 C CA . ASN A 1 720 ? -7.597 14.522 7.804 1.00 83.25 720 ASN A CA 1
ATOM 5890 C C . ASN A 1 720 ? -6.949 15.858 8.188 1.00 83.25 720 ASN A C 1
ATOM 5892 O O . ASN A 1 720 ? -5.747 16.037 8.007 1.00 83.25 720 ASN A O 1
ATOM 5896 N N . PHE A 1 721 ? -7.699 16.776 8.802 1.00 81.75 721 PHE A N 1
ATOM 5897 C CA . PHE A 1 721 ? -7.141 18.063 9.248 1.00 81.75 721 PHE A CA 1
ATOM 5898 C C . PHE A 1 721 ? -6.023 17.921 10.299 1.00 81.75 721 PHE A C 1
ATOM 5900 O O . PHE A 1 721 ? -5.110 18.743 10.340 1.00 81.75 721 PHE A O 1
ATOM 5907 N N . ALA A 1 722 ? -6.040 16.843 11.091 1.00 75.06 722 ALA A N 1
ATOM 5908 C CA . ALA A 1 722 ? -4.955 16.493 12.011 1.00 75.06 722 ALA A CA 1
ATOM 5909 C C . ALA A 1 722 ? -3.648 16.094 11.287 1.00 75.06 722 ALA A C 1
ATOM 5911 O O . ALA A 1 722 ? -2.560 16.384 11.786 1.00 75.06 722 ALA A O 1
ATOM 5912 N N . ASP A 1 723 ? -3.743 15.494 10.093 1.00 74.75 723 ASP A N 1
ATOM 5913 C CA . ASP A 1 723 ? -2.584 15.073 9.287 1.00 74.75 723 ASP A CA 1
ATOM 5914 C C . ASP A 1 723 ? -1.846 16.274 8.665 1.00 74.75 723 ASP A C 1
ATOM 5916 O O . ASP A 1 723 ? -0.709 16.140 8.216 1.00 74.75 723 ASP A O 1
ATOM 5920 N N . CYS A 1 724 ? -2.474 17.456 8.621 1.00 73.25 724 CYS A N 1
ATOM 5921 C CA . CYS A 1 724 ? -1.871 18.659 8.045 1.00 73.25 724 CYS A CA 1
ATOM 5922 C C . CYS A 1 724 ? -0.711 19.216 8.889 1.00 73.25 724 CYS A C 1
ATOM 5924 O O . CYS A 1 724 ? 0.142 19.908 8.339 1.00 73.25 724 CYS A O 1
ATOM 5926 N N . PHE A 1 725 ? -0.696 18.960 10.206 1.00 63.66 725 PHE A N 1
ATOM 5927 C CA . PHE A 1 725 ? 0.246 19.571 11.163 1.00 63.66 725 PHE A CA 1
ATOM 5928 C C . PHE A 1 725 ? 1.044 18.572 12.010 1.00 63.66 725 PHE A C 1
ATOM 5930 O O . PHE A 1 725 ? 1.935 18.974 12.758 1.00 63.66 725 PHE A O 1
ATOM 5937 N N . TYR A 1 726 ? 0.754 17.275 11.904 1.00 50.50 726 TYR A N 1
ATOM 5938 C CA . TYR A 1 726 ? 1.436 16.236 12.668 1.00 50.50 726 TYR A CA 1
ATOM 5939 C C . TYR A 1 726 ? 1.930 15.103 11.761 1.00 50.50 726 TYR A C 1
ATOM 5941 O O . TYR A 1 726 ? 1.507 14.985 10.617 1.00 50.50 726 TYR A O 1
ATOM 5949 N N . LYS A 1 727 ? 2.882 14.317 12.285 1.00 50.00 727 LYS A N 1
ATOM 5950 C CA . LYS A 1 727 ? 3.638 13.217 11.643 1.00 50.00 727 LYS A CA 1
ATOM 5951 C C . LYS A 1 727 ? 2.979 12.625 10.388 1.00 50.00 727 LYS A C 1
ATOM 5953 O O . LYS A 1 727 ? 1.873 12.100 10.466 1.00 50.00 727 LYS A O 1
ATOM 5958 N N . GLY A 1 728 ? 3.733 12.640 9.281 1.00 48.97 728 GLY A N 1
ATOM 5959 C CA . GLY A 1 728 ? 3.294 12.254 7.938 1.00 48.97 728 GLY A CA 1
ATOM 5960 C C . GLY A 1 728 ? 2.402 11.012 7.894 1.00 48.97 728 GLY A C 1
ATOM 5961 O O . GLY A 1 728 ? 2.624 10.017 8.587 1.00 48.97 728 GLY A O 1
ATOM 5962 N N . LYS A 1 729 ? 1.367 11.085 7.062 1.00 46.50 729 LYS A N 1
ATOM 5963 C CA . LYS A 1 729 ? 0.252 10.143 7.064 1.00 46.50 729 LYS A CA 1
ATOM 5964 C C . LYS A 1 729 ? 0.729 8.698 6.925 1.00 46.50 729 LYS A C 1
ATOM 5966 O O . LYS A 1 729 ? 1.294 8.314 5.901 1.00 46.50 729 LYS A O 1
ATOM 5971 N N . THR A 1 730 ? 0.455 7.900 7.955 1.00 47.16 730 THR A N 1
ATOM 5972 C CA . THR A 1 730 ? 0.715 6.457 7.950 1.00 47.16 730 THR A CA 1
ATOM 5973 C C . THR A 1 730 ? -0.326 5.777 7.064 1.00 47.16 730 THR A C 1
ATOM 5975 O O . THR A 1 730 ? -1.505 5.709 7.408 1.00 47.16 730 THR A O 1
ATOM 5978 N N . LEU A 1 731 ? 0.092 5.292 5.896 1.00 53.03 731 LEU A N 1
ATOM 5979 C CA . LEU A 1 731 ? -0.759 4.492 5.019 1.00 53.03 731 LEU A CA 1
ATOM 5980 C C . LEU A 1 731 ? -1.053 3.114 5.634 1.00 53.03 731 LEU A C 1
ATOM 5982 O O . LEU A 1 731 ? -0.388 2.670 6.569 1.00 53.03 731 LEU A O 1
ATOM 5986 N N . LYS A 1 732 ? -1.999 2.379 5.030 1.00 47.09 732 LYS A N 1
ATOM 5987 C CA . LYS A 1 732 ? -2.412 1.012 5.426 1.00 47.09 732 LYS A CA 1
ATOM 5988 C C . LYS A 1 732 ? -1.288 -0.043 5.427 1.00 47.09 732 LYS A C 1
ATOM 5990 O O . LYS A 1 732 ? -1.534 -1.190 5.781 1.00 47.09 732 LYS A O 1
ATOM 5995 N N . GLU A 1 733 ? -0.076 0.331 5.028 1.00 50.53 733 GLU A N 1
ATOM 5996 C CA . GLU A 1 733 ? 1.111 -0.528 4.961 1.00 50.53 733 GLU A CA 1
ATOM 5997 C C . GLU A 1 733 ? 2.222 -0.097 5.938 1.00 50.53 733 GLU A C 1
ATOM 5999 O O . GLU A 1 733 ? 3.315 -0.655 5.908 1.00 50.53 733 GLU A O 1
ATOM 6004 N N . GLY A 1 734 ? 1.960 0.893 6.801 1.00 58.16 734 GLY A N 1
ATOM 6005 C CA . GLY A 1 734 ? 2.938 1.447 7.745 1.00 58.16 734 GLY A CA 1
ATOM 6006 C C . GLY A 1 734 ? 3.886 2.493 7.142 1.00 58.16 734 GLY A C 1
ATOM 6007 O O . GLY A 1 734 ? 4.706 3.053 7.866 1.00 58.16 734 GLY A O 1
ATOM 6008 N N . GLU A 1 735 ? 3.782 2.783 5.841 1.00 59.69 735 GLU A N 1
ATOM 6009 C CA . GLU A 1 735 ? 4.539 3.860 5.194 1.00 59.69 735 GLU A CA 1
ATOM 6010 C C . GLU A 1 735 ? 4.021 5.239 5.626 1.00 59.69 735 GLU A C 1
ATOM 6012 O O . GLU A 1 735 ? 2.866 5.585 5.380 1.00 59.69 735 GLU A O 1
ATOM 6017 N N . VAL A 1 736 ? 4.897 6.036 6.235 1.00 64.75 736 VAL A N 1
ATOM 6018 C CA . VAL A 1 736 ? 4.691 7.451 6.577 1.00 64.75 736 VAL A CA 1
ATOM 6019 C C . VAL A 1 736 ? 4.986 8.287 5.331 1.00 64.75 736 VAL A C 1
ATOM 6021 O O . VAL A 1 736 ? 6.140 8.363 4.909 1.00 64.75 736 VAL A O 1
ATOM 6024 N N . LYS A 1 737 ? 3.966 8.913 4.730 1.00 72.50 737 LYS A N 1
ATOM 6025 C CA . LYS A 1 737 ? 4.137 9.773 3.544 1.00 72.50 737 LYS A CA 1
ATOM 6026 C C . LYS A 1 737 ? 4.000 11.258 3.882 1.00 72.50 737 LYS A C 1
ATOM 6028 O O . LYS A 1 737 ? 3.096 11.661 4.611 1.00 72.50 737 LYS A O 1
ATOM 6033 N N . PHE A 1 738 ? 4.901 12.068 3.324 1.00 77.12 738 PHE A N 1
ATOM 6034 C CA . PHE A 1 738 ? 4.984 13.511 3.553 1.00 77.12 738 PHE A CA 1
ATOM 6035 C C . PHE A 1 738 ? 4.774 14.279 2.248 1.00 77.12 738 PHE A C 1
ATOM 6037 O O . PHE A 1 738 ? 5.635 14.254 1.371 1.00 77.12 738 PHE A O 1
ATOM 6044 N N . ALA A 1 739 ? 3.665 15.005 2.147 1.00 83.25 739 ALA A N 1
ATOM 6045 C CA . ALA A 1 739 ? 3.476 16.029 1.126 1.00 83.25 739 ALA A CA 1
ATOM 6046 C C . ALA A 1 739 ? 3.770 17.408 1.736 1.00 83.25 739 ALA A C 1
ATOM 6048 O O . ALA A 1 739 ? 3.526 17.624 2.922 1.00 83.25 739 ALA A O 1
ATOM 6049 N N . CYS A 1 740 ? 4.297 18.340 0.944 1.00 86.75 740 CYS A N 1
ATOM 6050 C CA . CYS A 1 740 ? 4.649 19.684 1.400 1.00 86.75 740 CYS A CA 1
ATOM 6051 C C . CYS A 1 740 ? 4.034 20.726 0.464 1.00 86.75 740 CYS A C 1
ATOM 6053 O O . CYS A 1 740 ? 4.089 20.569 -0.753 1.00 86.75 740 CYS A O 1
ATOM 6055 N N . ALA A 1 741 ? 3.464 21.782 1.040 1.00 88.81 741 ALA A N 1
ATOM 6056 C CA . ALA A 1 741 ? 2.994 22.964 0.333 1.00 88.81 741 ALA A CA 1
ATOM 6057 C C . ALA A 1 741 ? 3.657 24.201 0.936 1.00 88.81 741 ALA A C 1
ATOM 6059 O O . ALA A 1 741 ? 3.778 24.314 2.155 1.00 88.81 741 ALA A O 1
ATOM 6060 N N . ILE A 1 742 ? 4.041 25.142 0.081 1.00 91.75 742 ILE A N 1
ATOM 6061 C CA . ILE A 1 742 ? 4.556 26.457 0.466 1.00 91.75 742 ILE A CA 1
ATOM 6062 C C . ILE A 1 742 ? 3.620 27.514 -0.144 1.00 91.75 742 ILE A C 1
ATOM 6064 O O . ILE A 1 742 ? 2.947 27.257 -1.148 1.00 91.75 742 ILE A O 1
ATOM 6068 N N . ARG A 1 743 ? 3.515 28.695 0.478 1.00 94.88 743 ARG A N 1
ATOM 6069 C CA . ARG A 1 743 ? 2.759 29.820 -0.097 1.00 94.88 743 ARG A CA 1
ATOM 6070 C C . ARG A 1 743 ? 3.393 30.233 -1.429 1.00 94.88 743 ARG A C 1
ATOM 6072 O O . ARG A 1 743 ? 4.580 30.538 -1.484 1.00 94.88 743 ARG A O 1
ATOM 6079 N N . HIS A 1 744 ? 2.586 30.241 -2.482 1.00 96.50 744 HIS A N 1
ATOM 6080 C CA . HIS A 1 744 ? 3.017 30.558 -3.842 1.00 96.50 744 HIS A CA 1
ATOM 6081 C C . HIS A 1 744 ? 3.190 32.078 -4.030 1.00 96.50 744 HIS A C 1
ATOM 6083 O O . HIS A 1 744 ? 2.451 32.859 -3.415 1.00 96.50 744 HIS A O 1
ATOM 6089 N N . GLU A 1 745 ? 4.118 32.506 -4.899 1.00 94.69 745 GLU A N 1
ATOM 6090 C CA . GLU A 1 745 ? 4.330 33.925 -5.239 1.00 94.69 745 GLU A CA 1
ATOM 6091 C C . GLU A 1 745 ? 3.019 34.561 -5.747 1.00 94.69 745 GLU A C 1
ATOM 6093 O O . GLU A 1 745 ? 2.449 35.426 -5.081 1.00 94.69 745 GLU A O 1
ATOM 6098 N N . ASN A 1 746 ? 2.452 34.029 -6.835 1.00 94.94 746 ASN A N 1
ATOM 6099 C CA . ASN A 1 746 ? 1.096 34.317 -7.306 1.00 94.94 746 ASN A CA 1
ATOM 6100 C C . ASN A 1 746 ? 0.022 33.732 -6.360 1.00 94.94 746 ASN A C 1
ATOM 6102 O O . ASN A 1 746 ? -0.077 32.515 -6.191 1.00 94.94 746 ASN A O 1
ATOM 6106 N N . VAL A 1 747 ? -0.821 34.605 -5.801 1.00 94.81 747 VAL A N 1
ATOM 6107 C CA . VAL A 1 747 ? -1.916 34.262 -4.876 1.00 94.81 747 VAL A CA 1
ATOM 6108 C C . VAL A 1 747 ? -2.943 33.298 -5.479 1.00 94.81 747 VAL A C 1
ATOM 6110 O O . VAL A 1 747 ? -3.354 32.361 -4.801 1.00 94.81 747 VAL A O 1
ATOM 6113 N N . LEU A 1 748 ? -3.317 33.456 -6.754 1.00 92.94 748 LEU A N 1
ATOM 6114 C CA . LEU A 1 748 ? -4.353 32.627 -7.396 1.00 92.94 748 LEU A CA 1
ATOM 6115 C C . LEU A 1 748 ? -3.953 31.149 -7.514 1.00 92.94 748 LEU A C 1
ATOM 6117 O O . LEU A 1 748 ? -4.817 30.291 -7.666 1.00 92.94 748 LEU A O 1
ATOM 6121 N N . ARG A 1 749 ? -2.652 30.846 -7.438 1.00 94.50 749 ARG A N 1
ATOM 6122 C CA . ARG A 1 749 ? -2.113 29.478 -7.456 1.00 94.50 749 ARG A CA 1
ATOM 6123 C C . ARG A 1 749 ? -1.953 28.877 -6.056 1.00 94.50 749 ARG A C 1
ATOM 6125 O O . ARG A 1 749 ? -1.878 27.660 -5.923 1.00 94.50 749 ARG A O 1
ATOM 6132 N N . CYS A 1 750 ? -1.903 29.718 -5.022 1.00 96.31 750 CYS A N 1
ATOM 6133 C CA . CYS A 1 750 ? -1.446 29.402 -3.669 1.00 96.31 750 CYS A CA 1
ATOM 6134 C C . CYS A 1 750 ? -2.254 28.262 -3.003 1.00 96.31 750 CYS A C 1
ATOM 6136 O O . CYS A 1 750 ? -3.385 28.505 -2.576 1.00 96.31 750 CYS A O 1
ATOM 6138 N N . PRO A 1 751 ? -1.692 27.045 -2.820 1.00 95.19 751 PRO A N 1
ATOM 6139 C CA . PRO A 1 751 ? -2.416 25.932 -2.189 1.00 95.19 751 PRO A CA 1
ATOM 6140 C C . PRO A 1 751 ? -2.745 26.218 -0.720 1.00 95.19 751 PRO A C 1
ATOM 6142 O O . PRO A 1 751 ? -3.822 25.866 -0.243 1.00 95.19 751 PRO A O 1
ATOM 6145 N N . VAL A 1 752 ? -1.844 26.913 -0.018 1.00 95.12 752 VAL A N 1
ATOM 6146 C CA . VAL A 1 752 ? -2.033 27.347 1.376 1.00 95.12 752 VAL A CA 1
ATOM 6147 C C . VAL A 1 752 ? -3.128 28.416 1.475 1.00 95.12 752 VAL A C 1
ATOM 6149 O O . VAL A 1 752 ? -3.942 28.371 2.393 1.00 95.12 752 VAL A O 1
ATOM 6152 N N . GLY A 1 753 ? -3.197 29.338 0.508 1.00 95.31 753 GLY A N 1
ATOM 6153 C CA . GLY A 1 753 ? -4.275 30.324 0.401 1.00 95.31 753 GLY A CA 1
ATOM 6154 C C . GLY A 1 753 ? -5.619 29.652 0.125 1.00 95.31 753 GLY A C 1
ATOM 6155 O O . GLY A 1 753 ? -6.569 29.847 0.877 1.00 95.31 753 GLY A O 1
ATOM 6156 N N . ALA A 1 754 ? -5.686 28.777 -0.883 1.00 94.62 754 ALA A N 1
ATOM 6157 C CA . ALA A 1 754 ? -6.894 28.023 -1.215 1.00 94.62 754 ALA A CA 1
ATOM 6158 C C . ALA A 1 754 ? -7.406 27.172 -0.038 1.00 94.62 754 ALA A C 1
ATOM 6160 O O . ALA A 1 754 ? -8.608 27.153 0.227 1.00 94.62 754 ALA A O 1
ATOM 6161 N N . PHE A 1 755 ? -6.503 26.534 0.716 1.00 94.56 755 PHE A N 1
ATOM 6162 C CA . PHE A 1 755 ? -6.838 25.861 1.971 1.00 94.56 755 PHE A CA 1
ATOM 6163 C C . PHE A 1 755 ? -7.408 26.836 3.012 1.00 94.56 755 PHE A C 1
ATOM 6165 O O . PHE A 1 755 ? -8.459 26.567 3.591 1.00 94.56 755 PHE A O 1
ATOM 6172 N N . ALA A 1 756 ? -6.753 27.978 3.235 1.00 94.88 756 ALA A N 1
ATOM 6173 C CA . ALA A 1 756 ? -7.164 28.949 4.245 1.00 94.88 756 ALA A CA 1
ATOM 6174 C C . ALA A 1 756 ? -8.552 29.554 3.947 1.00 94.88 756 ALA A C 1
ATOM 6176 O O . ALA A 1 756 ? -9.396 29.608 4.841 1.00 94.88 756 ALA A O 1
ATOM 6177 N N . PHE A 1 757 ? -8.841 29.918 2.691 1.00 93.38 757 PHE A N 1
ATOM 6178 C CA . PHE A 1 757 ? -10.176 30.381 2.283 1.00 93.38 757 PHE A CA 1
ATOM 6179 C C . PHE A 1 757 ? -11.240 29.277 2.345 1.00 93.38 757 PHE A C 1
ATOM 6181 O O . PHE A 1 757 ? -12.388 29.558 2.696 1.00 93.38 757 PHE A O 1
ATOM 6188 N N . LEU A 1 758 ? -10.880 28.018 2.075 1.00 92.06 758 LEU A N 1
ATOM 6189 C CA . LEU A 1 758 ? -11.778 26.885 2.300 1.00 92.06 758 LEU A CA 1
ATOM 6190 C C . LEU A 1 758 ? -12.103 26.719 3.794 1.00 92.06 758 LEU A C 1
ATOM 6192 O O . LEU A 1 758 ? -13.275 26.579 4.135 1.00 92.06 758 LEU A O 1
ATOM 6196 N N . MET A 1 759 ? -11.108 26.791 4.689 1.00 91.88 759 MET A N 1
ATOM 6197 C CA . MET A 1 759 ? -11.340 26.738 6.141 1.00 91.88 759 MET A CA 1
ATOM 6198 C C . MET A 1 759 ? -12.196 27.917 6.613 1.00 91.88 759 MET A C 1
ATOM 6200 O O . MET A 1 759 ? -13.129 27.720 7.386 1.00 91.88 759 MET A O 1
ATOM 6204 N N . PHE A 1 760 ? -11.947 29.121 6.090 1.00 91.31 760 PHE A N 1
ATOM 6205 C CA . PHE A 1 760 ? -12.754 30.313 6.359 1.00 91.31 760 PHE A CA 1
ATOM 6206 C C . PHE A 1 760 ? -14.226 30.104 5.983 1.00 91.31 760 PHE A C 1
ATOM 6208 O O . PHE A 1 760 ? -15.108 30.269 6.819 1.00 91.31 760 PHE A O 1
ATOM 6215 N N . SER A 1 761 ? -14.499 29.623 4.766 1.00 87.81 761 SER A N 1
ATOM 6216 C CA . SER A 1 761 ? -15.863 29.344 4.293 1.00 87.81 761 SER A CA 1
ATOM 6217 C C . SER A 1 761 ? -16.562 28.184 5.030 1.00 87.81 761 SER A C 1
ATOM 6219 O O . SER A 1 761 ? -17.788 28.053 4.957 1.00 87.81 761 SER A O 1
ATOM 6221 N N . LEU A 1 762 ? -15.817 27.331 5.741 1.00 86.38 762 LEU A N 1
ATOM 6222 C CA . LEU A 1 762 ? -16.355 26.213 6.525 1.00 86.38 762 LEU A CA 1
ATOM 6223 C C . LEU A 1 762 ? -16.595 26.567 8.002 1.00 86.38 762 LEU A C 1
ATOM 6225 O O . LEU A 1 762 ? -17.645 26.214 8.527 1.00 86.38 762 LEU A O 1
ATOM 6229 N N . LEU A 1 763 ? -15.657 27.255 8.660 1.00 87.44 763 LEU A N 1
ATOM 6230 C CA . LEU A 1 763 ? -15.636 27.438 10.123 1.00 87.44 763 LEU A CA 1
ATOM 6231 C C . LEU A 1 763 ? -16.134 28.816 10.602 1.00 87.44 763 LEU A C 1
ATOM 6233 O O . LEU A 1 763 ? -16.147 29.090 11.800 1.00 87.44 763 LEU A O 1
ATOM 6237 N N . GLN A 1 764 ? -16.537 29.691 9.679 1.00 78.88 764 GLN A N 1
ATOM 6238 C CA . GLN A 1 764 ? -17.076 31.023 9.976 1.00 78.88 764 GLN A CA 1
ATOM 6239 C C . GLN A 1 764 ? -18.437 31.006 10.686 1.00 78.88 764 GLN A C 1
ATOM 6241 O O . GLN A 1 764 ? -18.711 31.888 11.491 1.00 78.88 764 GLN A O 1
ATOM 6246 N N . ASP A 1 765 ? -19.269 30.003 10.406 1.00 67.25 765 ASP A N 1
ATOM 6247 C CA . ASP A 1 765 ? -20.646 29.919 10.912 1.00 67.25 765 ASP A CA 1
ATOM 6248 C C . ASP A 1 765 ? -20.738 29.302 12.328 1.00 67.25 765 ASP A C 1
ATOM 6250 O O . ASP A 1 765 ? -21.843 29.086 12.820 1.00 67.25 765 ASP A O 1
ATOM 6254 N N . ASN A 1 766 ? -19.614 28.858 12.916 1.00 59.66 766 ASN A N 1
ATOM 6255 C CA . ASN A 1 766 ? -19.505 27.809 13.958 1.00 59.66 766 ASN A CA 1
ATOM 6256 C C . ASN A 1 766 ? -20.184 26.456 13.621 1.00 59.66 766 ASN A C 1
ATOM 6258 O O . ASN A 1 766 ? -19.871 25.434 14.230 1.00 59.66 766 ASN A O 1
ATOM 6262 N N . ALA A 1 767 ? -21.064 26.408 12.619 1.00 53.09 767 ALA A N 1
ATOM 6263 C CA . ALA A 1 767 ? -21.842 25.251 12.206 1.00 53.09 767 ALA A CA 1
ATOM 6264 C C . ALA A 1 767 ? -21.021 24.193 11.438 1.00 53.09 767 ALA A C 1
ATOM 6266 O O . ALA A 1 767 ? -21.213 23.968 10.241 1.00 53.09 767 ALA A O 1
ATOM 6267 N N . LEU A 1 768 ? -20.190 23.440 12.166 1.00 54.97 768 LEU A N 1
ATOM 6268 C CA . LEU A 1 768 ? -19.713 22.115 11.729 1.00 54.97 768 LEU A CA 1
ATOM 6269 C C . LEU A 1 768 ? -20.876 21.139 11.441 1.00 54.97 768 LEU A C 1
ATOM 6271 O O . LEU A 1 768 ? -20.706 20.182 10.692 1.00 54.97 768 LEU A O 1
ATOM 6275 N N . HIS A 1 769 ? -22.072 21.425 11.964 1.00 46.12 769 HIS A N 1
ATOM 6276 C CA . HIS A 1 769 ? -23.323 20.682 11.763 1.00 46.12 769 HIS A CA 1
ATOM 6277 C C . HIS A 1 769 ? -23.960 20.846 10.362 1.00 46.12 769 HIS A C 1
ATOM 6279 O O . HIS A 1 769 ? -25.081 20.406 10.138 1.00 46.12 769 HIS A O 1
ATOM 6285 N N . GLY A 1 770 ? -23.281 21.485 9.403 1.00 43.59 770 GLY A N 1
ATOM 6286 C CA . GLY A 1 770 ? -23.805 21.788 8.061 1.00 43.59 770 GLY A CA 1
ATOM 6287 C C . GLY A 1 770 ? -23.823 20.630 7.047 1.00 43.59 770 GLY A C 1
ATOM 6288 O O . GLY A 1 770 ? -23.745 20.895 5.845 1.00 43.59 770 GLY A O 1
ATOM 6289 N N . ARG A 1 771 ? -23.859 19.368 7.495 1.00 53.34 771 ARG A N 1
ATOM 6290 C CA . ARG A 1 771 ? -24.023 18.168 6.654 1.00 53.34 771 ARG A CA 1
ATOM 6291 C C . ARG A 1 771 ? -24.762 17.072 7.414 1.00 53.34 771 ARG A C 1
ATOM 6293 O O . ARG A 1 771 ? -24.494 16.876 8.594 1.00 53.34 771 ARG A O 1
ATOM 6300 N N . ASP A 1 772 ? -25.533 16.276 6.678 1.00 53.16 772 ASP A N 1
ATOM 6301 C CA . ASP A 1 772 ? -26.180 15.042 7.160 1.00 53.16 772 ASP A CA 1
ATOM 6302 C C . ASP A 1 772 ? -25.162 13.990 7.649 1.00 53.16 772 ASP A C 1
ATOM 6304 O O . ASP A 1 772 ? -25.482 13.119 8.450 1.00 53.16 772 ASP A O 1
ATOM 6308 N N . ASP A 1 773 ? -23.922 14.077 7.155 1.00 69.00 773 ASP A N 1
ATOM 6309 C CA . ASP A 1 773 ? -22.769 13.286 7.587 1.00 69.00 773 ASP A CA 1
ATOM 6310 C C . ASP A 1 773 ? -21.490 14.152 7.437 1.00 69.00 773 ASP A C 1
ATOM 6312 O O . ASP A 1 773 ? -21.064 14.444 6.305 1.00 69.00 773 ASP A O 1
ATOM 6316 N N . PRO A 1 774 ? -20.897 14.641 8.548 1.00 67.25 774 PRO A N 1
ATOM 6317 C CA . PRO A 1 774 ? -19.690 15.464 8.518 1.00 67.25 774 PRO A CA 1
ATOM 6318 C C . PRO A 1 774 ? -18.402 14.650 8.306 1.00 67.25 774 PRO A C 1
ATOM 6320 O O . PRO A 1 774 ? -17.403 15.225 7.871 1.00 67.25 774 PRO A O 1
ATOM 6323 N N . GLU A 1 775 ? -18.412 13.336 8.557 1.00 69.38 775 GLU A N 1
ATOM 6324 C CA . GLU A 1 775 ? -17.247 12.455 8.380 1.00 69.38 775 GLU A CA 1
ATOM 6325 C C . GLU A 1 775 ? -17.104 11.971 6.924 1.00 69.38 775 GLU A C 1
ATOM 6327 O O . GLU A 1 775 ? -16.008 11.632 6.465 1.00 69.38 775 GLU A O 1
ATOM 6332 N N . LYS A 1 776 ? -18.197 11.990 6.149 1.00 74.38 776 LYS A N 1
ATOM 6333 C CA . LYS A 1 776 ? -18.223 11.555 4.745 1.00 74.38 776 LYS A CA 1
ATOM 6334 C C . LYS A 1 776 ? -17.309 12.378 3.837 1.00 74.38 776 LYS A C 1
ATOM 6336 O O . LYS A 1 776 ? -17.566 13.545 3.515 1.00 74.38 776 LYS A O 1
ATOM 6341 N N . SER A 1 777 ? -16.287 11.727 3.294 1.00 75.19 777 SER A N 1
ATOM 6342 C CA . SER A 1 777 ? -15.574 12.240 2.123 1.00 75.19 777 SER A CA 1
ATOM 6343 C C . SER A 1 777 ? -16.472 12.218 0.875 1.00 75.19 777 SER A C 1
ATOM 6345 O O . SER A 1 777 ? -17.426 11.444 0.766 1.00 75.19 777 SER A O 1
ATOM 6347 N N . LEU A 1 778 ? -16.187 13.100 -0.087 1.00 74.06 778 LEU A N 1
ATOM 6348 C CA . LEU A 1 778 ? -16.933 13.156 -1.346 1.00 74.06 778 LEU A CA 1
ATOM 6349 C C . LEU A 1 778 ? -16.703 11.893 -2.176 1.00 74.06 778 LEU A C 1
ATOM 6351 O O . LEU A 1 778 ? -15.575 11.409 -2.297 1.00 74.06 778 LEU A O 1
ATOM 6355 N N . SER A 1 779 ? -17.763 11.403 -2.824 1.00 83.25 779 SER A N 1
ATOM 6356 C CA . SER A 1 779 ? -17.623 10.308 -3.783 1.00 83.25 779 SER A CA 1
ATOM 6357 C C . SER A 1 779 ? -16.692 10.718 -4.932 1.00 83.25 779 SER A C 1
ATOM 6359 O O . SER A 1 779 ? -16.801 11.822 -5.475 1.00 83.25 779 SER A O 1
ATOM 6361 N N . GLY A 1 780 ? -15.798 9.812 -5.344 1.00 85.50 780 GLY A N 1
ATOM 6362 C CA . GLY A 1 780 ? -14.878 10.068 -6.460 1.00 85.50 780 GLY A CA 1
ATOM 6363 C C . GLY A 1 780 ? -15.608 10.447 -7.755 1.00 85.50 780 GLY A C 1
ATOM 6364 O O . GLY A 1 780 ? -15.123 11.278 -8.513 1.00 85.50 780 GLY A O 1
ATOM 6365 N N . THR A 1 781 ? -16.823 9.930 -7.965 1.00 86.69 781 THR A N 1
ATOM 6366 C CA . THR A 1 781 ? -17.697 10.291 -9.092 1.00 86.69 781 THR A CA 1
ATOM 6367 C C . THR A 1 781 ? -18.146 11.755 -9.050 1.00 86.69 781 THR A C 1
ATOM 6369 O O . THR A 1 781 ? -18.186 12.412 -10.089 1.00 86.69 781 THR A O 1
ATOM 6372 N N . GLN A 1 782 ? -18.484 12.289 -7.872 1.00 86.00 782 GLN A N 1
ATOM 6373 C CA . GLN A 1 782 ? -18.898 13.687 -7.718 1.00 86.00 782 GLN A CA 1
ATOM 6374 C C . GLN A 1 782 ? -17.705 14.640 -7.856 1.00 86.00 782 GLN A C 1
ATOM 6376 O O . GLN A 1 782 ? -17.819 15.664 -8.530 1.00 86.00 782 GLN A O 1
ATOM 6381 N N . GLN A 1 783 ? -16.548 14.270 -7.297 1.00 85.31 783 GLN A N 1
ATOM 6382 C CA . GLN A 1 783 ? -15.294 15.006 -7.477 1.00 85.31 783 GLN A CA 1
ATOM 6383 C C . GLN A 1 783 ? -14.881 15.033 -8.959 1.00 85.31 783 GLN A C 1
ATOM 6385 O O . GLN A 1 783 ? -14.680 16.110 -9.514 1.00 85.31 783 GLN A O 1
ATOM 6390 N N . TYR A 1 784 ? -14.870 13.877 -9.639 1.00 90.06 784 TYR A N 1
ATOM 6391 C CA . TYR A 1 784 ? -14.596 13.770 -11.079 1.00 90.06 784 TYR A CA 1
ATOM 6392 C C . TYR A 1 784 ? -15.515 14.678 -11.905 1.00 90.06 784 TYR A C 1
ATOM 6394 O O . TYR A 1 784 ? -15.022 15.446 -12.725 1.00 90.06 784 TYR A O 1
ATOM 6402 N N . LYS A 1 785 ? -16.838 14.636 -11.674 1.00 91.62 785 LYS A N 1
ATOM 6403 C CA . LYS A 1 785 ? -17.802 15.497 -12.384 1.00 91.62 785 LYS A CA 1
ATOM 6404 C C . LYS A 1 785 ? -17.520 16.987 -12.160 1.00 91.62 785 LYS A C 1
ATOM 6406 O O . LYS A 1 785 ? -17.467 17.738 -13.125 1.00 91.62 785 LYS A O 1
ATOM 6411 N N . THR A 1 786 ? -17.308 17.406 -10.912 1.00 89.81 786 THR A N 1
ATOM 6412 C CA . THR A 1 786 ? -17.127 18.833 -10.582 1.00 89.81 786 THR A CA 1
ATOM 6413 C C . THR A 1 786 ? -15.821 19.380 -11.169 1.00 89.81 786 THR A C 1
ATOM 6415 O O . THR A 1 786 ? -15.826 20.433 -11.798 1.00 89.81 786 THR A O 1
ATOM 6418 N N . VAL A 1 787 ? -14.721 18.626 -11.056 1.00 90.56 787 VAL A N 1
ATOM 6419 C CA . VAL A 1 787 ? -13.421 18.992 -11.646 1.00 90.56 787 VAL A CA 1
ATOM 6420 C C . VAL A 1 787 ? -13.487 18.977 -13.177 1.00 90.56 787 VAL A C 1
ATOM 6422 O O . VAL A 1 787 ? -12.945 19.873 -13.813 1.00 90.56 787 VAL A O 1
ATOM 6425 N N . LYS A 1 788 ? -14.189 18.008 -13.783 1.00 93.25 788 LYS A N 1
ATOM 6426 C CA . LYS A 1 788 ? -14.361 17.941 -15.242 1.00 93.25 788 LYS A CA 1
ATOM 6427 C C . LYS A 1 788 ? -15.099 19.159 -15.795 1.00 93.25 788 LYS A C 1
ATOM 6429 O O . LYS A 1 788 ? -14.687 19.674 -16.828 1.00 93.25 788 LYS A O 1
ATOM 6434 N N . ASN A 1 789 ? -16.153 19.615 -15.120 1.00 93.25 789 ASN A N 1
ATOM 6435 C CA . ASN A 1 789 ? -16.881 20.817 -15.525 1.00 93.25 789 ASN A CA 1
ATOM 6436 C C . ASN A 1 789 ? -15.979 22.058 -15.423 1.00 93.25 789 ASN A C 1
ATOM 6438 O O . ASN A 1 789 ? -15.801 22.752 -16.417 1.00 93.25 789 ASN A O 1
ATOM 6442 N N . ALA A 1 790 ? -15.301 22.248 -14.285 1.00 92.69 790 ALA A N 1
ATOM 6443 C CA . ALA A 1 790 ? -14.370 23.362 -14.078 1.00 92.69 790 ALA A CA 1
ATOM 6444 C C . ALA A 1 790 ? -13.172 23.377 -15.052 1.00 92.69 790 ALA A C 1
ATOM 6446 O O . ALA A 1 790 ? -12.552 24.417 -15.253 1.00 92.69 790 ALA A O 1
ATOM 6447 N N . PHE A 1 791 ? -12.820 22.235 -15.649 1.00 94.25 791 PHE A N 1
ATOM 6448 C CA . PHE A 1 791 ? -11.831 22.150 -16.727 1.00 94.25 791 PHE A CA 1
ATOM 6449 C C . PHE A 1 791 ? -12.451 22.454 -18.104 1.00 94.25 791 PHE A C 1
ATOM 6451 O O . PHE A 1 791 ? -11.877 23.217 -18.878 1.00 94.25 791 PHE A O 1
ATOM 6458 N N . ALA A 1 792 ? -13.643 21.922 -18.396 1.00 92.38 792 ALA A N 1
ATOM 6459 C CA . ALA A 1 792 ? -14.365 22.188 -19.643 1.00 92.38 792 ALA A CA 1
ATOM 6460 C C . ALA A 1 792 ? -14.772 23.668 -19.803 1.00 92.38 792 ALA A C 1
ATOM 6462 O O . ALA A 1 792 ? -14.782 24.171 -20.918 1.00 92.38 792 ALA A O 1
ATOM 6463 N N . GLU A 1 793 ? -15.030 24.377 -18.699 1.00 93.06 793 GLU A N 1
ATOM 6464 C CA . GLU A 1 793 ? -15.280 25.831 -18.656 1.00 93.06 793 GLU A CA 1
ATOM 6465 C C . GLU A 1 793 ? -14.082 26.692 -19.125 1.00 93.06 793 GLU A C 1
ATOM 6467 O O . GLU A 1 793 ? -14.245 27.891 -19.333 1.00 93.06 793 GLU A O 1
ATOM 6472 N N . HIS A 1 794 ? -12.886 26.103 -19.291 1.00 92.75 794 HIS A N 1
ATOM 6473 C CA . HIS A 1 794 ? -11.647 26.780 -19.724 1.00 92.75 794 HIS A CA 1
ATOM 6474 C C . HIS A 1 794 ? -10.908 26.012 -20.835 1.00 92.75 794 HIS A C 1
ATOM 6476 O O . HIS A 1 794 ? -9.675 26.044 -20.911 1.00 92.75 794 HIS A O 1
ATOM 6482 N N . ASP A 1 795 ? -11.660 25.279 -21.660 1.00 90.94 795 ASP A N 1
ATOM 6483 C CA . ASP A 1 795 ? -11.173 24.501 -22.810 1.00 90.94 795 ASP A CA 1
ATOM 6484 C C . ASP A 1 795 ? -10.122 23.419 -22.467 1.00 90.94 795 ASP A C 1
ATOM 6486 O O . ASP A 1 795 ? -9.313 23.000 -23.300 1.00 90.94 795 ASP A O 1
ATOM 6490 N N . VAL A 1 796 ? -10.122 22.928 -21.222 1.00 89.50 796 VAL A N 1
ATOM 6491 C CA . VAL A 1 796 ? -9.232 21.855 -20.753 1.00 89.50 796 VAL A CA 1
ATOM 6492 C C . VAL A 1 796 ? -9.939 20.499 -20.879 1.00 89.50 796 VAL A C 1
ATOM 6494 O O . VAL A 1 796 ? -10.620 20.013 -19.975 1.00 89.50 796 VAL A O 1
ATOM 6497 N N . PHE A 1 797 ? -9.765 19.858 -22.035 1.00 86.06 797 PHE A N 1
ATOM 6498 C CA . PHE A 1 797 ? -10.374 18.563 -22.354 1.00 86.06 797 PHE A CA 1
ATOM 6499 C C . PHE A 1 797 ? -9.429 17.395 -22.044 1.00 86.06 797 PHE A C 1
ATOM 6501 O O . PHE A 1 797 ? -8.529 17.089 -22.821 1.00 86.06 797 PHE A O 1
ATOM 6508 N N . MET A 1 798 ? -9.663 16.725 -20.911 1.00 83.00 798 MET A N 1
ATOM 6509 C CA . MET A 1 798 ? -8.799 15.658 -20.385 1.00 83.00 798 MET A CA 1
ATOM 6510 C C . MET A 1 798 ? -9.550 14.332 -20.237 1.00 83.00 798 MET A C 1
ATOM 6512 O O . MET A 1 798 ? -10.731 14.306 -19.875 1.00 83.00 798 MET A O 1
ATOM 6516 N N . THR A 1 799 ? -8.847 13.218 -20.429 1.00 79.38 799 THR A N 1
ATOM 6517 C CA . THR A 1 799 ? -9.357 11.871 -20.146 1.00 79.38 799 THR A CA 1
ATOM 6518 C C . THR A 1 799 ? -9.119 11.517 -18.673 1.00 79.38 799 THR A C 1
ATOM 6520 O O . THR A 1 799 ? -10.070 11.242 -17.934 1.00 79.38 799 THR A O 1
ATOM 6523 N N . GLY A 1 800 ? -7.879 11.664 -18.201 1.00 82.75 800 GLY A N 1
ATOM 6524 C CA . GLY A 1 800 ? -7.429 11.481 -16.823 1.00 82.75 800 GLY A CA 1
ATOM 6525 C C . GLY A 1 800 ? -7.668 12.692 -15.918 1.00 82.75 800 GLY A C 1
ATOM 6526 O O . GLY A 1 800 ? -6.773 13.068 -15.167 1.00 82.75 800 GLY A O 1
ATOM 6527 N N . VAL A 1 801 ? -8.866 13.295 -15.954 1.00 84.62 801 VAL A N 1
ATOM 6528 C CA . VAL A 1 801 ? -9.272 14.513 -15.201 1.00 84.62 801 VAL A CA 1
ATOM 6529 C C . VAL A 1 801 ? -8.736 14.569 -13.757 1.00 84.62 801 VAL A C 1
ATOM 6531 O O . VAL A 1 801 ? -8.284 15.611 -13.289 1.00 84.62 801 VAL A O 1
ATOM 6534 N N . THR A 1 802 ? -8.773 13.449 -13.035 1.00 78.69 802 THR A N 1
ATOM 6535 C CA . THR A 1 802 ? -8.364 13.331 -11.623 1.00 78.69 802 THR A CA 1
ATOM 6536 C C . THR A 1 802 ? -6.856 13.167 -11.404 1.00 78.69 802 THR A C 1
ATOM 6538 O O . THR A 1 802 ? -6.367 13.406 -10.302 1.00 78.69 802 THR A O 1
ATOM 6541 N N . HIS A 1 803 ? -6.111 12.781 -12.440 1.00 79.81 803 HIS A N 1
ATOM 6542 C CA . HIS A 1 803 ? -4.652 12.621 -12.428 1.00 79.81 803 HIS A CA 1
ATOM 6543 C C . HIS A 1 803 ? -3.924 13.780 -13.125 1.00 79.81 803 HIS A C 1
ATOM 6545 O O . HIS A 1 803 ? -2.754 14.023 -12.837 1.00 79.81 803 HIS A O 1
ATOM 6551 N N . GLY A 1 804 ? -4.619 14.534 -13.981 1.00 82.19 804 GLY A N 1
ATOM 6552 C CA . GLY A 1 804 ? -4.068 15.596 -14.822 1.00 82.19 804 GLY A CA 1
ATOM 6553 C C . GLY A 1 804 ? -3.216 16.638 -14.092 1.00 82.19 804 GLY A C 1
ATOM 6554 O O . GLY A 1 804 ? -2.158 17.016 -14.587 1.00 82.19 804 GLY A O 1
ATOM 6555 N N . GLY A 1 805 ? -3.605 17.033 -12.873 1.00 85.56 805 GLY A N 1
ATOM 6556 C CA . GLY A 1 805 ? -2.821 17.974 -12.063 1.00 85.56 805 GLY A CA 1
ATOM 6557 C C . GLY A 1 805 ? -1.397 17.491 -11.759 1.00 85.56 805 GLY A C 1
ATOM 6558 O O . GLY A 1 805 ? -0.472 18.301 -11.783 1.00 85.56 805 GLY A O 1
ATOM 6559 N N . ARG A 1 806 ? -1.202 16.175 -11.570 1.00 86.94 806 ARG A N 1
ATOM 6560 C CA . ARG A 1 806 ? 0.126 15.573 -11.374 1.00 86.94 806 ARG A CA 1
ATOM 6561 C C . ARG A 1 806 ? 0.972 15.679 -12.639 1.00 86.94 806 ARG A C 1
ATOM 6563 O O . ARG A 1 806 ? 2.088 16.175 -12.575 1.00 86.94 806 ARG A O 1
ATOM 6570 N N . HIS A 1 807 ? 0.429 15.255 -13.781 1.00 84.81 807 HIS A N 1
ATOM 6571 C CA . HIS A 1 807 ? 1.153 15.265 -15.056 1.00 84.81 807 HIS A CA 1
ATOM 6572 C C . HIS A 1 807 ? 1.517 16.690 -15.501 1.00 84.81 807 HIS A C 1
ATOM 6574 O O . HIS A 1 807 ? 2.651 16.931 -15.909 1.00 84.81 807 HIS A O 1
ATOM 6580 N N . ALA A 1 808 ? 0.600 17.649 -15.336 1.00 88.56 808 ALA A N 1
ATOM 6581 C CA . ALA A 1 808 ? 0.865 19.057 -15.618 1.00 88.56 808 ALA A CA 1
ATOM 6582 C C . ALA A 1 808 ? 1.931 19.655 -14.675 1.00 88.56 808 ALA A C 1
ATOM 6584 O O . ALA A 1 808 ? 2.797 20.396 -15.132 1.00 88.56 808 ALA A O 1
ATOM 6585 N N . THR A 1 809 ? 1.938 19.276 -13.389 1.00 89.75 809 THR A N 1
ATOM 6586 C CA . THR A 1 809 ? 2.996 19.689 -12.444 1.00 89.75 809 THR A CA 1
ATOM 6587 C C . THR A 1 809 ? 4.352 19.080 -12.767 1.00 89.75 809 THR A C 1
ATOM 6589 O O . THR A 1 809 ? 5.344 19.791 -12.688 1.00 89.75 809 THR A O 1
ATOM 6592 N N . THR A 1 810 ? 4.429 17.795 -13.130 1.00 88.19 810 THR A N 1
ATOM 6593 C CA . THR A 1 810 ? 5.699 17.167 -13.535 1.00 88.19 810 THR A CA 1
ATOM 6594 C C . THR A 1 810 ? 6.338 17.935 -14.692 1.00 88.19 810 THR A C 1
ATOM 6596 O O . THR A 1 810 ? 7.523 18.240 -14.626 1.00 88.19 810 THR A O 1
ATOM 6599 N N . ILE A 1 811 ? 5.544 18.331 -15.690 1.00 85.25 811 ILE A N 1
ATOM 6600 C CA . ILE A 1 811 ? 6.035 19.070 -16.859 1.00 85.25 811 ILE A CA 1
ATOM 6601 C C . ILE A 1 811 ? 6.387 20.527 -16.531 1.00 85.25 811 ILE A C 1
ATOM 6603 O O . ILE A 1 811 ? 7.409 21.010 -17.006 1.00 85.25 811 ILE A O 1
ATOM 6607 N N . GLU A 1 812 ? 5.620 21.240 -15.694 1.00 90.56 812 GLU A N 1
ATOM 6608 C CA . GLU A 1 812 ? 6.051 22.580 -15.253 1.00 90.56 812 GLU A CA 1
ATOM 6609 C C . GLU A 1 812 ? 7.318 22.509 -14.388 1.00 90.56 812 GLU A C 1
ATOM 6611 O O . GLU A 1 812 ? 8.189 23.360 -14.518 1.00 90.56 812 GLU A O 1
ATOM 6616 N N . ALA A 1 813 ? 7.464 21.485 -13.545 1.00 90.44 813 ALA A N 1
ATOM 6617 C CA . ALA A 1 813 ? 8.666 21.284 -12.745 1.00 90.44 813 ALA A CA 1
ATOM 6618 C C . ALA A 1 813 ? 9.902 21.010 -13.622 1.00 90.44 813 ALA A C 1
ATOM 6620 O O . ALA A 1 813 ? 10.951 21.607 -13.389 1.00 90.44 813 ALA A O 1
ATOM 6621 N N . GLU A 1 814 ? 9.774 20.172 -14.656 1.00 86.94 814 GLU A N 1
ATOM 6622 C CA . GLU A 1 814 ? 10.822 19.966 -15.667 1.00 86.94 814 GLU A CA 1
ATOM 6623 C C . GLU A 1 814 ? 11.146 21.271 -16.415 1.00 86.94 814 GLU A C 1
ATOM 6625 O O . GLU A 1 814 ? 12.314 21.636 -16.530 1.00 86.94 814 GLU A O 1
ATOM 6630 N N . ALA A 1 815 ? 10.129 22.024 -16.850 1.00 85.00 815 ALA A N 1
ATOM 6631 C CA . ALA A 1 815 ? 10.296 23.300 -17.555 1.00 85.00 815 ALA A CA 1
ATOM 6632 C C . ALA A 1 815 ? 10.885 24.428 -16.680 1.00 85.00 815 ALA A C 1
ATOM 6634 O O . ALA A 1 815 ? 11.514 25.345 -17.202 1.00 85.00 815 ALA A O 1
ATOM 6635 N N . LEU A 1 816 ? 10.714 24.357 -15.356 1.00 86.31 816 LEU A N 1
ATOM 6636 C CA . LEU A 1 816 ? 11.377 25.224 -14.374 1.00 86.31 816 LEU A CA 1
ATOM 6637 C C . LEU A 1 816 ? 12.832 24.807 -14.086 1.00 86.31 816 LEU A C 1
ATOM 6639 O O . LEU A 1 816 ? 13.499 25.479 -13.305 1.00 86.31 816 LEU A O 1
ATOM 6643 N N . GLY A 1 817 ? 13.324 23.712 -14.675 1.00 88.69 817 GLY A N 1
ATOM 6644 C CA . GLY A 1 817 ? 14.672 23.189 -14.438 1.00 88.69 817 GLY A CA 1
ATOM 6645 C C . GLY A 1 817 ? 14.824 22.384 -13.143 1.00 88.69 817 GLY A C 1
ATOM 6646 O O . GLY A 1 817 ? 15.950 22.099 -12.737 1.00 88.69 817 GLY A O 1
ATOM 6647 N N . ILE A 1 818 ? 13.724 21.994 -12.484 1.00 87.81 818 ILE A N 1
ATOM 6648 C CA . ILE A 1 818 ? 13.773 21.218 -11.238 1.00 87.81 818 ILE A CA 1
ATOM 6649 C C . ILE A 1 818 ? 14.299 19.801 -11.546 1.00 87.81 818 ILE A C 1
ATOM 6651 O O . ILE A 1 818 ? 13.672 19.076 -12.321 1.00 87.81 818 ILE A O 1
ATOM 6655 N N . PRO A 1 819 ? 15.398 19.340 -10.913 1.00 85.62 819 PRO A N 1
ATOM 6656 C CA . PRO A 1 819 ? 15.929 17.998 -11.120 1.00 85.62 819 PRO A CA 1
ATOM 6657 C C . PRO A 1 819 ? 14.886 16.894 -10.921 1.00 85.62 819 PRO A C 1
ATOM 6659 O O . PRO A 1 819 ? 14.166 16.857 -9.918 1.00 85.62 819 PRO A O 1
ATOM 6662 N N . PHE A 1 820 ? 14.844 15.945 -11.860 1.00 79.88 820 PHE A N 1
ATOM 6663 C CA . PHE A 1 820 ? 13.852 14.865 -11.892 1.00 79.88 820 PHE A CA 1
ATOM 6664 C C . PHE A 1 820 ? 13.813 14.022 -10.604 1.00 79.88 820 PHE A C 1
ATOM 6666 O O . PHE A 1 820 ? 12.764 13.498 -10.233 1.00 79.88 820 PHE A O 1
ATOM 6673 N N . ASP A 1 821 ? 14.922 13.906 -9.866 1.00 78.94 821 ASP A N 1
ATOM 6674 C CA . ASP A 1 821 ? 14.937 13.207 -8.579 1.00 78.94 821 ASP A CA 1
ATOM 6675 C C . ASP A 1 821 ? 14.216 13.990 -7.464 1.00 78.94 821 ASP A C 1
ATOM 6677 O O . ASP A 1 821 ? 13.618 13.371 -6.584 1.00 78.94 821 ASP A O 1
ATOM 6681 N N . LEU A 1 822 ? 14.207 15.328 -7.508 1.00 81.62 822 LEU A N 1
ATOM 6682 C CA . LEU A 1 822 ? 13.406 16.169 -6.614 1.00 81.62 822 LEU A CA 1
ATOM 6683 C C . LEU A 1 822 ? 11.920 16.116 -6.986 1.00 81.62 822 LEU A C 1
ATOM 6685 O O . LEU A 1 822 ? 11.085 15.987 -6.091 1.00 81.62 822 LEU A O 1
ATOM 6689 N N . ILE A 1 823 ? 11.594 16.117 -8.284 1.00 83.62 823 ILE A N 1
ATOM 6690 C CA . ILE A 1 823 ? 10.224 15.879 -8.774 1.00 83.62 823 ILE A CA 1
ATOM 6691 C C . ILE A 1 823 ? 9.730 14.512 -8.283 1.00 83.62 823 ILE A C 1
ATOM 6693 O O . ILE A 1 823 ? 8.648 14.401 -7.706 1.00 83.62 823 ILE A O 1
ATOM 6697 N N . LYS A 1 824 ? 10.564 13.473 -8.402 1.00 78.12 824 LYS A N 1
ATOM 6698 C CA . LYS A 1 824 ? 10.250 12.119 -7.934 1.00 78.12 824 LYS A CA 1
ATOM 6699 C C . LYS A 1 824 ? 10.036 12.035 -6.417 1.00 78.12 824 LYS A C 1
ATOM 6701 O O . LYS A 1 824 ? 9.135 11.320 -5.977 1.00 78.12 824 LYS A O 1
ATOM 6706 N N . ARG A 1 825 ? 10.808 12.783 -5.615 1.00 74.44 825 ARG A N 1
ATOM 6707 C CA . ARG A 1 825 ? 10.564 12.937 -4.163 1.00 74.44 825 ARG A CA 1
ATOM 6708 C C . ARG A 1 825 ? 9.229 13.639 -3.881 1.00 74.44 825 ARG A C 1
ATOM 6710 O O . ARG A 1 825 ? 8.575 13.304 -2.899 1.00 74.44 825 ARG A O 1
ATOM 6717 N N . GLY A 1 826 ? 8.801 14.563 -4.745 1.00 64.88 826 GLY A N 1
ATOM 6718 C CA . GLY A 1 826 ? 7.465 15.163 -4.711 1.00 64.88 826 GLY A CA 1
ATOM 6719 C C . GLY A 1 826 ? 6.335 14.176 -5.049 1.00 64.88 826 GLY A C 1
ATOM 6720 O O . GLY A 1 826 ? 5.298 14.198 -4.395 1.00 64.88 826 GLY A O 1
ATOM 6721 N N . CYS A 1 827 ? 6.536 13.256 -6.001 1.00 60.41 827 CYS A N 1
ATOM 6722 C CA . CYS A 1 827 ? 5.518 12.305 -6.494 1.00 60.41 827 CYS A CA 1
ATOM 6723 C C . CYS A 1 827 ? 4.950 11.297 -5.464 1.00 60.41 827 CYS A C 1
ATOM 6725 O O . CYS A 1 827 ? 4.027 10.543 -5.807 1.00 60.41 827 CYS A O 1
ATOM 6727 N N . LEU A 1 828 ? 5.473 11.260 -4.230 1.00 59.69 828 LEU A N 1
ATOM 6728 C CA . LEU A 1 828 ? 5.134 10.291 -3.171 1.00 59.69 828 LEU A CA 1
ATOM 6729 C C . LEU A 1 828 ? 5.397 8.815 -3.543 1.00 59.69 828 LEU A C 1
ATOM 6731 O O . LEU A 1 828 ? 4.722 7.904 -3.042 1.00 59.69 828 LEU A O 1
ATOM 6735 N N . GLU A 1 829 ? 6.380 8.555 -4.410 1.00 46.91 829 GLU A N 1
ATOM 6736 C CA . GLU A 1 829 ? 6.812 7.187 -4.719 1.00 46.91 829 GLU A CA 1
ATOM 6737 C C . GLU A 1 829 ? 7.509 6.515 -3.522 1.00 46.91 829 GLU A C 1
ATOM 6739 O O . GLU A 1 829 ? 8.034 7.167 -2.624 1.00 46.91 829 GLU A O 1
ATOM 6744 N N . THR A 1 830 ? 7.436 5.185 -3.457 1.00 42.53 830 THR A N 1
ATOM 6745 C CA . THR A 1 830 ? 7.416 4.426 -2.190 1.00 42.53 830 THR A CA 1
ATOM 6746 C C . THR A 1 830 ? 8.725 4.349 -1.403 1.00 42.53 830 THR A C 1
ATOM 6748 O O . THR A 1 830 ? 8.704 3.876 -0.268 1.00 42.53 830 THR A O 1
ATOM 6751 N N . HIS A 1 831 ? 9.878 4.754 -1.945 1.00 46.66 831 HIS A N 1
ATOM 6752 C CA . HIS A 1 831 ? 11.172 4.462 -1.313 1.00 46.66 831 HIS A CA 1
ATOM 6753 C C . HIS A 1 831 ? 12.100 5.681 -1.198 1.00 46.66 831 HIS A C 1
ATOM 6755 O O . HIS A 1 831 ? 12.406 6.341 -2.187 1.00 46.66 831 HIS A O 1
ATOM 6761 N N . TYR A 1 832 ? 12.614 5.868 0.026 1.00 39.56 832 TYR A N 1
ATOM 6762 C CA . TYR A 1 832 ? 13.625 6.840 0.472 1.00 39.56 832 TYR A CA 1
ATOM 6763 C C . TYR A 1 832 ? 13.227 8.329 0.448 1.00 39.56 832 TYR A C 1
ATOM 6765 O O . TYR A 1 832 ? 13.398 9.015 -0.554 1.00 39.56 832 TYR A O 1
ATOM 6773 N N . LEU A 1 833 ? 12.882 8.877 1.622 1.00 42.19 833 LEU A N 1
ATOM 6774 C CA . LEU A 1 833 ? 13.783 9.751 2.404 1.00 42.19 833 LEU A CA 1
ATOM 6775 C C . LEU A 1 833 ? 13.112 10.243 3.703 1.00 42.19 833 LEU A C 1
ATOM 6777 O O . LEU A 1 833 ? 11.903 10.426 3.762 1.00 42.19 833 LEU A O 1
ATOM 6781 N N . SER A 1 834 ? 13.914 10.527 4.732 1.00 47.88 834 SER A N 1
ATOM 6782 C CA . SER A 1 834 ? 13.485 11.174 5.988 1.00 47.88 834 SER A CA 1
ATOM 6783 C C . SER A 1 834 ? 13.369 12.705 5.886 1.00 47.88 834 SER A C 1
ATOM 6785 O O . SER A 1 834 ? 13.330 13.396 6.901 1.00 47.88 834 SER A O 1
ATOM 6787 N N . LYS A 1 835 ? 13.361 13.258 4.667 1.00 61.47 835 LYS A N 1
ATOM 6788 C CA . LYS A 1 835 ? 13.448 14.699 4.400 1.00 61.47 835 LYS A CA 1
ATOM 6789 C C . LYS A 1 835 ? 12.263 15.148 3.551 1.00 61.47 835 LYS A C 1
ATOM 6791 O O . LYS A 1 835 ? 12.019 14.579 2.490 1.00 61.47 835 LYS A O 1
ATOM 6796 N N . LEU A 1 836 ? 11.559 16.181 4.018 1.00 68.50 836 LEU A N 1
ATOM 6797 C CA . LEU A 1 836 ? 10.494 16.860 3.273 1.00 68.50 836 LEU A CA 1
ATOM 6798 C C . LEU A 1 836 ? 11.001 17.305 1.884 1.00 68.50 836 LEU A C 1
ATOM 6800 O O . LEU A 1 836 ? 12.151 17.744 1.783 1.00 68.50 836 LEU A O 1
ATOM 6804 N N . PRO A 1 837 ? 10.172 17.258 0.822 1.00 77.62 837 PRO A N 1
ATOM 6805 C CA . PRO A 1 837 ? 10.554 17.674 -0.531 1.00 77.62 837 PRO A CA 1
ATOM 6806 C C . PRO A 1 837 ? 10.571 19.212 -0.672 1.00 77.62 837 PRO A C 1
ATOM 6808 O O . PRO A 1 837 ? 9.952 19.779 -1.569 1.00 77.62 837 PRO A O 1
ATOM 6811 N N . SER A 1 838 ? 11.269 19.906 0.232 1.00 83.06 838 SER A N 1
ATOM 6812 C CA . SER A 1 838 ? 11.234 21.367 0.380 1.00 83.06 838 SER A CA 1
ATOM 6813 C C . SER A 1 838 ? 11.719 22.116 -0.860 1.00 83.06 838 SER A C 1
ATOM 6815 O O . SER A 1 838 ? 11.087 23.090 -1.248 1.00 83.06 838 SER A O 1
ATOM 6817 N N . GLN A 1 839 ? 12.780 21.648 -1.527 1.00 86.38 839 GLN A N 1
ATOM 6818 C CA . GLN A 1 839 ? 13.278 22.274 -2.762 1.00 86.38 839 GLN A CA 1
ATOM 6819 C C . GLN A 1 839 ? 12.285 22.138 -3.928 1.00 86.38 839 GLN A C 1
ATOM 6821 O O . GLN A 1 839 ? 12.085 23.093 -4.673 1.00 86.38 839 GLN A O 1
ATOM 6826 N N . PHE A 1 840 ? 11.595 20.996 -4.043 1.00 91.44 840 PHE A N 1
ATOM 6827 C CA . PHE A 1 840 ? 10.512 20.823 -5.017 1.00 91.44 840 PHE A CA 1
ATOM 6828 C C . PHE A 1 840 ? 9.327 21.747 -4.692 1.00 91.44 840 PHE A C 1
ATOM 6830 O O . PHE A 1 840 ? 8.876 22.493 -5.556 1.00 91.44 840 PHE A O 1
ATOM 6837 N N . ALA A 1 841 ? 8.874 21.775 -3.433 1.00 91.38 841 ALA A N 1
ATOM 6838 C CA . ALA A 1 841 ? 7.777 22.644 -2.998 1.00 91.38 841 ALA A CA 1
ATOM 6839 C C . ALA A 1 841 ? 8.113 24.146 -3.127 1.00 91.38 841 ALA A C 1
ATOM 6841 O O . ALA A 1 841 ? 7.226 24.952 -3.396 1.00 91.38 841 ALA A O 1
ATOM 6842 N N . LYS A 1 842 ? 9.391 24.521 -2.974 1.00 93.12 842 LYS A N 1
ATOM 6843 C CA . LYS A 1 842 ? 9.923 25.873 -3.202 1.00 93.12 842 LYS A CA 1
ATOM 6844 C C . LYS A 1 842 ? 9.920 26.224 -4.691 1.00 93.12 842 LYS A C 1
ATOM 6846 O O . LYS A 1 842 ? 9.430 27.291 -5.055 1.00 93.12 842 LYS A O 1
ATOM 6851 N N . GLY A 1 843 ? 10.396 25.318 -5.548 1.00 93.44 843 GLY A N 1
ATOM 6852 C CA . GLY A 1 843 ? 10.334 25.470 -7.003 1.00 93.44 843 GLY A CA 1
ATOM 6853 C C . GLY A 1 843 ? 8.901 25.653 -7.499 1.00 93.44 843 GLY A C 1
ATOM 6854 O O . GLY A 1 843 ? 8.576 26.683 -8.086 1.00 93.44 843 GLY A O 1
ATOM 6855 N N . MET A 1 844 ? 8.010 24.734 -7.120 1.00 94.50 844 MET A N 1
ATOM 6856 C CA . MET A 1 844 ? 6.577 24.795 -7.426 1.00 94.50 844 MET A CA 1
ATOM 6857 C C . MET A 1 844 ? 5.818 25.946 -6.747 1.00 94.50 844 MET A C 1
ATOM 6859 O O . MET A 1 844 ? 4.630 26.108 -7.012 1.00 94.50 844 MET A O 1
ATOM 6863 N N . ALA A 1 845 ? 6.452 26.744 -5.884 1.00 94.56 845 ALA A N 1
ATOM 6864 C CA . ALA A 1 845 ? 5.884 27.973 -5.326 1.00 94.56 845 ALA A CA 1
ATOM 6865 C C . ALA A 1 845 ? 6.319 29.249 -6.087 1.00 94.56 845 ALA A C 1
ATOM 6867 O O . ALA A 1 845 ? 5.898 30.344 -5.708 1.00 94.56 845 ALA A O 1
ATOM 6868 N N . GLY A 1 846 ? 7.142 29.111 -7.137 1.00 94.25 846 GLY A N 1
ATOM 6869 C CA . GLY A 1 846 ? 7.729 30.210 -7.921 1.00 94.25 846 GLY A CA 1
ATOM 6870 C C . GLY A 1 846 ? 9.191 30.527 -7.577 1.00 94.25 846 GLY A C 1
ATOM 6871 O O . GLY A 1 846 ? 9.821 31.363 -8.225 1.00 94.25 846 GLY A O 1
ATOM 6872 N N . PHE A 1 847 ? 9.763 29.843 -6.579 1.00 93.88 847 PHE A N 1
ATOM 6873 C CA . PHE A 1 847 ? 11.057 30.175 -5.970 1.00 93.88 847 PHE A CA 1
ATOM 6874 C C . PHE A 1 847 ? 12.189 29.213 -6.352 1.00 93.88 847 PHE A C 1
ATOM 6876 O O . PHE A 1 847 ? 13.135 29.029 -5.578 1.00 93.88 847 PHE A O 1
ATOM 6883 N N . TRP A 1 848 ? 12.119 28.591 -7.531 1.00 92.25 848 TRP A N 1
ATOM 6884 C CA . TRP A 1 848 ? 13.279 27.886 -8.082 1.00 92.25 848 TRP A CA 1
ATOM 6885 C C . TRP A 1 848 ? 14.423 28.886 -8.310 1.00 92.25 848 TRP A C 1
ATOM 6887 O O . TRP A 1 848 ? 14.167 29.998 -8.763 1.00 92.25 848 TRP A O 1
ATOM 6897 N N . ASP A 1 849 ? 15.630 28.543 -7.853 1.00 87.69 849 ASP A N 1
ATOM 6898 C CA . ASP A 1 849 ? 16.861 29.363 -7.845 1.00 87.69 849 ASP A CA 1
ATOM 6899 C C . ASP A 1 849 ? 16.763 30.818 -7.317 1.00 87.69 849 ASP A C 1
ATOM 6901 O O . ASP A 1 849 ? 17.715 31.591 -7.389 1.00 87.69 849 ASP A O 1
ATOM 6905 N N . LYS A 1 850 ? 15.649 31.178 -6.666 1.00 87.56 850 LYS A N 1
ATOM 6906 C CA . LYS A 1 850 ? 15.428 32.458 -5.965 1.00 87.56 850 LYS A CA 1
ATOM 6907 C C . LYS A 1 850 ? 15.473 32.278 -4.442 1.00 87.56 850 LYS A C 1
ATOM 6909 O O . LYS A 1 850 ? 15.240 31.181 -3.927 1.00 87.56 850 LYS A O 1
ATOM 6914 N N . ALA A 1 851 ? 15.676 33.358 -3.688 1.00 87.19 851 ALA A N 1
ATOM 6915 C CA . ALA A 1 851 ? 15.371 33.366 -2.253 1.00 87.19 851 ALA A CA 1
ATOM 6916 C C . ALA A 1 851 ? 13.854 33.191 -2.028 1.00 87.19 851 ALA A C 1
ATOM 6918 O O . ALA A 1 851 ? 13.053 33.725 -2.794 1.00 87.19 851 ALA A O 1
ATOM 6919 N N . PHE A 1 852 ? 13.437 32.463 -0.984 1.00 88.31 852 PHE A N 1
ATOM 6920 C CA . PHE A 1 852 ? 12.014 32.390 -0.633 1.00 88.31 852 PHE A CA 1
ATOM 6921 C C . PHE A 1 852 ? 11.585 33.699 0.039 1.00 88.31 852 PHE A C 1
ATOM 6923 O O . PHE A 1 852 ? 11.931 33.952 1.191 1.00 88.31 852 PHE A O 1
ATOM 6930 N N . HIS A 1 853 ? 10.846 34.537 -0.689 1.00 90.44 853 HIS A N 1
ATOM 6931 C CA . HIS A 1 853 ? 10.308 35.794 -0.174 1.00 90.44 853 HIS A CA 1
ATOM 6932 C C . HIS A 1 853 ? 8.988 36.145 -0.855 1.00 90.44 853 HIS A C 1
ATOM 6934 O O . HIS A 1 853 ? 8.906 36.213 -2.077 1.00 90.44 853 HIS A O 1
ATOM 6940 N N . LEU A 1 854 ? 7.958 36.418 -0.060 1.00 92.06 854 LEU A N 1
ATOM 6941 C CA . LEU A 1 854 ? 6.680 36.931 -0.543 1.00 92.06 854 LEU A CA 1
ATOM 6942 C C . LEU A 1 854 ? 6.672 38.440 -0.271 1.00 92.06 854 LEU A C 1
ATOM 6944 O O . LEU A 1 854 ? 6.664 38.805 0.902 1.00 92.06 854 LEU A O 1
ATOM 6948 N N . PRO A 1 855 ? 6.621 39.331 -1.280 1.00 91.75 855 PRO A N 1
ATOM 6949 C CA . PRO A 1 855 ? 6.635 40.778 -1.036 1.00 91.75 855 PRO A CA 1
ATOM 6950 C C . PRO A 1 855 ? 5.516 41.238 -0.087 1.00 91.75 855 PRO A C 1
ATOM 6952 O O . PRO A 1 855 ? 5.752 42.029 0.821 1.00 91.75 855 PRO A O 1
ATOM 6955 N N . ARG A 1 856 ? 4.334 40.608 -0.179 1.00 93.75 856 ARG A N 1
ATOM 6956 C CA . ARG A 1 856 ? 3.204 40.811 0.747 1.00 93.75 856 ARG A CA 1
ATOM 6957 C C . ARG A 1 856 ? 3.475 40.480 2.221 1.00 93.75 856 ARG A C 1
ATOM 6959 O O . ARG A 1 856 ? 2.691 40.908 3.057 1.00 93.75 856 ARG A O 1
ATOM 6966 N N . ASN A 1 857 ? 4.559 39.773 2.560 1.00 92.25 857 ASN A N 1
ATOM 6967 C CA . ASN A 1 857 ? 4.980 39.563 3.951 1.00 92.25 857 ASN A CA 1
ATOM 6968 C C . ASN A 1 857 ? 5.651 40.797 4.578 1.00 92.25 857 ASN A C 1
ATOM 6970 O O . ASN A 1 857 ? 5.842 40.798 5.791 1.00 92.25 857 ASN A O 1
ATOM 6974 N N . ASN A 1 858 ? 5.991 41.828 3.795 1.00 91.12 858 ASN A N 1
ATOM 6975 C CA . ASN A 1 858 ? 6.508 43.094 4.326 1.00 91.12 858 ASN A CA 1
ATOM 6976 C C . ASN A 1 858 ? 5.404 43.946 4.991 1.00 91.12 858 ASN A C 1
ATOM 6978 O O . ASN A 1 858 ? 5.720 44.891 5.703 1.00 91.12 858 ASN A O 1
ATOM 6982 N N . ALA A 1 859 ? 4.127 43.605 4.775 1.00 93.38 859 ALA A N 1
ATOM 6983 C CA . ALA A 1 859 ? 2.980 44.166 5.484 1.00 93.38 859 ALA A CA 1
ATOM 6984 C C . ALA A 1 859 ? 2.407 43.124 6.463 1.00 93.38 859 ALA A C 1
ATOM 6986 O O . ALA A 1 859 ? 2.216 41.949 6.111 1.00 93.38 859 ALA A O 1
ATOM 6987 N N . SER A 1 860 ? 2.103 43.546 7.692 1.00 93.75 860 SER A N 1
ATOM 6988 C CA . SER A 1 860 ? 1.623 42.673 8.772 1.00 93.75 860 SER A CA 1
ATOM 6989 C C . SER A 1 860 ? 0.302 43.184 9.352 1.00 93.75 860 SER A C 1
ATOM 6991 O O . SER A 1 860 ? 0.270 44.288 9.886 1.00 93.75 860 SER A O 1
ATOM 6993 N N . PRO A 1 861 ? -0.791 42.401 9.284 1.00 96.25 861 PRO A N 1
ATOM 6994 C CA . PRO A 1 861 ? -2.098 42.871 9.722 1.00 96.25 861 PRO A CA 1
ATOM 6995 C C . PRO A 1 861 ? -2.145 43.016 11.244 1.00 96.25 861 PRO A C 1
ATOM 6997 O O . PRO A 1 861 ? -1.710 42.124 11.978 1.00 96.25 861 PRO A O 1
ATOM 7000 N N . SER A 1 862 ? -2.727 44.120 11.717 1.00 96.75 862 SER A N 1
ATOM 7001 C CA . SER A 1 862 ? -2.913 44.379 13.150 1.00 96.75 862 SER A CA 1
ATOM 7002 C C . SER A 1 862 ? -3.659 43.238 13.857 1.00 96.75 862 SER A C 1
ATOM 7004 O O . SER A 1 862 ? -4.538 42.599 13.274 1.00 96.75 862 SER A O 1
ATOM 7006 N N . LEU A 1 863 ? -3.345 42.998 15.137 1.00 96.00 863 LEU A N 1
ATOM 7007 C CA . LEU A 1 863 ? -3.951 41.916 15.930 1.00 96.00 863 LEU A CA 1
ATOM 7008 C C . LEU A 1 863 ? -5.486 41.981 15.920 1.00 96.00 863 LEU A C 1
ATOM 7010 O O . LEU A 1 863 ? -6.139 40.968 15.688 1.00 96.00 863 LEU A O 1
ATOM 7014 N N . LYS A 1 864 ? -6.052 43.189 16.041 1.00 95.19 864 LYS A N 1
ATOM 7015 C CA . LYS A 1 864 ? -7.498 43.442 15.951 1.00 95.19 864 LYS A CA 1
ATOM 7016 C C . LYS A 1 864 ? -8.098 42.975 14.617 1.00 95.19 864 LYS A C 1
ATOM 7018 O O . LYS A 1 864 ? -9.166 42.372 14.611 1.00 95.19 864 LYS A O 1
ATOM 7023 N N . LEU A 1 865 ? -7.416 43.217 13.494 1.00 95.69 865 LEU A N 1
ATOM 7024 C CA . LEU A 1 865 ? -7.859 42.767 12.169 1.00 95.69 865 LEU A CA 1
ATOM 7025 C C . LEU A 1 865 ? -7.694 41.247 11.997 1.00 95.69 865 LEU A C 1
ATOM 7027 O O . LEU A 1 865 ? -8.554 40.599 11.401 1.00 95.69 865 LEU A O 1
ATOM 7031 N N . GLN A 1 866 ? -6.631 40.659 12.555 1.00 96.62 866 GLN A N 1
ATOM 7032 C CA . GLN A 1 866 ? -6.448 39.204 12.584 1.00 96.62 866 GLN A CA 1
ATOM 7033 C C . GLN A 1 866 ? -7.550 38.507 13.400 1.00 96.62 866 GLN A C 1
ATOM 7035 O O . GLN A 1 866 ? -8.097 37.503 12.946 1.00 96.62 866 GLN A O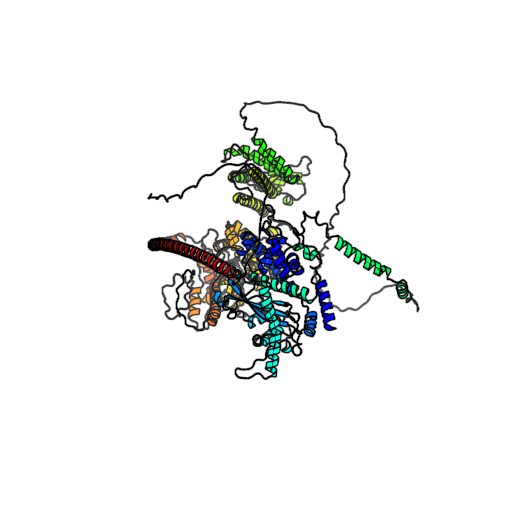 1
ATOM 7040 N N . GLN A 1 867 ? -7.939 39.068 14.546 1.00 95.25 867 GLN A N 1
ATOM 7041 C CA . GLN A 1 867 ? -8.991 38.549 15.430 1.00 95.25 867 GLN A CA 1
ATOM 7042 C C . GLN A 1 867 ? -10.391 38.523 14.795 1.00 95.25 867 GLN A C 1
ATOM 7044 O O . GLN A 1 867 ? -11.200 37.671 15.151 1.00 95.25 867 GLN A O 1
ATOM 7049 N N . MET A 1 868 ? -10.676 39.369 13.797 1.00 93.75 868 MET A N 1
ATOM 7050 C CA . MET A 1 868 ? -11.933 39.299 13.029 1.00 93.75 868 MET A CA 1
ATOM 7051 C C . MET A 1 868 ? -12.047 38.026 12.162 1.00 93.75 868 MET A C 1
ATOM 7053 O O . MET A 1 868 ? -13.137 37.675 11.708 1.00 93.75 868 MET A O 1
ATOM 7057 N N . ILE A 1 869 ? -10.942 37.312 11.921 1.00 93.75 869 ILE A N 1
ATOM 7058 C CA . ILE A 1 869 ? -10.909 36.044 11.185 1.00 93.75 869 ILE A CA 1
ATOM 7059 C C . ILE A 1 869 ? -10.924 34.886 12.197 1.00 93.75 869 ILE A C 1
ATOM 7061 O O . ILE A 1 869 ? -9.976 34.714 12.953 1.00 93.75 869 ILE A O 1
ATOM 7065 N N . PHE A 1 870 ? -11.986 34.072 12.212 1.00 93.00 870 PHE A N 1
ATOM 7066 C CA . PHE A 1 870 ? -12.235 33.057 13.257 1.00 93.00 870 PHE A CA 1
ATOM 7067 C C . PHE A 1 870 ? -12.187 33.653 14.691 1.00 93.00 870 PHE A C 1
ATOM 7069 O O . PHE A 1 870 ? -11.287 33.320 15.466 1.00 93.00 870 PHE A O 1
ATOM 7076 N N . PRO A 1 871 ? -13.129 34.538 15.074 1.00 91.69 871 PRO A N 1
ATOM 7077 C CA . PRO A 1 871 ? -13.085 35.261 16.356 1.00 91.69 871 PRO A CA 1
ATOM 7078 C C . PRO A 1 871 ? -13.247 34.380 17.609 1.00 91.69 871 PRO A C 1
ATOM 7080 O O . PRO A 1 871 ? -13.094 34.867 18.719 1.00 91.69 871 PRO A O 1
ATOM 7083 N N . TRP A 1 872 ? -13.554 33.090 17.448 1.00 92.06 872 TRP A N 1
ATOM 7084 C CA . TRP A 1 872 ? -13.747 32.126 18.536 1.00 92.06 872 TRP A CA 1
ATOM 7085 C C . TRP A 1 872 ? -12.462 31.408 18.989 1.00 92.06 872 TRP A C 1
ATOM 7087 O O . TRP A 1 872 ? -12.498 30.668 19.971 1.00 92.06 872 TRP A O 1
ATOM 7097 N N . MET A 1 873 ? -11.337 31.547 18.272 1.00 92.12 873 MET A N 1
ATOM 7098 C CA . MET A 1 873 ? -10.161 30.691 18.506 1.00 92.12 873 MET A CA 1
ATOM 7099 C C . MET A 1 873 ? -9.490 30.929 19.859 1.00 92.12 873 MET A C 1
ATOM 7101 O O . MET A 1 873 ? -9.112 29.962 20.517 1.00 92.12 873 MET A O 1
ATOM 7105 N N . GLU A 1 874 ? -9.369 32.180 20.296 1.00 94.12 874 GLU A N 1
ATOM 7106 C CA . GLU A 1 874 ? -8.784 32.568 21.583 1.00 94.12 874 GLU A CA 1
ATOM 7107 C C . GLU A 1 874 ? -9.521 31.968 22.790 1.00 94.12 874 GLU A C 1
ATOM 7109 O O . GLU A 1 874 ? -8.887 31.657 23.797 1.00 94.12 874 GLU A O 1
ATOM 7114 N N . ASP A 1 875 ? -10.836 31.767 22.683 1.00 92.75 875 ASP A N 1
ATOM 7115 C CA . ASP A 1 875 ? -11.692 31.234 23.752 1.00 92.75 875 ASP A CA 1
ATOM 7116 C C . ASP A 1 875 ? -11.973 29.724 23.608 1.00 92.75 875 ASP A C 1
ATOM 7118 O O . ASP A 1 875 ? -12.666 29.139 24.440 1.00 92.75 875 ASP A O 1
ATOM 7122 N N . TYR A 1 876 ? -11.414 29.056 22.588 1.00 90.00 876 TYR A N 1
ATOM 7123 C CA . TYR A 1 876 ? -11.697 27.645 22.271 1.00 90.00 876 TYR A CA 1
ATOM 7124 C C . TYR A 1 876 ? -11.381 26.669 23.422 1.00 90.00 876 TYR A C 1
ATOM 7126 O O . TYR A 1 876 ? -12.054 25.651 23.580 1.00 90.00 876 TYR A O 1
ATOM 7134 N N . PHE A 1 877 ? -10.371 26.971 24.245 1.00 87.75 877 PHE A N 1
ATOM 7135 C CA . PHE A 1 877 ? -10.029 26.201 25.451 1.00 87.75 877 PHE A CA 1
ATOM 7136 C C . PHE A 1 877 ? -10.546 26.857 26.751 1.00 87.75 877 PHE A C 1
ATOM 7138 O O . PHE A 1 877 ? -9.982 26.620 27.822 1.00 87.75 877 PHE A O 1
ATOM 7145 N N . GLY A 1 878 ? -11.601 27.674 26.653 1.00 87.88 878 GLY A N 1
ATOM 7146 C CA . GLY A 1 878 ? -12.178 28.480 27.731 1.00 87.88 878 GLY A CA 1
ATOM 7147 C C . GLY A 1 878 ? -11.625 29.909 27.768 1.00 87.88 878 GLY A C 1
ATOM 7148 O O . GLY A 1 878 ? -10.448 30.137 27.483 1.00 87.88 878 GLY A O 1
ATOM 7149 N N . SER A 1 879 ? -12.464 30.873 28.166 1.00 88.12 879 SER A N 1
ATOM 7150 C CA . SER A 1 879 ? -12.111 32.302 28.244 1.00 88.12 879 SER A CA 1
ATOM 7151 C C . SER A 1 879 ? -10.919 32.588 29.159 1.00 88.12 879 SER A C 1
ATOM 7153 O O . SER A 1 879 ? -10.102 33.463 28.865 1.00 88.12 879 SER A O 1
ATOM 7155 N N . GLU A 1 880 ? -10.773 31.799 30.222 1.00 89.81 880 GLU A N 1
ATOM 7156 C CA . GLU A 1 880 ? -9.726 31.960 31.235 1.00 89.81 880 GLU A CA 1
ATOM 7157 C C . GLU A 1 880 ? -8.369 31.369 30.817 1.00 89.81 880 GLU A C 1
ATOM 7159 O O . GLU A 1 880 ? -7.390 31.467 31.559 1.00 89.81 880 GLU A O 1
ATOM 7164 N N . ASN A 1 881 ? -8.268 30.763 29.626 1.00 90.19 881 ASN A N 1
ATOM 7165 C CA . ASN A 1 881 ? -7.057 30.088 29.165 1.00 90.19 881 ASN A CA 1
ATOM 7166 C C . ASN A 1 881 ? -5.992 31.073 28.645 1.00 90.19 881 ASN A C 1
ATOM 7168 O O . ASN A 1 881 ? -5.698 31.154 27.449 1.00 90.19 881 ASN A O 1
ATOM 7172 N N . LYS A 1 882 ? -5.398 31.833 29.572 1.00 93.19 882 LYS A N 1
ATOM 7173 C CA . LYS A 1 882 ? -4.376 32.854 29.292 1.00 93.19 882 LYS A CA 1
ATOM 7174 C C . LYS A 1 882 ? -3.193 32.298 28.492 1.00 93.19 882 LYS A C 1
ATOM 7176 O O . LYS A 1 882 ? -2.780 32.932 27.528 1.00 93.19 882 LYS A O 1
ATOM 7181 N N . ALA A 1 883 ? -2.713 31.094 28.816 1.00 91.19 883 ALA A N 1
ATOM 7182 C CA . ALA A 1 883 ? -1.617 30.443 28.094 1.00 91.19 883 ALA A CA 1
ATOM 7183 C C . ALA A 1 883 ? -1.947 30.209 26.606 1.00 91.19 883 ALA A C 1
ATOM 7185 O O . ALA A 1 883 ? -1.139 30.516 25.730 1.00 91.19 883 ALA A O 1
ATOM 7186 N N . TRP A 1 884 ? -3.157 29.735 26.286 1.00 93.44 884 TRP A N 1
ATOM 7187 C CA . TRP A 1 884 ? -3.586 29.587 24.892 1.00 93.44 884 TRP A CA 1
ATOM 7188 C C . TRP A 1 884 ? -3.735 30.933 24.168 1.00 93.44 884 TRP A C 1
ATOM 7190 O O . TRP A 1 884 ? -3.344 31.049 23.004 1.00 93.44 884 TRP A O 1
ATOM 7200 N N . LYS A 1 885 ? -4.230 31.968 24.857 1.00 93.75 885 LYS A N 1
ATOM 7201 C CA . LYS A 1 885 ? -4.323 33.328 24.301 1.00 93.75 885 LYS A CA 1
ATOM 7202 C C . LYS A 1 885 ? -2.942 33.916 23.996 1.00 93.75 885 LYS A C 1
ATOM 7204 O O . LYS A 1 885 ? -2.753 34.443 22.905 1.00 93.75 885 LYS A O 1
ATOM 7209 N N . ILE A 1 886 ? -1.959 33.722 24.880 1.00 91.94 886 ILE A N 1
ATOM 7210 C CA . ILE A 1 886 ? -0.552 34.098 24.653 1.00 91.94 886 ILE A CA 1
ATOM 7211 C C . ILE A 1 886 ? 0.033 33.350 23.444 1.00 91.94 886 ILE A C 1
ATOM 7213 O O . ILE A 1 886 ? 0.695 33.970 22.614 1.00 91.94 886 ILE A O 1
ATOM 7217 N N . ILE A 1 887 ? -0.254 32.051 23.279 1.00 92.00 887 ILE A N 1
ATOM 7218 C CA . ILE A 1 887 ? 0.168 31.282 22.093 1.00 92.00 887 ILE A CA 1
ATOM 7219 C C . ILE A 1 887 ? -0.456 31.856 20.812 1.00 92.00 887 ILE A C 1
ATOM 7221 O O . ILE A 1 887 ? 0.261 32.068 19.835 1.00 92.00 887 ILE A O 1
ATOM 7225 N N . CYS A 1 888 ? -1.760 32.160 20.809 1.00 93.56 888 CYS A N 1
ATOM 7226 C CA . CYS A 1 888 ? -2.417 32.811 19.670 1.00 93.56 888 CYS A CA 1
ATOM 7227 C C . CYS A 1 888 ? -1.784 34.172 19.345 1.00 93.56 888 CYS A C 1
ATOM 7229 O O . CYS A 1 888 ? -1.609 34.508 18.177 1.00 93.56 888 CYS A O 1
ATOM 7231 N N . GLU A 1 889 ? -1.413 34.951 20.361 1.00 94.12 889 GLU A N 1
ATOM 7232 C CA . GLU A 1 889 ? -0.825 36.276 20.176 1.00 94.12 889 GLU A CA 1
ATOM 7233 C C . GLU A 1 889 ? 0.639 36.222 19.699 1.00 94.12 889 GLU A C 1
ATOM 7235 O O . GLU A 1 889 ? 1.004 36.986 18.805 1.00 94.12 889 GLU A O 1
ATOM 7240 N N . LYS A 1 890 ? 1.465 35.292 20.214 1.00 92.19 890 LYS A N 1
ATOM 7241 C CA . LYS A 1 890 ? 2.825 35.025 19.697 1.00 92.19 890 LYS A CA 1
ATOM 7242 C C . LYS A 1 890 ? 2.784 34.572 18.231 1.00 92.19 890 LYS A C 1
ATOM 7244 O O . LYS A 1 890 ? 3.566 35.067 17.423 1.00 92.19 890 LYS A O 1
ATOM 7249 N N . GLU A 1 891 ? 1.832 33.707 17.871 1.00 92.19 891 GLU A N 1
ATOM 7250 C CA . GLU A 1 891 ? 1.590 33.268 16.488 1.00 92.19 891 GLU A CA 1
ATOM 7251 C C . GLU A 1 891 ? 1.154 34.417 15.564 1.00 92.19 891 GLU A C 1
ATOM 7253 O O . GLU A 1 891 ? 1.689 34.560 14.467 1.00 92.19 891 GLU A O 1
ATOM 7258 N N . MET A 1 892 ? 0.225 35.278 16.000 1.00 93.94 892 MET A N 1
ATOM 7259 C CA . MET A 1 892 ? -0.210 36.444 15.214 1.00 93.94 892 MET A CA 1
ATOM 7260 C C . MET A 1 892 ? 0.861 37.540 15.089 1.00 93.94 892 MET A C 1
ATOM 7262 O O . MET A 1 892 ? 0.819 38.311 14.127 1.00 93.94 892 MET A O 1
ATOM 7266 N N . ARG A 1 893 ? 1.802 37.621 16.042 1.00 92.06 893 ARG A N 1
ATOM 7267 C CA . ARG A 1 893 ? 2.984 38.501 15.989 1.00 92.06 893 ARG A CA 1
ATOM 7268 C C . ARG A 1 893 ? 4.162 37.920 15.197 1.00 92.06 893 ARG A C 1
ATOM 7270 O O . ARG A 1 893 ? 5.121 38.647 14.972 1.00 92.06 893 ARG A O 1
ATOM 7277 N N . GLU A 1 894 ? 4.096 36.654 14.778 1.00 83.44 894 GLU A N 1
ATOM 7278 C CA . GLU A 1 894 ? 5.198 35.926 14.126 1.00 83.44 894 GLU A CA 1
ATOM 7279 C C . GLU A 1 894 ? 6.516 35.957 14.926 1.00 83.44 894 GLU A C 1
ATOM 7281 O O . GLU A 1 894 ? 7.600 36.096 14.359 1.00 83.44 894 GLU A O 1
ATOM 7286 N N . VAL A 1 895 ? 6.427 35.816 16.256 1.00 76.56 895 VAL A N 1
ATOM 7287 C CA . VAL A 1 895 ? 7.616 35.690 17.115 1.00 76.56 895 VAL A CA 1
ATOM 7288 C C . VAL A 1 895 ? 8.384 34.428 16.713 1.00 76.56 895 VAL A C 1
ATOM 7290 O O . VAL A 1 895 ? 7.846 33.322 16.757 1.00 76.56 895 VAL A O 1
ATOM 7293 N N . ASP A 1 896 ? 9.639 34.602 16.304 1.00 66.69 896 ASP A N 1
ATOM 7294 C CA . ASP A 1 896 ? 10.542 33.507 15.955 1.00 66.69 896 ASP A CA 1
ATOM 7295 C C . ASP A 1 896 ? 10.845 32.681 17.215 1.00 66.69 896 ASP A C 1
ATOM 7297 O O . ASP A 1 896 ? 11.455 33.187 18.156 1.00 66.69 896 ASP A O 1
ATOM 7301 N N . GLU A 1 897 ? 10.437 31.407 17.230 1.00 60.72 897 GLU A N 1
ATOM 7302 C CA . GLU A 1 897 ? 10.645 30.479 18.358 1.00 60.72 897 GLU A CA 1
ATOM 7303 C C . GLU A 1 897 ? 12.140 30.308 18.718 1.00 60.72 897 GLU A C 1
ATOM 7305 O O . GLU A 1 897 ? 12.465 29.842 19.806 1.00 60.72 897 GLU A O 1
ATOM 7310 N N . ASN A 1 898 ? 13.061 30.718 17.834 1.00 56.06 898 ASN A N 1
ATOM 7311 C CA . ASN A 1 898 ? 14.512 30.700 18.050 1.00 56.06 898 ASN A CA 1
ATOM 7312 C C . ASN A 1 898 ? 15.069 32.015 18.646 1.00 56.06 898 ASN A C 1
ATOM 7314 O O . ASN A 1 898 ? 16.284 32.130 18.815 1.00 56.06 898 ASN A O 1
ATOM 7318 N N . LYS A 1 899 ? 14.213 33.010 18.925 1.00 58.94 899 LYS A N 1
ATOM 7319 C CA . LYS A 1 899 ? 14.569 34.354 19.428 1.00 58.94 899 LYS A CA 1
ATOM 7320 C C . LYS A 1 899 ? 13.741 34.793 20.647 1.00 58.94 899 LYS A C 1
ATOM 7322 O O . LYS A 1 899 ? 13.589 35.986 20.878 1.00 58.94 899 LYS A O 1
ATOM 7327 N N . ASP A 1 900 ? 13.147 33.864 21.392 1.00 54.78 900 ASP A N 1
ATOM 7328 C CA . ASP A 1 900 ? 12.367 34.216 22.587 1.00 54.78 900 ASP A CA 1
ATOM 7329 C C . ASP A 1 900 ? 13.322 34.726 23.688 1.00 54.78 900 ASP A C 1
ATOM 7331 O O . ASP A 1 900 ? 14.156 33.970 24.194 1.00 54.78 900 ASP A O 1
ATOM 7335 N N . ASP A 1 901 ? 13.232 36.018 24.026 1.00 45.53 901 ASP A N 1
ATOM 7336 C CA . ASP A 1 901 ? 14.192 36.755 24.866 1.00 45.53 901 ASP A CA 1
ATOM 7337 C C . ASP A 1 901 ? 14.080 36.418 26.370 1.00 45.53 901 ASP A C 1
ATOM 7339 O O . ASP A 1 901 ? 13.797 37.264 27.217 1.00 45.53 901 ASP A O 1
ATOM 7343 N N . GLY A 1 902 ? 14.305 35.151 26.725 1.00 45.50 902 GLY A N 1
ATOM 7344 C CA . GLY A 1 902 ? 14.609 34.724 28.096 1.00 45.50 902 GLY A CA 1
ATOM 7345 C C . GLY A 1 902 ? 13.484 34.849 29.132 1.00 45.50 902 GLY A C 1
ATOM 7346 O O . GLY A 1 902 ? 13.752 34.653 30.317 1.00 45.50 902 GLY A O 1
ATOM 7347 N N . ILE A 1 903 ? 12.241 35.141 28.730 1.00 47.97 903 ILE A N 1
ATOM 7348 C CA . ILE A 1 903 ? 11.088 35.184 29.644 1.00 47.97 903 ILE A CA 1
ATOM 7349 C C . ILE A 1 903 ? 10.734 33.756 30.085 1.00 47.97 903 ILE A C 1
ATOM 7351 O O . ILE A 1 903 ? 9.941 33.059 29.454 1.00 47.97 903 ILE A O 1
ATOM 7355 N N . SER A 1 904 ? 11.339 33.315 31.188 1.00 42.19 904 SER A N 1
ATOM 7356 C CA . SER A 1 904 ? 11.009 32.055 31.848 1.00 42.19 904 SER A CA 1
ATOM 7357 C C . SER A 1 904 ? 9.700 32.191 32.635 1.00 42.19 904 SER A C 1
ATOM 7359 O O . SER A 1 904 ? 9.701 32.660 33.777 1.00 42.19 904 SER A O 1
ATOM 7361 N N . ASP A 1 905 ? 8.587 31.752 32.042 1.00 43.75 905 ASP A N 1
ATOM 7362 C CA . ASP A 1 905 ? 7.331 31.505 32.761 1.00 43.75 905 ASP A CA 1
ATOM 7363 C C . ASP A 1 905 ? 7.525 30.331 33.743 1.00 43.75 905 ASP A C 1
ATOM 7365 O O . ASP A 1 905 ? 7.228 29.173 33.452 1.00 43.75 905 ASP A O 1
ATOM 7369 N N . ASN A 1 906 ? 8.048 30.639 34.935 1.00 40.94 906 ASN A N 1
ATOM 7370 C CA . ASN A 1 906 ? 8.418 29.688 35.996 1.00 40.94 906 ASN A CA 1
ATOM 7371 C C . ASN A 1 906 ? 7.211 29.002 36.690 1.00 40.94 906 ASN A C 1
ATOM 7373 O O . ASN A 1 906 ? 7.295 28.646 37.862 1.00 40.94 906 ASN A O 1
ATOM 7377 N N . ASN A 1 907 ? 6.082 28.848 35.991 1.00 43.09 907 ASN A N 1
ATOM 7378 C CA . ASN A 1 907 ? 4.836 28.250 36.489 1.00 43.09 907 ASN A CA 1
ATOM 7379 C C . ASN A 1 907 ? 4.242 27.172 35.556 1.00 43.09 907 ASN A C 1
ATOM 7381 O O . ASN A 1 907 ? 3.195 26.615 35.887 1.00 43.09 907 ASN A O 1
ATOM 7385 N N . ASP A 1 908 ? 4.869 26.863 34.415 1.00 41.84 908 ASP A N 1
ATOM 7386 C CA . ASP A 1 908 ? 4.421 25.777 33.528 1.00 41.84 908 ASP A CA 1
ATOM 7387 C C . ASP A 1 908 ? 5.096 24.444 33.926 1.00 41.84 908 ASP A C 1
ATOM 7389 O O . ASP A 1 908 ? 6.322 24.352 34.002 1.00 41.84 908 ASP A O 1
ATOM 7393 N N . ASP A 1 909 ? 4.293 23.402 34.181 1.00 42.97 909 ASP A N 1
ATOM 7394 C CA . ASP A 1 909 ? 4.744 22.031 34.494 1.00 42.97 909 ASP A CA 1
ATOM 7395 C C . ASP A 1 909 ? 5.812 21.519 33.498 1.00 42.97 909 ASP A C 1
ATOM 7397 O O . ASP A 1 909 ? 5.683 21.717 32.287 1.00 42.97 909 ASP A O 1
ATOM 7401 N N . GLU A 1 910 ? 6.775 20.706 33.966 1.00 39.06 910 GLU A N 1
ATOM 7402 C CA . GLU A 1 910 ? 7.921 20.150 33.198 1.00 39.06 910 GLU A CA 1
ATOM 7403 C C . GLU A 1 910 ? 7.563 19.239 31.985 1.00 39.06 910 GLU A C 1
ATOM 7405 O O . GLU A 1 910 ? 8.395 18.495 31.466 1.00 39.06 910 GLU A O 1
ATOM 7410 N N . ASN A 1 911 ? 6.314 19.229 31.515 1.00 41.19 911 ASN A N 1
ATOM 7411 C CA . ASN A 1 911 ? 5.800 18.330 30.478 1.00 41.19 911 ASN A CA 1
ATOM 7412 C C . ASN A 1 911 ? 5.768 18.911 29.048 1.00 41.19 911 ASN A C 1
ATOM 7414 O O . ASN A 1 911 ? 5.443 18.156 28.129 1.00 41.19 911 ASN A O 1
ATOM 7418 N N . ASN A 1 912 ? 6.063 20.203 28.839 1.00 38.69 912 ASN A N 1
ATOM 7419 C CA . ASN A 1 912 ? 5.829 20.885 27.551 1.00 38.69 912 ASN A CA 1
ATOM 7420 C C . ASN A 1 912 ? 7.073 21.109 26.661 1.00 38.69 912 ASN A C 1
ATOM 7422 O O . ASN A 1 912 ? 6.914 21.569 25.529 1.00 38.69 912 ASN A O 1
ATOM 7426 N N . ASN A 1 913 ? 8.287 20.738 27.088 1.00 32.62 913 ASN A N 1
ATOM 7427 C CA . ASN A 1 913 ? 9.476 20.828 26.228 1.00 32.62 913 ASN A CA 1
ATOM 7428 C C . ASN A 1 913 ? 9.414 19.814 25.068 1.00 32.62 913 ASN A C 1
ATOM 7430 O O . ASN A 1 913 ? 9.650 18.616 25.242 1.00 32.62 913 ASN A O 1
ATOM 7434 N N . VAL A 1 914 ? 9.122 20.301 23.857 1.00 38.66 914 VAL A N 1
ATOM 7435 C CA . VAL A 1 914 ? 9.117 19.507 22.615 1.00 38.66 914 VAL A CA 1
ATOM 7436 C C . VAL A 1 914 ? 10.551 19.403 22.085 1.00 38.66 914 VAL A C 1
ATOM 7438 O O . VAL A 1 914 ? 10.918 19.993 21.071 1.00 38.66 914 VAL A O 1
ATOM 7441 N N . GLU A 1 915 ? 11.386 18.647 22.795 1.00 31.16 915 GLU A N 1
ATOM 7442 C CA . GLU A 1 915 ? 12.744 18.345 22.347 1.00 31.16 915 GLU A CA 1
ATOM 7443 C C . GLU A 1 915 ? 12.689 17.490 21.062 1.00 31.16 915 GLU A C 1
ATOM 7445 O O . GLU A 1 915 ? 12.109 16.398 21.037 1.00 31.16 915 GLU A O 1
ATOM 7450 N N . PHE A 1 916 ? 13.295 17.976 19.973 1.00 29.77 916 PHE A N 1
ATOM 7451 C CA . PHE A 1 916 ? 13.408 17.252 18.699 1.00 29.77 916 PHE A CA 1
ATOM 7452 C C . PHE A 1 916 ? 14.495 16.165 18.779 1.00 29.77 916 PHE A C 1
ATOM 7454 O O . PHE A 1 916 ? 15.540 16.228 18.135 1.00 29.77 916 PHE A O 1
ATOM 7461 N N . VAL A 1 917 ? 14.237 15.147 19.601 1.00 29.83 917 VAL A N 1
ATOM 7462 C CA . VAL A 1 917 ? 15.170 14.052 19.879 1.00 29.83 917 VAL A CA 1
ATOM 7463 C C . VAL A 1 917 ? 15.324 13.124 18.667 1.00 29.83 917 VAL A C 1
ATOM 7465 O O . VAL A 1 917 ? 14.486 12.253 18.414 1.00 29.83 917 VAL A O 1
ATOM 7468 N N . GLU A 1 918 ? 16.455 13.230 17.965 1.00 35.19 918 GLU A N 1
ATOM 7469 C CA . GLU A 1 918 ? 17.028 12.080 17.256 1.00 35.19 918 GLU A CA 1
ATOM 7470 C C . GLU A 1 918 ? 17.500 11.061 18.313 1.00 35.19 918 GLU A C 1
ATOM 7472 O O . GLU A 1 918 ? 18.494 11.268 19.008 1.00 35.19 918 GLU A O 1
ATOM 7477 N N . GLU A 1 919 ? 16.730 9.982 18.495 1.00 33.34 919 GLU A N 1
ATOM 7478 C CA . GLU A 1 919 ? 16.764 9.105 19.683 1.00 33.34 919 GLU A CA 1
ATOM 7479 C C . GLU A 1 919 ? 17.996 8.181 19.737 1.00 33.34 919 GLU A C 1
ATOM 7481 O O . GLU A 1 919 ? 17.937 6.979 19.480 1.00 33.34 919 GLU A O 1
ATOM 7486 N N . ASN A 1 920 ? 19.137 8.777 20.089 1.00 35.22 920 ASN A N 1
ATOM 7487 C CA . ASN A 1 920 ? 20.464 8.174 20.051 1.00 35.22 920 ASN A CA 1
ATOM 7488 C C . ASN A 1 920 ? 21.043 7.982 21.475 1.00 35.22 920 ASN A C 1
ATOM 7490 O O . ASN A 1 920 ? 21.767 8.841 21.980 1.00 35.22 920 ASN A O 1
ATOM 7494 N N . ARG A 1 921 ? 20.716 6.855 22.135 1.00 35.22 921 ARG A N 1
ATOM 7495 C CA . ARG A 1 921 ? 21.379 6.249 23.328 1.00 35.22 921 ARG A CA 1
ATOM 7496 C C . ARG A 1 921 ? 20.849 4.809 23.490 1.00 35.22 921 ARG A C 1
ATOM 7498 O O . ARG A 1 921 ? 19.673 4.563 23.266 1.00 35.22 921 ARG A O 1
ATOM 7505 N N . ARG A 1 922 ? 21.680 3.770 23.659 1.00 29.44 922 ARG A N 1
ATOM 7506 C CA . ARG A 1 922 ? 22.496 3.389 24.840 1.00 29.44 922 ARG A CA 1
ATOM 7507 C C . ARG A 1 922 ? 21.661 3.213 26.118 1.00 29.44 922 ARG A C 1
ATOM 7509 O O . ARG A 1 922 ? 21.082 4.165 26.621 1.00 29.44 922 ARG A O 1
ATOM 7516 N N . MET A 1 923 ? 21.622 1.978 26.625 1.00 33.00 923 MET A N 1
ATOM 7517 C CA . MET A 1 923 ? 20.869 1.592 27.823 1.00 33.00 923 MET A CA 1
ATOM 7518 C C . MET A 1 923 ? 21.570 2.032 29.114 1.00 33.00 923 MET A C 1
ATOM 7520 O O . MET A 1 923 ? 22.792 1.953 29.212 1.00 33.00 923 MET A O 1
ATOM 7524 N N . VAL A 1 924 ? 20.770 2.358 30.129 1.00 30.17 924 VAL A N 1
ATOM 7525 C CA . VAL A 1 924 ? 21.130 2.285 31.552 1.00 30.17 924 VAL A CA 1
ATOM 7526 C C . VAL A 1 924 ? 19.994 1.534 32.254 1.00 30.17 924 VAL A C 1
ATOM 7528 O O . VAL A 1 924 ? 18.828 1.714 31.900 1.00 30.17 924 VAL A O 1
ATOM 7531 N N . GLN A 1 925 ? 20.325 0.651 33.195 1.00 38.34 925 GLN A N 1
ATOM 7532 C CA . GLN A 1 925 ? 19.347 -0.100 33.988 1.00 38.34 925 GLN A CA 1
ATOM 7533 C C . GLN A 1 925 ? 19.001 0.679 35.267 1.00 38.34 925 GLN A C 1
ATOM 7535 O O . GLN A 1 925 ? 19.878 1.286 35.874 1.00 38.34 925 GLN A O 1
ATOM 7540 N N . GLY A 1 926 ? 17.734 0.649 35.683 1.00 33.44 926 GLY A N 1
ATOM 7541 C CA . GLY A 1 926 ? 17.243 1.312 36.894 1.00 33.44 926 GLY A CA 1
ATOM 7542 C C . GLY A 1 926 ? 15.918 0.699 37.349 1.00 33.44 926 GLY A C 1
ATOM 7543 O O . GLY A 1 926 ? 15.116 0.274 36.516 1.00 33.44 926 GLY A O 1
ATOM 7544 N N . ASN A 1 927 ? 15.721 0.586 38.664 1.00 30.31 927 ASN A N 1
ATOM 7545 C CA . ASN A 1 927 ? 14.637 -0.211 39.246 1.00 30.31 927 ASN A CA 1
ATOM 7546 C C . ASN A 1 927 ? 13.262 0.470 39.191 1.00 30.31 927 ASN A C 1
ATOM 7548 O O . ASN A 1 927 ? 13.136 1.687 39.079 1.00 30.31 927 ASN A O 1
ATOM 7552 N N . GLY A 1 928 ? 12.214 -0.354 39.227 1.00 41.00 928 GLY A N 1
ATOM 7553 C CA . GLY A 1 928 ? 10.855 0.075 38.912 1.00 41.00 928 GLY A CA 1
ATOM 7554 C C . GLY A 1 928 ? 10.034 0.611 40.085 1.00 41.00 928 GLY A C 1
ATOM 7555 O O . GLY A 1 928 ? 10.188 0.190 41.227 1.00 41.00 928 GLY A O 1
ATOM 7556 N N . GLN A 1 929 ? 9.034 1.424 39.739 1.00 31.41 929 GLN A N 1
ATOM 7557 C CA . GLN A 1 929 ? 7.771 1.554 40.468 1.00 31.41 929 GLN A CA 1
ATOM 7558 C C . GLN A 1 929 ? 6.606 1.669 39.466 1.00 31.41 929 GLN A C 1
ATOM 7560 O O . GLN A 1 929 ? 6.767 2.163 38.348 1.00 31.41 929 GLN A O 1
ATOM 7565 N N . ARG A 1 930 ? 5.427 1.154 39.839 1.00 43.53 930 ARG A N 1
ATOM 7566 C CA . ARG A 1 930 ? 4.221 1.096 38.990 1.00 43.53 930 ARG A CA 1
ATOM 7567 C C . ARG A 1 930 ? 3.286 2.271 39.285 1.00 43.53 930 ARG A C 1
ATOM 7569 O O . ARG A 1 930 ? 2.765 2.348 40.390 1.00 43.53 930 ARG A O 1
ATOM 7576 N N . VAL A 1 931 ? 2.950 3.082 38.276 1.00 40.09 931 VAL A N 1
ATOM 7577 C CA . VAL A 1 931 ? 1.815 4.030 38.332 1.00 40.09 931 VAL A CA 1
ATOM 7578 C C . VAL A 1 931 ? 1.033 4.012 37.010 1.00 40.09 931 VAL A C 1
ATOM 7580 O O . VAL A 1 931 ? 1.605 3.858 35.931 1.00 40.09 931 VAL A O 1
ATOM 7583 N N . ARG A 1 932 ? -0.296 4.160 37.099 1.00 40.16 932 ARG A N 1
ATOM 7584 C CA . ARG A 1 932 ? -1.242 4.226 35.969 1.00 40.16 932 ARG A CA 1
ATOM 7585 C C . ARG A 1 932 ? -0.904 5.416 35.044 1.00 40.16 932 ARG A C 1
ATOM 7587 O O . ARG A 1 932 ? -1.051 6.555 35.470 1.00 40.16 932 ARG A O 1
ATOM 7594 N N . LYS A 1 933 ? -0.485 5.180 33.789 1.00 41.66 933 LYS A N 1
ATOM 7595 C CA . LYS A 1 933 ? -0.174 6.261 32.812 1.00 41.66 933 LYS A CA 1
ATOM 7596 C C . LYS A 1 933 ? -0.812 6.136 31.415 1.00 41.66 933 LYS A C 1
ATOM 7598 O O . LYS A 1 933 ? -0.833 7.123 30.688 1.00 41.66 933 LYS A O 1
ATOM 7603 N N . THR A 1 934 ? -1.361 4.981 31.027 1.00 44.09 934 THR A N 1
ATOM 7604 C CA . THR A 1 934 ? -1.776 4.702 29.631 1.00 44.09 934 THR A CA 1
ATOM 7605 C C . THR A 1 934 ? -2.898 5.599 29.095 1.00 44.09 934 THR A C 1
ATOM 7607 O O . THR A 1 934 ? -2.797 6.070 27.965 1.00 44.09 934 THR A O 1
ATOM 7610 N N . HIS A 1 935 ? -3.936 5.885 29.890 1.00 37.09 935 HIS A N 1
ATOM 7611 C CA . HIS A 1 935 ? -5.065 6.717 29.441 1.00 37.09 935 HIS A CA 1
ATOM 7612 C C . HIS A 1 935 ? -4.645 8.170 29.147 1.00 37.09 935 HIS A C 1
ATOM 7614 O O . HIS A 1 935 ? -5.047 8.749 28.137 1.00 37.09 935 HIS A O 1
ATOM 7620 N N . ALA A 1 936 ? -3.764 8.731 29.982 1.00 37.94 936 ALA A N 1
ATOM 7621 C CA . ALA A 1 936 ? -3.263 10.095 29.829 1.00 37.94 936 ALA A CA 1
ATOM 7622 C C . ALA A 1 936 ? -2.454 10.289 28.533 1.00 37.94 936 ALA A C 1
ATOM 7624 O O . ALA A 1 936 ? -2.493 11.365 27.940 1.00 37.94 936 ALA A O 1
ATOM 7625 N N . THR A 1 937 ? -1.735 9.262 28.060 1.00 44.25 937 THR A N 1
ATOM 7626 C CA . THR A 1 937 ? -0.919 9.355 26.837 1.00 44.25 937 THR A CA 1
ATOM 7627 C C . THR A 1 937 ? -1.770 9.530 25.575 1.00 44.25 937 THR A C 1
ATOM 7629 O O . THR A 1 937 ? -1.420 10.335 24.712 1.00 44.25 937 THR A O 1
ATOM 7632 N N . ILE A 1 938 ? -2.898 8.818 25.473 1.00 43.41 938 ILE A N 1
ATOM 7633 C CA . ILE A 1 938 ? -3.801 8.913 24.315 1.00 43.41 938 ILE A CA 1
ATOM 7634 C C . ILE A 1 938 ? -4.460 10.294 24.278 1.00 43.41 938 ILE A C 1
ATOM 7636 O O . ILE A 1 938 ? -4.380 10.975 23.255 1.00 43.41 938 ILE A O 1
ATOM 7640 N N . GLN A 1 939 ? -5.016 10.748 25.405 1.00 44.91 939 GLN A N 1
ATOM 7641 C CA . GLN A 1 939 ? -5.664 12.057 25.505 1.00 44.91 939 GLN A CA 1
ATOM 7642 C C . GLN A 1 939 ? -4.691 13.196 25.152 1.00 44.91 939 GLN A C 1
ATOM 7644 O O . GLN A 1 939 ? -4.956 13.940 24.205 1.00 44.91 939 GLN A O 1
ATOM 7649 N N . ARG A 1 940 ? -3.495 13.217 25.771 1.00 57.94 940 ARG A N 1
ATOM 7650 C CA . ARG A 1 940 ? -2.411 14.164 25.438 1.00 57.94 940 ARG A CA 1
ATOM 7651 C C . ARG A 1 940 ? -2.100 14.200 23.938 1.00 57.94 940 ARG A C 1
ATOM 7653 O O . ARG A 1 940 ? -1.992 15.287 23.382 1.00 57.94 940 ARG A O 1
ATOM 7660 N N . SER A 1 941 ? -2.005 13.046 23.267 1.00 57.03 941 SER A N 1
ATOM 7661 C CA . SER A 1 941 ? -1.724 13.005 21.821 1.00 57.03 941 SER A CA 1
ATOM 7662 C C . SER A 1 941 ? -2.835 13.625 20.964 1.00 57.03 941 SER A C 1
ATOM 7664 O O . SER A 1 941 ? -2.537 14.345 20.008 1.00 57.03 941 SER A O 1
ATOM 7666 N N . THR A 1 942 ? -4.109 13.423 21.330 1.00 60.31 942 THR A N 1
ATOM 7667 C CA . THR A 1 942 ? -5.228 14.070 20.626 1.00 60.31 942 THR A CA 1
ATOM 7668 C C . THR A 1 942 ? -5.231 15.578 20.852 1.00 60.31 942 THR A C 1
ATOM 7670 O O . THR A 1 942 ? -5.512 16.333 19.925 1.00 60.31 942 THR A O 1
ATOM 7673 N N . ASP A 1 943 ? -4.845 16.035 22.043 1.00 76.94 943 ASP A N 1
ATOM 7674 C CA . ASP A 1 943 ? -4.791 17.458 22.374 1.00 76.94 943 ASP A CA 1
ATOM 7675 C C . ASP A 1 943 ? -3.583 18.161 21.730 1.00 76.94 943 ASP A C 1
ATOM 7677 O O . ASP A 1 943 ? -3.715 19.305 21.292 1.00 76.94 943 ASP A O 1
ATOM 7681 N N . THR A 1 944 ? -2.451 17.468 21.535 1.00 81.75 944 THR A N 1
ATOM 7682 C CA . THR A 1 944 ? -1.350 17.951 20.677 1.00 81.75 944 THR A CA 1
ATOM 7683 C C . THR A 1 944 ? -1.827 18.181 19.241 1.00 81.75 944 THR A C 1
ATOM 7685 O O . THR A 1 944 ? -1.567 19.242 18.674 1.00 81.75 944 THR A O 1
ATOM 7688 N N . ALA A 1 945 ? -2.557 17.225 18.653 1.00 78.69 945 ALA A N 1
ATOM 7689 C CA . ALA A 1 945 ? -3.065 17.348 17.285 1.00 78.69 945 ALA A CA 1
ATOM 7690 C C . ALA A 1 945 ? -4.092 18.490 17.143 1.00 78.69 945 ALA A C 1
ATOM 7692 O O . ALA A 1 945 ? -4.000 19.279 16.202 1.00 78.69 945 ALA A O 1
ATOM 7693 N N . LYS A 1 946 ? -5.015 18.638 18.110 1.00 84.94 946 LYS A N 1
ATOM 7694 C CA . LYS A 1 946 ? -5.964 19.769 18.176 1.00 84.94 946 LYS A CA 1
ATOM 7695 C C . LYS A 1 946 ? -5.232 21.112 18.257 1.00 84.94 946 LYS A C 1
ATOM 7697 O O . LYS A 1 946 ? -5.488 21.986 17.435 1.00 84.94 946 LYS A O 1
ATOM 7702 N N . ARG A 1 947 ? -4.292 21.273 19.203 1.00 87.38 947 ARG A N 1
ATOM 7703 C CA . ARG A 1 947 ? -3.496 22.508 19.355 1.00 87.38 947 ARG A CA 1
ATOM 7704 C C . ARG A 1 947 ? -2.691 22.826 18.091 1.00 87.38 947 ARG A C 1
ATOM 7706 O O . ARG A 1 947 ? -2.651 23.981 17.685 1.00 87.38 947 ARG A O 1
ATOM 7713 N N . GLY A 1 948 ? -2.111 21.819 17.433 1.00 87.25 948 GLY A N 1
ATOM 7714 C CA . GLY A 1 948 ? -1.420 21.982 16.150 1.00 87.25 948 GLY A CA 1
ATOM 7715 C C . GLY A 1 948 ? -2.336 22.514 15.042 1.00 87.25 948 GLY A C 1
ATOM 7716 O O . GLY A 1 948 ? -2.005 23.503 14.394 1.00 87.25 948 GLY A O 1
ATOM 7717 N N . PHE A 1 949 ? -3.521 21.920 14.866 1.00 89.56 949 PHE A N 1
ATOM 7718 C CA . PHE A 1 949 ? -4.497 22.397 13.881 1.00 89.56 949 PHE A CA 1
ATOM 7719 C C . PHE A 1 949 ? -5.034 23.805 14.200 1.00 89.56 949 PHE A C 1
ATOM 7721 O O . PHE A 1 949 ? -5.212 24.616 13.294 1.00 89.56 949 PHE A O 1
ATOM 7728 N N . LEU A 1 950 ? -5.224 24.148 15.475 1.00 90.94 950 LEU A N 1
ATOM 7729 C CA . LEU A 1 950 ? -5.617 25.505 15.863 1.00 90.94 950 LEU A CA 1
ATOM 7730 C C . LEU A 1 950 ? -4.497 26.528 15.595 1.00 90.94 950 LEU A C 1
ATOM 7732 O O . LEU A 1 950 ? -4.782 27.596 15.058 1.00 90.94 950 LEU A O 1
ATOM 7736 N N . ARG A 1 951 ? -3.220 26.191 15.847 1.00 91.94 951 ARG A N 1
ATOM 7737 C CA . ARG A 1 951 ? -2.066 27.030 15.450 1.00 91.94 951 ARG A CA 1
ATOM 7738 C C . ARG A 1 951 ? -2.016 27.252 13.927 1.00 91.94 951 ARG A C 1
ATOM 7740 O O . ARG A 1 951 ? -1.710 28.360 13.492 1.00 91.94 951 ARG A O 1
ATOM 7747 N N . LEU A 1 952 ? -2.399 26.263 13.105 1.00 91.62 952 LEU A N 1
ATOM 7748 C CA . LEU A 1 952 ? -2.598 26.472 11.660 1.00 91.62 952 LEU A CA 1
ATOM 7749 C C . LEU A 1 952 ? -3.693 27.505 11.376 1.00 91.62 952 LEU A C 1
ATOM 7751 O O . LEU A 1 952 ? -3.459 28.417 10.590 1.00 91.62 952 LEU A O 1
ATOM 7755 N N . LEU A 1 953 ? -4.868 27.399 12.001 1.00 93.06 953 LEU A N 1
ATOM 7756 C CA . LEU A 1 953 ? -5.958 28.350 11.757 1.00 93.06 953 LEU A CA 1
ATOM 7757 C C . LEU A 1 953 ? -5.600 29.785 12.192 1.00 93.06 953 LEU A C 1
ATOM 7759 O O . LEU A 1 953 ? -5.955 30.727 11.482 1.00 93.06 953 LEU A O 1
ATOM 7763 N N . VAL A 1 954 ? -4.815 29.957 13.266 1.00 94.25 954 VAL A N 1
ATOM 7764 C CA . VAL A 1 954 ? -4.223 31.256 13.642 1.00 94.25 954 VAL A CA 1
ATOM 7765 C C . VAL A 1 954 ? -3.306 31.777 12.528 1.00 94.25 954 VAL A C 1
ATOM 7767 O O . VAL A 1 954 ? -3.537 32.874 12.024 1.00 94.25 954 VAL A O 1
ATOM 7770 N N . ARG A 1 955 ? -2.339 30.980 12.047 1.00 93.31 955 ARG A N 1
ATOM 7771 C CA . ARG A 1 955 ? -1.466 31.358 10.911 1.00 93.31 955 ARG A CA 1
ATOM 7772 C C . ARG A 1 955 ? -2.261 31.658 9.633 1.00 93.31 955 ARG A C 1
ATOM 7774 O O . ARG A 1 955 ? -1.909 32.557 8.868 1.00 93.31 955 ARG A O 1
ATOM 7781 N N . CYS A 1 956 ? -3.368 30.950 9.405 1.00 95.19 956 CYS A N 1
ATOM 7782 C CA . CYS A 1 956 ? -4.269 31.202 8.285 1.00 95.19 956 CYS A CA 1
ATOM 7783 C C . CYS A 1 956 ? -4.921 32.592 8.337 1.00 95.19 956 CYS A C 1
ATOM 7785 O O . CYS A 1 956 ? -5.242 33.093 7.263 1.00 95.19 956 CYS A O 1
ATOM 7787 N N . ARG A 1 957 ? -5.058 33.253 9.500 1.00 96.50 957 ARG A N 1
ATOM 7788 C CA . ARG A 1 957 ? -5.568 34.639 9.595 1.00 96.50 957 ARG A CA 1
ATOM 7789 C C . ARG A 1 957 ? -4.757 35.592 8.715 1.00 96.50 957 ARG A C 1
ATOM 7791 O O . ARG A 1 957 ? -5.317 36.238 7.828 1.00 96.50 957 ARG A O 1
ATOM 7798 N N . ARG A 1 958 ? -3.429 35.615 8.888 1.00 95.38 958 ARG A N 1
ATOM 7799 C CA . ARG A 1 958 ? -2.515 36.442 8.080 1.00 95.38 958 ARG A CA 1
ATOM 7800 C C . ARG A 1 958 ? -2.558 36.065 6.599 1.00 95.38 958 ARG A C 1
ATOM 7802 O O . ARG A 1 958 ? -2.588 36.953 5.750 1.00 95.38 958 ARG A O 1
ATOM 7809 N N . VAL A 1 959 ? -2.610 34.765 6.285 1.00 95.94 959 VAL A N 1
ATOM 7810 C CA . VAL A 1 959 ? -2.709 34.283 4.894 1.00 95.94 959 VAL A CA 1
ATOM 7811 C C . VAL A 1 959 ? -3.997 34.770 4.232 1.00 95.94 959 VAL A C 1
ATOM 7813 O O . VAL A 1 959 ? -3.921 35.318 3.139 1.00 95.94 959 VAL A O 1
ATOM 7816 N N . ILE A 1 960 ? -5.148 34.622 4.895 1.00 96.25 960 ILE A N 1
ATOM 7817 C CA . ILE A 1 960 ? -6.456 35.083 4.409 1.00 96.25 960 ILE A CA 1
ATOM 7818 C C . ILE A 1 960 ? -6.419 36.587 4.151 1.00 96.25 960 ILE A C 1
ATOM 7820 O O . ILE A 1 960 ? -6.785 37.014 3.064 1.00 96.25 960 ILE A O 1
ATOM 7824 N N . LEU A 1 961 ? -5.937 37.391 5.101 1.00 97.06 961 LEU A N 1
ATOM 7825 C CA . LEU A 1 961 ? -5.922 38.850 4.966 1.00 97.06 961 LEU A CA 1
ATOM 7826 C C . LEU A 1 961 ? -4.982 39.323 3.843 1.00 97.06 961 LEU A C 1
ATOM 7828 O O . LEU A 1 961 ? -5.391 40.127 3.007 1.00 97.06 961 LEU A O 1
ATOM 7832 N N . GLN A 1 962 ? -3.753 38.800 3.769 1.00 96.38 962 GLN A N 1
ATOM 7833 C CA . GLN A 1 962 ? -2.795 39.165 2.715 1.00 96.38 962 GLN A CA 1
ATOM 7834 C C . GLN A 1 962 ? -3.244 38.695 1.329 1.00 96.38 962 GLN A C 1
ATOM 7836 O O . GLN A 1 962 ? -3.227 39.471 0.376 1.00 96.38 962 GLN A O 1
ATOM 7841 N N . ASP A 1 963 ? -3.639 37.427 1.191 1.00 95.75 963 ASP A N 1
ATOM 7842 C CA . ASP A 1 963 ? -4.049 36.881 -0.103 1.00 95.75 963 ASP A CA 1
ATOM 7843 C C . ASP A 1 963 ? -5.400 37.515 -0.544 1.00 95.75 963 ASP A C 1
ATOM 7845 O O . ASP A 1 963 ? -5.595 37.750 -1.737 1.00 95.75 963 ASP A O 1
ATOM 7849 N N . ALA A 1 964 ? -6.280 37.925 0.388 1.00 94.38 964 ALA A N 1
ATOM 7850 C CA . ALA A 1 964 ? -7.473 38.740 0.101 1.00 94.38 964 ALA A CA 1
ATOM 7851 C C . ALA A 1 964 ? -7.132 40.143 -0.416 1.00 94.38 964 ALA A C 1
ATOM 7853 O O . ALA A 1 964 ? -7.707 40.566 -1.416 1.00 94.38 964 ALA A O 1
ATOM 7854 N N . ALA A 1 965 ? -6.215 40.860 0.242 1.00 94.94 965 ALA A N 1
ATOM 7855 C CA . ALA A 1 965 ? -5.818 42.217 -0.141 1.00 94.94 965 ALA A CA 1
ATOM 7856 C C . ALA A 1 965 ? -5.321 42.272 -1.596 1.00 94.94 965 ALA A C 1
ATOM 7858 O O . ALA A 1 965 ? -5.784 43.094 -2.392 1.00 94.94 965 ALA A O 1
ATOM 7859 N N . VAL A 1 966 ? -4.452 41.326 -1.967 1.00 93.38 966 VAL A N 1
ATOM 7860 C CA . VAL A 1 966 ? -3.951 41.160 -3.340 1.00 93.38 966 VAL A CA 1
ATOM 7861 C C . VAL A 1 966 ? -5.080 40.822 -4.314 1.00 93.38 966 VAL A C 1
ATOM 7863 O O . VAL A 1 966 ? -5.191 41.439 -5.374 1.00 93.38 966 VAL A O 1
ATOM 7866 N N . TYR A 1 967 ? -5.927 39.849 -3.965 1.00 89.25 967 TYR A N 1
ATOM 7867 C CA . TYR A 1 967 ? -7.027 39.400 -4.820 1.00 89.25 967 TYR A CA 1
ATOM 7868 C C . TYR A 1 967 ? -8.039 40.519 -5.109 1.00 89.25 967 TYR A C 1
ATOM 7870 O O . TYR A 1 967 ? -8.419 40.722 -6.262 1.00 89.25 967 TYR A O 1
ATOM 7878 N N . LEU A 1 968 ? -8.451 41.261 -4.077 1.00 89.00 968 LEU A N 1
ATOM 7879 C CA . LEU A 1 968 ? -9.405 42.364 -4.190 1.00 89.00 968 LEU A CA 1
ATOM 7880 C C . LEU A 1 968 ? -8.836 43.526 -5.009 1.00 89.00 968 LEU A C 1
ATOM 7882 O O . LEU A 1 968 ? -9.537 44.055 -5.867 1.00 89.00 968 LEU A O 1
ATOM 7886 N N . TYR A 1 969 ? -7.560 43.873 -4.816 1.00 86.31 969 TYR A N 1
ATOM 7887 C CA . TYR A 1 969 ? -6.917 44.959 -5.561 1.00 86.31 969 TYR A CA 1
ATOM 7888 C C . TYR A 1 969 ? -6.894 44.677 -7.070 1.00 86.31 969 TYR A C 1
ATOM 7890 O O . TYR A 1 969 ? -7.343 45.494 -7.876 1.00 86.31 969 TYR A O 1
ATOM 7898 N N . PHE A 1 970 ? -6.463 43.475 -7.467 1.00 80.12 970 PHE A N 1
ATOM 7899 C CA . PHE A 1 970 ? -6.444 43.075 -8.878 1.00 80.12 970 PHE A CA 1
ATOM 7900 C C . PHE A 1 970 ? -7.832 42.811 -9.481 1.00 80.12 970 PHE A C 1
ATOM 7902 O O . PHE A 1 970 ? -7.933 42.596 -10.692 1.00 80.12 970 PHE A O 1
ATOM 7909 N N . ARG A 1 971 ? -8.907 42.830 -8.681 1.00 78.94 971 ARG A N 1
ATOM 7910 C CA . ARG A 1 971 ? -10.273 42.639 -9.180 1.00 78.94 971 ARG A CA 1
ATOM 7911 C C . ARG A 1 971 ? -10.858 43.900 -9.824 1.00 78.94 971 ARG A C 1
ATOM 7913 O O . ARG A 1 971 ? -11.651 43.755 -10.748 1.00 78.94 971 ARG A O 1
ATOM 7920 N N . LYS A 1 972 ? -10.464 45.100 -9.370 1.00 66.06 972 LYS A N 1
ATOM 7921 C CA . LYS A 1 972 ? -10.990 46.441 -9.741 1.00 66.06 972 LYS A CA 1
ATOM 7922 C C . LYS A 1 972 ? -12.494 46.686 -9.514 1.00 66.06 972 LYS A C 1
ATOM 7924 O O . LYS A 1 972 ? -12.877 47.811 -9.224 1.00 66.06 972 LYS A O 1
ATOM 7929 N N . GLU A 1 973 ? -13.338 45.669 -9.628 1.00 56.22 973 GLU A N 1
ATOM 7930 C CA . GLU A 1 973 ? -14.749 45.689 -9.232 1.00 56.22 973 GLU A CA 1
ATOM 7931 C C . GLU A 1 973 ? -14.892 45.612 -7.702 1.00 56.22 973 GLU A C 1
ATOM 7933 O O . GLU A 1 973 ? -14.109 44.924 -7.044 1.00 56.22 973 GLU A O 1
ATOM 7938 N N . ASN A 1 974 ? -15.974 46.178 -7.149 1.00 55.56 974 ASN A N 1
ATOM 7939 C CA . ASN A 1 974 ? -16.335 46.150 -5.715 1.00 55.56 974 ASN A CA 1
ATOM 7940 C C . ASN A 1 974 ? -16.725 44.748 -5.173 1.00 55.56 974 ASN A C 1
ATOM 7942 O O . ASN A 1 974 ? -17.514 44.614 -4.239 1.00 55.56 974 ASN A O 1
ATOM 7946 N N . GLY A 1 975 ? -16.224 43.670 -5.778 1.00 57.81 975 GLY A N 1
ATOM 7947 C CA . GLY A 1 975 ? -16.589 42.296 -5.461 1.00 57.81 975 GLY A CA 1
ATOM 7948 C C . GLY A 1 975 ? -15.900 41.770 -4.203 1.00 57.81 975 GLY A C 1
ATOM 7949 O O . GLY A 1 975 ? -14.897 41.059 -4.319 1.00 57.81 975 GLY A O 1
ATOM 7950 N N . VAL A 1 976 ? -16.493 42.078 -3.044 1.00 62.75 976 VAL A N 1
ATOM 7951 C CA . VAL A 1 976 ? -16.133 41.629 -1.685 1.00 62.75 976 VAL A CA 1
ATOM 7952 C C . VAL A 1 976 ? -15.699 40.152 -1.647 1.00 62.75 976 VAL A C 1
ATOM 7954 O O . VAL A 1 976 ? -16.261 39.295 -2.340 1.00 62.75 976 VAL A O 1
ATOM 7957 N N . VAL A 1 977 ? -14.701 39.828 -0.813 1.00 71.06 977 VAL A N 1
ATOM 7958 C CA . VAL A 1 977 ? -14.354 38.433 -0.493 1.00 71.06 977 VAL A CA 1
ATOM 7959 C C . VAL A 1 977 ? -15.570 37.783 0.153 1.00 71.06 977 VAL A C 1
ATOM 7961 O O . VAL A 1 977 ? -16.018 38.225 1.209 1.00 71.06 977 VAL A O 1
ATOM 7964 N N . ARG A 1 978 ? -16.112 36.740 -0.487 1.00 67.56 978 ARG A N 1
ATOM 7965 C CA . ARG A 1 978 ? -17.363 36.104 -0.059 1.00 67.56 978 ARG A CA 1
ATOM 7966 C C . ARG A 1 978 ? -17.214 35.406 1.289 1.00 67.56 978 ARG A C 1
ATOM 7968 O O . ARG A 1 978 ? -16.875 34.227 1.374 1.00 67.56 978 ARG A O 1
ATOM 7975 N N . SER A 1 979 ? -17.513 36.170 2.325 1.00 68.94 979 SER A N 1
ATOM 7976 C CA . SER A 1 979 ? -17.887 35.700 3.646 1.00 68.94 979 SER A CA 1
ATOM 7977 C C . SER A 1 979 ? -19.417 35.605 3.738 1.00 68.94 979 SER A C 1
ATOM 7979 O O . SER A 1 979 ? -20.132 36.099 2.867 1.00 68.94 979 SER A O 1
ATOM 7981 N N . LYS A 1 980 ? -19.919 34.964 4.791 1.00 69.31 980 LYS A N 1
ATOM 7982 C CA . LYS A 1 980 ? -21.321 35.045 5.228 1.00 69.31 980 LYS A CA 1
ATOM 7983 C C . LYS A 1 980 ? -21.562 36.162 6.254 1.00 69.31 980 LYS A C 1
ATOM 7985 O O . LYS A 1 980 ? -22.647 36.245 6.824 1.00 69.31 980 LYS A O 1
ATOM 7990 N N . LEU A 1 981 ? -20.542 36.968 6.543 1.00 76.56 981 LEU A N 1
ATOM 7991 C CA . LEU A 1 981 ? -20.641 38.064 7.500 1.00 76.56 981 LEU A CA 1
ATOM 7992 C C . LEU A 1 981 ? -21.554 39.152 6.906 1.00 76.56 981 LEU A C 1
ATOM 7994 O O . LEU A 1 981 ? -21.546 39.323 5.685 1.00 76.56 981 LEU A O 1
ATOM 7998 N N . PRO A 1 982 ? -22.325 39.887 7.728 1.00 79.25 982 PRO A N 1
ATOM 7999 C CA . PRO A 1 982 ? -23.093 41.036 7.253 1.00 79.25 982 PRO A CA 1
ATOM 8000 C C . PRO A 1 982 ? -22.199 42.048 6.530 1.00 79.25 982 PRO A C 1
ATOM 8002 O O . PRO A 1 982 ? -21.032 42.197 6.893 1.00 79.25 982 PRO A O 1
ATOM 8005 N N . ASP A 1 983 ? -22.750 42.816 5.589 1.00 80.81 983 ASP A N 1
ATOM 8006 C CA . ASP A 1 983 ? -22.057 43.944 4.941 1.00 80.81 983 ASP A CA 1
ATOM 8007 C C . ASP A 1 983 ? -21.948 45.180 5.869 1.00 80.81 983 ASP A C 1
ATOM 8009 O O . ASP A 1 983 ? -22.185 46.322 5.484 1.00 80.81 983 ASP A O 1
ATOM 8013 N N . ASP A 1 984 ? -21.561 44.929 7.122 1.00 81.81 984 ASP A N 1
ATOM 8014 C CA . ASP A 1 984 ? -21.236 45.894 8.170 1.00 81.81 984 ASP A CA 1
ATOM 8015 C C . ASP A 1 984 ? -19.715 45.822 8.454 1.00 81.81 984 ASP A C 1
ATOM 8017 O O . ASP A 1 984 ? -19.219 44.754 8.843 1.00 81.81 984 ASP A O 1
ATOM 8021 N N . PRO A 1 985 ? -18.959 46.931 8.304 1.00 83.00 985 PRO A N 1
ATOM 8022 C CA . PRO A 1 985 ? -17.532 47.030 8.639 1.00 83.00 985 PRO A CA 1
ATOM 8023 C C . PRO A 1 985 ? -17.128 46.565 10.044 1.00 83.00 985 PRO A C 1
ATOM 8025 O O . PRO A 1 985 ? -15.960 46.239 10.261 1.00 83.00 985 PRO A O 1
ATOM 8028 N N . LYS A 1 986 ? -18.065 46.518 10.997 1.00 84.56 986 LYS A N 1
ATOM 8029 C CA . LYS A 1 986 ? -17.860 45.987 12.352 1.00 84.56 986 LYS A CA 1
ATOM 8030 C C . LYS A 1 986 ? -17.716 44.462 12.383 1.00 84.56 986 LYS A C 1
ATOM 8032 O O . LYS A 1 986 ? -17.041 43.942 13.269 1.00 84.56 986 LYS A O 1
ATOM 8037 N N . TYR A 1 987 ? -18.345 43.753 11.444 1.00 83.06 987 TYR A N 1
ATOM 8038 C CA . TYR A 1 987 ? -18.393 42.287 11.415 1.00 83.06 987 TYR A CA 1
ATOM 8039 C C . TYR A 1 987 ? -17.622 41.689 10.237 1.00 83.06 987 TYR A C 1
ATOM 8041 O O . TYR A 1 987 ? -16.971 40.665 10.417 1.00 83.06 987 TYR A O 1
ATOM 8049 N N . ASN A 1 988 ? -17.648 42.315 9.057 1.00 89.69 988 ASN A N 1
ATOM 8050 C CA . ASN A 1 988 ? -16.924 41.856 7.871 1.00 89.69 988 ASN A CA 1
ATOM 8051 C C . ASN A 1 988 ? -15.559 42.569 7.749 1.00 89.69 988 ASN A C 1
ATOM 8053 O O . ASN A 1 988 ? -15.515 43.749 7.388 1.00 89.69 988 ASN A O 1
ATOM 8057 N N . PRO A 1 989 ? -14.424 41.881 8.004 1.00 91.12 989 PRO A N 1
ATOM 8058 C CA . PRO A 1 989 ? -13.115 42.525 8.004 1.00 91.12 989 PRO A CA 1
ATOM 8059 C C . PRO A 1 989 ? -12.747 43.108 6.642 1.00 91.12 989 PRO A C 1
ATOM 8061 O O . PRO A 1 989 ? -12.145 44.175 6.604 1.00 91.12 989 PRO A O 1
ATOM 8064 N N . PHE A 1 990 ? -13.147 42.483 5.529 1.00 92.50 990 PHE A N 1
ATOM 8065 C CA . PHE A 1 990 ? -12.710 42.869 4.178 1.00 92.50 990 PHE A CA 1
ATOM 8066 C C . PHE A 1 990 ? -13.293 44.196 3.669 1.00 92.50 990 PHE A C 1
ATOM 8068 O O . PHE A 1 990 ? -12.898 44.663 2.603 1.00 92.50 990 PHE A O 1
ATOM 8075 N N . ILE A 1 991 ? -14.227 44.800 4.410 1.00 89.62 991 ILE A N 1
ATOM 8076 C CA . ILE A 1 991 ? -14.774 46.139 4.133 1.00 89.62 991 ILE A CA 1
ATOM 8077 C C . ILE A 1 991 ? -14.426 47.167 5.227 1.00 89.62 991 ILE A C 1
ATOM 8079 O O . ILE A 1 991 ? -14.729 48.351 5.062 1.00 89.62 991 ILE A O 1
ATOM 8083 N N . SER A 1 992 ? -13.758 46.745 6.310 1.00 92.12 992 SER A N 1
ATOM 8084 C CA . SER A 1 992 ? -13.296 47.623 7.396 1.00 92.12 992 SER A CA 1
ATOM 8085 C C . SER A 1 992 ? -12.189 48.585 6.945 1.00 92.12 992 SER A C 1
ATOM 8087 O O . SER A 1 992 ? -11.388 48.256 6.069 1.00 92.12 992 SER A O 1
ATOM 8089 N N . THR A 1 993 ? -12.106 49.770 7.561 1.00 93.81 993 THR A N 1
ATOM 8090 C CA . THR A 1 993 ? -11.057 50.765 7.261 1.00 93.81 993 THR A CA 1
ATOM 8091 C C . THR A 1 993 ? -9.661 50.185 7.497 1.00 93.81 993 THR A C 1
ATOM 8093 O O . THR A 1 993 ? -8.831 50.221 6.595 1.00 93.81 993 THR A O 1
ATOM 8096 N N . ASN A 1 994 ? -9.468 49.503 8.634 1.00 94.62 994 ASN A N 1
ATOM 8097 C CA . ASN A 1 994 ? -8.240 48.782 8.986 1.00 94.62 994 ASN A CA 1
ATOM 8098 C C . ASN A 1 994 ? -7.782 47.780 7.911 1.00 94.62 994 ASN A C 1
ATOM 8100 O O . ASN A 1 994 ? -6.586 47.541 7.762 1.00 94.62 994 ASN A O 1
ATOM 8104 N N . PHE A 1 995 ? -8.714 47.161 7.176 1.00 95.69 995 PHE A N 1
ATOM 8105 C CA . PHE A 1 995 ? -8.370 46.266 6.072 1.00 95.69 995 PHE A CA 1
ATOM 8106 C C . PHE A 1 995 ? -8.010 47.014 4.789 1.00 95.69 995 PHE A C 1
ATOM 8108 O O . PHE A 1 995 ? -7.161 46.530 4.051 1.00 95.69 995 PHE A O 1
ATOM 8115 N N . LYS A 1 996 ? -8.617 48.175 4.515 1.00 93.88 996 LYS A N 1
ATOM 8116 C CA . LYS A 1 996 ? -8.264 49.009 3.352 1.00 93.88 996 LYS A CA 1
ATOM 8117 C C . LYS A 1 996 ? -6.861 49.598 3.504 1.00 93.88 996 LYS A C 1
ATOM 8119 O O . LYS A 1 996 ? -6.052 49.456 2.597 1.00 93.88 996 LYS A O 1
ATOM 8124 N N . GLU A 1 997 ? -6.551 50.131 4.684 1.00 95.62 997 GLU A N 1
ATOM 8125 C CA . GLU A 1 997 ? -5.206 50.583 5.073 1.00 95.62 997 GLU A CA 1
ATOM 8126 C C . GLU A 1 997 ? -4.178 49.451 4.877 1.00 95.62 997 GLU A C 1
ATOM 8128 O O . GLU A 1 997 ? -3.226 49.577 4.107 1.00 95.62 997 GLU A O 1
ATOM 8133 N N . PHE A 1 998 ? -4.437 48.282 5.473 1.00 96.94 998 PHE A N 1
ATOM 8134 C CA . PHE A 1 998 ? -3.595 47.094 5.317 1.00 96.94 998 PHE A CA 1
ATOM 8135 C C . PHE A 1 998 ? -3.518 46.576 3.864 1.00 96.94 998 PHE A C 1
ATOM 8137 O O . PHE A 1 998 ? -2.497 46.035 3.434 1.00 96.94 998 PHE A O 1
ATOM 8144 N N . GLN A 1 999 ? -4.583 46.730 3.075 1.00 95.69 999 GLN A N 1
ATOM 8145 C CA . GLN A 1 999 ? -4.585 46.373 1.660 1.00 95.69 999 GLN A CA 1
ATOM 8146 C C . GLN A 1 999 ? -3.657 47.290 0.863 1.00 95.69 999 GLN A C 1
ATOM 8148 O O . GLN A 1 999 ? -2.895 46.795 0.032 1.00 95.69 999 GLN A O 1
ATOM 8153 N N . GLU A 1 1000 ? -3.682 48.594 1.128 1.00 94.88 1000 GLU A N 1
ATOM 8154 C CA . GLU A 1 1000 ? -2.762 49.554 0.523 1.00 94.88 1000 GLU A CA 1
ATOM 8155 C C . GLU A 1 1000 ? -1.310 49.262 0.926 1.00 94.88 1000 GLU A C 1
ATOM 8157 O O . GLU A 1 1000 ? -0.438 49.274 0.059 1.00 94.88 1000 GLU A O 1
ATOM 8162 N N . GLU A 1 1001 ? -1.030 48.893 2.181 1.00 96.12 1001 GLU A N 1
ATOM 8163 C CA . GLU A 1 1001 ? 0.297 48.406 2.599 1.00 96.12 1001 GLU A CA 1
ATOM 8164 C C . GLU A 1 1001 ? 0.746 47.171 1.798 1.00 96.12 1001 GLU A C 1
ATOM 8166 O O . GLU A 1 1001 ? 1.838 47.164 1.228 1.00 96.12 1001 GLU A O 1
ATOM 8171 N N . VAL A 1 1002 ? -0.098 46.134 1.705 1.00 95.19 1002 VAL A N 1
ATOM 8172 C CA . VAL A 1 1002 ? 0.193 44.889 0.966 1.00 95.19 1002 VAL A CA 1
ATOM 8173 C C . VAL A 1 1002 ? 0.433 45.153 -0.524 1.00 95.19 1002 VAL A C 1
ATOM 8175 O O . VAL A 1 1002 ? 1.325 44.550 -1.126 1.00 95.19 1002 VAL A O 1
ATOM 8178 N N . VAL A 1 1003 ? -0.344 46.053 -1.127 1.00 93.56 1003 VAL A N 1
ATOM 8179 C CA . VAL A 1 1003 ? -0.215 46.453 -2.534 1.00 93.56 1003 VAL A CA 1
ATOM 8180 C C . VAL A 1 1003 ? 1.060 47.263 -2.756 1.00 93.56 1003 VAL A C 1
ATOM 8182 O O . VAL A 1 1003 ? 1.821 46.958 -3.674 1.00 93.56 1003 VAL A O 1
ATOM 8185 N N . ASN A 1 1004 ? 1.354 48.237 -1.893 1.00 93.69 1004 ASN A N 1
ATOM 8186 C CA . ASN A 1 1004 ? 2.603 49.000 -1.931 1.00 93.69 1004 ASN A CA 1
ATOM 8187 C C . ASN A 1 1004 ? 3.827 48.087 -1.758 1.00 93.69 1004 ASN A C 1
ATOM 8189 O O . ASN A 1 1004 ? 4.820 48.256 -2.462 1.00 93.69 1004 ASN A O 1
ATOM 8193 N N . ALA A 1 1005 ? 3.741 47.080 -0.886 1.00 92.00 1005 ALA A N 1
ATOM 8194 C CA . ALA A 1 1005 ? 4.785 46.083 -0.668 1.00 92.00 1005 ALA A CA 1
ATOM 8195 C C . ALA A 1 1005 ? 5.015 45.132 -1.859 1.00 92.00 1005 ALA A C 1
ATOM 8197 O O . ALA A 1 1005 ? 6.084 44.532 -1.945 1.00 92.00 1005 ALA A O 1
ATOM 8198 N N . ILE A 1 1006 ? 4.044 44.982 -2.769 1.00 91.19 1006 ILE A N 1
ATOM 8199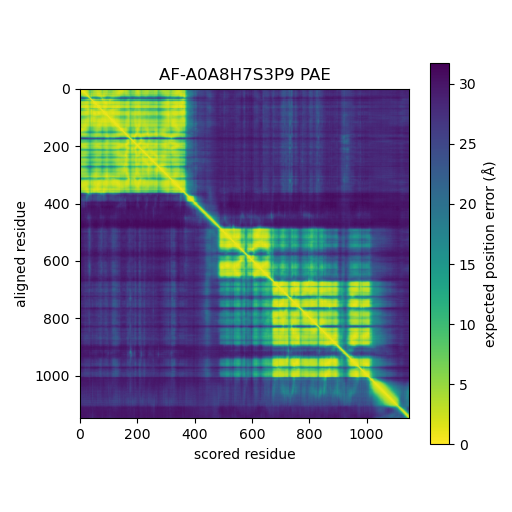 C CA . ILE A 1 1006 ? 4.194 44.238 -4.033 1.00 91.19 1006 ILE A CA 1
ATOM 8200 C C . ILE A 1 1006 ? 4.689 45.148 -5.161 1.00 91.19 1006 ILE A C 1
ATOM 8202 O O . ILE A 1 1006 ? 5.556 44.745 -5.933 1.00 91.19 1006 ILE A O 1
ATOM 8206 N N . ASN A 1 1007 ? 4.142 46.360 -5.261 1.00 90.25 1007 ASN A N 1
ATOM 8207 C CA . ASN A 1 1007 ? 4.431 47.291 -6.352 1.00 90.25 1007 ASN A CA 1
ATOM 8208 C C . ASN A 1 1007 ? 5.799 47.979 -6.207 1.00 90.25 1007 ASN A C 1
ATOM 8210 O O . ASN A 1 1007 ? 6.355 48.436 -7.203 1.00 90.25 1007 ASN A O 1
ATOM 8214 N N . ARG A 1 1008 ? 6.359 48.051 -4.992 1.00 83.12 1008 ARG A N 1
ATOM 8215 C CA . ARG A 1 1008 ? 7.744 48.482 -4.757 1.00 83.12 1008 ARG A CA 1
ATOM 8216 C C . ARG A 1 1008 ? 8.685 47.279 -4.929 1.00 83.12 1008 ARG A C 1
ATOM 8218 O O . ARG A 1 1008 ? 8.693 46.412 -4.052 1.00 83.12 1008 ARG A O 1
ATOM 8225 N N . PRO A 1 1009 ? 9.500 47.197 -6.001 1.00 58.56 1009 PRO A N 1
ATOM 8226 C CA . PRO A 1 1009 ? 10.554 46.190 -6.069 1.00 58.56 1009 PRO A CA 1
ATOM 8227 C C . PRO A 1 1009 ? 11.527 46.399 -4.900 1.00 58.56 1009 PRO A C 1
ATOM 8229 O O . PRO A 1 1009 ? 11.870 47.534 -4.570 1.00 58.56 1009 PRO A O 1
ATOM 8232 N N . SER A 1 1010 ? 11.969 45.314 -4.259 1.00 57.12 1010 SER A N 1
ATOM 8233 C CA . SER A 1 1010 ? 12.843 45.382 -3.081 1.00 57.12 1010 SER A CA 1
ATOM 8234 C C . SER A 1 1010 ? 14.288 45.715 -3.467 1.00 57.12 1010 SER A C 1
ATOM 8236 O O . SER A 1 1010 ? 15.153 44.836 -3.512 1.00 57.12 1010 SER A O 1
ATOM 8238 N N . VAL A 1 1011 ? 14.533 46.990 -3.764 1.00 49.41 1011 VAL A N 1
ATOM 8239 C CA . VAL A 1 1011 ? 15.876 47.566 -3.885 1.00 49.41 1011 VAL A CA 1
ATOM 8240 C C . VAL A 1 1011 ? 16.617 47.374 -2.551 1.00 49.41 1011 VAL A C 1
ATOM 8242 O O . VAL A 1 1011 ? 16.020 47.496 -1.485 1.00 49.41 1011 VAL A O 1
ATOM 8245 N N . ASN A 1 1012 ? 17.911 47.054 -2.619 1.00 51.53 1012 ASN A N 1
ATOM 8246 C CA . ASN A 1 1012 ? 18.845 46.977 -1.487 1.00 51.53 1012 ASN A CA 1
ATOM 8247 C C . ASN A 1 1012 ? 18.599 45.938 -0.374 1.00 51.53 1012 ASN A C 1
ATOM 8249 O O . ASN A 1 1012 ? 19.011 46.143 0.764 1.00 51.53 1012 ASN A O 1
ATOM 8253 N N . ARG A 1 1013 ? 18.155 44.720 -0.719 1.00 53.44 1013 ARG A N 1
ATOM 8254 C CA . ARG A 1 1013 ? 18.391 43.559 0.174 1.00 53.44 1013 ARG A CA 1
ATOM 8255 C C . ARG A 1 1013 ? 19.870 43.241 0.432 1.00 53.44 1013 ARG A C 1
ATOM 8257 O O . ARG A 1 1013 ? 20.163 42.492 1.355 1.00 53.44 1013 ARG A O 1
ATOM 8264 N N . LEU A 1 1014 ? 20.804 43.799 -0.347 1.00 50.12 1014 LEU A N 1
ATOM 8265 C CA . LEU A 1 1014 ? 22.238 43.705 -0.045 1.00 50.12 1014 LEU A CA 1
ATOM 8266 C C . LEU A 1 1014 ? 22.572 44.322 1.322 1.00 50.12 1014 LEU A C 1
ATOM 8268 O O . LEU A 1 1014 ? 23.322 43.714 2.075 1.00 50.12 1014 LEU A O 1
ATOM 8272 N N . GLN A 1 1015 ? 21.951 45.452 1.675 1.00 54.22 1015 GLN A N 1
ATOM 8273 C CA . GLN A 1 1015 ? 22.231 46.166 2.927 1.00 54.22 1015 GLN A CA 1
ATOM 8274 C C . GLN A 1 1015 ? 21.717 45.388 4.155 1.00 54.22 1015 GLN A C 1
ATOM 8276 O O . GLN A 1 1015 ? 22.406 45.317 5.173 1.00 54.22 1015 GLN A O 1
ATOM 8281 N N . ASP A 1 1016 ? 20.574 44.698 4.028 1.00 54.84 1016 ASP A N 1
ATOM 8282 C CA . ASP A 1 1016 ? 20.088 43.746 5.043 1.00 54.84 1016 ASP A CA 1
ATOM 8283 C C . ASP A 1 1016 ? 21.086 42.591 5.272 1.00 54.84 1016 ASP A C 1
ATOM 8285 O O . ASP A 1 1016 ? 21.261 42.123 6.398 1.00 54.84 1016 ASP A O 1
ATOM 8289 N N . TYR A 1 1017 ? 21.751 42.116 4.209 1.00 54.59 1017 TYR A N 1
ATOM 8290 C CA . TYR A 1 1017 ? 22.767 41.063 4.310 1.00 54.59 1017 TYR A CA 1
ATOM 8291 C C . TYR A 1 1017 ? 24.108 41.576 4.845 1.00 54.59 1017 TYR A C 1
ATOM 8293 O O . TYR A 1 1017 ? 24.730 40.872 5.637 1.00 54.59 1017 TYR A O 1
ATOM 8301 N N . GLU A 1 1018 ? 24.537 42.787 4.485 1.00 52.59 1018 GLU A N 1
ATOM 8302 C CA . GLU A 1 1018 ? 25.753 43.428 5.010 1.00 52.59 1018 GLU A CA 1
ATOM 8303 C C . GLU A 1 1018 ? 25.700 43.552 6.543 1.00 52.59 1018 GLU A C 1
ATOM 8305 O O . GLU A 1 1018 ? 26.660 43.183 7.221 1.00 5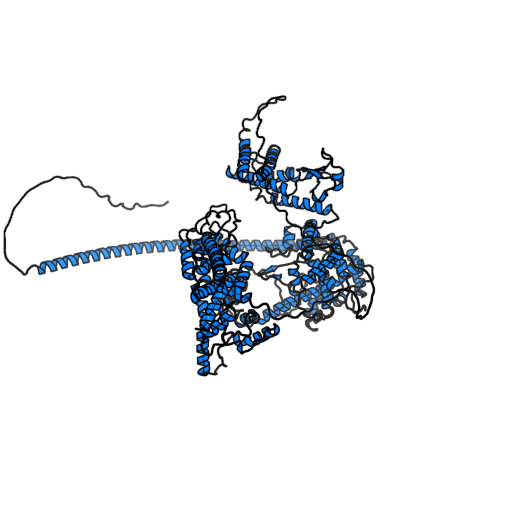2.59 1018 GLU A O 1
ATOM 8310 N N . GLY A 1 1019 ? 24.545 43.927 7.108 1.00 57.84 1019 GLY A N 1
ATOM 8311 C CA . GLY A 1 1019 ? 24.315 43.932 8.561 1.00 57.84 1019 GLY A CA 1
ATOM 8312 C C . GLY A 1 1019 ? 24.321 42.544 9.231 1.00 57.84 1019 GLY A C 1
ATOM 8313 O O . GLY A 1 1019 ? 24.496 42.440 10.447 1.00 57.84 1019 GLY A O 1
ATOM 8314 N N . LEU A 1 1020 ? 24.167 41.460 8.462 1.00 54.09 1020 LEU A N 1
ATOM 8315 C CA . LEU A 1 1020 ? 24.213 40.080 8.961 1.00 54.09 1020 LEU A CA 1
ATOM 8316 C C . LEU A 1 1020 ? 25.608 39.441 8.872 1.00 54.09 1020 LEU A C 1
ATOM 8318 O O . LEU A 1 1020 ? 25.860 38.482 9.604 1.00 54.09 1020 LEU A O 1
ATOM 8322 N N . VAL A 1 1021 ? 26.524 39.960 8.043 1.00 54.16 1021 VAL A N 1
ATOM 8323 C CA . VAL A 1 1021 ? 27.880 39.394 7.880 1.00 54.16 1021 VAL A CA 1
ATOM 8324 C C . VAL A 1 1021 ? 28.632 39.242 9.216 1.00 54.16 1021 VAL A C 1
ATOM 8326 O O . VAL A 1 1021 ? 29.130 38.139 9.455 1.00 54.16 1021 VAL A O 1
ATOM 8329 N N . PRO A 1 1022 ? 28.675 40.237 10.133 1.00 55.91 1022 PRO A N 1
ATOM 8330 C CA . PRO A 1 1022 ? 29.388 40.089 11.408 1.00 55.91 1022 PRO A CA 1
ATOM 8331 C C . PRO A 1 1022 ? 28.836 38.938 12.262 1.00 55.91 1022 PRO A C 1
ATOM 8333 O O . PRO A 1 1022 ? 29.586 38.083 12.727 1.00 55.91 1022 PRO A O 1
ATOM 8336 N N . ASN A 1 1023 ? 27.507 38.844 12.374 1.00 58.53 1023 ASN A N 1
ATOM 8337 C CA . ASN A 1 1023 ? 26.832 37.785 13.128 1.00 58.53 1023 ASN A CA 1
ATOM 8338 C C . ASN A 1 1023 ? 27.079 36.386 12.535 1.00 58.53 1023 ASN A C 1
ATOM 8340 O O . ASN A 1 1023 ? 27.148 35.401 13.275 1.00 58.53 1023 ASN A O 1
ATOM 8344 N N . ILE A 1 1024 ? 27.230 36.281 11.210 1.00 57.84 1024 ILE A N 1
ATOM 8345 C CA . ILE A 1 1024 ? 27.580 35.026 10.529 1.00 57.84 1024 ILE A CA 1
ATOM 8346 C C . ILE A 1 1024 ? 29.036 34.641 10.825 1.00 57.84 1024 ILE A C 1
ATOM 8348 O O . ILE A 1 1024 ? 29.290 33.475 11.128 1.00 57.84 1024 ILE A O 1
ATOM 8352 N N . VAL A 1 1025 ? 29.973 35.595 10.804 1.00 61.62 1025 VAL A N 1
ATOM 8353 C CA . VAL A 1 1025 ? 31.388 35.361 11.147 1.00 61.62 1025 VAL A CA 1
ATOM 8354 C C . VAL A 1 1025 ? 31.534 34.918 12.607 1.00 61.62 1025 VAL A C 1
ATOM 8356 O O . VAL A 1 1025 ? 32.119 33.866 12.863 1.00 61.62 1025 VAL A O 1
ATOM 8359 N N . ASP A 1 1026 ? 30.913 35.617 13.559 1.00 64.56 1026 ASP A N 1
ATOM 8360 C CA . ASP A 1 1026 ? 30.927 35.232 14.980 1.00 64.56 1026 ASP A CA 1
ATOM 8361 C C . ASP A 1 1026 ? 30.289 33.857 15.224 1.00 64.56 1026 A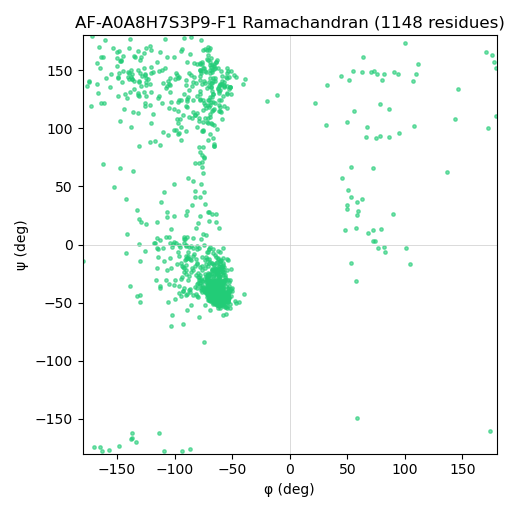SP A C 1
ATOM 8363 O O . ASP A 1 1026 ? 30.755 33.071 16.059 1.00 64.56 1026 ASP A O 1
ATOM 8367 N N . SER A 1 1027 ? 29.234 33.528 14.475 1.00 65.12 1027 SER A N 1
ATOM 8368 C CA . SER A 1 1027 ? 28.608 32.204 14.518 1.00 65.12 1027 SER A CA 1
ATOM 8369 C C . SER A 1 1027 ? 29.536 31.121 13.962 1.00 65.12 1027 SER A C 1
ATOM 8371 O O . SER A 1 1027 ? 29.641 30.049 14.560 1.00 65.12 1027 SER A O 1
ATOM 8373 N N . GLN A 1 1028 ? 30.260 31.389 12.870 1.00 63.25 1028 GLN A N 1
ATOM 8374 C CA . GLN A 1 1028 ? 31.264 30.469 12.327 1.00 63.25 1028 GLN A CA 1
ATOM 8375 C C . GLN A 1 1028 ? 32.443 30.273 13.287 1.00 63.25 1028 GLN A C 1
ATOM 8377 O O . GLN A 1 1028 ? 32.872 29.136 13.473 1.00 63.25 1028 GLN A O 1
ATOM 8382 N N . ILE A 1 1029 ? 32.912 31.323 13.970 1.00 73.38 1029 ILE A N 1
ATOM 8383 C CA . ILE A 1 1029 ? 33.954 31.221 15.007 1.00 73.38 1029 ILE A CA 1
ATOM 8384 C C . ILE A 1 1029 ? 33.467 30.337 16.168 1.00 73.38 1029 ILE A C 1
ATOM 8386 O O . ILE A 1 1029 ? 34.149 29.384 16.550 1.00 73.38 1029 ILE A O 1
ATOM 8390 N N . LYS A 1 1030 ? 32.250 30.565 16.683 1.00 75.69 1030 LYS A N 1
ATOM 8391 C CA . LYS A 1 1030 ? 31.645 29.728 17.741 1.00 75.69 1030 LYS A CA 1
ATOM 8392 C C . LYS A 1 1030 ? 31.465 28.264 17.310 1.00 75.69 1030 LYS A C 1
ATOM 8394 O O . LYS A 1 1030 ? 31.691 27.359 18.115 1.00 75.69 1030 LYS A O 1
ATOM 8399 N N . VAL A 1 1031 ? 31.094 28.013 16.052 1.00 73.00 1031 VAL A N 1
ATOM 8400 C CA . VAL A 1 1031 ? 30.978 26.658 15.480 1.00 73.00 1031 VAL A CA 1
ATOM 8401 C C . VAL A 1 1031 ? 32.350 25.998 15.302 1.00 73.00 1031 VAL A C 1
ATOM 8403 O O . VAL A 1 1031 ? 32.495 24.829 15.650 1.00 73.00 1031 VAL A O 1
ATOM 8406 N N . SER A 1 1032 ? 33.363 26.734 14.839 1.00 74.50 1032 SER A N 1
ATOM 8407 C CA . SER A 1 1032 ? 34.741 26.247 14.679 1.00 74.50 1032 SER A CA 1
ATOM 8408 C C . SER A 1 1032 ? 35.373 25.866 16.023 1.00 74.50 1032 SER A C 1
ATOM 8410 O O . SER A 1 1032 ? 35.945 24.782 16.166 1.00 74.50 1032 SER A O 1
ATOM 8412 N N . ASN A 1 1033 ? 35.175 26.692 17.054 1.00 81.81 1033 ASN A N 1
ATOM 8413 C CA . ASN A 1 1033 ? 35.633 26.403 18.413 1.00 81.81 1033 ASN A CA 1
ATOM 8414 C C . ASN A 1 1033 ? 34.959 25.138 18.976 1.00 81.81 1033 ASN A C 1
ATOM 8416 O O . ASN A 1 1033 ? 35.644 24.254 19.490 1.00 81.81 1033 ASN A O 1
ATOM 8420 N N . ARG A 1 1034 ? 33.637 24.987 18.794 1.00 79.88 1034 ARG A N 1
ATOM 8421 C CA . ARG A 1 1034 ? 32.908 23.760 19.171 1.00 79.88 1034 ARG A CA 1
ATOM 8422 C C . ARG A 1 1034 ? 33.371 22.524 18.396 1.00 79.88 1034 ARG A C 1
ATOM 8424 O O . ARG A 1 1034 ? 33.510 21.462 18.992 1.00 79.88 1034 ARG A O 1
ATOM 8431 N N . LEU A 1 1035 ? 33.632 22.638 17.093 1.00 75.75 1035 LEU A N 1
ATOM 8432 C CA . LEU A 1 1035 ? 34.195 21.547 16.285 1.00 75.75 1035 LEU A CA 1
ATOM 8433 C C . LEU A 1 1035 ? 35.588 21.139 16.775 1.00 75.75 1035 LEU A C 1
ATOM 8435 O O . LEU A 1 1035 ? 35.888 19.950 16.843 1.00 75.75 1035 LEU A O 1
ATOM 8439 N N . SER A 1 1036 ? 36.410 22.110 17.170 1.00 81.00 1036 SER A N 1
ATOM 8440 C CA . SER A 1 1036 ? 37.753 21.876 17.707 1.00 81.00 1036 SER A CA 1
ATOM 8441 C C . SER A 1 1036 ? 37.704 21.158 19.062 1.00 81.00 1036 SER A C 1
ATOM 8443 O O . SER A 1 1036 ? 38.421 20.179 19.269 1.00 81.00 1036 SER A O 1
ATOM 8445 N N . GLU A 1 1037 ? 36.798 21.568 19.955 1.00 86.94 1037 GLU A N 1
ATOM 8446 C CA . GLU A 1 1037 ? 36.543 20.902 21.241 1.00 86.94 1037 GLU A CA 1
ATOM 8447 C C . GLU A 1 1037 ? 36.000 19.470 21.056 1.00 86.94 1037 GLU A C 1
ATOM 8449 O O . GLU A 1 1037 ? 36.465 18.530 21.709 1.00 86.94 1037 GLU A O 1
ATOM 8454 N N . ILE A 1 1038 ? 35.059 19.276 20.123 1.00 84.19 1038 ILE A N 1
ATOM 8455 C CA . ILE A 1 1038 ? 34.510 17.958 19.769 1.00 84.19 1038 ILE A CA 1
ATOM 8456 C C . ILE A 1 1038 ? 35.603 17.046 19.199 1.00 84.19 1038 ILE A C 1
ATOM 8458 O O . ILE A 1 1038 ? 35.692 15.892 19.618 1.00 84.19 1038 ILE A O 1
ATOM 8462 N N . ASN A 1 1039 ? 36.460 17.547 18.304 1.00 81.38 1039 ASN A N 1
ATOM 8463 C CA . ASN A 1 1039 ? 37.579 16.784 17.751 1.00 81.38 1039 ASN A CA 1
ATOM 8464 C C . ASN A 1 1039 ? 38.594 16.405 18.837 1.00 81.38 1039 ASN A C 1
ATOM 8466 O O . ASN A 1 1039 ? 38.961 15.237 18.938 1.00 81.38 1039 ASN A O 1
ATOM 8470 N N . TYR A 1 1040 ? 38.990 17.341 19.707 1.00 89.50 1040 TYR A N 1
ATOM 8471 C CA . TYR A 1 1040 ? 39.886 17.052 20.832 1.00 89.50 1040 TYR A CA 1
ATOM 8472 C C . TYR A 1 1040 ? 39.315 15.958 21.752 1.00 89.50 1040 TYR A C 1
ATOM 8474 O O . TYR A 1 1040 ? 40.019 15.023 22.146 1.00 89.50 1040 TYR A O 1
ATOM 8482 N N . LYS A 1 1041 ? 38.011 16.024 22.048 1.00 87.50 1041 LYS A N 1
ATOM 8483 C CA . LYS A 1 1041 ? 37.304 15.006 22.831 1.00 87.50 1041 LYS A CA 1
ATOM 8484 C C . LYS A 1 1041 ? 37.236 13.654 22.113 1.00 87.50 1041 LYS A C 1
ATOM 8486 O O . LYS A 1 1041 ? 37.468 12.629 22.751 1.00 87.50 1041 LYS A O 1
ATOM 8491 N N . LEU A 1 1042 ? 36.968 13.648 20.806 1.00 88.06 1042 LEU A N 1
ATOM 8492 C CA . LEU A 1 1042 ? 36.915 12.440 19.981 1.00 88.06 1042 LEU A CA 1
ATOM 8493 C C . LEU A 1 1042 ? 38.273 11.728 19.949 1.00 88.06 1042 LEU A C 1
ATOM 8495 O O . LEU A 1 1042 ? 38.320 10.533 20.231 1.00 88.06 1042 LEU A O 1
ATOM 8499 N N . THR A 1 1043 ? 39.368 12.454 19.709 1.00 86.44 1043 THR A N 1
ATOM 8500 C CA . THR A 1 1043 ? 40.735 11.907 19.755 1.00 86.44 1043 THR A CA 1
ATOM 8501 C C . THR A 1 1043 ? 41.055 11.334 21.137 1.00 86.44 1043 THR A C 1
ATOM 8503 O O . THR A 1 1043 ? 41.579 10.228 21.249 1.00 86.44 1043 THR A O 1
ATOM 8506 N N . ARG A 1 1044 ? 40.675 12.033 22.217 1.00 89.81 1044 ARG A N 1
ATOM 8507 C CA . ARG A 1 1044 ? 40.908 11.569 23.594 1.00 89.81 1044 ARG A CA 1
ATOM 8508 C C . ARG A 1 1044 ? 40.114 10.309 23.951 1.00 89.81 1044 ARG A C 1
ATOM 8510 O O . ARG A 1 1044 ? 40.611 9.475 24.705 1.00 89.81 1044 ARG A O 1
ATOM 8517 N N . ASP A 1 1045 ? 38.899 10.156 23.434 1.00 86.69 1045 ASP A N 1
ATOM 8518 C CA . ASP A 1 1045 ? 38.096 8.947 23.642 1.00 86.69 1045 ASP A CA 1
ATOM 8519 C C . ASP A 1 1045 ? 38.497 7.809 22.677 1.00 86.69 1045 ASP A C 1
ATOM 8521 O O . ASP A 1 1045 ? 38.388 6.643 23.053 1.00 86.69 1045 ASP A O 1
ATOM 8525 N N . GLN A 1 1046 ? 39.049 8.106 21.491 1.00 88.00 1046 GLN A N 1
ATOM 8526 C CA . GLN A 1 1046 ? 39.734 7.120 20.639 1.00 88.00 1046 GLN A CA 1
ATOM 8527 C C . GLN A 1 1046 ? 40.979 6.554 21.334 1.00 88.00 1046 GLN A C 1
ATOM 8529 O O . GLN A 1 1046 ? 41.096 5.335 21.427 1.00 88.00 1046 GLN A O 1
ATOM 8534 N N . GLN A 1 1047 ? 41.841 7.410 21.898 1.00 90.56 1047 GLN A N 1
ATOM 8535 C CA . GLN A 1 1047 ? 43.029 6.998 22.657 1.00 90.56 1047 GLN A CA 1
ATOM 8536 C C . GLN A 1 1047 ? 42.658 5.989 23.758 1.00 90.56 1047 GLN A C 1
ATOM 8538 O O . GLN A 1 1047 ? 43.120 4.853 23.733 1.00 90.56 1047 GLN A O 1
ATOM 8543 N N . LYS A 1 1048 ? 41.699 6.346 24.629 1.00 89.38 1048 LYS A N 1
ATOM 8544 C CA . LYS A 1 1048 ? 41.189 5.457 25.691 1.00 89.38 1048 LYS A CA 1
ATOM 8545 C C . LYS A 1 1048 ? 40.612 4.140 25.171 1.00 89.38 1048 LYS A C 1
ATOM 8547 O O . LYS A 1 1048 ? 40.632 3.145 25.891 1.00 89.38 1048 LYS A O 1
ATOM 8552 N N . ASN A 1 1049 ? 40.010 4.124 23.981 1.00 86.69 1049 ASN A N 1
ATOM 8553 C CA . ASN A 1 1049 ? 39.485 2.887 23.405 1.00 86.69 1049 ASN A CA 1
ATOM 8554 C C . ASN A 1 1049 ? 40.623 1.990 22.905 1.00 86.69 1049 ASN A C 1
ATOM 8556 O O . ASN A 1 1049 ? 40.562 0.788 23.143 1.00 86.69 1049 ASN A O 1
ATOM 8560 N N . ASN A 1 1050 ? 41.676 2.560 22.313 1.00 87.81 1050 ASN A N 1
ATOM 8561 C CA . ASN A 1 1050 ? 42.885 1.822 21.940 1.00 87.81 1050 ASN A CA 1
ATOM 8562 C C . ASN A 1 1050 ? 43.592 1.262 23.185 1.00 87.81 1050 ASN A C 1
ATOM 8564 O O . ASN A 1 1050 ? 43.881 0.071 23.229 1.00 87.81 1050 ASN A O 1
ATOM 8568 N N . ASP A 1 1051 ? 43.755 2.064 24.243 1.00 89.94 1051 ASP A N 1
ATOM 8569 C CA . ASP A 1 1051 ? 44.333 1.610 25.517 1.00 89.94 1051 ASP A CA 1
ATOM 8570 C C . ASP A 1 1051 ? 43.559 0.401 26.084 1.00 89.94 1051 ASP A C 1
ATOM 8572 O O . ASP A 1 1051 ? 44.143 -0.592 26.520 1.00 89.94 1051 ASP A O 1
ATOM 8576 N N . ARG A 1 1052 ? 42.219 0.439 26.020 1.00 88.88 1052 ARG A N 1
ATOM 8577 C CA . ARG A 1 1052 ? 41.350 -0.665 26.465 1.00 88.88 1052 ARG A CA 1
ATOM 8578 C C . ARG A 1 1052 ? 41.408 -1.885 25.547 1.00 88.88 1052 ARG A C 1
ATOM 8580 O O . ARG A 1 1052 ? 41.317 -2.997 26.059 1.00 88.88 1052 ARG A O 1
ATOM 8587 N N . LEU A 1 1053 ? 41.570 -1.706 24.235 1.00 87.50 1053 LEU A N 1
ATOM 8588 C CA . LEU A 1 1053 ? 41.801 -2.813 23.301 1.00 87.50 1053 LEU A CA 1
ATOM 8589 C C . LEU A 1 1053 ? 43.130 -3.510 23.612 1.00 87.50 1053 LEU A C 1
ATOM 8591 O O . LEU A 1 1053 ? 43.130 -4.725 23.776 1.00 87.50 1053 LEU A O 1
ATOM 8595 N N . ASN A 1 1054 ? 44.206 -2.756 23.844 1.00 88.50 1054 ASN A N 1
ATOM 8596 C CA . ASN A 1 1054 ? 45.509 -3.304 24.231 1.00 88.50 1054 ASN A CA 1
ATOM 8597 C C . ASN A 1 1054 ? 45.434 -4.084 25.563 1.00 88.50 1054 ASN A C 1
ATOM 8599 O O . ASN A 1 1054 ? 46.068 -5.127 25.719 1.00 88.50 1054 ASN A O 1
ATOM 8603 N N . MET A 1 1055 ? 44.635 -3.629 26.540 1.00 89.50 1055 MET A N 1
ATOM 8604 C CA . MET A 1 1055 ? 44.396 -4.398 27.775 1.00 89.50 1055 MET A CA 1
ATOM 8605 C C . MET A 1 1055 ? 43.594 -5.689 27.532 1.00 89.50 1055 MET A C 1
ATOM 8607 O O . MET A 1 1055 ? 43.863 -6.706 28.176 1.00 89.50 1055 MET A O 1
ATOM 8611 N N . ILE A 1 1056 ? 42.627 -5.673 26.609 1.00 87.62 1056 ILE A N 1
ATOM 8612 C CA . ILE A 1 1056 ? 41.837 -6.855 26.226 1.00 87.62 1056 ILE A CA 1
ATOM 8613 C C . ILE A 1 1056 ? 42.704 -7.867 25.467 1.00 87.62 1056 ILE A C 1
ATOM 8615 O O . ILE A 1 1056 ? 42.632 -9.057 25.757 1.00 87.62 1056 ILE A O 1
ATOM 8619 N N . GLU A 1 1057 ? 43.559 -7.408 24.555 1.00 89.38 1057 GLU A N 1
ATOM 8620 C CA . GLU A 1 1057 ? 44.501 -8.236 23.797 1.00 89.38 1057 GLU A CA 1
ATOM 8621 C C . GLU A 1 1057 ? 45.519 -8.922 24.715 1.00 89.38 1057 GLU A C 1
ATOM 8623 O O . GLU A 1 1057 ? 45.657 -10.143 24.682 1.00 89.38 1057 GLU A O 1
ATOM 8628 N N . ASN A 1 1058 ? 46.141 -8.177 25.634 1.00 89.44 1058 ASN A N 1
ATOM 8629 C CA . ASN A 1 1058 ? 47.026 -8.756 26.651 1.00 89.44 1058 ASN A CA 1
ATOM 8630 C C . ASN A 1 1058 ? 46.306 -9.786 27.544 1.00 89.44 1058 ASN A C 1
ATOM 8632 O O . ASN A 1 1058 ? 46.892 -10.803 27.919 1.00 89.44 1058 ASN A O 1
ATOM 8636 N N . SER A 1 1059 ? 45.023 -9.562 27.849 1.00 89.81 1059 SER A N 1
ATOM 8637 C CA . SER A 1 1059 ? 44.201 -10.516 28.608 1.00 89.81 1059 SER A CA 1
ATOM 8638 C C . SER A 1 1059 ? 43.873 -11.777 27.797 1.00 89.81 1059 SER A C 1
ATOM 8640 O O . SER A 1 1059 ? 43.912 -12.880 28.337 1.00 89.81 1059 SER A O 1
ATOM 8642 N N . LEU A 1 1060 ? 43.594 -11.636 26.497 1.00 86.06 1060 LEU A N 1
ATOM 8643 C CA . LEU A 1 1060 ? 43.385 -12.751 25.568 1.00 86.06 1060 LEU A CA 1
ATOM 8644 C C . LEU A 1 1060 ? 44.656 -13.588 25.392 1.00 86.06 1060 LEU A C 1
ATOM 8646 O O . LEU A 1 1060 ? 44.587 -14.809 25.498 1.00 86.06 1060 LEU A O 1
ATOM 8650 N N . ASN A 1 1061 ? 45.809 -12.945 25.204 1.00 87.69 1061 ASN A N 1
ATOM 8651 C CA . ASN A 1 1061 ? 47.099 -13.620 25.059 1.00 87.69 1061 ASN A CA 1
ATOM 8652 C C . ASN A 1 1061 ? 47.460 -14.422 26.319 1.00 87.69 1061 ASN A C 1
ATOM 8654 O O . ASN A 1 1061 ? 47.889 -15.572 26.212 1.00 87.69 1061 ASN A O 1
ATOM 8658 N N . LYS A 1 1062 ? 47.199 -13.875 27.515 1.00 90.56 1062 LYS A N 1
ATOM 8659 C CA . LYS A 1 1062 ? 47.341 -14.623 28.772 1.00 90.56 1062 LYS A CA 1
ATOM 8660 C C . LYS A 1 1062 ? 46.381 -15.818 28.844 1.00 90.56 1062 LYS A C 1
ATOM 8662 O O . LYS A 1 1062 ? 46.817 -16.931 29.119 1.00 90.56 1062 LYS A O 1
ATOM 8667 N N . ASN A 1 1063 ? 45.094 -15.610 28.554 1.00 86.31 1063 ASN A N 1
ATOM 8668 C CA . ASN A 1 1063 ? 44.103 -16.691 28.556 1.00 86.31 1063 ASN A CA 1
ATOM 8669 C C . ASN A 1 1063 ? 44.454 -17.803 27.552 1.00 86.31 1063 ASN A C 1
ATOM 8671 O O . ASN A 1 1063 ? 44.182 -18.969 27.819 1.00 86.31 1063 ASN A O 1
ATOM 8675 N N . HIS A 1 1064 ? 45.078 -17.467 26.419 1.00 84.12 1064 HIS A N 1
ATOM 8676 C CA . HIS A 1 1064 ? 45.544 -18.447 25.441 1.00 84.12 1064 HIS A CA 1
ATOM 8677 C C . HIS A 1 1064 ? 46.709 -19.288 25.990 1.00 84.12 1064 HIS A C 1
ATOM 8679 O O . HIS A 1 1064 ? 46.646 -20.513 25.925 1.00 84.12 1064 HIS A O 1
ATOM 8685 N N . GLN A 1 1065 ? 47.705 -18.661 26.634 1.00 88.12 1065 GLN A N 1
ATOM 8686 C CA . GLN A 1 1065 ? 48.794 -19.373 27.322 1.00 88.12 1065 GLN A CA 1
ATOM 8687 C C . GLN A 1 1065 ? 48.277 -20.306 28.430 1.00 88.12 1065 GLN A C 1
ATOM 8689 O O . GLN A 1 1065 ? 48.727 -21.447 28.543 1.00 88.12 1065 GLN A O 1
ATOM 8694 N N . ASP A 1 1066 ? 47.314 -19.846 29.233 1.00 87.06 1066 ASP A N 1
ATOM 8695 C CA . ASP A 1 1066 ? 46.699 -20.665 30.281 1.00 87.06 1066 ASP A CA 1
ATOM 8696 C C . ASP A 1 1066 ? 45.809 -21.786 29.694 1.00 87.06 1066 ASP A C 1
ATOM 8698 O O . ASP A 1 1066 ? 45.780 -22.887 30.242 1.00 87.06 1066 ASP A O 1
ATOM 8702 N N . SER A 1 1067 ? 45.187 -21.586 28.524 1.00 84.56 1067 SER A N 1
ATOM 8703 C CA . SER A 1 1067 ? 44.493 -22.651 27.779 1.00 84.56 1067 SER A CA 1
ATOM 8704 C C . SER A 1 1067 ? 45.459 -23.739 27.296 1.00 84.56 1067 SER A C 1
ATOM 8706 O O . SER A 1 1067 ? 45.204 -24.920 27.517 1.00 84.56 1067 SER A O 1
ATOM 8708 N N . SER A 1 1068 ? 46.605 -23.371 26.714 1.00 84.19 1068 SER A N 1
ATOM 8709 C CA . SER A 1 1068 ? 47.618 -24.340 26.261 1.00 84.19 1068 SER A CA 1
ATOM 8710 C C . SER A 1 1068 ? 48.275 -25.111 27.417 1.00 84.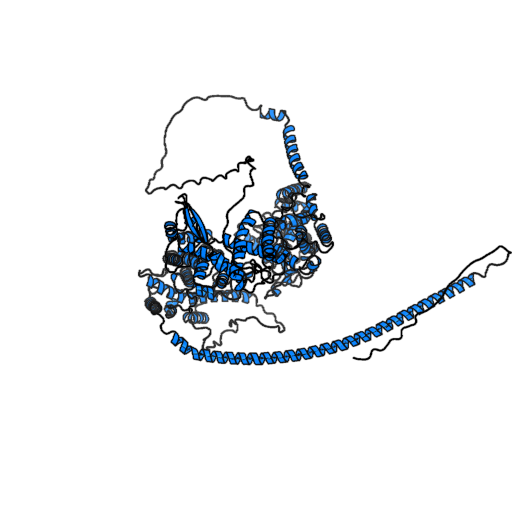19 1068 SER A C 1
ATOM 8712 O O . SER A 1 1068 ? 48.708 -26.252 27.248 1.00 84.19 1068 SER A O 1
ATOM 8714 N N . ARG A 1 1069 ? 48.313 -24.531 28.626 1.00 87.38 1069 ARG A N 1
ATOM 8715 C CA . ARG A 1 1069 ? 48.674 -25.251 29.862 1.00 87.38 1069 ARG A CA 1
ATOM 8716 C C . ARG A 1 1069 ? 47.615 -26.278 30.265 1.00 87.38 1069 ARG A C 1
ATOM 8718 O O . ARG A 1 1069 ? 47.970 -27.376 30.678 1.00 87.38 1069 ARG A O 1
ATOM 8725 N N . ILE A 1 1070 ? 46.330 -25.952 30.131 1.00 86.69 1070 ILE A N 1
ATOM 8726 C CA . ILE A 1 1070 ? 45.238 -26.900 30.396 1.00 86.69 1070 ILE A CA 1
ATOM 8727 C C . ILE A 1 1070 ? 45.265 -28.046 29.374 1.00 86.69 1070 ILE A C 1
ATOM 8729 O O . ILE A 1 1070 ? 45.133 -29.205 29.760 1.00 86.69 1070 ILE A O 1
ATOM 8733 N N . GLU A 1 1071 ? 45.511 -27.757 28.095 1.00 84.25 1071 GLU A N 1
ATOM 8734 C CA . GLU A 1 1071 ? 45.630 -28.773 27.040 1.00 84.25 1071 GLU A CA 1
ATOM 8735 C C . GLU A 1 1071 ? 46.792 -29.748 27.284 1.00 84.25 1071 GLU A C 1
ATOM 8737 O O . GLU A 1 1071 ? 46.601 -30.956 27.149 1.00 84.25 1071 GLU A O 1
ATOM 8742 N N . SER A 1 1072 ? 47.970 -29.274 27.713 1.00 84.94 1072 SER A N 1
ATOM 8743 C CA . SER A 1 1072 ? 49.097 -30.171 28.019 1.00 84.94 1072 SER A CA 1
ATOM 8744 C C . SER A 1 1072 ? 48.861 -31.028 29.271 1.00 84.94 1072 SER A C 1
ATOM 8746 O O . SER A 1 1072 ? 49.225 -32.206 29.280 1.00 84.94 1072 SER A O 1
ATOM 8748 N N . ILE A 1 1073 ? 48.171 -30.495 30.288 1.00 87.94 1073 ILE A N 1
ATOM 8749 C CA . ILE A 1 1073 ? 47.722 -31.268 31.460 1.00 87.94 1073 ILE A CA 1
ATOM 8750 C C . ILE A 1 1073 ? 46.713 -32.351 31.043 1.00 87.94 1073 ILE A C 1
ATOM 8752 O O . ILE A 1 1073 ? 46.852 -33.507 31.444 1.00 87.94 1073 ILE A O 1
ATOM 8756 N N . LEU A 1 1074 ? 45.725 -32.012 30.207 1.00 83.75 1074 LEU A N 1
ATOM 8757 C CA . LEU A 1 1074 ? 44.740 -32.970 29.690 1.00 83.75 1074 LEU A CA 1
ATOM 8758 C C . LEU A 1 1074 ? 45.390 -34.061 28.827 1.00 83.75 1074 LEU A C 1
ATOM 8760 O O . LEU A 1 1074 ? 45.013 -35.227 28.938 1.00 83.75 1074 LEU A O 1
ATOM 8764 N N . LEU A 1 1075 ? 46.396 -33.714 28.019 1.00 87.75 1075 LEU A N 1
ATOM 8765 C CA . LEU A 1 1075 ? 47.159 -34.678 27.224 1.00 87.75 1075 LEU A CA 1
ATOM 8766 C C . LEU A 1 1075 ? 47.916 -35.673 28.123 1.00 87.75 1075 LEU A C 1
ATOM 8768 O O . LEU A 1 1075 ? 47.845 -36.881 27.892 1.00 87.75 1075 LEU A O 1
ATOM 8772 N N . GLY A 1 1076 ? 48.567 -35.188 29.186 1.00 89.25 1076 GLY A N 1
ATOM 8773 C CA . GLY A 1 1076 ? 49.243 -36.034 30.176 1.00 89.25 1076 GLY A CA 1
ATOM 8774 C C . GLY A 1 1076 ? 48.282 -36.960 30.933 1.00 89.25 1076 GLY A C 1
ATOM 8775 O O . GLY A 1 1076 ? 48.551 -38.154 31.070 1.00 89.25 1076 GLY A O 1
ATOM 8776 N N . LEU A 1 1077 ? 47.118 -36.452 31.355 1.00 88.62 1077 LEU A N 1
ATOM 8777 C CA . LEU A 1 1077 ? 46.066 -37.264 31.982 1.00 88.62 1077 LEU A CA 1
ATOM 8778 C C . LEU A 1 1077 ? 45.506 -38.326 31.020 1.00 88.62 1077 LEU A C 1
ATOM 8780 O O . LEU A 1 1077 ? 45.268 -39.463 31.427 1.00 88.62 1077 LEU A O 1
ATOM 8784 N N . SER A 1 1078 ? 45.349 -37.997 29.734 1.00 86.25 1078 SER A N 1
ATOM 8785 C CA . SER A 1 1078 ? 44.925 -38.954 28.705 1.00 86.25 1078 SER A CA 1
ATOM 8786 C C . SER A 1 1078 ? 45.941 -40.088 28.521 1.00 86.25 1078 SER A C 1
ATOM 8788 O O . SER A 1 1078 ? 45.547 -41.249 28.415 1.00 86.25 1078 SER A O 1
ATOM 8790 N N . GLN A 1 1079 ? 47.242 -39.781 28.521 1.00 87.94 1079 GLN A N 1
ATOM 8791 C CA . GLN A 1 1079 ? 48.309 -40.788 28.450 1.00 87.94 1079 GLN A CA 1
ATOM 8792 C C . GLN A 1 1079 ? 48.322 -41.692 29.694 1.00 87.94 1079 GLN A C 1
ATOM 8794 O O . GLN A 1 1079 ? 48.432 -42.912 29.570 1.00 87.94 1079 GLN A O 1
ATOM 8799 N N . GLN A 1 1080 ? 48.124 -41.126 30.891 1.00 89.00 1080 GLN A N 1
ATOM 8800 C CA . GLN A 1 1080 ? 47.992 -41.909 32.126 1.00 89.00 1080 GLN A CA 1
ATOM 8801 C C . GLN A 1 1080 ? 46.775 -42.848 32.091 1.00 89.00 1080 GLN A C 1
ATOM 8803 O O . GLN A 1 1080 ? 46.901 -44.021 32.442 1.00 89.00 1080 GLN A O 1
ATOM 8808 N N . LEU A 1 1081 ? 45.616 -42.381 31.613 1.00 87.19 1081 LEU A N 1
ATOM 8809 C CA . LEU A 1 1081 ? 44.417 -43.216 31.459 1.00 87.19 1081 LEU A CA 1
ATOM 8810 C C . LEU A 1 1081 ? 44.616 -44.349 30.440 1.00 87.19 1081 LEU A C 1
ATOM 8812 O O . LEU A 1 1081 ? 44.176 -45.473 30.686 1.00 87.19 1081 LEU A O 1
ATOM 8816 N N . GLN A 1 1082 ? 45.320 -44.094 29.332 1.00 85.25 1082 GLN A N 1
ATOM 8817 C CA . GLN A 1 1082 ? 45.694 -45.140 28.373 1.00 85.25 1082 GLN A CA 1
ATOM 8818 C C . GLN A 1 1082 ? 46.620 -46.188 29.007 1.00 85.25 1082 GLN A C 1
ATOM 8820 O O . GLN A 1 1082 ? 46.368 -47.383 28.851 1.00 85.25 1082 GLN A O 1
ATOM 8825 N N . GLN A 1 1083 ? 47.624 -45.770 29.785 1.00 87.81 1083 GLN A N 1
ATOM 8826 C CA . GLN A 1 1083 ? 48.512 -46.695 30.498 1.00 87.81 1083 GLN A CA 1
ATOM 8827 C C . GLN A 1 1083 ? 47.759 -47.541 31.539 1.00 87.81 1083 GLN A C 1
ATOM 8829 O O . GLN A 1 1083 ? 48.003 -48.741 31.643 1.00 87.81 1083 GLN A O 1
ATOM 8834 N N . VAL A 1 1084 ? 46.817 -46.951 32.284 1.00 87.75 1084 VAL A N 1
ATOM 8835 C CA . VAL A 1 1084 ? 45.966 -47.687 33.238 1.00 87.75 1084 VAL A CA 1
ATOM 8836 C C . VAL A 1 1084 ? 45.080 -48.705 32.514 1.00 87.75 1084 VAL A C 1
ATOM 8838 O O . VAL A 1 1084 ? 45.026 -49.859 32.935 1.00 87.75 1084 VAL A O 1
ATOM 8841 N N . SER A 1 1085 ? 44.451 -48.322 31.398 1.00 86.00 1085 SER A N 1
ATOM 8842 C CA . SER A 1 1085 ? 43.632 -49.224 30.573 1.00 86.00 1085 SER A CA 1
ATOM 8843 C C . SER A 1 1085 ? 44.445 -50.403 30.016 1.00 86.00 1085 SER A C 1
ATOM 8845 O O . SER A 1 1085 ? 44.019 -51.555 30.105 1.00 86.00 1085 SER A O 1
ATOM 8847 N N . TYR A 1 1086 ? 45.661 -50.142 29.527 1.00 87.62 1086 TYR A N 1
ATOM 8848 C CA . TYR A 1 1086 ? 46.583 -51.173 29.045 1.00 87.62 1086 TYR A CA 1
ATOM 8849 C C . TYR A 1 1086 ? 47.016 -52.134 30.166 1.00 87.62 1086 TYR A C 1
ATOM 8851 O O . TYR A 1 1086 ? 46.932 -53.355 30.017 1.00 87.62 1086 TYR A O 1
ATOM 8859 N N . ASN A 1 1087 ? 47.388 -51.598 31.333 1.00 87.50 1087 ASN A N 1
ATOM 8860 C CA . ASN A 1 1087 ? 47.717 -52.404 32.510 1.00 87.50 1087 ASN A CA 1
ATOM 8861 C C . ASN A 1 1087 ? 46.521 -53.271 32.952 1.00 87.50 1087 ASN A C 1
ATOM 8863 O O . ASN A 1 1087 ? 46.706 -54.428 33.328 1.00 87.50 1087 ASN A O 1
ATOM 8867 N N . GLN A 1 1088 ? 45.293 -52.746 32.869 1.00 86.62 1088 GLN A N 1
ATOM 8868 C CA . GLN A 1 1088 ? 44.067 -53.475 33.198 1.00 86.62 1088 GLN A CA 1
ATOM 8869 C C . GLN A 1 1088 ? 43.763 -54.597 32.188 1.00 86.62 1088 GLN A C 1
ATOM 8871 O O . GLN A 1 1088 ? 43.344 -55.679 32.599 1.00 86.62 1088 GLN A O 1
ATOM 8876 N N . GLN A 1 1089 ? 44.029 -54.393 30.892 1.00 86.00 1089 GLN A N 1
ATOM 8877 C CA . GLN A 1 1089 ? 43.936 -55.451 29.875 1.00 86.00 1089 GLN A CA 1
ATOM 8878 C C . GLN A 1 1089 ? 44.944 -56.582 30.120 1.00 86.00 1089 GLN A C 1
ATOM 8880 O O . GLN A 1 1089 ? 44.568 -57.753 30.046 1.00 86.00 1089 GLN A O 1
ATOM 8885 N N . ILE A 1 1090 ? 46.193 -56.265 30.484 1.00 84.94 1090 ILE A N 1
ATOM 8886 C CA . ILE A 1 1090 ? 47.183 -57.275 30.901 1.00 84.94 1090 ILE A CA 1
ATOM 8887 C C . ILE A 1 1090 ? 46.678 -58.056 32.122 1.00 84.94 1090 ILE A C 1
ATOM 8889 O O . ILE A 1 1090 ? 46.741 -59.283 32.136 1.00 84.94 1090 ILE A O 1
ATOM 8893 N N . LEU A 1 1091 ? 46.125 -57.369 33.126 1.00 85.44 1091 LEU A N 1
ATOM 8894 C CA . LEU A 1 1091 ? 45.607 -57.997 34.347 1.00 85.44 1091 LEU A CA 1
ATOM 8895 C C . LEU A 1 1091 ? 44.450 -58.970 34.054 1.00 85.44 1091 LEU A C 1
ATOM 8897 O O . LEU A 1 1091 ? 44.461 -60.100 34.540 1.00 85.44 1091 LEU A O 1
ATOM 8901 N N . LEU A 1 1092 ? 43.505 -58.571 33.195 1.00 84.81 1092 LEU A N 1
ATOM 8902 C CA . LEU A 1 1092 ? 42.412 -59.429 32.721 1.00 84.81 1092 LEU A CA 1
ATOM 8903 C C . LEU A 1 1092 ? 42.921 -60.628 31.905 1.00 84.81 1092 LEU A C 1
ATOM 8905 O O . LEU A 1 1092 ? 42.431 -61.741 32.084 1.00 84.81 1092 LEU A O 1
ATOM 8909 N N . THR A 1 1093 ? 43.928 -60.425 31.053 1.00 82.12 1093 THR A N 1
ATOM 8910 C CA . THR A 1 1093 ? 44.532 -61.491 30.230 1.00 82.12 1093 THR A CA 1
ATOM 8911 C C . THR A 1 1093 ? 45.245 -62.522 31.110 1.00 82.12 1093 THR A C 1
ATOM 8913 O O . THR A 1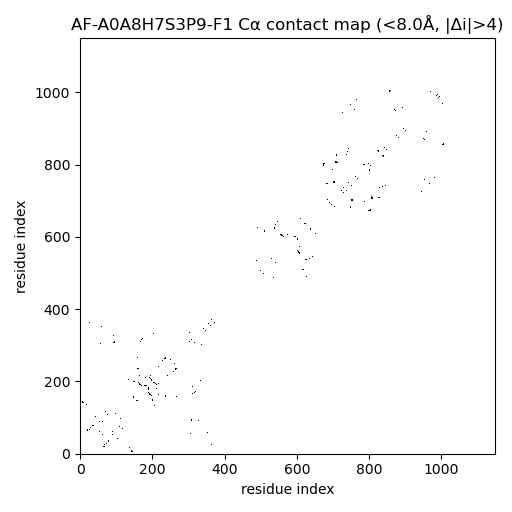 1093 ? 45.044 -63.726 30.952 1.00 82.12 1093 THR A O 1
ATOM 8916 N N . ASN A 1 1094 ? 46.004 -62.062 32.108 1.00 82.75 1094 ASN A N 1
ATOM 8917 C CA . ASN A 1 1094 ? 46.643 -62.919 33.106 1.00 82.75 1094 ASN A CA 1
ATOM 8918 C C . ASN A 1 1094 ? 45.608 -63.679 33.950 1.00 82.75 1094 ASN A C 1
ATOM 8920 O O . ASN A 1 1094 ? 45.795 -64.863 34.221 1.00 82.75 1094 ASN A O 1
ATOM 8924 N N . GLN A 1 1095 ? 44.490 -63.045 34.320 1.00 84.00 1095 GLN A N 1
ATOM 8925 C CA . GLN A 1 1095 ? 43.398 -63.710 35.037 1.00 84.00 1095 GLN A CA 1
ATOM 8926 C C . GLN A 1 1095 ? 42.704 -64.781 34.175 1.00 84.00 1095 GLN A C 1
ATOM 8928 O O . GLN A 1 1095 ? 42.389 -65.858 34.677 1.00 84.00 1095 GLN A O 1
ATOM 8933 N N . GLN A 1 1096 ? 42.509 -64.538 32.874 1.00 82.88 1096 GLN A N 1
ATOM 8934 C CA . GLN A 1 1096 ? 41.988 -65.542 31.937 1.00 82.88 1096 GLN A CA 1
ATOM 8935 C C . GLN A 1 1096 ? 42.953 -66.725 31.763 1.00 82.88 1096 GLN A C 1
ATOM 8937 O O . GLN A 1 1096 ? 42.517 -67.879 31.794 1.00 82.88 1096 GLN A O 1
ATOM 8942 N N . ALA A 1 1097 ? 44.259 -66.465 31.649 1.00 77.88 1097 ALA A N 1
ATOM 8943 C CA . ALA A 1 1097 ? 45.282 -67.509 31.595 1.00 77.88 1097 ALA A CA 1
ATOM 8944 C C . ALA A 1 1097 ? 45.312 -68.349 32.887 1.00 77.88 1097 ALA A C 1
ATOM 8946 O O . ALA A 1 1097 ? 45.329 -69.578 32.817 1.00 77.88 1097 ALA A O 1
ATOM 8947 N N . LEU A 1 1098 ? 45.226 -67.705 34.058 1.00 80.31 1098 LEU A N 1
ATOM 8948 C CA . LEU A 1 1098 ? 45.158 -68.384 35.355 1.00 80.31 1098 LEU A CA 1
ATOM 8949 C C . LEU A 1 1098 ? 43.896 -69.255 35.470 1.00 80.31 1098 LEU A C 1
ATOM 8951 O O . LEU A 1 1098 ? 43.982 -70.423 35.840 1.00 80.31 1098 LEU A O 1
ATOM 8955 N N . ASN A 1 1099 ? 42.732 -68.728 35.077 1.00 79.44 1099 ASN A N 1
ATOM 8956 C CA . ASN A 1 1099 ? 41.476 -69.483 35.052 1.00 79.44 1099 ASN A CA 1
ATOM 8957 C C . ASN A 1 1099 ? 41.551 -70.695 34.104 1.00 79.44 1099 ASN A C 1
ATOM 8959 O O . ASN A 1 1099 ? 41.031 -71.759 34.431 1.00 79.44 1099 ASN A O 1
ATOM 8963 N N . SER A 1 1100 ? 42.239 -70.564 32.965 1.00 77.88 1100 SER A N 1
ATOM 8964 C CA . SER A 1 1100 ? 42.455 -71.665 32.014 1.00 77.88 1100 SER A CA 1
ATOM 8965 C C . SER A 1 1100 ? 43.374 -72.753 32.590 1.00 77.88 1100 SER A C 1
ATOM 8967 O O . SER A 1 1100 ? 43.099 -73.941 32.435 1.00 77.88 1100 SER A O 1
ATOM 8969 N N . GLN A 1 1101 ? 44.428 -72.369 33.322 1.00 77.06 1101 GLN A N 1
ATOM 8970 C CA . GLN A 1 1101 ? 45.285 -73.311 34.057 1.00 77.06 1101 GLN A CA 1
ATOM 8971 C C . GLN A 1 1101 ? 44.520 -74.023 35.184 1.00 77.06 1101 GLN A C 1
ATOM 8973 O O . GLN A 1 1101 ? 44.662 -75.232 35.351 1.00 77.06 1101 GLN A O 1
ATOM 8978 N N . VAL A 1 1102 ? 43.656 -73.308 35.914 1.00 73.81 1102 VAL A N 1
ATOM 8979 C CA . VAL A 1 1102 ? 42.773 -73.898 36.936 1.00 73.81 1102 VAL A CA 1
ATOM 8980 C C . VAL A 1 1102 ? 41.778 -74.883 36.312 1.00 73.81 1102 VAL A C 1
ATOM 8982 O O . VAL A 1 1102 ? 41.592 -75.970 36.853 1.00 73.81 1102 VAL A O 1
ATOM 8985 N N . GLN A 1 1103 ? 41.190 -74.573 35.153 1.00 69.56 1103 GLN A N 1
ATOM 8986 C CA . GLN A 1 1103 ? 40.313 -75.511 34.438 1.00 69.56 1103 GLN A CA 1
ATOM 8987 C C . GLN A 1 1103 ? 41.062 -76.764 33.953 1.00 69.56 1103 GLN A C 1
ATOM 8989 O O . GLN A 1 1103 ? 40.539 -77.868 34.101 1.00 69.56 1103 GLN A O 1
ATOM 8994 N N . LEU A 1 1104 ? 42.302 -76.634 33.466 1.00 66.38 1104 LEU A N 1
ATOM 8995 C CA . LEU A 1 1104 ? 43.160 -77.781 33.129 1.00 66.38 1104 LEU A CA 1
ATOM 8996 C C . LEU A 1 1104 ? 43.514 -78.638 34.359 1.00 66.38 1104 LEU A C 1
ATOM 8998 O O . LEU A 1 1104 ? 43.517 -79.868 34.272 1.00 66.38 1104 LEU A O 1
ATOM 9002 N N . LEU A 1 1105 ? 43.753 -78.015 35.517 1.00 59.91 1105 LEU A N 1
ATOM 9003 C CA . LEU A 1 1105 ? 43.967 -78.712 36.792 1.00 59.91 1105 LEU A CA 1
ATOM 9004 C C . LEU A 1 1105 ? 42.699 -79.404 37.321 1.00 59.91 1105 LEU A C 1
ATOM 9006 O O . LEU A 1 1105 ? 42.797 -80.472 37.919 1.00 59.91 1105 LEU A O 1
ATOM 9010 N N . MET A 1 1106 ? 41.503 -78.860 37.078 1.00 60.78 1106 MET A N 1
ATOM 9011 C CA . MET A 1 1106 ? 40.251 -79.559 37.400 1.00 60.78 1106 MET A CA 1
ATOM 9012 C C . MET A 1 1106 ? 39.993 -80.729 36.441 1.00 60.78 1106 MET A C 1
ATOM 9014 O O . MET A 1 1106 ? 39.656 -81.821 36.894 1.00 60.78 1106 MET A O 1
ATOM 9018 N N . ALA A 1 1107 ? 40.218 -80.545 35.137 1.00 54.62 1107 ALA A N 1
ATOM 9019 C CA . ALA A 1 1107 ? 40.048 -81.599 34.136 1.00 54.62 1107 ALA A CA 1
ATOM 9020 C C . ALA A 1 1107 ? 40.990 -82.796 34.372 1.00 54.62 1107 ALA A C 1
ATOM 9022 O O . ALA A 1 1107 ? 40.565 -83.947 34.293 1.00 54.62 1107 ALA A O 1
ATOM 9023 N N . SER A 1 1108 ? 42.252 -82.539 34.731 1.00 51.09 1108 SER A N 1
ATOM 9024 C CA . SER A 1 1108 ? 43.233 -83.600 35.011 1.00 51.09 1108 SER A CA 1
ATOM 9025 C C . SER A 1 1108 ? 42.977 -84.361 36.321 1.00 51.09 1108 SER A C 1
ATOM 9027 O O . SER A 1 1108 ? 43.329 -85.535 36.406 1.00 51.09 1108 SER A O 1
ATOM 9029 N N . ASN A 1 1109 ? 42.293 -83.766 37.306 1.00 49.59 1109 ASN A N 1
ATOM 9030 C CA . ASN A 1 1109 ? 41.895 -84.468 38.536 1.00 49.59 1109 ASN A CA 1
ATOM 9031 C C . ASN A 1 1109 ? 40.626 -85.331 38.387 1.00 49.59 1109 ASN A C 1
ATOM 9033 O O . ASN A 1 1109 ? 40.382 -86.200 39.220 1.00 49.59 1109 ASN A O 1
ATOM 9037 N N . ILE A 1 1110 ? 39.829 -85.134 37.332 1.00 49.12 1110 ILE A N 1
ATOM 9038 C CA . ILE A 1 1110 ? 38.593 -85.903 37.080 1.00 49.12 1110 ILE A CA 1
ATOM 9039 C C . ILE A 1 1110 ? 38.860 -87.162 36.223 1.00 49.12 1110 ILE A C 1
ATOM 9041 O O . ILE A 1 1110 ? 38.033 -88.068 36.174 1.00 49.12 1110 ILE A O 1
ATOM 9045 N N . SER A 1 1111 ? 40.044 -87.280 35.607 1.00 42.53 1111 SER A N 1
ATOM 9046 C CA . SER A 1 1111 ? 40.401 -88.392 34.707 1.00 42.53 1111 SER A CA 1
ATOM 9047 C C . SER A 1 1111 ? 41.061 -89.613 35.380 1.00 42.53 1111 SER A C 1
ATOM 9049 O O . SER A 1 1111 ? 41.369 -90.579 34.687 1.00 42.53 1111 SER A O 1
ATOM 9051 N N . ASN A 1 1112 ? 41.284 -89.604 36.699 1.00 38.31 1112 ASN A N 1
ATOM 9052 C CA . ASN A 1 1112 ? 42.042 -90.642 37.419 1.00 38.31 1112 ASN A CA 1
ATOM 9053 C C . ASN A 1 1112 ? 41.165 -91.534 38.325 1.00 38.31 1112 ASN A C 1
ATOM 9055 O O . ASN A 1 1112 ? 41.526 -91.789 39.473 1.00 38.31 1112 ASN A O 1
ATOM 9059 N N . ASN A 1 1113 ? 40.006 -92.015 37.841 1.00 36.47 1113 ASN A N 1
ATOM 9060 C CA . ASN A 1 1113 ? 39.256 -93.053 38.572 1.00 36.47 1113 ASN A CA 1
ATOM 9061 C C . ASN A 1 1113 ? 38.354 -93.991 37.730 1.00 36.47 1113 ASN A C 1
ATOM 9063 O O . ASN A 1 1113 ? 37.202 -94.229 38.075 1.00 36.47 1113 ASN A O 1
ATOM 9067 N N . THR A 1 1114 ? 38.896 -94.563 36.650 1.00 38.41 1114 THR A N 1
ATOM 9068 C CA . THR A 1 1114 ? 38.484 -95.874 36.088 1.00 38.41 1114 THR A CA 1
ATOM 9069 C C . THR A 1 1114 ? 39.670 -96.450 35.306 1.00 38.41 1114 THR A C 1
ATOM 9071 O O . THR A 1 1114 ? 40.482 -95.674 34.808 1.00 38.41 1114 THR A O 1
ATOM 9074 N N . ASN A 1 1115 ? 39.850 -97.776 35.280 1.00 33.00 1115 ASN A N 1
ATOM 9075 C CA . ASN A 1 1115 ? 41.200 -98.355 35.230 1.00 33.00 1115 ASN A CA 1
ATOM 9076 C C . ASN A 1 1115 ? 41.304 -99.676 34.426 1.00 33.00 1115 ASN A C 1
ATOM 9078 O O . ASN A 1 1115 ? 40.330 -100.422 34.386 1.00 33.00 1115 ASN A O 1
ATOM 9082 N N . ILE A 1 1116 ? 42.528 -99.986 33.958 1.00 33.47 1116 ILE A N 1
ATOM 9083 C CA . ILE A 1 1116 ? 43.076 -101.320 33.581 1.00 33.47 1116 ILE A CA 1
ATOM 9084 C C . ILE A 1 1116 ? 42.686 -101.942 32.205 1.00 33.47 1116 ILE A C 1
ATOM 9086 O O . ILE A 1 1116 ? 41.529 -102.274 31.977 1.00 33.47 1116 ILE A O 1
ATOM 9090 N N . ASN A 1 1117 ? 43.735 -102.211 31.393 1.00 31.42 1117 ASN A N 1
ATOM 9091 C CA . ASN A 1 1117 ? 43.890 -103.159 30.250 1.00 31.42 1117 ASN A CA 1
ATOM 9092 C C . ASN A 1 1117 ? 43.005 -102.952 28.985 1.00 31.42 1117 ASN A C 1
ATOM 9094 O O . ASN A 1 1117 ? 41.880 -102.489 29.098 1.00 31.42 1117 ASN A O 1
ATOM 9098 N N . GLU A 1 1118 ? 43.376 -103.255 27.723 1.00 30.38 1118 GLU A N 1
ATOM 9099 C CA . GLU A 1 1118 ? 44.569 -103.769 26.977 1.00 30.38 1118 GLU A CA 1
ATOM 9100 C C . GLU A 1 1118 ? 44.306 -103.499 25.448 1.00 30.38 1118 GLU A C 1
ATOM 9102 O O . GLU A 1 1118 ? 43.172 -103.148 25.121 1.00 30.38 1118 GLU A O 1
ATOM 9107 N N . SER A 1 1119 ? 45.180 -103.615 24.424 1.00 28.95 1119 SER A N 1
ATOM 9108 C CA . SER A 1 1119 ? 46.632 -103.877 24.229 1.00 28.95 1119 SER A CA 1
ATOM 9109 C C . SER A 1 1119 ? 47.080 -103.455 22.783 1.00 28.95 1119 SER A C 1
ATOM 9111 O O . SER A 1 1119 ? 46.283 -102.887 22.044 1.00 28.95 1119 SER A O 1
ATOM 9113 N N . ASP A 1 1120 ? 48.364 -103.669 22.428 1.00 31.44 1120 ASP A N 1
ATOM 9114 C CA . ASP A 1 1120 ? 49.040 -103.816 21.097 1.00 31.44 1120 ASP A CA 1
ATOM 9115 C C . ASP A 1 1120 ? 48.428 -103.265 19.766 1.00 31.44 1120 ASP A C 1
ATOM 9117 O O . ASP A 1 1120 ? 47.301 -103.572 19.401 1.00 31.44 1120 ASP A O 1
ATOM 9121 N N . GLN A 1 1121 ? 49.102 -102.369 19.007 1.00 34.62 1121 GLN A N 1
ATOM 9122 C CA . GLN A 1 1121 ? 50.218 -102.554 18.018 1.00 34.62 1121 GLN A CA 1
ATOM 9123 C C . GLN A 1 1121 ? 49.809 -103.134 16.628 1.00 34.62 1121 GLN A C 1
ATOM 9125 O O . GLN A 1 1121 ? 48.948 -103.997 16.564 1.00 34.62 1121 GLN A O 1
ATOM 9130 N N . ALA A 1 1122 ? 50.410 -102.799 15.463 1.00 35.50 1122 ALA A N 1
ATOM 9131 C CA . ALA A 1 1122 ? 51.304 -101.703 15.010 1.00 35.50 1122 ALA A CA 1
ATOM 9132 C C . ALA A 1 1122 ? 51.501 -101.739 13.452 1.00 35.50 1122 ALA A C 1
ATOM 9134 O O . ALA A 1 1122 ? 51.047 -102.677 12.804 1.00 35.50 1122 ALA A O 1
ATOM 9135 N N . GLN A 1 1123 ? 52.287 -100.791 12.886 1.00 32.00 1123 GLN A N 1
ATOM 9136 C CA . GLN A 1 1123 ? 52.767 -100.695 11.470 1.00 32.00 1123 GLN A CA 1
ATOM 9137 C C . GLN A 1 1123 ? 51.675 -100.272 10.439 1.00 32.00 1123 GLN A C 1
ATOM 9139 O O . GLN A 1 1123 ? 50.504 -100.535 10.664 1.00 32.00 1123 GLN A O 1
ATOM 9144 N N . SER A 1 1124 ? 51.902 -99.567 9.311 1.00 30.58 1124 SER A N 1
ATOM 9145 C CA . SER A 1 1124 ? 53.063 -99.189 8.450 1.00 30.58 1124 SER A CA 1
ATOM 9146 C C . SER A 1 1124 ? 52.661 -97.944 7.570 1.00 30.58 1124 SER A C 1
ATOM 9148 O O . SER A 1 1124 ? 51.500 -97.556 7.650 1.00 30.58 1124 SER A O 1
ATOM 9150 N N . SER A 1 1125 ? 53.423 -97.227 6.707 1.00 32.34 1125 SER A N 1
ATOM 9151 C CA . SER A 1 1125 ? 54.865 -97.065 6.359 1.00 32.34 1125 SER A CA 1
ATOM 9152 C C . SER A 1 1125 ? 55.087 -95.917 5.318 1.00 32.34 1125 SER A C 1
ATOM 9154 O O . SER A 1 1125 ? 54.365 -95.907 4.329 1.00 32.34 1125 SER A O 1
ATOM 9156 N N . PHE A 1 1126 ? 56.158 -95.094 5.449 1.00 30.48 1126 PHE A N 1
ATOM 9157 C CA . PHE A 1 1126 ? 56.853 -94.282 4.387 1.00 30.48 1126 PHE A CA 1
ATOM 9158 C C . PHE A 1 1126 ? 56.072 -93.130 3.655 1.00 30.48 1126 PHE A C 1
ATOM 9160 O O . PHE A 1 1126 ? 54.851 -93.123 3.656 1.00 30.48 1126 PHE A O 1
ATOM 9167 N N . SER A 1 1127 ? 56.665 -92.122 2.964 1.00 32.66 1127 SER A N 1
ATOM 9168 C CA . SER A 1 1127 ? 57.956 -91.378 3.096 1.00 32.66 1127 SER A CA 1
ATOM 9169 C C . SER A 1 1127 ? 58.096 -90.189 2.090 1.00 32.66 1127 SER A C 1
ATOM 9171 O O . SER A 1 1127 ? 57.854 -90.406 0.908 1.00 32.66 1127 SER A O 1
ATOM 9173 N N . SER A 1 1128 ? 58.655 -89.027 2.507 1.00 34.97 1128 SER A N 1
ATOM 9174 C CA . SER A 1 1128 ? 59.306 -87.925 1.704 1.00 34.97 1128 SER A CA 1
ATOM 9175 C C . SER A 1 1128 ? 58.563 -87.224 0.527 1.00 34.97 1128 SER A C 1
ATOM 9177 O O . SER A 1 1128 ? 57.812 -87.856 -0.197 1.00 34.97 1128 SER A O 1
ATOM 9179 N N . GLY A 1 1129 ? 58.797 -85.936 0.201 1.00 32.69 1129 GLY A N 1
ATOM 9180 C CA . GLY A 1 1129 ? 59.709 -84.924 0.779 1.00 32.69 1129 GLY A CA 1
ATOM 9181 C C . GLY A 1 1129 ? 59.758 -83.585 -0.013 1.00 32.69 1129 GLY A C 1
ATOM 9182 O O . GLY A 1 1129 ? 58.880 -83.335 -0.831 1.00 32.69 1129 GLY A O 1
ATOM 9183 N N . PHE A 1 1130 ? 60.827 -82.790 0.198 1.00 30.02 1130 PHE A N 1
ATOM 9184 C CA . PHE A 1 1130 ? 61.200 -81.469 -0.393 1.00 30.02 1130 PHE A CA 1
ATOM 9185 C C . PHE A 1 1130 ? 60.749 -80.147 0.293 1.00 30.02 1130 PHE A C 1
ATOM 9187 O O . PHE A 1 1130 ? 59.755 -80.074 1.006 1.00 30.02 1130 PHE A O 1
ATOM 9194 N N . ILE A 1 1131 ? 61.620 -79.131 0.135 1.00 41.81 1131 ILE A N 1
ATOM 9195 C CA . ILE A 1 1131 ? 61.784 -77.809 0.811 1.00 41.81 1131 ILE A CA 1
ATOM 9196 C C . ILE A 1 1131 ? 62.727 -76.941 -0.105 1.00 41.81 1131 ILE A C 1
ATOM 9198 O O . ILE A 1 1131 ? 63.086 -77.489 -1.154 1.00 41.81 1131 ILE A O 1
ATOM 9202 N N . PRO A 1 1132 ? 63.237 -75.699 0.188 1.00 60.81 1132 PRO A N 1
ATOM 9203 C CA . PRO A 1 1132 ? 63.079 -74.748 1.321 1.00 60.81 1132 PRO A CA 1
ATOM 9204 C C . PRO A 1 1132 ? 62.916 -73.234 0.919 1.00 60.81 1132 PRO A C 1
ATOM 9206 O O . PRO A 1 1132 ? 62.729 -72.910 -0.250 1.00 60.81 1132 PRO A O 1
ATOM 9209 N N . SER A 1 1133 ? 63.136 -72.328 1.902 1.00 30.31 1133 SER A N 1
ATOM 9210 C CA . SER A 1 1133 ? 63.562 -70.888 1.865 1.00 30.31 1133 SER A CA 1
ATOM 9211 C C . SER A 1 1133 ? 62.494 -69.815 2.192 1.00 30.31 1133 SER A C 1
ATOM 9213 O O . SER A 1 1133 ? 61.344 -69.967 1.805 1.00 30.31 1133 SER A O 1
ATOM 9215 N N . SER A 1 1134 ? 62.777 -68.711 2.917 1.00 34.25 1134 SER A N 1
ATOM 9216 C CA . SER A 1 1134 ? 63.882 -68.358 3.856 1.00 34.25 1134 SER A CA 1
ATOM 9217 C C . SER A 1 1134 ? 63.496 -67.148 4.756 1.00 34.25 1134 SER A C 1
ATOM 9219 O O . SER A 1 1134 ? 62.577 -66.409 4.423 1.00 34.25 1134 SER A O 1
ATOM 9221 N N . PHE A 1 1135 ? 64.183 -66.940 5.892 1.00 37.47 1135 PHE A N 1
ATOM 9222 C CA . PHE A 1 1135 ? 63.861 -65.948 6.953 1.00 37.47 1135 PHE A CA 1
ATOM 9223 C C . PHE A 1 1135 ? 64.584 -64.580 6.831 1.00 37.47 1135 PHE A C 1
ATOM 9225 O O . PHE A 1 1135 ? 65.626 -64.521 6.186 1.00 37.47 1135 PHE A O 1
ATOM 9232 N N . GLN A 1 1136 ? 64.100 -63.582 7.611 1.00 34.84 1136 GLN A N 1
ATOM 9233 C CA . GLN A 1 1136 ? 64.699 -62.286 8.064 1.00 34.84 1136 GLN A CA 1
ATOM 9234 C C . GLN A 1 1136 ? 64.088 -60.977 7.495 1.00 34.84 1136 GLN A C 1
ATOM 9236 O O . GLN A 1 1136 ? 63.613 -60.988 6.362 1.00 34.84 1136 GLN A O 1
ATOM 9241 N N . PRO A 1 1137 ? 64.204 -59.815 8.195 1.00 45.12 1137 PRO A N 1
ATOM 9242 C CA . PRO A 1 1137 ? 64.259 -59.575 9.654 1.00 45.12 1137 PRO A CA 1
ATOM 9243 C C . PRO A 1 1137 ? 63.326 -58.416 10.131 1.00 45.12 1137 PRO A C 1
ATOM 9245 O O . PRO A 1 1137 ? 62.509 -57.897 9.375 1.00 45.12 1137 PRO A O 1
ATOM 9248 N N . LEU A 1 1138 ? 63.455 -57.993 11.400 1.00 42.81 1138 LEU A N 1
ATOM 9249 C CA . LEU A 1 1138 ? 62.790 -56.807 11.977 1.00 42.81 1138 LEU A CA 1
ATOM 9250 C C . LEU A 1 1138 ? 63.262 -55.475 11.350 1.00 42.81 1138 LEU A C 1
ATOM 9252 O O . LEU A 1 1138 ? 64.457 -55.317 11.098 1.00 42.81 1138 LEU A O 1
ATOM 9256 N N . PRO A 1 1139 ? 62.393 -54.446 11.328 1.00 38.72 1139 PRO A N 1
ATOM 9257 C CA . PRO A 1 1139 ? 62.760 -53.048 11.552 1.00 38.72 1139 PRO A CA 1
ATOM 9258 C C . PRO A 1 1139 ? 62.670 -52.692 13.050 1.00 38.72 1139 PRO A C 1
ATOM 9260 O O . PRO A 1 1139 ? 61.712 -53.060 13.733 1.00 38.72 1139 PRO A O 1
ATOM 9263 N N . THR A 1 1140 ? 63.655 -51.963 13.572 1.00 33.56 1140 THR A N 1
ATOM 9264 C CA . THR A 1 1140 ? 63.723 -51.516 14.975 1.00 33.56 1140 THR A CA 1
ATOM 9265 C C . THR A 1 1140 ? 62.998 -50.187 15.236 1.00 33.56 1140 THR A C 1
ATOM 9267 O O . THR A 1 1140 ? 62.689 -49.425 14.323 1.00 33.56 1140 THR A O 1
ATOM 9270 N N . LEU A 1 1141 ? 62.744 -49.907 16.521 1.00 39.78 1141 LEU A N 1
ATOM 9271 C CA . LEU A 1 1141 ? 62.191 -48.649 17.042 1.00 39.78 1141 LEU A CA 1
ATOM 9272 C C . LEU A 1 1141 ? 62.953 -47.396 16.554 1.00 39.78 1141 LEU A C 1
ATOM 9274 O O . LEU A 1 1141 ? 64.178 -47.353 16.690 1.00 39.78 1141 LEU A O 1
ATOM 9278 N N . PRO A 1 1142 ? 62.253 -46.322 16.137 1.00 40.22 1142 PRO A N 1
ATOM 9279 C CA . PRO A 1 1142 ? 62.822 -44.982 16.068 1.00 40.22 1142 PRO A CA 1
ATOM 9280 C C . PRO A 1 1142 ? 62.872 -44.343 17.465 1.00 40.22 1142 PRO A C 1
ATOM 9282 O O . PRO A 1 1142 ? 61.852 -44.201 18.139 1.00 40.22 1142 PRO A O 1
ATOM 9285 N N . ILE A 1 1143 ? 64.063 -43.914 17.880 1.00 36.34 1143 ILE A N 1
ATOM 9286 C CA . ILE A 1 1143 ? 64.278 -43.030 19.038 1.00 36.34 1143 ILE A CA 1
ATOM 9287 C C . ILE A 1 1143 ? 63.839 -41.602 18.644 1.00 36.34 1143 ILE A C 1
ATOM 9289 O O . ILE A 1 1143 ? 64.108 -41.198 17.510 1.00 36.34 1143 ILE A O 1
ATOM 9293 N N . PRO A 1 1144 ? 63.183 -40.814 19.522 1.00 37.81 1144 PRO A N 1
ATOM 9294 C CA . PRO A 1 1144 ? 62.740 -39.464 19.173 1.00 37.81 1144 PRO A CA 1
ATOM 9295 C C . PRO A 1 1144 ? 63.923 -38.480 19.051 1.00 37.81 1144 PRO A C 1
ATOM 9297 O O . PRO A 1 1144 ? 64.673 -38.315 20.017 1.00 37.81 1144 PRO A O 1
ATOM 9300 N N . PRO A 1 1145 ? 64.090 -37.777 17.913 1.00 40.50 1145 PRO A N 1
ATOM 9301 C CA . PRO A 1 1145 ? 65.031 -36.671 17.806 1.00 40.50 1145 PRO A CA 1
ATOM 9302 C C . PRO A 1 1145 ? 64.461 -35.397 18.447 1.00 40.50 1145 PRO A C 1
ATOM 9304 O O . PRO A 1 1145 ? 63.265 -35.114 18.378 1.00 40.50 1145 PRO A O 1
ATOM 9307 N N . GLN A 1 1146 ? 65.341 -34.604 19.052 1.00 41.97 1146 GLN A N 1
ATOM 9308 C CA . GLN A 1 1146 ? 65.024 -33.278 19.585 1.00 41.97 1146 GLN A CA 1
ATOM 9309 C C . GLN A 1 1146 ? 64.845 -32.263 18.444 1.00 41.97 1146 GLN A C 1
ATOM 9311 O O . GLN A 1 1146 ? 65.555 -32.331 17.442 1.00 41.97 1146 GLN A O 1
ATOM 9316 N N . SER A 1 1147 ? 63.991 -31.255 18.637 1.00 33.59 1147 SER A N 1
ATOM 9317 C CA . SER A 1 1147 ? 63.980 -30.037 17.816 1.00 33.59 1147 SER A CA 1
ATOM 9318 C C . SER A 1 1147 ? 64.221 -28.811 18.697 1.00 33.59 1147 SER A C 1
ATOM 9320 O O . SER A 1 1147 ? 63.337 -28.383 19.442 1.00 33.59 1147 SER A O 1
ATOM 9322 N N . LEU A 1 1148 ? 65.435 -28.267 18.624 1.00 39.62 1148 LEU A N 1
ATOM 9323 C CA . LEU A 1 1148 ? 65.786 -26.974 19.210 1.00 39.62 1148 LEU A CA 1
ATOM 9324 C C . LEU A 1 1148 ? 65.271 -25.818 18.338 1.00 39.62 1148 LEU A C 1
ATOM 9326 O O . LEU A 1 1148 ? 65.176 -25.941 17.122 1.00 39.62 1148 LEU A O 1
ATOM 9330 N N . LEU A 1 1149 ? 64.982 -24.714 19.026 1.00 40.69 1149 LEU A N 1
ATOM 9331 C CA . LEU A 1 1149 ? 64.809 -23.331 18.562 1.00 40.69 1149 LEU A CA 1
ATOM 9332 C C . LEU A 1 1149 ? 65.234 -22.997 17.118 1.00 40.69 1149 LEU A C 1
ATOM 9334 O O . LEU A 1 1149 ? 66.417 -23.089 16.781 1.00 40.69 1149 LEU A O 1
ATOM 9338 N N . LEU A 1 1150 ? 64.307 -22.372 16.385 1.00 36.91 1150 LEU A N 1
ATOM 9339 C CA . LEU A 1 1150 ? 64.491 -21.000 15.888 1.00 36.91 1150 LEU A CA 1
ATOM 9340 C C . LEU A 1 1150 ? 63.143 -20.260 15.851 1.00 36.91 1150 LEU A C 1
ATOM 9342 O O . LEU A 1 1150 ? 62.131 -20.931 15.551 1.00 36.91 1150 LEU A O 1
#

Foldseek 3Di:
DVLVVVLLVVLVVLCVVQVVLLPDPFDAEEDPDPPPDAQDDWDPCVLLVLLVLVCVLFHLSLLSCQRRVQQRPYDFDDSHFSLSLSSLVVSCQQVLQDLVSCVNTPNSVRSVRSCCVRLPVCLVVLVVSLLCCLQRRFDDPSSLLSLLVPQPDPVRSQAFKEKDKQKFFADEPDPDVCQVQQADPVLRGGTWIKMWMAGSLRATNDIFQIGRRNVDDPQVRVVVSLCLVRDALSHAYEYEVVNVVCVVVSQVSSVVVPGHHDPSNYDYQDDDDDPDDDDPVSVVVNVSSVVSNCSVVVVLVSLCNRGVSRNSVDDGHYDHDSSSVRSSVSSSSSSVSVSSSCVVNVDDDDPSSCQSSDDPRHGHYPVCPPPPPPDVVVVVVVVVVVVVVVVCVVVVPDVVVVVVVVPPDDDDDDDDDDDDDDDDDDDDDDDDDDDDDDDDDDDDDDDDDDDDDDDDDDDDDDDDDDDDDDDDDDDDDDDDDDPLVVPQVVLLVVLLVVLCVPDDVVLSVLLPVLLVLLVVLLVVCVVVDDDDPNHSSALDDPVSVVCCCPVPQQPDWDKDWAFPPDDPLVPAQADDDPDPPDPQAPVNQQVPFDADPVRGTGIHIHHDALVSSVSSLVSQLSSNVSVVVVDPDPHDRSVPSPVSVVVSVVSNVVSVVVSVPRDPDDDPPDPCLLEDAPVLLLVLLLVLQVDPDLVSLVLSLLLLCCALQVDAPVRVLPDDLLCVQDFADQPPRRARFDTDADAALDLSSGSLLSVLLSCLQCPVVVPCVPDPDSVDGDDPVVSQVSQCVSCVVRVSRHPPSRNSSNVNNLVVCVVLVNDVV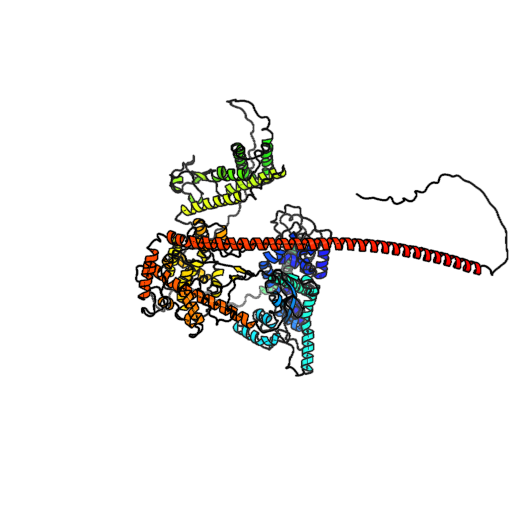LNVSSNRDRDDDPDHSVQSNCSSRVANVHDDDHLLVVFAADPVLLCLRNVCLLCVVHPPPVVSNVLLVCLSVVPDPVPDPPPPPVPDPPPPPPPPDPPDDDDDDDDDDDDDDVVVVVVVVVVVSVSSSSSSSSNSSRSNLLSQLVSCVVVPDPDFSDDPWPPDLVNRSRNHPSSVVSSVVSVCSVVDDDPPPVVVVVVCVVVVVVVVVVVVVVVVVVVVVVVVVVVVVVVVVVVVVVVVVVVVVVVVVVVVVVVVVVVVVVVVVVVVVVVVVVVVVVVVVVVVVVVVVVPPPDDDDDDDDDDDDDDDDDDDDDDDDDDDDDDDDDDDDD

Mean predicted aligned error: 21.71 Å

Secondary structure (DSSP, 8-state):
-HHHHHHHHHHHHHHHHH-TTTTSPPP-B------SS-----STTHHHHHHHHHHHHH-HHHHHHIIIIIITTS--SSSS-HHHHHHHHHHHHHH---TTGGGGTS-HHHHHHHHIIIIIITHHHHHHHHHHHHTTSS--HHHHHHHHHHHSPTT-TT--EEEEEEEEEEEES--SS-TGGGEETTTTEEEEEEEEEEETTS-EEEE---EETTT--HHHHHHHTTGGGTS-TT--EEE-TTGGGGHHHHHHHHHTTT----GGGEE------TTPPPPHHHHHHHHHHHHHHHHHHHHHHHHHHH-GGG-TTSSPEEES-HHHHHHHHHHHHHHHHHHHHHHHTT----GGGSGGGSTT----BSS-TTTTTTTHHHHHHHHHHHHHHHHHHHHSS-TTTTTTTTSS--------------------------------PPPP----PPPPPPP---------------------------STHHHHHHHHHHHHHHHHHHS-HHHHHHHHHHHHHHHHHHHHHGGGS---TT-TT-S--HHHHHHIIIIIITT-EEEEEEETTS-STTT------S-TT----HHHHHHHSPBPTTSSEEEEEEEPPHHHHHHHHHHHHHHHHHHTTTS---SPPTTT-HHHHHHHHHHHHHHHHHHHHS-SS--TT-GGGG---HHHHHHHHHHHHHSSSHHHHHHHHHHHHHHHT---HHHHHT--GGGGTSS-EE-TTS-EE-------SSGGG-HHHHHHHHHHHHHTTS-TT-SS-SS-PPPHHHHHHHHHHHHHTTT---SSTTTHHHHHHHHHHHHTT--HHHHHHHTT-SS--SS--HHHHHIIIIITTS----GGGGS---HHHHHTSSTTSTTTT-TT-HHHHHHHHHHHTT--TT---S---TTS-TT----------------------HHHHHHHHHHHHHHHHHHHHHHHHHHHHHHHHHHHHTT-S------SS-S-TTT-GGGSHHHHHHHHHHHHHHHS--TTHHHHHHTTHHHHHHHHHHHHHHHHHHHHHHHHHHHHHHHHHHHHHHHHHHHHHHHHHHHHHHHHHHHHHHHHHHHHHHHHHHHHHHHHHHHHHHHHHHSSSS-----------------------PPPPPPPPP----

Solvent-accessible surface area (backbone atoms only — not comparable to full-atom values): 69515 Å² total; per-residue (Å²): 100,77,57,52,60,50,37,54,50,52,48,52,53,38,42,68,73,53,47,64,65,84,81,49,78,76,41,69,36,66,86,79,76,81,65,93,56,75,75,42,81,60,59,70,67,52,62,59,54,50,44,48,58,48,41,79,66,59,33,49,66,47,55,40,44,46,42,54,76,73,49,35,82,59,73,69,67,60,59,51,58,68,49,55,56,46,51,52,58,52,45,41,44,34,68,33,54,50,72,68,61,43,41,73,57,44,58,40,69,42,52,49,51,34,46,42,51,53,55,55,72,35,32,70,63,50,50,52,50,52,56,54,42,40,63,62,57,79,70,56,72,70,52,32,56,35,25,20,75,70,67,45,57,90,94,46,66,66,46,31,31,39,51,52,73,48,74,37,44,38,37,68,75,71,76,75,92,46,63,75,44,17,36,22,80,92,74,74,37,44,23,34,23,31,44,42,27,29,35,46,76,75,38,62,51,48,69,49,78,64,34,38,32,60,70,37,45,69,56,61,46,56,59,72,55,49,49,65,84,75,56,57,81,83,41,10,39,32,36,60,68,68,47,63,84,43,49,64,61,45,32,51,59,16,48,82,70,74,33,79,63,58,76,84,36,49,45,57,52,83,81,74,62,95,88,60,79,74,52,73,65,53,47,49,48,35,53,54,49,49,67,59,52,48,62,58,58,50,48,60,52,47,44,19,69,58,23,33,50,60,21,70,89,52,82,53,36,79,38,84,50,70,70,55,50,46,51,53,50,54,49,50,50,44,48,49,37,51,38,51,51,36,69,77,64,69,58,80,84,53,77,82,45,48,42,85,73,44,87,89,56,66,65,45,39,92,81,55,73,79,75,67,67,88,56,57,65,60,56,50,49,49,56,46,49,54,50,48,50,52,48,47,56,63,68,64,58,52,76,64,72,68,44,68,78,59,75,81,78,90,82,88,88,86,90,85,94,84,89,80,94,80,89,83,86,88,88,84,87,84,90,85,84,87,89,82,88,86,88,83,87,85,83,83,85,79,84,82,82,78,85,79,88,78,90,80,80,90,85,91,77,86,88,83,89,81,90,85,79,88,88,85,88,88,87,86,89,81,88,92,87,78,86,68,73,77,57,59,58,50,60,57,53,47,49,54,57,48,36,58,70,76,43,58,66,72,56,28,58,66,29,50,58,45,52,50,53,49,46,53,51,31,76,75,45,46,94,81,49,92,61,56,84,89,47,70,76,52,69,41,43,68,63,59,57,45,45,46,42,67,70,44,52,68,66,38,62,47,85,42,77,46,51,70,94,54,70,60,76,87,73,57,64,64,81,88,88,90,61,103,81,69,89,71,47,75,68,54,54,57,67,72,32,51,64,39,102,83,68,58,25,31,47,38,82,30,44,62,52,64,67,60,56,51,43,42,51,52,32,49,35,48,50,32,60,50,51,56,74,77,45,92,65,92,48,64,48,71,87,68,37,60,69,57,54,50,55,52,47,53,50,48,48,49,58,49,51,48,58,60,74,76,49,92,77,82,60,100,82,50,86,70,40,36,50,64,53,74,68,51,51,41,52,38,29,46,48,22,65,70,40,96,46,82,61,21,34,47,50,32,22,55,49,28,36,20,24,53,28,33,42,50,62,71,50,60,60,67,61,51,72,52,50,76,66,41,81,44,48,65,44,104,82,70,52,64,48,70,75,50,81,45,73,25,69,58,57,68,61,11,37,55,44,30,44,32,52,34,49,50,75,51,58,68,77,72,47,72,76,80,45,101,58,74,84,65,59,76,55,67,69,59,52,47,52,53,53,45,48,55,28,51,79,63,77,44,69,48,82,48,61,71,54,22,38,35,56,28,36,54,51,51,39,51,75,68,66,49,55,67,69,43,52,47,53,40,54,68,62,96,73,88,74,101,62,78,42,56,69,41,20,35,33,66,18,73,31,54,101,49,78,91,74,55,48,45,70,78,38,78,71,53,68,73,64,36,45,59,48,65,69,60,62,60,42,69,80,39,82,82,34,58,70,58,36,50,51,54,50,41,56,66,67,63,62,55,89,90,64,70,84,75,81,74,71,92,81,69,71,97,81,73,80,83,71,87,70,78,87,83,75,86,91,81,90,80,89,88,83,91,76,96,56,72,71,60,55,56,54,53,53,56,51,51,38,52,52,40,41,50,53,49,55,52,54,30,27,59,42,43,54,50,48,43,33,56,52,48,61,79,55,77,56,93,70,68,81,86,66,91,54,60,102,42,52,92,65,23,52,90,71,16,68,75,41,54,56,48,24,51,43,28,48,51,34,55,73,47,75,82,77,66,61,63,59,65,48,60,73,41,48,62,60,51,52,57,47,48,50,54,48,51,53,49,51,51,53,50,48,57,49,49,53,55,53,48,51,55,49,50,57,51,47,54,54,49,51,56,50,49,55,50,52,50,56,55,47,55,52,51,52,54,51,51,51,52,51,50,52,52,52,50,52,51,52,51,53,49,51,52,53,53,50,52,50,52,52,51,52,52,53,51,51,52,55,52,54,62,68,70,68,77,82,78,84,84,90,88,81,84,91,80,91,88,81,91,81,90,86,92,87,89,89,86,90,89,81,86,85,81,87,84,79,88,81,87,84,80,90,131